Protein 7FF4 (pdb70)

Organism: Ruminiclostridium cellulolyticum (strain ATCC 35319 / DSM 5812 / JCM 6584 / H10) (NCBI:txid394503)

B-factor: mean 60.77, std 17.76, range [29.72, 199.83]

Nearest PDB structures (foldseek):
  7ff4-assembly1_B  TM=1.000E+00  e=1.190E-53  Ruminiclostridium cellulolyticum H10
  2nzu-assembly1_G-2  TM=8.400E-01  e=3.082E-21  Priestia megaterium
  2jcg-assembly1_A-2  TM=8.634E-01  e=1.577E-20  Priestia megaterium
  5ysz-assembly1_A-2  TM=8.344E-01  e=6.973E-21  Thermobifida fusca YX
  3dbi-assembly2_B  TM=8.177E-01  e=1.180E-18  Escherichia coli K-12

InterPro domains:
  IPR000843 LacI-type HTH domain [PF00356] (4-48)
  IPR000843 LacI-type HTH domain [PR00036] (3-13)
  IPR000843 LacI-type HTH domain [PR00036] (13-23)
  IPR000843 LacI-type HTH domain [PS50932] (6-56)
  IPR000843 LacI-type HTH domain [SM00354] (1-71)
  IPR000843 LacI-type HTH domain [cd01392] (6-56)
  IPR010982 Lambda repressor-like, DNA-binding domain superfamily [G3DSA:1.10.260.40] (3-59)
  IPR010982 Lambda repressor-like, DNA-binding domain superfamily [SSF47413] (2-59)
  IPR028082 Periplasmic binding protein-like I [SSF53822] (61-334)
  IPR046335 Transcriptional regulator LacI/GalR-like, sensor domain [PF13377] (169-333)

Solvent-accessible surface area: 47866 Å² total; per-residue (Å²): 142,58,24,1,0,0,0,2,18,48,71,8,63,15,28,15,62,8,46,0,4,19,66,0,4,82,19,0,115,40,16,62,26,27,0,0,0,0,0,0,58,83,51,60,118,3,6,13,54,0,5,130,46,0,50,68,53,23,4,20,0,0,0,9,33,27,36,52,104,103,10,41,105,6,3,67,119,6,60,181,78,76,39,18,5,0,2,0,14,7,40,23,139,94,39,114,11,7,10,0,31,1,45,3,68,22,0,0,18,64,0,0,59,42,0,21,71,12,18,6,136,79,3,0,0,0,0,0,43,48,133,107,116,23,2,65,32,13,21,54,0,1,59,120,0,6,109,100,50,71,31,93,110,43,165,111,26,17,20,93,27,101,30,31,76,78,9,0,23,140,1,2,29,104,4,23,134,42,212,101,58,4,21,0,2,0,0,29,23,1,30,2,0,7,12,1,24,41,63,0,60,105,61,67,54,40,18,25,161,60,4,0,0,0,0,0,23,5,10,22,60,3,9,84,2,26,2,19,91,19,23,2,1,0,1,54,14,22,10,73,122,0,0,61,4,0,0,27,8,0,7,9,22,38,60,54,90,120,44,134,39,61,100,29,58,43,99,13,132,42,30,39,12,16,0,12,41,66,127,199,60,17,0,0,0,2,19,45,60,4,31,1,21,20,58,13,61,0,4,22,45,0,3,80,14,0,102,99,79,128,29,22,0,1,0,0,0,0,58,81,63,62,135,6,10,22,58,0,7,123,46,1,48,69,64,30,5,64,0,0,0,9,40,27,46,55,102,105,13,49,111,5,3,60,122,8,61,182,72,70,40,22,5,0,2,2,18,6,61,23,137,87,27,125,11,6,10,0,30,4,45,3,66,23,0,0,19,65,0,0,60,54,0,21,68,31,23,5,137,74,3,0,0,0,0,0,41,49,134,105,111,25,1,50,42,11,22,52,0,0,59,122,0,4,107,108,50,70,25,94,108,36,176,108,26,18,18,95,25,106,28,32,72,36,13,0,5,123,2,1,28,104,1,22,118,42,216,107,54,4,18,0,2,0,0,29,12,2,33,2,0,0,1,0,7,13,24,0,64,62,66,62,52,42,8,35,166,44,2,0,0,0,0,0,26,8,8,33,29,22,13,89,11,16,8,19,83,16,52,2,1,0,1,75,18,18,10,66,110,0,0,68,7,0,0,79,6,0,21,32,22,44,111,63,95,130,63,140,50,74,99,55,60,40,97,11,125,36,53,119,24,81,0,22,53,138,120,239,115,21,37,0,0,0,2,14,51,84,134,71,70,30,17,68,77,70,0,22,113,44,0,79,97,19,0,158,92,82,109,28,78,16,62,56,14,29,0,121,82,74,64,123,18,8,13,129,56,5,123,126,1,50,68,63,36,6,67,0,0,0,10,32,29,44,47,113,117,10,62,105,8,3,80,117,7,59,178,75,80,39,22,7,0,2,2,18,6,58,26,111,146,30,120,12,6,8,0,29,4,47,3,49,23,0,0,18,65,0,0,57,42,0,21,69,12,19,7,133,79,3,0,0,0,0,0,40,51,134,110,111,24,1,50,39,11,20,50,0,1,50,114,0,6,53,118,55,20,20,40,46,38,146,95,29,14,18,95,25,99,30,29,154,77,10,0,9,134,1,1,27,104,4,25,141,48,205,106,58,4,23,0,1,0,0,29,20,2,105,3,0,52,22,1,27,77,64,0,73,108,56,29,57,22,17,26,37,44,4,0,0,0,0,0,23,7,25,14,46,35,78,163,117,113,69,50,135,23,30,2,2,0,1,67,18,28,9,71,119,1,0,64,9,0,0,79,11,0,24,34,25,43,110,65,107,116,60,132,63,103,95,51,60,44,94,12,109,38,19,34,12,18,0,12,41,76,131,204,146,54,27,22,0,0,0,1,16,44,85,136,70,42,34,18,61,77,54,0,22,104,55,0,82,93,19,0,157,83,83,136,34,96,16,61,62,18,24,1,122,71,70,21,96,19,6,19,127,57,5,126,129,0,47,71,51,33,3,21,0,0,0,8,26,27,48,31,95,21,8,66,101,6,3,81,124,9,59,193,79,81,41,22,7,0,2,0,17,6,44,25,89,147,31,122,11,8,8,0,27,2,40,3,44,28,1,0,17,65,0,0,58,57,0,20,61,27,28,6,120,61,3,0,0,0,0,0,39,50,135,113,91,25,1,60,49,10,20,20,0,1,10,77,0,5,88,112,51,69,14,53,8,21,64,74,30,20,19,93,21,106,31,31,156,96,9,0,30,136,1,1,29,103,1,31,143,50,199,98,58,4,22,0,2,0,0,28,13,2,119,2,0,24,35,1,5,94,60,0,56,99,65,74,53,55,7,35,179,46,2,1,0,0,0,0,33,5,18,63,52,32,92,199,117,33,123,39,122,21,59,1,2,0,1,75,18,15,2,68,106,0,0,64,6,0,0,81,10,0,23,32,23,46,110,62,110,115,54,132,65,98,97,51,58,43,91,10,110,42,55,113,26,81,0,21,45,129,88,222

Radius of gyration: 33.55 Å; Cα contacts (8 Å, |Δi|>4): 2388; chains: 4; bounding box: 81×108×82 Å

Foldseek 3Di:
DQLEEEEEEQADDLALCVVLVVLLQVLSVVVSGHYYYYHLVNPVVSSVVSVCVQVVPPHQAYEYEFADVVCVVVVVVCVVPLRLYEYEQYDDDPDFAAYEYEQLLVQLLVQLLVQVVLVFQQEAEEFAQCVGVSRVSSVNSVVVSCVVSVHDDDVQRYHYDNPDPLSLLVNLVSQCPDPPRRLEYEYAAVNSQVSNCVNCVVVVHHFPVSYAYEYEQQSCVSVPDDPDQFRHFYWHTPSSVSSNSRSVSSVVCSVDSPDGRDYHYDYTHTHDTRRHHHDD/DEEEEEEQADDLALCVVLVVLLCVQCVVVVYHYYYYHQVNPVVSSLVVVCVAVVPPHQAYEYEDADPVCVVVVVVVVVDLRQYAYEQYDDDPDFAAYEYEQLLVQLLVQLVVQVVLPFQQEAEEFAQCVGVSRVSNVNSVVVNCVVSVHDDDPQRYHYDNNDQLSLLVNLVSQVVDPDRGQEYEYAAVRSQQNNCVNCVVVVHHFPVSYAYEGEQQSCVSVVHDPHPKRHFYWHTVSSVSSNSRSVSRVVCSVDSPDGHDYHYDYTHTHDMRRHHRDD/DFEEEEEEQADDLALCVVLVVLLQVLCVVVVYHYYYHHQVNPVVSSLVSVCVQVVPPGQAYEYEFADVVCPVVVVVVVVPLRLYAYECHDDPDDQAAYEYEQLLVQLLVQLVVQVVLVFQQEAEEFAQCVGVSRVSNVNSVVVNCVVSVHDDDVQRYHYDNPDQLSLLVNLVSQCPDPPRGLEYEYAAVNSQVSNCVNCVVVVHHFPVSYAYEYEDQSVVSVPDDPDPWRHFYWHTVSSVSSNSRSVSSVVCSVDSPDGRDYHYDYTDTHDTRRHHHDD/DQLEEEEEEQADDLALVVVLVVLLQVQSVVVSGHYYYYHLVNPVVSSLVSVCVQVVPNHQAYEYEAADVSCVVVVVVCVVPLRHYAYEQHDDPPDQAHYEYEQLLVQLLVQVVVQVVLVFQQEAEEFAQCVGPSRVSNVNSVVVNCVVSVHDDDVQRYHYDNNDPLSLLVNLVSQCVDPDRRQEYEYAAVRSQQSNQVNQVVVVHHFDVRYAYEHEQQSCVSVVHDPDPWRHFYWHTVSSVSSNSRSVSRVVCSVDSPDGRDYHYDYTHTHDIRRHHRDD

Sequence (1117 aa):
KSGVIGVVLNEFNASVYLKLANYLEKFAYNYNYNVVFCSSNDNYESKSRYVQYFTGGAADGLILFGSDTRDKELVKRILKTGFPLVLIENYFNDINVNDVIINNFSGAVNAVNYLVGLGHRKIAHITGNVNHRAALERLNGYIRALNENGLAYSKEYVINTDSGEQSGCKAADQLLKLKEPPTAVFTFNDMQGYEVIQRASELGLSVPRDLSVVGFDNIYDIFRFIPSNVRLTSMKQPMEKVAEAAIQLMVANIDNADEQPKVISFETELFHGTSCCERKGVIGVVLNEFNASVYLKLANYLEKFAYNYNYNVVFCSSNDNYESKSRYVQYFTGGAADGLILFGSDTRDKELVKRILKTGFPLVLIENYFNDINVNDVIINNFSGAVNAVNYLVGLGHRKIAHITGNVNHRAALERLNGYIRALNENGLAYSKEYVINTDSGEQSGCKAADQLLKLKEPPTAVFTFNDMQGYEVIQRASELGLSVPRDLSVVGFDNIYDIFRFIPSNVRLTSMKQPMEKVAEAAIQLMVANIDNADEQPKVISFETELFHGTSCCERKSGVIGVVLNEFNASVYLKLANYLEKFAYNYNYNVVFCCSSNDNYESKSRYVQYFTGGAADGLILFGSDTRDKELVKRILKTGFPLVLIENYFNDINVNDVIINNFSGAVNAVNYLVGLGHRKIAHITGNVNHRAALERLNGYIRALNENGLAYSKEYVINTDSGEQSGCKAADQLLKLKEPPTAVFTFNDMQGYEVIQRASELGLSVPRDLSVVGFDNIYDIFRFIPSNVRLTSMKQPMEKVAEAAIQLMVANIDNADEQPKVISFETELFHGTSCCERKKSGVIGVVLNEFNASVYLKLANYLEKFAYNYNYNVVFCCSSNDNYESKSRYVQYFTGGAADGLILFGSDTRDKELVKRILKTGFPLVLIENYFNDINVNDVIINNFSGAVNAVNYLVGLGHRKIAHITGNVNHRAALERLNGYIRALNENGLAYSKEYVINTDSGEQSGCKAADQLLKLKEPPTAVFTFNDMQGYEVIQRASELGLSVPRDLSVVGFDNIYDIFRFIPSNVRLTSMKQPMEKVAEAAIQLMVANIDNADEQPKVISFETELFHGTSCCERK

Secondary structure (DSSP, 8-state):
---EEEEEES---SSTHHHHHHHHHHHHHHTT-EEEEEE-TT-HHHHHHHHHHIIIII-SEEEEES--GGGHHHHHHHHHTT--EEEES---TT---EEEEE-HHHHHHHHHHHHHHTT---EEEE---TTSHHHHHHHHHHHHHHHHTT----GGGEE-----TTHHHHHHHHHHTSSS--SEEEESSHHHHHHHHHHHHHTT--TTTT-EEEEES-GGGG-SS-S-S-PPEEEEP-HHHHHHHHHHHHHHHHH-TTPPP-EEEE--EEE--SS-----/-EEEEEES---SSTHHHHHHHHHHHHHHTT-EEEEEE-TT-HHHHHHHHHHIIIII-SEEEEES--GGGHHHHHHHHHS---EEEES---SS---EEEEE-HHHHHHHHHHHHHHTT---EEEE---TTSHHHHHHHHHHHHHHHHTTPPP-GGGEE-----TTHHHHHHHHHHTSSS--SEEEESSHHHHHHHHHHHHHTT--TTTT-EEEEES-THHHHS--SSSSPPEEEEP-HHHHHHHHHHHHHHHHH-TTPPP-EEEE--EEE--SS-----/--EEEEEES---SSTHHHHHHHHHHHHHHTT-EEEEEE-TT-HHHHHHHHHHIIIII-SEEEEES--GGGHHHHHHHHHS---EEEES---SS---EEEEE-HHHHHHHHHHHHHHTT---EEEE---TTSHHHHHHHHHHHHHHHHTT----GGGEE-----TTHHHHHHHHHHTSSS--SEEEESSHHHHHHHHHHHHHTT--TTTS-EEEEES-GGGGT-S---S-PPEEEEP-HHHHHHHHHHHHHHHHH-TTPPP-EEEE--EEE--SS-----/--SEEEEEES---SSTHHHHHHHHHHHHHHTT-EEEEEE-TT-HHHHHHHHHHIIIII-SEEEEES--GGGHHHHHHHHHS---EEEES---SS---EEEEE-HHHHHHHHHHHHHHTT--SEEEE---TTSHHHHHHHHHHHHHHHHTTPPP-GGGEE-----TTHHHHHHHHHHTSSS--SEEEESSHHHHHHHHHHHHHTT--TTTT-EEEEES-THHHHS--SSSSPPEEEEP-HHHHHHHHHHHHHHHHH-TTPPP-EEEE--EEEP-SS-----

Structure (mmCIF, N/CA/C/O backbone):
data_7FF4
#
_entry.id   7FF4
#
_cell.length_a   194.518
_cell.length_b   194.518
_cell.length_c   118.640
_cell.angle_alpha   90.000
_cell.angle_beta   90.000
_cell.angle_gamma   120.000
#
_symmetry.space_group_name_H-M   'H 3'
#
loop_
_entity.id
_entity.type
_entity.pdbx_description
1 polymer 'Transcriptional regulator, LacI family'
2 water water
#
loop_
_atom_site.group_PDB
_atom_site.id
_atom_site.type_symbol
_atom_site.label_atom_id
_atom_site.label_alt_id
_atom_site.label_comp_id
_atom_site.label_asym_id
_atom_site.label_entity_id
_atom_site.label_seq_id
_atom_site.pdbx_PDB_ins_code
_atom_site.Cartn_x
_atom_site.Cartn_y
_atom_site.Cartn_z
_atom_site.occupancy
_atom_site.B_iso_or_equiv
_atom_site.auth_seq_id
_atom_site.auth_comp_id
_atom_site.auth_asym_id
_atom_site.auth_atom_id
_atom_site.pdbx_PDB_model_num
ATOM 1 N N . LYS A 1 58 ? -19.699 -0.260 28.526 1.00 75.86 58 LYS A N 1
ATOM 2 C CA . LYS A 1 58 ? -20.452 -1.537 28.409 1.00 86.04 58 LYS A CA 1
ATOM 3 C C . LYS A 1 58 ? -21.956 -1.252 28.433 1.00 89.09 58 LYS A C 1
ATOM 4 O O . LYS A 1 58 ? -22.425 -0.641 29.400 1.00 87.09 58 LYS A O 1
ATOM 6 N N . SER A 1 59 ? -22.672 -1.667 27.396 1.00 86.39 59 SER A N 1
ATOM 7 C CA . SER A 1 59 ? -24.121 -1.366 27.310 1.00 82.40 59 SER A CA 1
ATOM 8 C C . SER A 1 59 ? -24.980 -2.357 28.101 1.00 78.40 59 SER A C 1
ATOM 9 O O . SER A 1 59 ? -26.138 -2.037 28.347 1.00 72.25 59 SER A O 1
ATOM 12 N N . GLY A 1 60 ? -24.450 -3.526 28.463 1.00 77.01 60 GLY A N 1
ATOM 13 C CA . GLY A 1 60 ? -25.262 -4.542 29.159 1.00 61.95 60 GLY A CA 1
ATOM 14 C C . GLY A 1 60 ? -26.292 -5.115 28.210 1.00 56.43 60 GLY A C 1
ATOM 15 O O . GLY A 1 60 ? -27.348 -5.510 28.661 1.00 55.92 60 GLY A O 1
ATOM 16 N N . VAL A 1 61 ? -25.958 -5.150 26.928 1.00 51.56 61 VAL A N 1
ATOM 17 C CA . VAL A 1 61 ? -26.896 -5.613 25.877 1.00 49.83 61 VAL A CA 1
ATOM 18 C C . VAL A 1 61 ? -26.249 -6.718 25.051 1.00 46.34 61 VAL A C 1
ATOM 19 O O . VAL A 1 61 ? -25.099 -6.588 24.695 1.00 47.24 61 VAL A O 1
ATOM 23 N N . ILE A 1 62 ? -26.995 -7.784 24.800 1.00 42.87 62 ILE A N 1
ATOM 24 C CA . ILE A 1 62 ? -26.535 -8.872 23.904 1.00 42.24 62 ILE A CA 1
ATOM 25 C C . ILE A 1 62 ? -27.387 -8.762 22.648 1.00 40.97 62 ILE A C 1
ATOM 26 O O . ILE A 1 62 ? -28.585 -8.766 22.767 1.00 43.55 62 ILE A O 1
ATOM 31 N N . GLY A 1 63 ? -26.749 -8.612 21.501 1.00 42.91 63 GLY A N 1
ATOM 32 C CA . GLY A 1 63 ? -27.456 -8.480 20.224 1.00 45.34 63 GLY A CA 1
ATOM 33 C C . GLY A 1 63 ? -27.581 -9.803 19.507 1.00 46.60 63 GLY A C 1
ATOM 34 O O . GLY A 1 63 ? -26.645 -10.569 19.538 1.00 41.77 63 GLY A O 1
ATOM 35 N N . VAL A 1 64 ? -28.732 -10.034 18.890 1.00 44.79 64 VAL A N 1
ATOM 36 C CA . VAL A 1 64 ? -29.001 -11.284 18.136 1.00 47.13 64 VAL A CA 1
ATOM 37 C C . VAL A 1 64 ? -29.442 -10.886 16.736 1.00 48.17 64 VAL A C 1
ATOM 38 O O . VAL A 1 64 ? -30.379 -10.133 16.629 1.00 49.43 64 VAL A O 1
ATOM 42 N N . VAL A 1 65 ? -28.803 -11.416 15.705 1.00 40.23 65 VAL A N 1
ATOM 43 C CA . VAL A 1 65 ? -29.227 -11.090 14.316 1.00 49.34 65 VAL A CA 1
ATOM 44 C C . VAL A 1 65 ? -29.797 -12.351 13.671 1.00 55.60 65 VAL A C 1
ATOM 45 O O . VAL A 1 65 ? -29.072 -13.319 13.561 1.00 57.05 65 VAL A O 1
ATOM 49 N N . LEU A 1 66 ? -31.055 -12.298 13.246 1.00 58.52 66 LEU A N 1
ATOM 50 C CA . LEU A 1 66 ? -31.742 -13.457 12.631 1.00 56.32 66 LEU A CA 1
ATOM 51 C C . LEU A 1 66 ? -31.894 -13.201 11.141 1.00 59.29 66 LEU A C 1
ATOM 52 O O . LEU A 1 66 ? -31.959 -12.047 10.765 1.00 61.88 66 LEU A O 1
ATOM 57 N N . ASN A 1 67 ? -31.973 -14.249 10.330 1.00 62.75 67 ASN A N 1
ATOM 58 C CA . ASN A 1 67 ? -32.195 -13.997 8.887 1.00 68.46 67 ASN A CA 1
ATOM 59 C C . ASN A 1 67 ? -33.614 -13.464 8.750 1.00 64.86 67 ASN A C 1
ATOM 60 O O . ASN A 1 67 ? -33.828 -12.543 7.965 1.00 68.61 67 ASN A O 1
ATOM 65 N N . GLU A 1 68 ? -34.530 -14.021 9.536 1.00 59.65 68 GLU A N 1
ATOM 66 C CA . GLU A 1 68 ? -35.936 -13.564 9.517 1.00 63.69 68 GLU A CA 1
ATOM 67 C C . GLU A 1 68 ? -36.686 -14.150 10.705 1.00 58.85 68 GLU A C 1
ATOM 68 O O . GLU A 1 68 ? -36.218 -15.100 11.289 1.00 53.63 68 GLU A O 1
ATOM 74 N N . PHE A 1 69 ? -37.830 -13.568 11.025 1.00 57.09 69 PHE A N 1
ATOM 75 C CA . PHE A 1 69 ? -38.697 -14.113 12.087 1.00 53.06 69 PHE A CA 1
ATOM 76 C C . PHE A 1 69 ? -39.528 -15.215 11.439 1.00 49.64 69 PHE A C 1
ATOM 77 O O . PHE A 1 69 ? -40.127 -14.954 10.437 1.00 54.09 69 PHE A O 1
ATOM 85 N N . ASN A 1 70 ? -39.502 -16.422 11.977 1.00 50.54 70 ASN A N 1
ATOM 86 C CA . ASN A 1 70 ? -40.293 -17.520 11.368 1.00 48.55 70 ASN A CA 1
ATOM 87 C C . ASN A 1 70 ? -40.762 -18.477 12.456 1.00 44.51 70 ASN A C 1
ATOM 88 O O . ASN A 1 70 ? -40.269 -18.389 13.558 1.00 47.25 70 ASN A O 1
ATOM 93 N N . ALA A 1 71 ? -41.692 -19.355 12.121 1.00 41.98 71 ALA A N 1
ATOM 94 C CA . ALA A 1 71 ? -42.245 -20.298 13.110 1.00 43.69 71 ALA A CA 1
ATOM 95 C C . ALA A 1 71 ? -41.405 -21.567 13.131 1.00 47.16 71 ALA A C 1
ATOM 96 O O . ALA A 1 71 ? -41.880 -22.589 12.715 1.00 62.69 71 ALA A O 1
ATOM 98 N N . SER A 1 72 ? -40.168 -21.461 13.559 1.00 52.55 72 SER A N 1
ATOM 99 C CA . SER A 1 72 ? -39.328 -22.671 13.649 1.00 53.80 72 SER A CA 1
ATOM 100 C C . SER A 1 72 ? -39.042 -22.956 15.116 1.00 56.54 72 SER A C 1
ATOM 101 O O . SER A 1 72 ? -39.566 -22.266 15.975 1.00 48.43 72 SER A O 1
ATOM 104 N N . VAL A 1 73 ? -38.185 -23.941 15.367 1.00 57.29 73 VAL A N 1
ATOM 105 C CA . VAL A 1 73 ? -37.783 -24.325 16.750 1.00 55.58 73 VAL A CA 1
ATOM 106 C C . VAL A 1 73 ? -37.033 -23.152 17.374 1.00 48.84 73 VAL A C 1
ATOM 107 O O . VAL A 1 73 ? -37.050 -23.025 18.584 1.00 53.37 73 VAL A O 1
ATOM 111 N N . TYR A 1 74 ? -36.432 -22.315 16.534 1.00 45.07 74 TYR A N 1
ATOM 112 C CA . TYR A 1 74 ? -35.637 -21.151 16.987 1.00 44.65 74 TYR A CA 1
ATOM 113 C C . TYR A 1 74 ? -36.496 -20.140 17.736 1.00 48.81 74 TYR A C 1
ATOM 114 O O . TYR A 1 74 ? -35.946 -19.308 18.431 1.00 49.10 74 TYR A O 1
ATOM 123 N N . LEU A 1 75 ? -37.811 -20.229 17.589 1.00 45.97 75 LEU A N 1
ATOM 124 C CA . LEU A 1 75 ? -38.721 -19.318 18.313 1.00 51.57 75 LEU A CA 1
ATOM 125 C C . LEU A 1 75 ? -38.546 -19.571 19.806 1.00 49.68 75 LEU A C 1
ATOM 126 O O . LEU A 1 75 ? -38.483 -18.626 20.555 1.00 49.64 75 LEU A O 1
ATOM 131 N N . LYS A 1 76 ? -38.463 -20.834 20.203 1.00 50.58 76 LYS A N 1
ATOM 132 C CA . LYS A 1 76 ? -38.322 -21.159 21.639 1.00 54.17 76 LYS A CA 1
ATOM 133 C C . LYS A 1 76 ? -36.930 -20.752 22.108 1.00 43.66 76 LYS A C 1
ATOM 134 O O . LYS A 1 76 ? -36.802 -20.372 23.241 1.00 49.8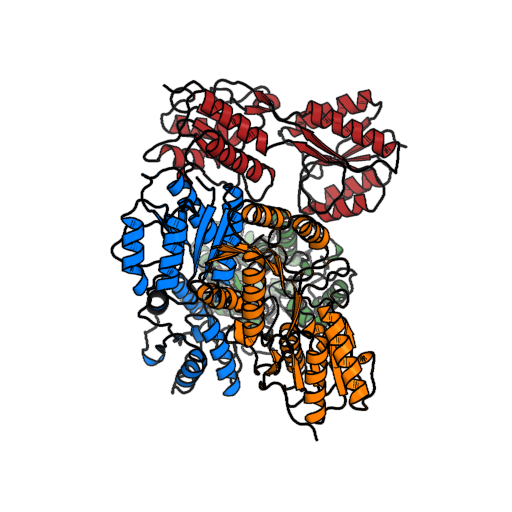8 76 LYS A O 1
ATOM 140 N N . LEU A 1 77 ? -35.945 -20.832 21.230 1.00 44.78 77 LEU A N 1
ATOM 141 C CA . LEU A 1 77 ? -34.566 -20.449 21.596 1.00 48.00 77 LEU A CA 1
ATOM 142 C C . LEU A 1 77 ? -34.544 -18.969 21.953 1.00 43.86 77 LEU A C 1
ATOM 143 O O . LEU A 1 77 ? -33.963 -18.640 22.938 1.00 45.55 77 LEU A O 1
ATOM 148 N N . ALA A 1 78 ? -35.203 -18.137 21.162 1.00 46.48 78 ALA A N 1
ATOM 149 C CA . ALA A 1 78 ? -35.214 -16.681 21.390 1.00 46.10 78 ALA A CA 1
ATOM 150 C C . ALA A 1 78 ? -35.742 -16.345 22.781 1.00 46.88 78 ALA A C 1
ATOM 151 O O . ALA A 1 78 ? -35.125 -15.549 23.447 1.00 44.38 78 ALA A O 1
ATOM 153 N N . ASN A 1 79 ? -36.862 -16.931 23.188 1.00 47.12 79 ASN A N 1
ATOM 154 C CA . ASN A 1 79 ? -37.421 -16.607 24.521 1.00 48.47 79 ASN A CA 1
ATOM 155 C C . ASN A 1 79 ? -36.462 -17.075 25.610 1.00 48.42 79 ASN A C 1
ATOM 156 O O . ASN A 1 79 ? -36.329 -16.377 26.592 1.00 47.12 79 ASN A O 1
ATOM 161 N N . TYR A 1 80 ? -35.823 -18.220 25.413 1.00 42.48 80 TYR A N 1
ATOM 162 C CA . TYR A 1 80 ? -34.889 -18.751 26.430 1.00 43.46 80 TYR A CA 1
ATOM 163 C C . TYR A 1 80 ? -33.657 -17.861 26.514 1.00 45.86 80 TYR A C 1
ATOM 164 O O . TYR A 1 80 ? -33.115 -17.741 27.584 1.00 46.49 80 TYR A O 1
ATOM 173 N N . LEU A 1 81 ? -33.254 -17.257 25.403 1.00 41.65 81 LEU A N 1
ATOM 174 C CA . LEU A 1 81 ? -32.086 -16.351 25.434 1.00 42.03 81 LEU A CA 1
ATOM 175 C C . LEU A 1 81 ? -32.426 -15.197 26.372 1.00 45.52 81 LEU A C 1
ATOM 176 O O . LEU A 1 81 ? -31.611 -14.868 27.194 1.00 47.52 81 LEU A O 1
ATOM 181 N N . GLU A 1 82 ? -33.631 -14.662 26.265 1.00 50.37 82 GLU A N 1
ATOM 182 C CA . GLU A 1 82 ? -34.066 -13.557 27.142 1.00 51.28 82 GLU A CA 1
ATOM 183 C C . GLU A 1 82 ? -34.106 -14.044 28.587 1.00 50.80 82 GLU A C 1
ATOM 184 O O . GLU A 1 82 ? -33.638 -13.344 29.444 1.00 52.49 82 GLU A O 1
ATOM 190 N N . LYS A 1 83 ? -34.629 -15.235 28.823 1.00 46.17 83 LYS A N 1
ATOM 191 C CA . LYS A 1 83 ? -34.720 -15.744 30.210 1.00 55.21 83 LYS A CA 1
ATOM 192 C C . LYS A 1 83 ? -33.337 -15.850 30.851 1.00 59.07 83 LYS A C 1
ATOM 193 O O . LYS A 1 83 ? -33.184 -15.379 31.953 1.00 57.81 83 LYS A O 1
ATOM 199 N N . PHE A 1 84 ? -32.379 -16.475 30.179 1.00 51.07 84 PHE A N 1
ATOM 200 C CA . PHE A 1 84 ? -31.043 -16.675 30.790 1.00 49.90 84 PHE A CA 1
ATOM 201 C C . PHE A 1 84 ? -30.258 -15.366 30.875 1.00 50.30 84 PHE A C 1
ATOM 202 O O . PHE A 1 84 ? -29.600 -15.159 31.860 1.00 54.86 84 PHE A O 1
ATOM 210 N N . ALA A 1 85 ? -30.375 -14.501 29.883 1.00 46.11 85 ALA A N 1
ATOM 211 C CA . ALA A 1 85 ? -29.652 -13.216 29.906 1.00 56.71 85 ALA A CA 1
ATOM 212 C C . ALA A 1 85 ? -30.047 -12.436 31.155 1.00 56.56 85 ALA A C 1
ATOM 213 O O . ALA A 1 85 ? -29.187 -11.858 31.779 1.00 50.05 85 ALA A O 1
ATOM 215 N N . TYR A 1 86 ? -31.332 -12.456 31.484 1.00 58.33 86 TYR A N 1
ATOM 216 C CA . TYR A 1 86 ? -31.880 -11.746 32.663 1.00 60.77 86 TYR A CA 1
ATOM 217 C C . TYR A 1 86 ? -31.109 -12.141 33.918 1.00 60.33 86 TYR A C 1
ATOM 218 O O . TYR A 1 86 ? -30.713 -11.267 34.657 1.00 63.16 86 TYR A O 1
ATOM 227 N N . ASN A 1 87 ? -30.854 -13.432 34.110 1.00 60.64 87 ASN A N 1
ATOM 228 C CA . ASN A 1 87 ? -30.121 -13.911 35.309 1.00 64.09 87 ASN A CA 1
ATOM 229 C C . ASN A 1 87 ? -28.700 -13.361 35.330 1.00 69.76 87 ASN A C 1
ATOM 230 O O . ASN A 1 87 ? -28.162 -13.227 36.418 1.00 73.73 87 ASN A O 1
ATOM 235 N N . TYR A 1 88 ? -28.125 -13.066 34.167 1.00 67.05 88 TYR A N 1
ATOM 236 C CA . TYR A 1 88 ? -26.745 -12.525 34.120 1.00 68.07 88 TYR A CA 1
ATOM 237 C C . TYR A 1 88 ? -26.798 -11.005 34.024 1.00 71.70 88 TYR A C 1
ATOM 238 O O . TYR A 1 88 ? -25.779 -10.394 33.787 1.00 73.15 88 TYR A O 1
ATOM 247 N N . ASN A 1 89 ? -27.978 -10.446 34.270 1.00 67.07 89 ASN A N 1
ATOM 248 C CA . ASN A 1 89 ? -28.204 -8.982 34.247 1.00 64.30 89 ASN A CA 1
ATOM 249 C C . ASN A 1 89 ? -27.829 -8.432 32.870 1.00 60.40 89 ASN A C 1
ATOM 250 O O . ASN A 1 89 ? -27.048 -7.503 32.805 1.00 63.85 89 ASN A O 1
ATOM 255 N N . TYR A 1 90 ? -28.381 -9.008 31.809 1.00 53.81 90 TYR A N 1
ATOM 256 C CA . TYR A 1 90 ? -28.114 -8.507 30.441 1.00 51.67 90 TYR A CA 1
ATOM 257 C C . TYR A 1 90 ? -29.433 -8.361 29.702 1.00 50.65 90 TYR A C 1
ATOM 258 O O . TYR A 1 90 ? -30.313 -9.160 29.905 1.00 51.40 90 TYR A O 1
ATOM 267 N N . ASN A 1 91 ? -29.546 -7.325 28.891 1.00 46.70 91 ASN A N 1
ATOM 268 C CA . ASN A 1 91 ? -30.756 -7.169 28.059 1.00 52.34 91 ASN A CA 1
ATOM 269 C C . ASN A 1 91 ? -30.494 -7.910 26.750 1.00 53.99 91 ASN A C 1
ATOM 270 O O . ASN A 1 91 ? -29.346 -8.011 26.364 1.00 51.83 91 ASN A O 1
ATOM 275 N N . VAL A 1 92 ? -31.529 -8.427 26.105 1.00 46.55 92 VAL A N 1
ATOM 276 C CA . VAL A 1 92 ? -31.327 -9.113 24.801 1.00 50.46 92 VAL A CA 1
ATOM 277 C C . VAL A 1 92 ? -32.129 -8.361 23.748 1.00 50.01 92 VAL A C 1
ATOM 278 O O . VAL A 1 92 ? -33.271 -8.077 23.998 1.00 48.85 92 VAL A O 1
ATOM 282 N N . VAL A 1 93 ? -31.524 -8.100 22.598 1.00 54.28 93 VAL A N 1
ATOM 283 C CA . VAL A 1 93 ? -32.174 -7.311 21.518 1.00 57.09 93 VAL A CA 1
ATOM 284 C C . VAL A 1 93 ? -32.099 -8.112 20.222 1.00 52.53 93 VAL A C 1
ATOM 285 O O . VAL A 1 93 ? -31.035 -8.593 19.912 1.00 54.23 93 VAL A O 1
ATOM 289 N N . PHE A 1 94 ? -33.202 -8.209 19.491 1.00 43.60 94 PHE A N 1
ATOM 290 C CA . PHE A 1 94 ? -33.215 -9.041 18.266 1.00 45.68 94 PHE A CA 1
ATOM 291 C C . PHE A 1 94 ? -33.445 -8.196 17.017 1.00 46.68 94 PHE A C 1
ATOM 292 O O . PHE A 1 94 ? -34.153 -7.221 17.072 1.00 49.89 94 PHE A O 1
ATOM 300 N N . CYS A 1 95 ? -32.844 -8.620 15.916 1.00 46.68 95 CYS A N 1
ATOM 301 C CA . CYS A 1 95 ? -32.979 -7.946 14.611 1.00 50.24 95 CYS A CA 1
ATOM 302 C C . CYS A 1 95 ? -33.237 -8.988 13.537 1.00 56.59 95 CYS A C 1
ATOM 303 O O . CYS A 1 95 ? -32.657 -10.045 13.621 1.00 61.02 95 CYS A O 1
ATOM 306 N N . SER A 1 96 ? -34.036 -8.642 12.533 1.00 59.01 96 SER A N 1
ATOM 307 C CA . SER A 1 96 ? -34.326 -9.548 11.400 1.00 58.13 96 SER A CA 1
ATOM 308 C C . SER A 1 96 ? -33.700 -8.989 10.125 1.00 57.44 96 SER A C 1
ATOM 309 O O . SER A 1 96 ? -33.802 -7.802 9.911 1.00 65.56 96 SER A O 1
ATOM 312 N N . SER A 1 97 ? -32.985 -9.796 9.369 1.00 66.76 97 SER A N 1
ATOM 313 C CA . SER A 1 97 ? -32.375 -9.183 8.171 1.00 75.41 97 SER A CA 1
ATOM 314 C C . SER A 1 97 ? -33.361 -9.234 7.017 1.00 84.17 97 SER A C 1
ATOM 315 O O . SER A 1 97 ? -32.995 -8.768 5.967 1.00 84.99 97 SER A O 1
ATOM 318 N N . ASN A 1 98 ? -34.531 -9.838 7.232 1.00 84.22 98 ASN A N 1
ATOM 319 C CA . ASN A 1 98 ? -35.585 -9.993 6.197 1.00 78.72 98 ASN A CA 1
ATOM 320 C C . ASN A 1 98 ? -35.004 -10.742 5.001 1.00 80.28 98 ASN A C 1
ATOM 321 O O . ASN A 1 98 ? -35.531 -10.574 3.906 1.00 81.03 98 ASN A O 1
ATOM 326 N N . ASP A 1 99 ? -33.943 -11.508 5.254 1.00 80.35 99 ASP A N 1
ATOM 327 C CA . ASP A 1 99 ? -33.184 -12.343 4.286 1.00 90.37 99 ASP A CA 1
ATOM 328 C C . ASP A 1 99 ? -32.296 -11.497 3.364 1.00 98.50 99 ASP A C 1
ATOM 329 O O . ASP A 1 99 ? -31.847 -12.026 2.348 1.00 101.87 99 ASP A O 1
ATOM 334 N N . ASN A 1 100 ? -32.088 -10.233 3.711 1.00 95.04 100 ASN A N 1
ATOM 335 C CA . ASN A 1 100 ? -31.198 -9.334 2.940 1.00 86.73 100 ASN A CA 1
ATOM 336 C C . ASN A 1 100 ? -29.824 -9.407 3.602 1.00 79.45 100 ASN A C 1
ATOM 337 O O . ASN A 1 100 ? -29.686 -8.876 4.695 1.00 77.36 100 ASN A O 1
ATOM 342 N N . TYR A 1 101 ? -28.854 -10.053 2.956 1.00 79.48 101 TYR A N 1
ATOM 343 C CA . TYR A 1 101 ? -27.491 -10.207 3.525 1.00 83.44 101 TYR A CA 1
ATOM 344 C C . TYR A 1 101 ? -26.879 -8.842 3.837 1.00 80.41 101 TYR A C 1
ATOM 345 O O . TYR A 1 101 ? -26.122 -8.724 4.795 1.00 78.93 101 TYR A O 1
ATOM 354 N N . GLU A 1 102 ? -27.170 -7.849 3.013 1.00 78.86 102 GLU A N 1
ATOM 355 C CA . GLU A 1 102 ? -26.599 -6.519 3.306 1.00 82.64 102 GLU A CA 1
ATOM 356 C C . GLU A 1 102 ? -27.292 -5.992 4.559 1.00 77.78 102 GLU A C 1
ATOM 357 O O . GLU A 1 102 ? -26.675 -5.248 5.313 1.00 78.12 102 GLU A O 1
ATOM 363 N N . SER A 1 103 ? -28.542 -6.386 4.755 1.00 73.68 103 SER A N 1
ATOM 364 C CA . SER A 1 103 ? -29.285 -5.960 5.961 1.00 72.87 103 SER A CA 1
ATOM 365 C C . SER A 1 103 ? -28.634 -6.609 7.178 1.00 65.07 103 SER A C 1
ATOM 366 O O . SER A 1 103 ? -28.471 -5.951 8.189 1.00 66.10 103 SER A O 1
ATOM 369 N N . LYS A 1 104 ? -28.260 -7.872 7.040 1.00 62.09 104 LYS A N 1
ATOM 370 C CA . LYS A 1 104 ? -27.591 -8.608 8.128 1.00 59.14 104 LYS A CA 1
ATOM 371 C C . LYS A 1 104 ? -26.286 -7.892 8.452 1.00 62.23 104 LYS A C 1
ATOM 372 O O . LYS A 1 104 ? -26.001 -7.735 9.626 1.00 61.41 104 LYS A O 1
ATOM 378 N N . SER A 1 105 ? -25.546 -7.481 7.423 1.00 64.56 105 SER A N 1
ATOM 379 C CA . SER A 1 105 ? -24.262 -6.760 7.612 1.00 70.78 105 SER A CA 1
ATOM 380 C C . SER A 1 105 ? -24.528 -5.465 8.365 1.00 64.46 105 SER A C 1
ATOM 381 O O . SER A 1 105 ? -23.792 -5.144 9.269 1.00 59.19 105 SER A O 1
ATOM 384 N N . ARG A 1 106 ? -25.581 -4.773 7.975 1.00 58.18 106 ARG A N 1
ATOM 385 C CA . ARG A 1 106 ? -25.941 -3.503 8.628 1.00 62.96 106 ARG A CA 1
ATOM 386 C C . ARG A 1 106 ? -26.188 -3.748 10.114 1.00 62.14 106 ARG A C 1
ATOM 387 O O . ARG A 1 106 ? -25.683 -2.988 10.919 1.00 61.25 106 ARG A O 1
ATOM 395 N N . TYR A 1 107 ? -26.973 -4.770 10.442 1.00 54.00 107 TYR A N 1
ATOM 396 C CA . TYR A 1 107 ? -27.291 -5.058 11.859 1.00 54.24 107 TYR A CA 1
ATOM 397 C C . TYR A 1 107 ? -26.023 -5.471 12.596 1.00 52.25 107 TYR A C 1
ATOM 398 O O . TYR A 1 107 ? -25.857 -5.085 13.724 1.00 64.94 107 TYR A O 1
ATOM 407 N N . VAL A 1 108 ? -25.154 -6.237 11.963 1.00 46.75 108 VAL A N 1
ATOM 408 C CA . VAL A 1 108 ? -23.896 -6.603 12.660 1.00 50.28 108 VAL A CA 1
ATOM 409 C C . VAL A 1 108 ? -23.111 -5.323 12.967 1.00 54.38 108 VAL A C 1
ATOM 410 O O . VAL A 1 108 ? -22.633 -5.199 14.078 1.00 52.46 108 VAL A O 1
ATOM 414 N N . GLN A 1 109 ? -23.032 -4.391 12.016 1.00 54.83 109 GLN A N 1
ATOM 415 C CA . GLN A 1 109 ? -22.290 -3.122 12.225 1.00 61.18 109 GLN A CA 1
ATOM 416 C C . GLN A 1 109 ? -22.973 -2.326 13.332 1.00 56.97 109 GLN A C 1
ATOM 417 O O . GLN A 1 109 ? -22.280 -1.722 14.129 1.00 57.56 109 GLN A O 1
ATOM 423 N N . TYR A 1 110 ? -24.296 -2.366 13.382 1.00 53.71 110 TYR A N 1
ATOM 424 C CA . TYR A 1 110 ? -25.024 -1.634 14.442 1.00 56.48 110 TYR A CA 1
ATOM 425 C C . TYR A 1 110 ? -24.571 -2.148 15.806 1.00 62.33 110 TYR A C 1
ATOM 426 O O . TYR A 1 110 ? -24.304 -1.355 16.685 1.00 63.55 110 TYR A O 1
ATOM 435 N N . PHE A 1 111 ? -24.508 -3.462 15.968 1.00 59.04 111 PHE A N 1
ATOM 436 C CA . PHE A 1 111 ? -24.163 -4.051 17.283 1.00 57.05 111 PHE A CA 1
ATOM 437 C C . PHE A 1 111 ? -22.681 -3.867 17.593 1.00 52.87 111 PHE A C 1
ATOM 438 O O . PHE A 1 111 ? -22.369 -3.464 18.684 1.00 49.62 111 PHE A O 1
ATOM 446 N N . THR A 1 112 ? -21.806 -4.204 16.655 1.00 50.68 112 THR A N 1
ATOM 447 C CA . THR A 1 112 ? -20.350 -4.072 16.903 1.00 61.76 112 THR A CA 1
ATOM 448 C C . THR A 1 112 ? -19.983 -2.595 17.017 1.00 69.00 112 THR A C 1
ATOM 449 O O . THR A 1 112 ? -18.962 -2.309 17.599 1.00 73.60 112 THR A O 1
ATOM 453 N N . GLY A 1 113 ? -20.826 -1.702 16.512 1.00 65.50 113 GLY A N 1
ATOM 454 C CA . GLY A 1 113 ? -20.568 -0.258 16.584 1.00 66.31 113 GLY A CA 1
ATOM 455 C C . GLY A 1 113 ? -20.902 0.315 17.945 1.00 71.22 113 GLY A C 1
ATOM 456 O O . GLY A 1 113 ? -20.809 1.526 18.103 1.00 69.89 113 GLY A O 1
ATOM 457 N N . GLY A 1 114 ? -21.351 -0.493 18.895 1.00 67.82 114 GLY A N 1
ATOM 458 C CA . GLY A 1 114 ? -21.616 0.109 20.212 1.00 62.66 114 GLY A CA 1
ATOM 459 C C . GLY A 1 114 ? -23.002 -0.150 20.750 1.00 59.35 114 GLY A C 1
ATOM 460 O O . GLY A 1 114 ? -23.218 0.108 21.920 1.00 63.55 114 GLY A O 1
ATOM 461 N N . ALA A 1 115 ? -23.920 -0.643 19.936 1.00 56.35 115 ALA A N 1
ATOM 462 C CA . ALA A 1 115 ? -25.268 -0.887 20.486 1.00 54.71 115 ALA A CA 1
ATOM 463 C C . ALA A 1 115 ? -25.262 -2.089 21.438 1.00 60.06 115 ALA A C 1
ATOM 464 O O . ALA A 1 115 ? -26.055 -2.092 22.352 1.00 64.63 115 ALA A O 1
ATOM 466 N N . ALA A 1 116 ? -24.374 -3.058 21.241 1.00 55.29 116 ALA A N 1
ATOM 467 C CA . ALA A 1 116 ? -24.359 -4.232 22.136 1.00 54.86 116 ALA A CA 1
ATOM 468 C C . ALA A 1 116 ? -22.937 -4.568 22.572 1.00 59.97 116 ALA A C 1
ATOM 469 O O . ALA A 1 116 ? -22.009 -4.087 21.955 1.00 53.52 116 ALA A O 1
ATOM 471 N N . ASP A 1 117 ? -22.809 -5.392 23.602 1.00 52.79 117 ASP A N 1
ATOM 472 C CA . ASP A 1 117 ? -21.487 -5.811 24.114 1.00 50.66 117 ASP A CA 1
ATOM 473 C C . ASP A 1 117 ? -21.090 -7.144 23.483 1.00 49.36 117 ASP A C 1
ATOM 474 O O . ASP A 1 117 ? -19.938 -7.498 23.562 1.00 49.38 117 ASP A O 1
ATOM 479 N N . GLY A 1 118 ? -22.036 -7.831 22.862 1.00 49.89 118 GLY A N 1
ATOM 480 C CA . GLY A 1 118 ? -21.770 -9.141 22.254 1.00 47.55 118 GLY A CA 1
ATOM 481 C C . GLY A 1 118 ? -22.804 -9.466 21.208 1.00 56.62 118 GLY A C 1
ATOM 482 O O . GLY A 1 118 ? -23.839 -8.828 21.203 1.00 47.66 118 GLY A O 1
ATOM 483 N N . LEU A 1 119 ? -22.545 -10.479 20.391 1.00 53.43 119 LEU A N 1
ATOM 484 C CA . LEU A 1 119 ? -23.460 -10.800 19.278 1.00 51.26 119 LEU A CA 1
ATOM 485 C C . LEU A 1 119 ? -23.661 -12.305 19.139 1.00 49.31 119 LEU A C 1
ATOM 486 O O . LEU A 1 119 ? -22.721 -13.043 19.330 1.00 47.40 119 LEU A O 1
ATOM 491 N N . ILE A 1 120 ? -24.876 -12.704 18.792 1.00 46.24 120 ILE A N 1
ATOM 492 C CA . ILE A 1 120 ? -25.224 -14.130 18.568 1.00 45.06 120 ILE A CA 1
ATOM 493 C C . ILE A 1 120 ? -25.796 -14.264 17.159 1.00 49.51 120 ILE A C 1
ATOM 494 O O . ILE A 1 120 ? -26.587 -13.435 16.780 1.00 50.60 120 ILE A O 1
ATOM 499 N N . LEU A 1 121 ? -25.329 -15.250 16.408 1.00 49.59 121 LEU A N 1
ATOM 500 C CA . LEU A 1 121 ? -25.854 -15.527 15.056 1.00 48.08 121 LEU A CA 1
ATOM 501 C C . LEU A 1 121 ? -26.283 -16.989 15.034 1.00 50.67 121 LEU A C 1
ATOM 502 O O . LEU A 1 121 ? -25.653 -17.780 15.698 1.00 49.36 121 LEU A O 1
ATOM 507 N N . PHE A 1 122 ? -27.320 -17.313 14.272 1.00 54.59 122 PHE A N 1
ATOM 508 C CA . PHE A 1 122 ? -27.823 -18.702 14.198 1.00 54.22 122 PHE A CA 1
ATOM 509 C C . PHE A 1 122 ? -27.506 -19.319 12.842 1.00 55.87 122 PHE A C 1
ATOM 510 O O . PHE A 1 122 ? -27.481 -18.622 11.860 1.00 57.35 122 PHE A O 1
ATOM 518 N N . GLY A 1 123 ? -27.264 -20.620 12.832 1.00 56.20 123 GLY A N 1
ATOM 519 C CA . GLY A 1 123 ? -27.119 -21.350 11.567 1.00 54.74 123 GLY A CA 1
ATOM 520 C C . GLY A 1 123 ? -25.716 -21.469 11.030 1.00 56.64 123 GLY A C 1
ATOM 521 O O . GLY A 1 123 ? -24.790 -21.017 11.667 1.00 60.13 123 GLY A O 1
ATOM 522 N N . SER A 1 124 ? -25.624 -22.069 9.846 1.00 65.46 124 SER A N 1
ATOM 523 C CA . SER A 1 124 ? -24.355 -22.356 9.143 1.00 66.06 124 SER A CA 1
ATOM 524 C C . SER A 1 124 ? -24.524 -22.089 7.648 1.00 78.53 124 SER A C 1
ATOM 525 O O . SER A 1 124 ? -24.373 -23.018 6.874 1.00 79.20 124 SER A O 1
ATOM 528 N N . ASP A 1 125 ? -24.835 -20.854 7.277 1.00 84.52 125 ASP A N 1
ATOM 529 C CA . ASP A 1 125 ? -24.970 -20.512 5.843 1.00 82.24 125 ASP A CA 1
ATOM 530 C C . ASP A 1 125 ? -23.597 -20.057 5.364 1.00 78.48 125 ASP A C 1
ATOM 531 O O . ASP A 1 125 ? -23.044 -19.166 5.973 1.00 78.13 125 ASP A O 1
ATOM 536 N N . THR A 1 126 ? -23.100 -20.639 4.280 1.00 82.23 126 THR A N 1
ATOM 537 C CA . THR A 1 126 ? -21.745 -20.313 3.772 1.00 83.25 126 THR A CA 1
ATOM 538 C C . THR A 1 126 ? -21.685 -18.872 3.260 1.00 83.23 126 THR A C 1
ATOM 539 O O . THR A 1 126 ? -20.591 -18.341 3.129 1.00 79.71 126 THR A O 1
ATOM 543 N N . ARG A 1 127 ? -22.836 -18.265 3.017 1.00 89.23 127 ARG A N 1
ATOM 544 C CA . ARG A 1 127 ? -22.874 -16.856 2.578 1.00 90.40 127 ARG A CA 1
ATOM 545 C C . ARG A 1 127 ? -22.223 -15.994 3.661 1.00 85.52 127 ARG A C 1
ATOM 546 O O . ARG A 1 127 ? -21.523 -15.053 3.319 1.00 86.80 127 ARG A O 1
ATOM 554 N N . ASP A 1 128 ? -22.458 -16.328 4.929 1.00 82.24 128 ASP A N 1
ATOM 555 C CA . ASP A 1 128 ? -22.001 -15.496 6.069 1.00 76.24 128 ASP A CA 1
ATOM 556 C C . ASP A 1 128 ? -20.575 -15.826 6.491 1.00 76.81 128 ASP A C 1
ATOM 557 O O . ASP A 1 128 ? -20.101 -15.190 7.419 1.00 74.58 128 ASP A O 1
ATOM 562 N N . LYS A 1 129 ? -19.906 -16.751 5.814 1.00 80.46 129 LYS A N 1
ATOM 563 C CA . LYS A 1 129 ? -18.532 -17.127 6.234 1.00 79.13 129 LYS A CA 1
ATOM 564 C C . LYS A 1 129 ? -17.616 -15.904 6.279 1.00 73.98 129 LYS A C 1
ATOM 565 O O . LYS A 1 129 ? -16.928 -15.740 7.267 1.00 70.07 129 LYS A O 1
ATOM 571 N N . GLU A 1 130 ? -17.643 -15.053 5.266 1.00 76.30 130 GLU A N 1
ATOM 572 C CA . GLU A 1 130 ? -16.698 -13.915 5.326 1.00 83.75 130 GLU A CA 1
ATOM 573 C C . GLU A 1 130 ? -17.122 -12.947 6.428 1.00 81.63 130 GLU A C 1
ATOM 574 O O . GLU A 1 130 ? -16.250 -12.434 7.117 1.00 80.31 130 GLU A O 1
ATOM 580 N N . LEU A 1 131 ? -18.421 -12.746 6.600 1.00 77.71 131 LEU A N 1
ATOM 581 C CA . LEU A 1 131 ? -18.893 -11.837 7.665 1.00 79.60 131 LEU A CA 1
ATOM 582 C C . LEU A 1 131 ? -18.383 -12.348 9.009 1.00 76.21 131 LEU A C 1
ATOM 583 O O . LEU A 1 131 ? -17.858 -11.564 9.774 1.00 69.12 131 LEU A O 1
ATOM 588 N N . VAL A 1 132 ? -18.545 -13.636 9.271 1.00 76.63 132 VAL A N 1
ATOM 589 C CA . VAL A 1 132 ? -18.123 -14.198 10.583 1.00 72.64 132 VAL A CA 1
ATOM 590 C C . VAL A 1 132 ? -16.621 -14.003 10.761 1.00 71.77 132 VAL A C 1
ATOM 591 O O . VAL A 1 132 ? -16.210 -13.617 11.846 1.00 64.01 132 VAL A O 1
ATOM 595 N N . LYS A 1 133 ? -15.843 -14.236 9.709 1.00 70.94 133 LYS A N 1
ATOM 596 C CA . LYS A 1 133 ? -14.372 -14.075 9.820 1.00 74.23 133 LYS A CA 1
ATOM 597 C C . LYS A 1 133 ? -14.048 -12.623 10.165 1.00 69.79 133 LYS A C 1
ATOM 598 O O . LYS A 1 133 ? -13.147 -12.401 10.946 1.00 64.91 133 LYS A O 1
ATOM 604 N N . ARG A 1 134 ? -14.789 -11.686 9.592 1.00 67.81 134 ARG A N 1
ATOM 605 C CA . ARG A 1 134 ? -14.539 -10.251 9.848 1.00 72.40 134 ARG A CA 1
ATOM 606 C C . ARG A 1 134 ? -14.803 -9.941 11.318 1.00 71.44 134 ARG A C 1
ATOM 607 O O . ARG A 1 134 ? -13.996 -9.250 11.923 1.00 69.25 134 ARG A O 1
ATOM 615 N N . ILE A 1 135 ? -15.938 -10.415 11.827 1.00 67.68 135 ILE A N 1
ATOM 616 C CA . ILE A 1 135 ? -16.298 -10.166 13.247 1.00 62.55 135 ILE A CA 1
ATOM 617 C C . ILE A 1 135 ? -15.193 -10.764 14.100 1.00 60.50 135 ILE A C 1
ATOM 618 O O . ILE A 1 135 ? -14.848 -10.156 15.072 1.00 66.00 135 ILE A O 1
ATOM 623 N N . LEU A 1 136 ? -14.688 -11.926 13.718 1.00 60.97 136 LEU A N 1
ATOM 624 C CA . LEU A 1 136 ? -13.633 -12.605 14.506 1.00 63.90 136 LEU A CA 1
ATOM 625 C C . LEU A 1 136 ? -12.298 -11.865 14.406 1.00 66.00 136 LEU A C 1
ATOM 626 O O . LEU A 1 136 ? -11.500 -12.051 15.302 1.00 64.12 136 LEU A O 1
ATOM 631 N N . LYS A 1 137 ? -12.029 -11.107 13.346 1.00 70.38 137 LYS A N 1
ATOM 632 C CA . LYS A 1 137 ? -10.715 -10.413 13.338 1.00 79.16 137 LYS A CA 1
ATOM 633 C C . LYS A 1 137 ? -10.787 -9.311 14.385 1.00 71.58 137 LYS A C 1
ATOM 634 O O . LYS A 1 137 ? -9.817 -9.124 15.103 1.00 67.46 137 LYS A O 1
ATOM 640 N N . THR A 1 138 ? -11.921 -8.629 14.444 1.00 68.73 138 THR A N 1
ATOM 641 C CA . THR A 1 138 ? -12.128 -7.656 15.532 1.00 68.46 138 THR A CA 1
ATOM 642 C C . THR A 1 138 ? -12.358 -8.505 16.776 1.00 82.72 138 THR A C 1
ATOM 643 O O . THR A 1 138 ? -12.983 -9.563 16.667 1.00 90.37 138 THR A O 1
ATOM 647 N N . GLY A 1 139 ? -11.969 -8.073 17.962 1.00 83.28 139 GLY A N 1
ATOM 648 C CA . GLY A 1 139 ? -12.187 -9.000 19.094 1.00 77.70 139 GLY A CA 1
ATOM 649 C C . GLY A 1 139 ? -13.604 -9.002 19.642 1.00 59.90 139 GLY A C 1
ATOM 650 O O . GLY A 1 139 ? -13.752 -9.408 20.779 1.00 57.45 139 GLY A O 1
ATOM 651 N N . PHE A 1 140 ? -14.606 -8.605 18.859 1.00 51.95 140 PHE A N 1
ATOM 652 C CA . PHE A 1 140 ? -15.986 -8.484 19.400 1.00 51.91 140 PHE A CA 1
ATOM 653 C C . PHE A 1 140 ? -16.538 -9.827 19.886 1.00 53.68 140 PHE A C 1
ATOM 654 O O . PHE A 1 140 ? -16.510 -10.789 19.143 1.00 56.62 140 PHE A O 1
ATOM 662 N N . PRO A 1 141 ? -17.133 -10.026 21.181 1.00 50.02 141 PRO A N 1
ATOM 663 C CA . PRO A 1 141 ? -17.858 -11.307 22.014 1.00 49.28 141 PRO A CA 1
ATOM 664 C C . PRO A 1 141 ? -18.804 -11.855 20.935 1.00 48.98 141 PRO A C 1
ATOM 665 O O . PRO A 1 141 ? -19.653 -11.150 20.499 1.00 47.67 141 PRO A O 1
ATOM 669 N N . LEU A 1 142 ? -18.523 -13.052 20.435 1.00 43.71 142 LEU A N 1
ATOM 670 C CA . LEU A 1 142 ? -19.375 -13.667 19.394 1.00 48.86 142 LEU A CA 1
ATOM 671 C C . LEU A 1 142 ? -19.686 -15.114 19.762 1.00 49.51 142 LEU A C 1
ATOM 672 O O . LEU A 1 142 ? -18.775 -15.838 20.097 1.00 48.43 142 LEU A O 1
ATOM 677 N N . VAL A 1 143 ? -20.959 -15.480 19.717 1.00 47.67 143 VAL A N 1
ATOM 678 C CA . VAL A 1 143 ? -21.382 -16.872 20.003 1.00 43.82 143 VAL A CA 1
ATOM 679 C C . VAL A 1 143 ? -22.288 -17.312 18.861 1.00 47.46 143 VAL A C 1
ATOM 680 O O . VAL A 1 143 ? -23.211 -16.596 18.530 1.00 45.22 143 VAL A O 1
ATOM 684 N N . LEU A 1 144 ? -21.978 -18.455 18.277 1.00 43.83 144 LEU A N 1
ATOM 685 C CA . LEU A 1 144 ? -22.773 -18.987 17.159 1.00 42.02 144 LEU A CA 1
ATOM 686 C C . LEU A 1 144 ? -23.602 -20.160 17.664 1.00 45.56 144 LEU A C 1
ATOM 687 O O . LEU A 1 144 ? -23.196 -20.801 18.608 1.00 47.96 144 LEU A O 1
ATOM 692 N N . ILE A 1 145 ? -24.737 -20.400 17.032 1.00 43.24 145 ILE A N 1
ATOM 693 C CA . ILE A 1 145 ? -25.594 -21.547 17.420 1.00 43.13 145 ILE A CA 1
ATOM 694 C C . ILE A 1 145 ? -25.812 -22.399 16.180 1.00 45.68 145 ILE A C 1
ATOM 695 O O . ILE A 1 145 ? -26.173 -21.843 15.161 1.00 49.79 145 ILE A O 1
ATOM 700 N N . GLU A 1 146 ? -25.560 -23.696 16.301 1.00 45.09 146 GLU A N 1
ATOM 701 C CA . GLU A 1 146 ? -25.737 -24.664 15.196 1.00 42.18 146 GLU A CA 1
ATOM 702 C C . GLU A 1 146 ? -24.901 -24.226 13.994 1.00 47.87 146 GLU A C 1
ATOM 703 O O . GLU A 1 146 ? -25.411 -24.255 12.903 1.00 50.67 146 GLU A O 1
ATOM 709 N N . ASN A 1 147 ? -23.653 -23.828 14.228 1.00 47.68 147 ASN A N 1
ATOM 710 C CA . ASN A 1 147 ? -22.737 -23.421 13.132 1.00 50.07 147 ASN A CA 1
ATOM 711 C C . ASN A 1 147 ? -21.736 -24.543 12.876 1.00 51.42 147 ASN A C 1
ATOM 712 O O . ASN A 1 147 ? -21.152 -25.035 13.823 1.00 46.86 147 ASN A O 1
ATOM 717 N N . TYR A 1 148 ? -21.486 -24.846 11.603 1.00 55.92 148 TYR A N 1
ATOM 718 C CA . TYR A 1 148 ? -20.536 -25.919 11.228 1.00 54.96 148 TYR A CA 1
ATOM 719 C C . TYR A 1 148 ? -19.434 -25.436 10.284 1.00 63.74 148 TYR A C 1
ATOM 720 O O . TYR A 1 148 ? -18.923 -26.252 9.544 1.00 59.57 148 TYR A O 1
ATOM 729 N N . PHE A 1 149 ? -19.081 -24.151 10.352 1.00 66.01 149 PHE A N 1
ATOM 730 C CA . PHE A 1 149 ? -17.983 -23.585 9.531 1.00 67.73 149 PHE A CA 1
ATOM 731 C C . PHE A 1 149 ? -16.680 -24.298 9.901 1.00 69.57 149 PHE A C 1
ATOM 732 O O . PHE A 1 149 ? -16.370 -24.439 11.074 1.00 61.84 149 PHE A O 1
ATOM 740 N N . ASN A 1 150 ? -15.929 -24.728 8.895 1.00 85.10 150 ASN A N 1
ATOM 741 C CA . ASN A 1 150 ? -14.703 -25.550 9.061 1.00 93.22 150 ASN A CA 1
ATOM 742 C C . ASN A 1 150 ? -13.452 -24.775 9.460 1.00 93.71 150 ASN A C 1
ATOM 743 O O . ASN A 1 150 ? -12.605 -25.352 10.138 1.00 103.53 150 ASN A O 1
ATOM 748 N N . ASP A 1 151 ? -13.246 -23.531 9.024 1.00 95.43 151 ASP A N 1
ATOM 749 C CA . ASP A 1 151 ? -11.912 -22.958 9.375 1.00 105.73 151 ASP A CA 1
ATOM 750 C C . ASP A 1 151 ? -11.952 -21.825 10.392 1.00 98.25 151 ASP A C 1
ATOM 751 O O . ASP A 1 151 ? -11.229 -20.864 10.172 1.00 101.67 151 ASP A O 1
ATOM 756 N N . ILE A 1 152 ? -12.722 -21.931 11.468 1.00 85.58 152 ILE A N 1
ATOM 757 C CA . ILE A 1 152 ? -12.704 -20.792 12.424 1.00 74.34 152 ILE A CA 1
ATOM 758 C C . ILE A 1 152 ? -12.633 -21.330 13.843 1.00 71.34 152 ILE A C 1
ATOM 759 O O . ILE A 1 152 ? -12.937 -22.491 14.046 1.00 75.28 152 ILE A O 1
ATOM 764 N N . ASN A 1 153 ? -12.244 -20.462 14.766 1.00 69.77 153 ASN A N 1
ATOM 765 C CA . ASN A 1 153 ? -12.181 -20.751 16.215 1.00 70.18 153 ASN A CA 1
ATOM 7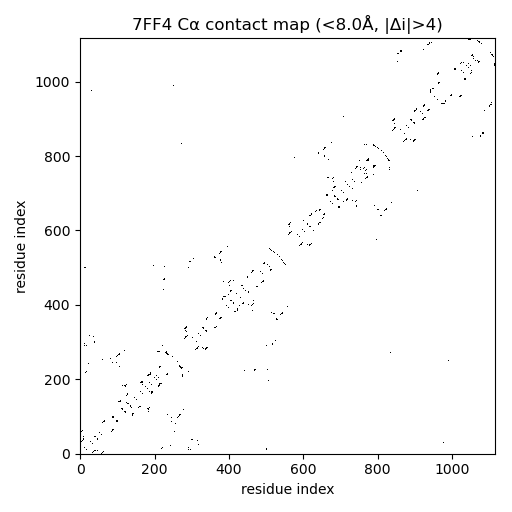66 C C . ASN A 1 153 ? -13.213 -19.836 16.871 1.00 66.56 153 ASN A C 1
ATOM 767 O O . ASN A 1 153 ? -12.853 -18.705 17.180 1.00 64.72 153 ASN A O 1
ATOM 772 N N . VAL A 1 154 ? -14.451 -20.310 17.034 1.00 62.95 154 VAL A N 1
ATOM 773 C CA . VAL A 1 154 ? -15.555 -19.471 17.580 1.00 52.89 154 VAL A CA 1
ATOM 774 C C . VAL A 1 154 ? -16.306 -20.218 18.664 1.00 51.41 154 VAL A C 1
ATOM 775 O O . VAL A 1 154 ? -16.351 -21.428 18.612 1.00 56.72 154 VAL A O 1
ATOM 779 N N . ASN A 1 155 ? -16.929 -19.468 19.562 1.00 51.98 155 ASN A N 1
ATOM 780 C CA . ASN A 1 155 ? -17.819 -20.056 20.581 1.00 49.75 155 ASN A CA 1
ATOM 781 C C . ASN A 1 155 ? -18.987 -20.639 19.793 1.00 50.01 155 ASN A C 1
ATOM 782 O O . ASN A 1 155 ? -19.533 -19.936 18.977 1.00 46.59 155 ASN A O 1
ATOM 787 N N . ASP A 1 156 ? -19.318 -21.896 20.007 1.00 45.95 156 ASP A N 1
ATOM 788 C CA . ASP A 1 156 ? -20.382 -22.481 19.169 1.00 45.89 156 ASP A CA 1
ATOM 789 C C . ASP A 1 156 ? -21.192 -23.446 20.018 1.00 45.70 156 ASP A C 1
ATOM 790 O O . ASP A 1 156 ? -20.600 -24.248 20.698 1.00 48.07 156 ASP A O 1
ATOM 795 N N . VAL A 1 157 ? -22.505 -23.303 19.993 1.00 41.69 157 VAL A N 1
ATOM 796 C CA . VAL A 1 157 ? -23.395 -24.232 20.731 1.00 43.32 157 VAL A CA 1
ATOM 797 C C . VAL A 1 157 ? -24.124 -25.047 19.671 1.00 48.50 157 VAL A C 1
ATOM 798 O O . VAL A 1 157 ? -24.829 -24.465 18.873 1.00 45.60 157 VAL A O 1
ATOM 802 N N . ILE A 1 158 ? -23.922 -26.357 19.682 1.00 44.32 158 ILE A N 1
ATOM 803 C CA . ILE A 1 158 ? -24.506 -27.213 18.616 1.00 42.19 158 ILE A CA 1
ATOM 804 C C . ILE A 1 158 ? -25.397 -28.306 19.194 1.00 38.28 158 ILE A C 1
ATOM 805 O O . ILE A 1 158 ? -25.353 -28.570 20.369 1.00 38.59 158 ILE A O 1
ATOM 810 N N . ILE A 1 159 ? -26.155 -28.924 18.312 1.00 38.45 159 ILE A N 1
ATOM 811 C CA . ILE A 1 159 ? -27.068 -30.032 18.665 1.00 42.01 159 ILE A CA 1
ATOM 812 C C . ILE A 1 159 ? -26.531 -31.276 17.963 1.00 43.93 159 ILE A C 1
ATOM 813 O O . ILE A 1 159 ? -26.118 -31.169 16.837 1.00 42.86 159 ILE A O 1
ATOM 818 N N . ASN A 1 160 ? -26.592 -32.415 18.622 1.00 36.82 160 ASN A N 1
ATOM 819 C CA . ASN A 1 160 ? -26.081 -33.656 18.008 1.00 43.68 160 ASN A CA 1
ATOM 820 C C . ASN A 1 160 ? -27.119 -34.222 17.042 1.00 41.82 160 ASN A C 1
ATOM 821 O O . ASN A 1 160 ? -27.836 -35.108 17.416 1.00 42.24 160 ASN A O 1
ATOM 826 N N . ASN A 1 161 ? -27.143 -33.701 15.829 1.00 39.31 161 ASN A N 1
ATOM 827 C CA . ASN A 1 161 ? -28.092 -34.143 14.788 1.00 40.31 161 ASN A CA 1
ATOM 828 C C . ASN A 1 161 ? -27.830 -35.608 14.429 1.00 47.09 161 ASN A C 1
ATOM 829 O O . ASN A 1 161 ? -28.791 -36.329 14.225 1.00 41.22 161 ASN A O 1
ATOM 834 N N . PHE A 1 162 ? -26.568 -36.019 14.384 1.00 39.17 162 PHE A N 1
ATOM 835 C CA . PHE A 1 162 ? -26.213 -37.408 14.012 1.00 40.68 162 PHE A CA 1
ATOM 836 C C . PHE A 1 162 ? -26.875 -38.406 14.964 1.00 35.64 162 PHE A C 1
ATOM 837 O O . PHE A 1 162 ? -27.574 -39.268 14.495 1.00 41.07 162 PHE A O 1
ATOM 845 N N . SER A 1 163 ? -26.647 -38.250 16.261 1.00 39.36 163 SER A N 1
ATOM 846 C CA . SER A 1 163 ? -27.182 -39.204 17.259 1.00 41.37 163 SER A CA 1
ATOM 847 C C . SER A 1 163 ? -28.700 -39.101 17.373 1.00 43.31 163 SER A C 1
ATOM 848 O O . SER A 1 163 ? -29.297 -40.064 17.756 1.00 42.03 163 SER A O 1
ATOM 851 N N . GLY A 1 164 ? -29.273 -37.949 17.061 1.00 40.59 164 GLY A N 1
ATOM 852 C CA . GLY A 1 164 ? -30.734 -37.827 17.088 1.00 39.40 164 GLY A CA 1
ATOM 853 C C . GLY A 1 164 ? -31.342 -38.752 16.057 1.00 41.67 164 GLY A C 1
ATOM 854 O O . GLY A 1 164 ? -32.305 -39.431 16.362 1.00 37.74 164 GLY A O 1
ATOM 855 N N . ALA A 1 165 ? -30.759 -38.759 14.867 1.00 38.35 165 ALA A N 1
ATOM 856 C CA . ALA A 1 165 ? -31.226 -39.626 13.773 1.00 32.75 165 ALA A CA 1
ATOM 857 C C . ALA A 1 165 ? -30.965 -41.080 14.159 1.00 40.52 165 ALA A C 1
ATOM 858 O O . ALA A 1 165 ? -31.806 -41.912 13.901 1.00 39.35 165 ALA A O 1
ATOM 860 N N . VAL A 1 166 ? -29.838 -41.356 14.795 1.00 37.29 166 VAL A N 1
ATOM 861 C CA . VAL A 1 166 ? -29.554 -42.743 15.232 1.00 41.58 166 VAL A CA 1
ATOM 862 C C . VAL A 1 166 ? -30.640 -43.160 16.223 1.00 45.12 166 VAL A C 1
ATOM 863 O O . VAL A 1 166 ? -31.158 -44.238 16.076 1.00 39.47 166 VAL A O 1
ATOM 867 N N . ASN A 1 167 ? -30.978 -42.293 17.167 1.00 41.16 167 ASN A N 1
ATOM 868 C CA . ASN A 1 167 ? -31.997 -42.647 18.181 1.00 40.77 167 ASN A CA 1
ATOM 869 C C . ASN A 1 167 ? -33.369 -42.810 17.525 1.00 42.57 167 ASN A C 1
ATOM 870 O O . ASN A 1 167 ? -34.104 -43.668 17.956 1.00 41.13 167 ASN A O 1
ATOM 875 N N . ALA A 1 168 ? -33.669 -42.015 16.510 1.00 39.12 168 ALA A N 1
ATOM 876 C CA . ALA A 1 168 ? -34.965 -42.131 15.821 1.00 42.74 168 ALA A CA 1
ATOM 877 C C . ALA A 1 168 ? -35.082 -43.513 15.180 1.00 42.70 168 ALA A C 1
ATOM 878 O O . ALA A 1 168 ? -36.073 -44.174 15.408 1.00 39.64 168 ALA A O 1
ATOM 880 N N . VAL A 1 169 ? -34.066 -43.904 14.422 1.00 42.65 169 VAL A N 1
ATOM 881 C CA . VAL A 1 169 ? -34.074 -45.200 13.695 1.00 43.64 169 VAL A CA 1
ATOM 882 C C . VAL A 1 169 ? -34.019 -46.361 14.681 1.00 44.27 169 VAL A C 1
ATOM 883 O O . VAL A 1 169 ? -34.696 -47.331 14.441 1.00 44.56 169 VAL A O 1
ATOM 887 N N . ASN A 1 170 ? -33.265 -46.235 15.764 1.00 38.78 170 ASN A N 1
ATOM 888 C CA . ASN A 1 170 ? -33.198 -47.322 16.768 1.00 39.72 170 ASN A CA 1
ATOM 889 C C . ASN A 1 170 ? -34.608 -47.577 17.297 1.00 41.00 170 ASN A C 1
ATOM 890 O O . ASN A 1 170 ? -34.955 -48.719 17.472 1.00 43.61 170 ASN A O 1
ATOM 895 N N . TYR A 1 171 ? -35.374 -46.514 17.525 1.00 37.93 171 TYR A N 1
ATOM 896 C CA . TYR A 1 171 ? -36.751 -46.632 18.054 1.00 37.90 171 TYR A CA 1
ATOM 897 C C . TYR A 1 171 ? -37.640 -47.386 17.064 1.00 35.91 171 TYR A C 1
ATOM 898 O O . TYR A 1 171 ? -38.372 -48.246 17.479 1.00 37.40 171 TYR A O 1
ATOM 907 N N . LEU A 1 172 ? -37.554 -47.064 15.783 1.00 34.09 172 LEU A N 1
ATOM 908 C CA . LEU A 1 172 ? -38.377 -47.763 14.769 1.00 39.06 172 LEU A CA 1
ATOM 909 C C . LEU A 1 172 ? -37.975 -49.240 14.688 1.00 45.37 172 LEU A C 1
ATOM 910 O O . LEU A 1 172 ? -38.842 -50.061 14.517 1.00 42.35 172 LEU A O 1
ATOM 915 N N . VAL A 1 173 ? -36.686 -49.528 14.804 1.00 45.24 173 VAL A N 1
ATOM 916 C CA . VAL A 1 173 ? -36.186 -50.926 14.750 1.00 41.71 173 VAL A CA 1
ATOM 917 C C . VAL A 1 173 ? -36.730 -51.649 15.976 1.00 44.71 173 VAL A C 1
ATOM 918 O O . VAL A 1 173 ? -37.151 -52.766 15.853 1.00 39.62 173 VAL A O 1
ATOM 922 N N . GLY A 1 174 ? -36.749 -50.970 17.117 1.00 40.04 174 GLY A N 1
ATOM 923 C CA . GLY A 1 174 ? -37.261 -51.568 18.359 1.00 43.36 174 GLY A CA 1
ATOM 924 C C . GLY A 1 174 ? -38.731 -51.897 18.243 1.00 51.43 174 GLY A C 1
ATOM 925 O O . GLY A 1 174 ? -39.178 -52.808 18.897 1.00 46.47 174 GLY A O 1
ATOM 926 N N . LEU A 1 175 ? -39.438 -51.171 17.383 1.00 46.38 175 LEU A N 1
ATOM 927 C CA . LEU A 1 175 ? -40.882 -51.382 17.142 1.00 44.57 175 LEU A CA 1
ATOM 928 C C . LEU A 1 175 ? -41.066 -52.521 16.134 1.00 50.21 175 LEU A C 1
ATOM 929 O O . LEU A 1 175 ? -42.195 -52.856 15.844 1.00 48.11 175 LEU A O 1
ATOM 934 N N . GLY A 1 176 ? -39.976 -53.065 15.603 1.00 41.78 176 GLY A N 1
ATOM 935 C CA . GLY A 1 176 ? -40.048 -54.196 14.668 1.00 37.56 176 GLY A CA 1
ATOM 936 C C . GLY A 1 176 ? -39.916 -53.798 13.215 1.00 42.02 176 GLY A C 1
ATOM 937 O O . GLY A 1 176 ? -40.025 -54.665 12.385 1.00 39.58 176 GLY A O 1
ATOM 938 N N . HIS A 1 177 ? -39.684 -52.529 12.916 1.00 39.49 177 HIS A N 1
ATOM 939 C CA . HIS A 1 177 ? -39.581 -52.101 11.501 1.00 39.12 177 HIS A CA 1
ATOM 940 C C . HIS A 1 177 ? -38.246 -52.540 10.907 1.00 44.54 177 HIS A C 1
ATOM 941 O O . HIS A 1 177 ? -37.263 -52.431 11.588 1.00 44.09 177 HIS A O 1
ATOM 948 N N . ARG A 1 178 ? -38.272 -53.081 9.695 1.00 41.51 178 ARG A N 1
ATOM 949 C CA . ARG A 1 178 ? -37.049 -53.546 9.000 1.00 45.36 178 ARG A CA 1
ATOM 950 C C . ARG A 1 178 ? -36.885 -52.727 7.723 1.00 47.27 178 ARG A C 1
ATOM 951 O O . ARG A 1 178 ? -35.776 -52.582 7.260 1.00 41.15 178 ARG A O 1
ATOM 959 N N . LYS A 1 179 ? -37.977 -52.204 7.195 1.00 39.19 179 LYS A N 1
ATOM 960 C CA . LYS A 1 179 ? -37.922 -51.388 5.965 1.00 42.47 179 LYS A CA 1
ATOM 961 C C . LYS A 1 179 ? -38.153 -49.929 6.358 1.00 46.42 179 LYS A C 1
ATOM 962 O O . LYS A 1 179 ? -39.286 -49.485 6.349 1.00 41.70 179 LYS A O 1
ATOM 968 N N . ILE A 1 180 ? -37.072 -49.220 6.662 1.00 47.50 180 ILE A N 1
ATOM 969 C CA . ILE A 1 180 ? -37.153 -47.817 7.149 1.00 43.24 180 ILE A CA 1
ATOM 970 C C . ILE A 1 180 ? -36.558 -46.854 6.126 1.00 45.12 180 ILE A C 1
ATOM 971 O O . ILE A 1 180 ? -35.384 -46.930 5.855 1.00 43.27 180 ILE A O 1
ATOM 976 N N . ALA A 1 181 ? -37.383 -45.947 5.634 1.00 41.02 181 ALA A N 1
ATOM 977 C CA . ALA A 1 181 ? -36.956 -44.958 4.633 1.00 39.87 181 ALA A CA 1
ATOM 978 C C . ALA A 1 181 ? -36.523 -43.669 5.320 1.00 41.75 181 ALA A C 1
ATOM 979 O O . ALA A 1 181 ? -36.751 -43.523 6.501 1.00 39.98 181 ALA A O 1
ATOM 981 N N . HIS A 1 182 ? -35.870 -42.804 4.566 1.00 41.55 182 HIS A N 1
ATOM 982 C CA . HIS A 1 182 ? -35.453 -41.481 5.063 1.00 41.54 182 HIS A CA 1
ATOM 983 C C . HIS A 1 182 ? -35.702 -40.439 3.982 1.00 47.53 182 HIS A C 1
ATOM 984 O O . HIS A 1 182 ? -35.301 -40.659 2.856 1.00 47.04 182 HIS A O 1
ATOM 991 N N . ILE A 1 183 ? -36.416 -39.382 4.333 1.00 43.34 183 ILE A N 1
ATOM 992 C CA . ILE A 1 183 ? -36.631 -38.236 3.418 1.00 42.30 183 ILE A CA 1
ATOM 993 C C . ILE A 1 183 ? -35.670 -37.173 3.934 1.00 39.81 183 ILE A C 1
ATOM 994 O O . ILE A 1 183 ? -35.834 -36.743 5.052 1.00 44.23 183 ILE A O 1
ATOM 999 N N . THR A 1 184 ? -34.679 -36.803 3.140 1.00 38.31 184 THR A N 1
ATOM 1000 C CA . THR A 1 184 ? -33.625 -35.896 3.633 1.00 38.41 184 THR A CA 1
ATOM 1001 C C . THR A 1 184 ? -33.962 -34.420 3.485 1.00 41.98 184 THR A C 1
ATOM 1002 O O . THR A 1 184 ? -34.947 -34.075 2.885 1.00 43.97 184 THR A O 1
ATOM 1006 N N . GLY A 1 185 ? -33.125 -33.615 4.111 1.00 40.76 185 GLY A N 1
ATOM 1007 C CA . GLY A 1 185 ? -33.104 -32.166 3.887 1.00 49.25 185 GLY A CA 1
ATOM 1008 C C . GLY A 1 185 ? -32.039 -31.862 2.835 1.00 53.05 185 GLY A C 1
ATOM 1009 O O . GLY A 1 185 ? -31.482 -32.796 2.255 1.00 51.15 185 GLY A O 1
ATOM 1010 N N . ASN A 1 186 ? -31.786 -30.592 2.568 1.00 50.17 186 ASN A N 1
ATOM 1011 C CA . ASN A 1 186 ? -30.725 -30.249 1.600 1.00 51.52 186 ASN A CA 1
ATOM 1012 C C . ASN A 1 186 ? -29.406 -30.725 2.197 1.00 50.15 186 ASN A C 1
ATOM 1013 O O . ASN A 1 186 ? -28.916 -30.090 3.101 1.00 49.23 186 ASN A O 1
ATOM 1018 N N . VAL A 1 187 ? -28.820 -31.771 1.624 1.00 49.47 187 VAL A N 1
ATOM 1019 C CA . VAL A 1 187 ? -27.561 -32.378 2.140 1.00 56.33 187 VAL A CA 1
ATOM 1020 C C . VAL A 1 187 ? -26.361 -31.446 1.978 1.00 62.72 187 VAL A C 1
ATOM 1021 O O . VAL A 1 187 ? -25.298 -31.829 2.412 1.00 68.91 187 VAL A O 1
ATOM 1025 N N . ASN A 1 188 ? -26.528 -30.282 1.366 1.00 58.99 188 ASN A N 1
ATOM 1026 C CA . ASN A 1 188 ? -25.388 -29.341 1.271 1.00 63.63 188 ASN A CA 1
ATOM 1027 C C . ASN A 1 188 ? -25.181 -28.703 2.643 1.00 68.36 188 ASN A C 1
ATOM 1028 O O . ASN A 1 188 ? -24.068 -28.267 2.927 1.00 68.31 188 ASN A O 1
ATOM 1033 N N . HIS A 1 189 ? -26.237 -28.688 3.455 1.00 68.75 189 HIS A N 1
ATOM 1034 C CA . HIS A 1 189 ? -26.209 -28.160 4.841 1.00 65.73 189 HIS A CA 1
ATOM 1035 C C . HIS A 1 189 ? -25.778 -29.279 5.784 1.00 64.43 189 HIS A C 1
ATOM 1036 O O . HIS A 1 189 ? -26.348 -30.345 5.686 1.00 59.51 189 HIS A O 1
ATOM 1043 N N . ARG A 1 190 ? -24.851 -29.015 6.701 1.00 59.50 190 ARG A N 1
ATOM 1044 C CA . ARG A 1 190 ? -24.335 -30.077 7.600 1.00 58.86 190 ARG A CA 1
ATOM 1045 C C . ARG A 1 190 ? -25.438 -30.767 8.401 1.00 59.62 190 ARG A C 1
ATOM 1046 O O . ARG A 1 190 ? -25.342 -31.963 8.569 1.00 53.08 190 ARG A O 1
ATOM 1054 N N . ALA A 1 191 ? -26.419 -30.028 8.895 1.00 52.07 191 ALA A N 1
ATOM 1055 C CA . ALA A 1 191 ? -27.451 -30.665 9.741 1.00 51.42 191 ALA A CA 1
ATOM 1056 C C . ALA A 1 191 ? -28.197 -31.757 8.978 1.00 49.28 191 ALA A C 1
ATOM 1057 O O . ALA A 1 191 ? -28.407 -32.803 9.550 1.00 50.90 191 ALA A O 1
ATOM 1059 N N . ALA A 1 192 ? -28.593 -31.483 7.741 1.00 47.00 192 ALA A N 1
ATOM 1060 C CA . ALA A 1 192 ? -29.319 -32.468 6.916 1.00 44.62 192 ALA A CA 1
ATOM 1061 C C . ALA A 1 192 ? -28.400 -33.651 6.637 1.00 45.04 192 ALA A C 1
ATOM 1062 O O . ALA A 1 192 ? -28.843 -34.772 6.725 1.00 43.56 192 ALA A O 1
ATOM 1064 N N . LEU A 1 193 ? -27.140 -33.367 6.344 1.00 46.26 193 LEU A N 1
ATOM 1065 C CA . LEU A 1 193 ? -26.172 -34.443 6.052 1.00 50.47 193 LEU A CA 1
ATOM 1066 C C . LEU A 1 193 ? -25.948 -35.256 7.321 1.00 47.06 193 LEU A C 1
ATOM 1067 O O . LEU A 1 193 ? -25.849 -36.450 7.216 1.00 47.25 193 LEU A O 1
ATOM 1072 N N . GLU A 1 194 ? -25.887 -34.600 8.474 1.00 44.63 194 GLU A N 1
ATOM 1073 C CA . GLU A 1 194 ? -25.687 -35.324 9.751 1.00 49.86 194 GLU A CA 1
ATOM 1074 C C . GLU A 1 194 ? -26.903 -36.212 10.027 1.00 47.65 194 GLU A C 1
ATOM 1075 O O . GLU A 1 194 ? -26.714 -37.322 10.485 1.00 42.65 194 GLU A O 1
ATOM 1081 N N . ARG A 1 195 ? -28.099 -35.724 9.734 1.00 37.47 195 ARG A N 1
ATOM 1082 C CA . ARG A 1 195 ? -29.303 -36.547 9.967 1.00 44.00 195 ARG A CA 1
ATOM 1083 C C . ARG A 1 195 ? -29.291 -37.730 8.994 1.00 41.48 195 ARG A C 1
ATOM 1084 O O . ARG A 1 195 ? -29.639 -38.811 9.411 1.00 43.58 195 ARG A O 1
ATOM 1092 N N . LEU A 1 196 ? -28.884 -37.508 7.750 1.00 41.40 196 LEU A N 1
ATOM 1093 C CA . LEU A 1 196 ? -28.811 -38.613 6.769 1.00 43.01 196 LEU A CA 1
ATOM 1094 C C . LEU A 1 196 ? -27.758 -39.623 7.221 1.00 42.95 196 LEU A C 1
ATOM 1095 O O . LEU A 1 196 ? -28.039 -40.804 7.202 1.00 43.99 196 LEU A O 1
ATOM 1100 N N . ASN A 1 197 ? -26.603 -39.146 7.662 1.00 42.97 197 ASN A N 1
ATOM 1101 C CA . ASN A 1 197 ? -25.502 -40.052 8.066 1.00 44.72 197 ASN A CA 1
ATOM 1102 C C . ASN A 1 197 ? -25.898 -40.857 9.297 1.00 47.73 197 ASN A C 1
ATOM 1103 O O . ASN A 1 197 ? -25.515 -42.010 9.379 1.00 49.97 197 ASN A O 1
ATOM 1108 N N . GLY A 1 198 ? -26.641 -40.253 10.215 1.00 44.48 198 GLY A N 1
ATOM 1109 C CA . GLY A 1 198 ? -27.062 -40.978 11.420 1.00 39.75 198 GLY A CA 1
ATOM 1110 C C . GLY A 1 198 ? -28.007 -42.096 11.055 1.00 44.86 198 GLY A C 1
ATOM 1111 O O . GLY A 1 198 ? -27.925 -43.141 11.654 1.00 44.54 198 GLY A O 1
ATOM 1112 N N . TYR A 1 199 ? -28.865 -41.853 10.080 1.00 39.19 199 TYR A N 1
ATOM 1113 C CA . TYR A 1 199 ? -29.845 -42.867 9.640 1.00 38.86 199 TYR A CA 1
ATOM 1114 C C . TYR A 1 199 ? -29.088 -44.060 9.058 1.00 43.47 199 TYR A C 1
ATOM 1115 O O . TYR A 1 199 ? -29.368 -45.183 9.438 1.00 40.83 199 TYR A O 1
ATOM 1124 N N . ILE A 1 200 ? -28.117 -43.773 8.199 1.00 42.20 200 ILE A N 1
ATOM 1125 C CA . ILE A 1 200 ? -27.283 -44.822 7.545 1.00 47.16 200 ILE A CA 1
ATOM 1126 C C . ILE A 1 200 ? -26.557 -45.625 8.614 1.00 43.96 200 ILE A C 1
ATOM 1127 O O . ILE A 1 200 ? -26.660 -46.825 8.594 1.00 44.00 200 ILE A O 1
ATOM 1132 N N . ARG A 1 201 ? -25.893 -44.947 9.536 1.00 44.06 201 ARG A N 1
ATOM 1133 C CA . ARG A 1 201 ? -25.148 -45.663 10.590 1.00 50.25 201 ARG A CA 1
ATOM 1134 C C . ARG A 1 201 ? -26.118 -46.465 11.446 1.00 49.57 201 ARG A C 1
ATOM 1135 O O . ARG A 1 201 ? -25.759 -47.545 11.862 1.00 49.90 201 ARG A O 1
ATOM 1143 N N . ALA A 1 202 ? -27.303 -45.927 11.693 1.00 48.16 202 ALA A N 1
ATOM 1144 C CA . ALA A 1 202 ? -28.283 -46.646 12.527 1.00 49.13 202 ALA A CA 1
ATOM 1145 C C . ALA A 1 202 ? -28.727 -47.919 11.812 1.00 44.48 202 ALA A C 1
ATOM 1146 O O . ALA A 1 202 ? -28.850 -48.918 12.467 1.00 44.31 202 ALA A O 1
ATOM 1148 N N . LEU A 1 203 ? -28.934 -47.859 10.503 1.00 39.47 203 LEU A N 1
ATOM 1149 C CA . LEU A 1 203 ? -29.321 -49.070 9.746 1.00 45.11 203 LEU A CA 1
ATOM 1150 C C . LEU A 1 203 ? -28.237 -50.131 9.955 1.00 48.46 203 LEU A C 1
ATOM 1151 O O . LEU A 1 203 ? -28.567 -51.248 10.286 1.00 51.07 203 LEU A O 1
ATOM 1156 N N . ASN A 1 204 ? -26.981 -49.742 9.767 1.00 43.49 204 ASN A N 1
ATOM 1157 C CA . ASN A 1 204 ? -25.815 -50.647 9.888 1.00 42.88 204 ASN A CA 1
ATOM 1158 C C . ASN A 1 204 ? -25.709 -51.240 11.291 1.00 47.11 204 ASN A C 1
ATOM 1159 O O . ASN A 1 204 ? -25.498 -52.427 11.397 1.00 43.09 204 ASN A O 1
ATOM 1164 N N . GLU A 1 205 ? -25.888 -50.434 12.335 1.00 45.27 205 GLU A N 1
ATOM 1165 C CA . GLU A 1 205 ? -25.764 -50.943 13.723 1.00 47.03 205 GLU A CA 1
ATOM 1166 C C . GLU A 1 205 ? -26.918 -51.879 14.064 1.00 54.14 205 GLU A C 1
ATOM 1167 O O . GLU A 1 205 ? -26.769 -52.644 14.986 1.00 54.73 205 GLU A O 1
ATOM 1173 N N . ASN A 1 206 ? -28.033 -51.788 13.354 1.00 47.75 206 ASN A N 1
ATOM 1174 C CA . ASN A 1 206 ? -29.190 -52.652 13.679 1.00 51.67 206 ASN A CA 1
ATOM 1175 C C . ASN A 1 206 ? -29.199 -53.867 12.751 1.00 54.09 206 ASN A C 1
ATOM 1176 O O . ASN A 1 206 ? -30.183 -54.582 12.740 1.00 51.42 206 ASN A O 1
ATOM 1181 N N . GLY A 1 207 ? -28.113 -54.073 12.016 1.00 53.70 207 GLY A N 1
ATOM 1182 C CA . GLY A 1 207 ? -27.990 -55.233 11.120 1.00 56.52 207 GLY A CA 1
ATOM 1183 C C . GLY A 1 207 ? -28.966 -55.181 9.974 1.00 55.44 207 GLY A C 1
ATOM 1184 O O . GLY A 1 207 ? -29.425 -56.222 9.563 1.00 51.65 207 GLY A O 1
ATOM 1185 N N . LEU A 1 208 ? -29.278 -53.989 9.489 1.00 48.29 208 LEU A N 1
ATOM 1186 C CA . LEU A 1 208 ? -30.187 -53.859 8.334 1.00 42.63 208 LEU A CA 1
ATOM 1187 C C . LEU A 1 208 ? -29.356 -53.386 7.152 1.00 48.98 208 LEU A C 1
ATOM 1188 O O . LEU A 1 208 ? -28.394 -52.687 7.372 1.00 46.63 208 LEU A O 1
ATOM 1193 N N . ALA A 1 209 ? -29.779 -53.729 5.948 1.00 51.37 209 ALA A N 1
ATOM 1194 C CA . ALA A 1 209 ? -29.063 -53.337 4.726 1.00 45.40 209 ALA A CA 1
ATOM 1195 C C . ALA A 1 209 ? -29.486 -51.937 4.315 1.00 48.06 209 ALA A C 1
ATOM 1196 O O . ALA A 1 209 ? -30.605 -51.582 4.584 1.00 48.44 209 ALA A O 1
ATOM 1198 N N . TYR A 1 210 ? -28.588 -51.186 3.698 1.00 50.29 210 TYR A N 1
ATOM 1199 C CA . TYR A 1 210 ? -28.912 -49.837 3.194 1.00 46.20 210 TYR A CA 1
ATOM 1200 C C . TYR A 1 210 ? -29.544 -50.017 1.824 1.00 46.24 210 TYR A C 1
ATOM 1201 O O . TYR A 1 210 ? -29.072 -50.836 1.083 1.00 49.36 210 TYR A O 1
ATOM 1210 N N . SER A 1 211 ? -30.594 -49.272 1.533 1.00 49.82 211 SER A N 1
ATOM 1211 C CA . SER A 1 211 ? -31.259 -49.380 0.223 1.00 44.85 211 SER A CA 1
ATOM 1212 C C . SER A 1 211 ? -31.436 -47.979 -0.339 1.00 46.78 211 SER A C 1
ATOM 1213 O O . SER A 1 211 ? -32.117 -47.189 0.275 1.00 51.02 211 SER A O 1
ATOM 1216 N N . LYS A 1 212 ? -30.845 -47.712 -1.494 1.00 50.12 212 LYS A N 1
ATOM 1217 C CA . LYS A 1 212 ? -30.885 -46.356 -2.089 1.00 57.82 212 LYS A CA 1
ATOM 1218 C C . LYS A 1 212 ? -32.318 -45.935 -2.385 1.00 54.31 212 LYS A C 1
ATOM 1219 O O . LYS A 1 212 ? -32.588 -44.756 -2.352 1.00 53.87 212 LYS A O 1
ATOM 1225 N N . GLU A 1 213 ? -33.190 -46.895 -2.655 1.00 49.89 213 GLU A N 1
ATOM 1226 C CA . GLU A 1 213 ? -34.593 -46.596 -3.022 1.00 52.33 213 GLU A CA 1
ATOM 1227 C C . GLU A 1 213 ? -35.356 -46.046 -1.817 1.00 53.16 213 GLU A C 1
ATOM 1228 O O . GLU A 1 213 ? -36.345 -45.377 -2.021 1.00 49.38 213 GLU A O 1
ATOM 1234 N N . TYR A 1 214 ? -34.897 -46.350 -0.611 1.00 45.39 214 TYR A N 1
ATOM 1235 C CA . TYR A 1 214 ? -35.574 -45.862 0.609 1.00 45.83 214 TYR A CA 1
ATOM 1236 C C . TYR A 1 214 ? -35.019 -44.492 1.015 1.00 43.68 214 TYR A C 1
ATOM 1237 O O . TYR A 1 214 ? -35.416 -43.992 2.029 1.00 46.26 214 TYR A O 1
ATOM 1246 N N . VAL A 1 215 ? -34.127 -43.905 0.228 1.00 52.01 215 VAL A N 1
ATOM 1247 C CA . VAL A 1 215 ? -33.601 -42.558 0.582 1.00 52.27 215 VAL A CA 1
ATOM 1248 C C . VAL A 1 215 ? -34.032 -41.556 -0.486 1.00 51.58 215 VAL A C 1
ATOM 1249 O O . VAL A 1 215 ? -33.551 -41.657 -1.593 1.00 51.99 215 VAL A O 1
ATOM 1253 N N . ILE A 1 216 ? -34.915 -40.633 -0.140 1.00 49.77 216 ILE A N 1
ATOM 1254 C CA . ILE A 1 216 ? -35.380 -39.612 -1.111 1.00 47.19 216 ILE A CA 1
ATOM 1255 C C . ILE A 1 216 ? -34.685 -38.298 -0.785 1.00 50.61 216 ILE A C 1
ATOM 1256 O O . ILE A 1 216 ? -34.952 -37.746 0.256 1.00 52.36 216 ILE A O 1
ATOM 1261 N N . ASN A 1 217 ? -33.837 -37.818 -1.683 1.00 54.66 217 ASN A N 1
ATOM 1262 C CA . ASN A 1 217 ? -33.125 -36.538 -1.466 1.00 60.17 217 ASN A CA 1
ATOM 1263 C C . ASN A 1 217 ? -34.040 -35.392 -1.864 1.00 57.89 217 ASN A C 1
ATOM 1264 O O . ASN A 1 217 ? -34.592 -35.439 -2.938 1.00 64.45 217 ASN A O 1
ATOM 1269 N N . THR A 1 218 ? -34.202 -34.427 -0.970 1.00 54.31 218 THR A N 1
ATOM 1270 C CA . THR A 1 218 ? -35.018 -33.219 -1.219 1.00 56.35 218 THR A CA 1
ATOM 1271 C C . THR A 1 218 ? -34.260 -32.001 -0.701 1.00 60.02 218 THR A C 1
ATOM 1272 O O . THR A 1 218 ? -33.292 -32.167 0.017 1.00 53.93 218 THR A O 1
ATOM 1276 N N . ASP A 1 219 ? -34.752 -30.816 -1.037 1.00 65.69 219 ASP A N 1
ATOM 1277 C CA . ASP A 1 219 ? -34.153 -29.549 -0.561 1.00 70.73 219 ASP A CA 1
ATOM 1278 C C . ASP A 1 219 ? -34.895 -29.096 0.690 1.00 69.54 219 ASP A C 1
ATOM 1279 O O . ASP A 1 219 ? -34.695 -27.966 1.092 1.00 71.38 219 ASP A O 1
ATOM 1284 N N . SER A 1 220 ? -35.786 -29.943 1.197 1.00 66.91 220 SER A N 1
ATOM 1285 C CA . SER A 1 220 ? -36.572 -29.712 2.436 1.00 70.48 220 SER A CA 1
ATOM 1286 C C . SER A 1 220 ? -37.549 -28.547 2.299 1.00 67.02 220 SER A C 1
ATOM 1287 O O . SER A 1 220 ? -38.021 -28.057 3.306 1.00 61.87 220 SER A O 1
ATOM 1290 N N . GLY A 1 221 ? -37.938 -28.198 1.077 1.00 67.39 221 GLY A N 1
ATOM 1291 C CA . GLY A 1 221 ? -38.892 -27.094 0.869 1.00 69.61 221 GLY A CA 1
ATOM 1292 C C . GLY A 1 221 ? -40.342 -27.507 1.043 1.00 70.00 221 GLY A C 1
ATOM 1293 O O . GLY A 1 221 ? -40.600 -28.645 1.328 1.00 67.00 221 GLY A O 1
ATOM 1294 N N . GLU A 1 222 ? -41.267 -26.572 0.868 1.00 73.85 222 GLU A N 1
ATOM 1295 C CA . GLU A 1 222 ? -42.715 -26.850 1.002 1.00 68.36 222 GLU A CA 1
ATOM 1296 C C . GLU A 1 222 ? -43.124 -27.927 0.008 1.00 62.92 222 GLU A C 1
ATOM 1297 O O . GLU A 1 222 ? -42.684 -27.843 -1.135 1.00 60.41 222 GLU A O 1
ATOM 1303 N N . GLN A 1 223 ? -43.946 -28.868 0.475 1.00 57.63 223 GLN A N 1
ATOM 1304 C CA . GLN A 1 223 ? -44.496 -30.042 -0.256 1.00 64.57 223 GLN A CA 1
ATOM 1305 C C . GLN A 1 223 ? -43.416 -31.092 -0.520 1.00 61.46 223 GLN A C 1
ATOM 1306 O O . GLN A 1 223 ? -43.738 -32.094 -1.142 1.00 62.69 223 GLN A O 1
ATOM 1312 N N . SER A 1 224 ? -42.199 -30.899 -0.021 1.00 53.97 224 SER A N 1
ATOM 1313 C CA . SER A 1 224 ? -41.148 -31.917 -0.270 1.00 53.37 224 SER A CA 1
ATOM 1314 C C . SER A 1 224 ? -41.562 -33.261 0.331 1.00 50.16 224 SER A C 1
ATOM 1315 O O . SER A 1 224 ? -41.293 -34.277 -0.276 1.00 55.86 224 SER A O 1
ATOM 1318 N N . GLY A 1 225 ? -42.234 -33.240 1.471 1.00 49.53 225 GLY A N 1
ATOM 1319 C CA . GLY A 1 225 ? -42.680 -34.489 2.098 1.00 43.55 225 GLY A CA 1
ATOM 1320 C C . GLY A 1 225 ? -43.759 -35.188 1.299 1.00 49.70 225 GLY A C 1
ATOM 1321 O O . GLY A 1 225 ? -43.710 -36.395 1.209 1.00 50.94 225 GLY A O 1
ATOM 1322 N N . CYS A 1 226 ? -44.702 -34.443 0.742 1.00 51.02 226 CYS A N 1
ATOM 1323 C CA . CYS A 1 226 ? -45.801 -35.068 -0.028 1.00 53.15 226 CYS A CA 1
ATOM 1324 C C . CYS A 1 226 ? -45.236 -35.814 -1.231 1.00 53.34 226 CYS A C 1
ATOM 1325 O O . CYS A 1 226 ? -45.632 -36.943 -1.452 1.00 56.13 226 CYS A O 1
ATOM 1328 N N . LYS A 1 227 ? -44.340 -35.172 -1.968 1.00 56.24 227 LYS A N 1
ATOM 1329 C CA . LYS A 1 227 ? -43.769 -35.783 -3.189 1.00 55.89 227 LYS A CA 1
ATOM 1330 C C . LYS A 1 227 ? -42.922 -36.987 -2.794 1.00 58.59 227 LYS A C 1
ATOM 1331 O O . LYS A 1 227 ? -42.999 -37.996 -3.467 1.00 53.29 227 LYS A O 1
ATOM 1337 N N . ALA A 1 228 ? -42.154 -36.859 -1.719 1.00 56.49 228 ALA A N 1
ATOM 1338 C CA . ALA A 1 228 ? -41.292 -37.970 -1.276 1.00 56.59 228 ALA A CA 1
ATOM 1339 C C . ALA A 1 228 ? -42.164 -39.164 -0.906 1.00 51.73 228 ALA A C 1
ATOM 1340 O O . ALA A 1 228 ? -41.841 -40.267 -1.282 1.00 50.35 228 ALA A O 1
ATOM 1342 N N . ALA A 1 229 ? -43.254 -38.912 -0.202 1.00 51.42 229 ALA A N 1
ATOM 1343 C CA . ALA A 1 229 ? -44.137 -40.008 0.234 1.00 56.25 229 ALA A CA 1
ATOM 1344 C C . ALA A 1 229 ? -44.739 -40.700 -0.984 1.00 61.34 229 ALA A C 1
ATOM 1345 O O . ALA A 1 229 ? -44.879 -41.905 -0.960 1.00 60.13 229 ALA A O 1
ATOM 1347 N N . ASP A 1 230 ? -45.071 -39.934 -2.011 1.00 63.14 230 ASP A N 1
ATOM 1348 C CA . ASP A 1 230 ? -45.651 -40.533 -3.233 1.00 64.30 230 ASP A CA 1
ATOM 1349 C C . ASP A 1 230 ? -44.642 -41.515 -3.822 1.00 62.95 230 ASP A C 1
ATOM 1350 O O . ASP A 1 230 ? -45.035 -42.619 -4.149 1.00 59.61 230 ASP A O 1
ATOM 1355 N N . GLN A 1 231 ? -43.378 -41.125 -3.916 1.00 59.73 231 GLN A N 1
ATOM 1356 C CA . GLN A 1 231 ? -42.378 -42.043 -4.506 1.00 59.21 231 GLN A CA 1
ATOM 1357 C C . GLN A 1 231 ? -42.230 -43.292 -3.648 1.00 58.60 231 GLN A C 1
ATOM 1358 O O . GLN A 1 231 ? -42.196 -44.374 -4.207 1.00 63.50 231 GLN A O 1
ATOM 1364 N N . LEU A 1 232 ? -42.107 -43.125 -2.337 1.00 55.76 232 LEU A N 1
ATOM 1365 C CA . LEU A 1 232 ? -41.854 -44.268 -1.430 1.00 52.04 232 LEU A CA 1
ATOM 1366 C C . LEU A 1 232 ? -43.028 -45.244 -1.419 1.00 51.33 232 LEU A C 1
ATOM 1367 O O . LEU A 1 232 ? -42.792 -46.425 -1.471 1.00 46.68 232 LEU A O 1
ATOM 1372 N N . LEU A 1 233 ? -44.253 -44.740 -1.380 1.00 52.20 233 LEU A N 1
ATOM 1373 C CA . LEU A 1 233 ? -45.434 -45.627 -1.264 1.00 57.85 233 LEU A CA 1
ATOM 1374 C C . LEU A 1 233 ? -45.771 -46.288 -2.599 1.00 61.76 233 LEU A C 1
ATOM 1375 O O . LEU A 1 233 ? -46.518 -47.257 -2.590 1.00 63.92 233 LEU A O 1
ATOM 1380 N N . LYS A 1 234 ? -45.199 -45.794 -3.690 1.00 64.02 234 LYS A N 1
ATOM 1381 C CA . LYS A 1 234 ? -45.487 -46.383 -5.017 1.00 67.82 234 LYS A CA 1
ATOM 1382 C C . LYS A 1 234 ? -44.402 -47.390 -5.383 1.00 67.30 234 LYS A C 1
ATOM 1383 O O . LYS A 1 234 ? -44.415 -47.860 -6.501 1.00 69.66 234 LYS A O 1
ATOM 1389 N N . LEU A 1 235 ? -43.530 -47.724 -4.436 1.00 65.91 235 LEU A N 1
ATOM 1390 C CA . LEU A 1 235 ? -42.465 -48.720 -4.686 1.00 61.90 235 LEU A CA 1
ATOM 1391 C C . LEU A 1 235 ? -43.086 -50.114 -4.716 1.00 62.67 235 LEU A C 1
ATOM 1392 O O . LEU A 1 235 ? -44.125 -50.319 -4.109 1.00 56.38 235 LEU A O 1
ATOM 1397 N N . LYS A 1 236 ? -42.388 -51.047 -5.356 1.00 65.39 236 LYS A N 1
ATOM 1398 C CA . LYS A 1 236 ? -42.814 -52.463 -5.410 1.00 69.31 236 LYS A CA 1
ATOM 1399 C C . LYS A 1 236 ? -42.989 -52.911 -3.964 1.00 70.33 236 LYS A C 1
ATOM 1400 O O . LYS A 1 236 ? -44.071 -53.360 -3.610 1.00 67.65 236 LYS A O 1
ATOM 1406 N N . GLU A 1 237 ? -41.940 -52.736 -3.167 1.00 66.76 237 GLU A N 1
ATOM 1407 C CA . GLU A 1 237 ? -41.929 -53.075 -1.725 1.00 63.09 237 GLU A CA 1
ATOM 1408 C C . GLU A 1 237 ? -41.826 -51.770 -0.935 1.00 55.62 237 GLU A C 1
ATOM 1409 O O . GLU A 1 237 ? -40.736 -51.397 -0.576 1.00 54.10 237 GLU A O 1
ATOM 1415 N N . PRO A 1 238 ? -42.949 -50.955 -0.562 1.00 55.14 238 PRO A N 1
ATOM 1416 C CA . PRO A 1 238 ? -43.189 -49.514 0.268 1.00 51.00 238 PRO A CA 1
ATOM 1417 C C . PRO A 1 238 ? -42.469 -49.815 1.582 1.00 53.62 238 PRO A C 1
ATOM 1418 O O . PRO A 1 238 ? -42.528 -50.904 2.062 1.00 50.74 238 PRO A O 1
ATOM 1422 N N . PRO A 1 239 ? -41.668 -48.847 2.274 1.00 48.16 239 PRO A N 1
ATOM 1423 C CA . PRO A 1 239 ? -40.899 -48.752 3.766 1.00 43.34 239 PRO A CA 1
ATOM 1424 C C . PRO A 1 239 ? -42.121 -48.925 4.683 1.00 44.06 239 PRO A C 1
ATOM 1425 O O . PRO A 1 239 ? -43.178 -48.464 4.379 1.00 43.61 239 PRO A O 1
ATOM 1429 N N . THR A 1 240 ? -41.978 -49.651 5.777 1.00 41.19 240 THR A N 1
ATOM 1430 C CA . THR A 1 240 ? -43.110 -49.736 6.729 1.00 46.76 240 THR A CA 1
ATOM 1431 C C . THR A 1 240 ? -43.031 -48.542 7.688 1.00 46.70 240 THR A C 1
ATOM 1432 O O . THR A 1 240 ? -43.976 -48.311 8.414 1.00 42.83 240 THR A O 1
ATOM 1436 N N . ALA A 1 241 ? -41.918 -47.825 7.650 1.00 42.27 241 ALA A N 1
ATOM 1437 C CA . ALA A 1 241 ? -41.692 -46.662 8.526 1.00 40.75 241 ALA A CA 1
ATOM 1438 C C . ALA A 1 241 ? -40.774 -45.665 7.830 1.00 40.52 241 ALA A C 1
ATOM 1439 O O . ALA A 1 241 ? -39.994 -46.072 7.004 1.00 41.18 241 ALA A O 1
ATOM 1441 N N . VAL A 1 242 ? -40.891 -44.394 8.171 1.00 38.84 242 VAL A N 1
ATOM 1442 C CA . VAL A 1 242 ? -40.005 -43.376 7.556 1.00 38.86 242 VAL A CA 1
ATOM 1443 C C . VAL A 1 242 ? -39.578 -42.357 8.606 1.00 39.65 242 VAL A C 1
ATOM 1444 O O . VAL A 1 242 ? -40.383 -41.987 9.428 1.00 41.00 242 VAL A O 1
ATOM 1448 N N . PHE A 1 243 ? -38.305 -42.000 8.573 1.00 40.68 243 PHE A N 1
ATOM 1449 C CA . PHE A 1 243 ? -37.717 -40.941 9.413 1.00 39.66 243 PHE A CA 1
ATOM 1450 C C . PHE A 1 243 ? -37.544 -39.730 8.498 1.00 43.72 243 PHE A C 1
ATOM 1451 O O . PHE A 1 243 ? -36.851 -39.842 7.502 1.00 37.40 243 PHE A O 1
ATOM 1459 N N . THR A 1 244 ? -38.220 -38.636 8.814 1.00 36.21 244 THR A N 1
ATOM 1460 C CA . THR A 1 244 ? -38.133 -37.421 7.980 1.00 35.70 244 THR A CA 1
ATOM 1461 C C . THR A 1 244 ? -37.126 -36.459 8.599 1.00 39.29 244 THR A C 1
ATOM 1462 O O . THR A 1 244 ? -36.981 -36.463 9.799 1.00 39.02 244 THR A O 1
ATOM 1466 N N . PHE A 1 245 ? -36.508 -35.633 7.777 1.00 39.87 245 PHE A N 1
ATOM 1467 C CA . PHE A 1 245 ? -35.508 -34.647 8.235 1.00 36.32 245 PHE A CA 1
ATOM 1468 C C . PHE A 1 245 ? -36.150 -33.658 9.210 1.00 40.95 245 PHE A C 1
ATOM 1469 O O . PHE A 1 245 ? -35.481 -33.224 10.123 1.00 36.60 245 PHE A O 1
ATOM 1477 N N . ASN A 1 246 ? -37.425 -33.344 9.010 1.00 40.67 246 ASN A N 1
ATOM 1478 C CA . ASN A 1 246 ? -38.123 -32.428 9.942 1.00 41.31 246 ASN A CA 1
ATOM 1479 C C . ASN A 1 246 ? -39.605 -32.784 10.055 1.00 45.43 246 ASN A C 1
ATOM 1480 O O . ASN A 1 246 ? -40.083 -33.556 9.252 1.00 42.34 246 ASN A O 1
ATOM 1485 N N . ASP A 1 247 ? -40.272 -32.185 11.037 1.00 41.67 247 ASP A N 1
ATOM 1486 C CA . ASP A 1 247 ? -41.699 -32.425 11.346 1.00 38.19 247 ASP A CA 1
ATOM 1487 C C . ASP A 1 247 ? -42.580 -31.969 10.194 1.00 42.42 247 ASP A C 1
ATOM 1488 O O . ASP A 1 247 ? -43.576 -32.613 9.943 1.00 43.17 247 ASP A O 1
ATOM 1493 N N . MET A 1 248 ? -42.192 -30.899 9.516 1.00 42.58 248 MET A N 1
ATOM 1494 C CA . MET A 1 248 ? -43.005 -30.397 8.387 1.00 62.21 248 MET A CA 1
ATOM 1495 C C . MET A 1 248 ? -43.109 -31.498 7.333 1.00 55.55 248 MET A C 1
ATOM 1496 O O . MET A 1 248 ? -44.200 -31.733 6.843 1.00 48.13 248 MET A O 1
ATOM 1501 N N . GLN A 1 249 ? -41.998 -32.143 7.021 1.00 43.96 249 GLN A N 1
ATOM 1502 C CA . GLN A 1 249 ? -42.038 -33.231 6.024 1.00 48.30 249 GLN A CA 1
ATOM 1503 C C . GLN A 1 249 ? -42.873 -34.369 6.593 1.00 42.11 249 GLN A C 1
ATOM 1504 O O . GLN A 1 249 ? -43.646 -34.921 5.863 1.00 45.81 249 GLN A O 1
ATOM 1510 N N . GLY A 1 250 ? -42.699 -34.673 7.869 1.00 36.86 250 GLY A N 1
ATOM 1511 C CA . GLY A 1 250 ? -43.466 -35.744 8.512 1.00 38.24 250 GLY A CA 1
ATOM 1512 C C . GLY A 1 250 ? -44.958 -35.515 8.394 1.00 43.02 250 GLY A C 1
ATOM 1513 O O . GLY A 1 250 ? -45.643 -36.442 8.035 1.00 44.98 250 GLY A O 1
ATOM 1514 N N . TYR A 1 251 ? -45.441 -34.314 8.688 1.00 38.07 251 TYR A N 1
ATOM 1515 C CA . TYR A 1 251 ? -46.896 -34.036 8.606 1.00 40.72 251 TYR A CA 1
ATOM 1516 C C . TYR A 1 251 ? -47.370 -34.137 7.159 1.00 45.28 251 TYR A C 1
ATOM 1517 O O . TYR A 1 251 ? -48.444 -34.652 6.912 1.00 46.39 251 TYR A O 1
ATOM 1526 N N . GLU A 1 252 ? -46.536 -33.681 6.237 1.00 46.63 252 GLU A N 1
ATOM 1527 C CA . GLU A 1 252 ? -46.863 -33.753 4.801 1.00 51.21 252 GLU A CA 1
ATOM 1528 C C . GLU A 1 252 ? -46.948 -35.222 4.400 1.00 50.43 252 GLU A C 1
ATOM 1529 O O . GLU A 1 252 ? -47.800 -35.549 3.604 1.00 59.40 252 GLU A O 1
ATOM 1535 N N . VAL A 1 253 ? -46.084 -36.061 4.957 1.00 44.22 253 VAL A N 1
ATOM 1536 C CA . VAL A 1 253 ? -46.091 -37.514 4.647 1.00 46.08 253 VAL A CA 1
ATOM 1537 C C . VAL A 1 253 ? -47.409 -38.124 5.119 1.00 50.16 253 VAL A C 1
ATOM 1538 O O . VAL A 1 253 ? -48.023 -38.843 4.362 1.00 49.83 253 VAL A O 1
ATOM 1542 N N . ILE A 1 254 ? -47.806 -37.827 6.348 1.00 53.48 254 ILE A N 1
ATOM 1543 C CA . ILE A 1 254 ? -49.069 -38.355 6.926 1.00 56.58 254 ILE A CA 1
ATOM 1544 C C . ILE A 1 254 ? -50.238 -37.946 6.028 1.00 58.19 254 ILE A C 1
ATOM 1545 O O . ILE A 1 254 ? -51.065 -38.788 5.748 1.00 56.05 254 ILE A O 1
ATOM 1550 N N . GLN A 1 255 ? -50.271 -36.694 5.587 1.00 58.73 255 GLN A N 1
ATOM 1551 C CA . GLN A 1 255 ? -51.390 -36.198 4.749 1.00 60.77 255 GLN A CA 1
ATOM 1552 C C . GLN A 1 255 ? -51.407 -36.896 3.387 1.00 51.98 255 GLN A C 1
ATOM 1553 O O . GLN A 1 255 ? -52.458 -37.366 2.996 1.00 47.82 255 GLN A O 1
ATOM 1559 N N . ARG A 1 256 ? -50.267 -36.970 2.714 1.00 40.97 256 ARG A N 1
ATOM 1560 C CA . ARG A 1 256 ? -50.236 -37.619 1.385 1.00 56.66 256 ARG A CA 1
ATOM 1561 C C . ARG A 1 256 ? -50.616 -39.087 1.527 1.00 58.09 256 ARG A C 1
ATOM 1562 O O . ARG A 1 256 ? -51.342 -39.579 0.687 1.00 60.94 256 ARG A O 1
ATOM 1570 N N . ALA A 1 257 ? -50.146 -39.741 2.582 1.00 61.41 257 ALA A N 1
ATOM 1571 C CA . ALA A 1 257 ? -50.462 -41.163 2.809 1.00 58.34 257 ALA A CA 1
ATOM 1572 C C . ALA A 1 257 ? -51.973 -41.317 2.928 1.00 58.85 257 ALA A C 1
ATOM 1573 O O . ALA A 1 257 ? -52.507 -42.260 2.392 1.00 54.90 257 ALA A O 1
ATOM 1575 N N . SER A 1 258 ? -52.607 -40.388 3.627 1.00 59.65 258 SER A N 1
ATOM 1576 C CA . SER A 1 258 ? -54.070 -40.425 3.836 1.00 61.26 258 SER A CA 1
ATOM 1577 C C . SER A 1 258 ? -54.779 -40.308 2.495 1.00 66.28 258 SER A C 1
ATOM 1578 O O . SER A 1 258 ? -55.751 -41.005 2.286 1.00 71.96 258 SER A O 1
ATOM 1581 N N . GLU A 1 259 ? -54.264 -39.459 1.618 1.00 67.42 259 GLU A N 1
ATOM 1582 C CA . GLU A 1 259 ? -54.889 -39.222 0.299 1.00 66.15 259 GLU A CA 1
ATOM 1583 C C . GLU A 1 259 ? -54.802 -40.477 -0.555 1.00 63.86 259 GLU A C 1
ATOM 1584 O O . GLU A 1 259 ? -55.659 -40.643 -1.403 1.00 65.67 259 GLU A O 1
ATOM 1590 N N . LEU A 1 260 ? -53.796 -41.310 -0.319 1.00 55.38 260 LEU A N 1
ATOM 1591 C CA . LEU A 1 260 ? -53.618 -42.557 -1.092 1.00 55.12 260 LEU A CA 1
ATOM 1592 C C . LEU A 1 260 ? -54.358 -43.689 -0.397 1.00 55.36 260 LEU A C 1
ATOM 1593 O O . LEU A 1 260 ? -54.060 -44.827 -0.689 1.00 59.10 260 LEU A O 1
ATOM 1598 N N . GLY A 1 261 ? -55.253 -43.357 0.521 1.00 56.49 261 GLY A N 1
ATOM 1599 C CA . GLY A 1 261 ? -56.048 -44.367 1.233 1.00 63.28 261 GLY A CA 1
ATOM 1600 C C . GLY A 1 261 ? -55.242 -45.152 2.245 1.00 68.59 261 GLY A C 1
ATOM 1601 O O . GLY A 1 261 ? -55.585 -46.293 2.495 1.00 68.75 261 GLY A O 1
ATOM 1602 N N . LEU A 1 262 ? -54.186 -44.567 2.791 1.00 61.33 262 LEU A N 1
ATOM 1603 C CA . LEU A 1 262 ? -53.422 -45.301 3.818 1.00 59.53 262 LEU A CA 1
ATOM 1604 C C . LEU A 1 262 ? -53.778 -44.706 5.179 1.00 66.21 262 LEU A C 1
ATOM 1605 O O . LEU A 1 262 ? -54.135 -43.541 5.240 1.00 69.14 262 LEU A O 1
ATOM 1610 N N . SER A 1 263 ? -53.654 -45.480 6.243 1.00 63.76 263 SER A N 1
ATOM 1611 C CA . SER A 1 263 ? -53.952 -44.929 7.582 1.00 60.46 263 SER A CA 1
ATOM 1612 C C . SER A 1 263 ? -52.656 -44.885 8.386 1.00 62.34 263 SER A C 1
ATOM 1613 O O . SER A 1 263 ? -51.996 -45.897 8.447 1.00 74.97 263 SER A O 1
ATOM 1616 N N . VAL A 1 264 ? -52.284 -43.726 8.917 1.00 59.34 264 VAL A N 1
ATOM 1617 C CA . VAL A 1 264 ? -51.059 -43.630 9.755 1.00 51.72 264 VAL A CA 1
ATOM 1618 C C . VAL A 1 264 ? -51.516 -43.725 11.202 1.00 42.13 264 VAL A C 1
ATOM 1619 O O . VAL A 1 264 ? -52.469 -43.071 11.508 1.00 48.65 264 VAL A O 1
ATOM 1623 N N . PRO A 1 265 ? -50.714 -44.498 12.109 1.00 42.26 265 PRO A N 1
ATOM 1624 C CA . PRO A 1 265 ? -49.310 -45.422 12.060 1.00 43.92 265 PRO A CA 1
ATOM 1625 C C . PRO A 1 265 ? -49.566 -46.805 11.468 1.00 45.07 265 PRO A C 1
ATOM 1626 O O . PRO A 1 265 ? -48.630 -47.402 11.075 1.00 45.49 265 PRO A O 1
ATOM 1630 N N . ARG A 1 266 ? -50.827 -47.209 11.341 1.00 46.65 266 ARG A N 1
ATOM 1631 C CA . ARG A 1 266 ? -51.164 -48.580 10.871 1.00 51.19 266 ARG A CA 1
ATOM 1632 C C . ARG A 1 266 ? -50.446 -48.955 9.574 1.00 49.05 266 ARG A C 1
ATOM 1633 O O . ARG A 1 266 ? -49.737 -49.937 9.588 1.00 46.55 266 ARG A O 1
ATOM 1641 N N . ASP A 1 267 ? -50.604 -48.167 8.522 1.00 47.18 267 ASP A N 1
ATOM 1642 C CA . ASP A 1 267 ? -49.973 -48.501 7.226 1.00 47.34 267 ASP A CA 1
ATOM 1643 C C . ASP A 1 267 ? -48.566 -47.926 7.131 1.00 48.98 267 ASP A C 1
ATOM 1644 O O . ASP A 1 267 ? -47.840 -48.381 6.278 1.00 47.81 267 ASP A O 1
ATOM 1649 N N . LEU A 1 268 ? -48.215 -46.957 7.966 1.00 46.57 268 LEU A N 1
ATOM 1650 C CA . LEU A 1 268 ? -46.871 -46.345 7.881 1.00 44.24 268 LEU A CA 1
ATOM 1651 C C . LEU A 1 268 ? -46.522 -45.610 9.171 1.00 43.19 268 LEU A C 1
ATOM 1652 O O . LEU A 1 268 ? -47.231 -44.702 9.530 1.00 39.26 268 LEU A O 1
ATOM 1657 N N . SER A 1 269 ? -45.430 -45.997 9.806 1.00 43.31 269 SER A N 1
ATOM 1658 C CA . SER A 1 269 ? -44.972 -45.309 11.030 1.00 43.12 269 SER A CA 1
ATOM 1659 C C . SER A 1 269 ? -44.105 -44.127 10.613 1.00 42.50 269 SER A C 1
ATOM 1660 O O . SER A 1 269 ? -43.365 -44.264 9.661 1.00 46.35 269 SER A O 1
ATOM 1663 N N . VAL A 1 270 ? -44.246 -42.991 11.280 1.00 40.04 270 VAL A N 1
ATOM 1664 C CA . VAL A 1 270 ? -43.473 -41.788 10.876 1.00 34.66 270 VAL A CA 1
ATOM 1665 C C . VAL A 1 270 ? -42.782 -41.163 12.080 1.00 39.32 270 VAL A C 1
ATOM 1666 O O . VAL A 1 270 ? -43.411 -41.010 13.086 1.00 41.37 270 VAL A O 1
ATOM 1670 N N . VAL A 1 271 ? -41.509 -40.845 11.928 1.00 38.29 271 VAL A N 1
ATOM 1671 C CA . VAL A 1 271 ? -40.737 -40.175 12.996 1.00 33.19 271 VAL A CA 1
ATOM 1672 C C . VAL A 1 271 ? -40.080 -38.949 12.387 1.00 36.82 271 VAL A C 1
ATOM 1673 O O . VAL A 1 271 ? -39.450 -39.059 11.360 1.00 41.67 271 VAL A O 1
ATOM 1677 N N . GLY A 1 272 ? -40.298 -37.798 12.997 1.00 35.77 272 GLY A N 1
ATOM 1678 C CA . GLY A 1 272 ? -39.726 -36.554 12.482 1.00 34.46 272 GLY A CA 1
ATOM 1679 C C . GLY A 1 272 ? -38.669 -35.996 13.396 1.00 38.33 272 GLY A C 1
ATOM 1680 O O . GLY A 1 272 ? -38.172 -36.711 14.234 1.00 40.75 272 GLY A O 1
ATOM 1681 N N . PHE A 1 273 ? -38.353 -34.737 13.178 1.00 35.74 273 PHE A N 1
ATOM 1682 C CA . PHE A 1 273 ? -37.348 -33.976 13.944 1.00 36.51 273 PHE A CA 1
ATOM 1683 C C . PHE A 1 273 ? -37.890 -32.559 14.122 1.00 36.14 273 PHE A C 1
ATOM 1684 O O . PHE A 1 273 ? -38.499 -32.118 13.170 1.00 41.58 273 PHE A O 1
ATOM 1692 N N . ASP A 1 274 ? -37.668 -31.962 15.300 1.00 41.22 274 ASP A N 1
ATOM 1693 C CA . ASP A 1 274 ? -38.003 -30.608 15.845 1.00 43.83 274 ASP A CA 1
ATOM 1694 C C . ASP A 1 274 ? -39.110 -30.639 16.903 1.00 45.38 274 ASP A C 1
ATOM 1695 O O . ASP A 1 274 ? -39.150 -29.695 17.664 1.00 39.08 274 ASP A O 1
ATOM 1700 N N . ASN A 1 275 ? -40.019 -31.618 16.900 1.00 37.48 275 ASN A N 1
ATOM 1701 C CA . ASN A 1 275 ? -41.164 -31.638 17.857 1.00 37.33 275 ASN A CA 1
ATOM 1702 C C . ASN A 1 275 ? -41.885 -30.290 17.740 1.00 37.31 275 ASN A C 1
ATOM 1703 O O . ASN A 1 275 ? -42.185 -29.702 18.746 1.00 38.48 275 ASN A O 1
ATOM 1708 N N . ILE A 1 276 ? -42.124 -29.865 16.501 1.00 36.02 276 ILE A N 1
ATOM 1709 C CA . ILE A 1 276 ? -42.695 -28.548 16.102 1.00 39.20 276 ILE A CA 1
ATOM 1710 C C . ILE A 1 276 ? -44.042 -28.294 16.771 1.00 42.71 276 ILE A C 1
ATOM 1711 O O . ILE A 1 276 ? -44.405 -27.170 16.930 1.00 39.94 276 ILE A O 1
ATOM 1716 N N . TYR A 1 277 ? -44.702 -29.340 17.237 1.00 43.48 277 TYR A N 1
ATOM 1717 C CA . TYR A 1 277 ? -46.025 -29.243 17.879 1.00 44.34 277 TYR A CA 1
ATOM 1718 C C . TYR A 1 277 ? -45.908 -28.382 19.129 1.00 50.15 277 TYR A C 1
ATOM 1719 O O . TYR A 1 277 ? -46.860 -27.735 19.494 1.00 50.25 277 TYR A O 1
ATOM 1728 N N . ASP A 1 278 ? -44.719 -28.347 19.711 1.00 44.29 278 ASP A N 1
ATOM 1729 C CA . ASP A 1 278 ? -44.428 -27.553 20.926 1.00 52.94 278 ASP A CA 1
ATOM 1730 C C . ASP A 1 278 ? -44.757 -26.085 20.686 1.00 53.41 278 ASP A C 1
ATOM 1731 O O . ASP A 1 278 ? -45.087 -25.429 21.634 1.00 59.02 278 ASP A O 1
ATOM 1736 N N . ILE A 1 279 ? -44.643 -25.597 19.461 1.00 51.24 279 ILE A N 1
ATOM 1737 C CA . ILE A 1 279 ? -44.933 -24.159 19.234 1.00 62.64 279 ILE A CA 1
ATOM 1738 C C . ILE A 1 279 ? -46.382 -23.979 18.781 1.00 65.26 279 ILE A C 1
ATOM 1739 O O . ILE A 1 279 ? -46.763 -22.858 18.507 1.00 63.18 279 ILE A O 1
ATOM 1744 N N . PHE A 1 280 ? -47.124 -25.070 18.687 1.00 63.79 280 PHE A N 1
ATOM 1745 C CA . PHE A 1 280 ? -48.558 -24.955 18.370 1.00 70.83 280 PHE A CA 1
ATOM 1746 C C . PHE A 1 280 ? -49.264 -24.798 19.704 1.00 79.23 280 PHE A C 1
ATOM 1747 O O . PHE A 1 280 ? -49.065 -25.600 20.600 1.00 86.23 280 PHE A O 1
ATOM 1755 N N . ARG A 1 281 ? -49.983 -23.698 19.871 1.00 83.71 281 ARG A N 1
ATOM 1756 C CA . ARG A 1 281 ? -50.735 -23.511 21.136 1.00 93.03 281 ARG A CA 1
ATOM 1757 C C . ARG A 1 281 ? -52.134 -24.100 20.931 1.00 85.33 281 ARG A C 1
ATOM 1758 O O . ARG A 1 281 ? -53.067 -23.689 21.610 1.00 83.09 281 ARG A O 1
ATOM 1766 N N . PHE A 1 282 ? -52.247 -25.071 20.022 1.00 82.41 282 PHE A N 1
ATOM 1767 C CA . PHE A 1 282 ? -53.542 -25.723 19.703 1.00 81.12 282 PHE A CA 1
ATOM 1768 C C . PHE A 1 282 ? -53.304 -27.139 19.178 1.00 79.21 282 PHE A C 1
ATOM 1769 O O . PHE A 1 282 ? -52.167 -27.454 18.857 1.00 71.43 282 PHE A O 1
ATOM 1777 N N . ILE A 1 283 ? -54.377 -27.929 19.076 1.00 82.32 283 ILE A N 1
ATOM 1778 C CA . ILE A 1 283 ? -54.336 -29.358 18.645 1.00 87.80 283 ILE A CA 1
ATOM 1779 C C . ILE A 1 283 ? -54.946 -29.512 17.252 1.00 80.55 283 ILE A C 1
ATOM 1780 O O . ILE A 1 283 ? -56.118 -29.839 17.162 1.00 81.53 283 ILE A O 1
ATOM 1785 N N . PRO A 1 284 ? -54.199 -29.368 16.029 1.00 74.15 284 PRO A N 1
ATOM 1786 C CA . PRO A 1 284 ? -54.513 -29.460 14.375 1.00 72.03 284 PRO A CA 1
ATOM 1787 C C . PRO A 1 284 ? -55.034 -30.872 14.098 1.00 74.08 284 PRO A C 1
ATOM 1788 O O . PRO A 1 284 ? -56.005 -30.999 13.433 1.00 75.51 284 PRO A O 1
ATOM 1792 N N . SER A 1 285 ? -54.428 -31.885 14.721 1.00 76.39 285 SER A N 1
ATOM 1793 C CA . SER A 1 285 ? -54.778 -33.286 14.383 1.00 73.65 285 SER A CA 1
ATOM 1794 C C . SER A 1 285 ? -54.610 -34.243 15.563 1.00 75.50 285 SER A C 1
ATOM 1795 O O . SER A 1 285 ? -53.965 -33.880 16.530 1.00 80.96 285 SER A O 1
ATOM 1798 N N . ASN A 1 286 ? -55.164 -35.444 15.433 1.00 80.79 286 ASN A N 1
ATOM 1799 C CA . ASN A 1 286 ? -55.082 -36.492 16.480 1.00 83.22 286 ASN A CA 1
ATOM 1800 C C . ASN A 1 286 ? -53.777 -37.264 16.297 1.00 74.94 286 ASN A C 1
ATOM 1801 O O . ASN A 1 286 ? -53.413 -38.006 17.203 1.00 63.63 286 ASN A O 1
ATOM 1806 N N . VAL A 1 287 ? -53.154 -37.122 15.130 1.00 60.46 287 VAL A N 1
ATOM 1807 C CA . VAL A 1 287 ? -51.860 -37.807 14.887 1.00 52.86 287 VAL A CA 1
ATOM 1808 C C . VAL A 1 287 ? -50.741 -36.813 15.138 1.00 50.50 287 VAL A C 1
ATOM 1809 O O . VAL A 1 287 ? -50.502 -35.981 14.294 1.00 46.83 287 VAL A O 1
ATOM 1813 N N . ARG A 1 288 ? -50.116 -36.906 16.301 1.00 44.68 288 ARG A N 1
ATOM 1814 C CA . ARG A 1 288 ? -48.963 -36.043 16.613 1.00 49.75 288 ARG A CA 1
ATOM 1815 C C . ARG A 1 288 ? -47.711 -36.866 16.335 1.00 41.22 288 ARG A C 1
ATOM 1816 O O . ARG A 1 288 ? -47.677 -38.014 16.696 1.00 40.68 288 ARG A O 1
ATOM 1824 N N . LEU A 1 289 ? -46.730 -36.241 15.719 1.00 40.01 289 LEU A N 1
ATOM 1825 C CA . LEU A 1 289 ? -45.479 -36.916 15.334 1.00 43.70 289 LEU A CA 1
ATOM 1826 C C . LEU A 1 289 ? -44.628 -37.322 16.528 1.00 39.70 289 LEU A C 1
ATOM 1827 O O . LEU A 1 289 ? -44.372 -36.510 17.376 1.00 37.33 289 LEU A O 1
ATOM 1832 N N . THR A 1 290 ? -44.214 -38.577 16.525 1.00 34.57 290 THR A N 1
ATOM 1833 C CA . THR A 1 290 ? -43.110 -39.011 17.396 1.00 35.58 290 THR A CA 1
ATOM 1834 C C . THR A 1 290 ? -41.923 -38.289 16.760 1.00 29.86 290 THR A C 1
ATOM 1835 O O . THR A 1 290 ? -41.769 -38.401 15.561 1.00 36.85 290 THR A O 1
ATOM 1839 N N . SER A 1 291 ? -41.146 -37.537 17.522 1.00 35.34 291 SER A N 1
ATOM 1840 C CA . SER A 1 291 ? -40.108 -36.695 16.888 1.00 38.00 291 SER A CA 1
ATOM 1841 C C . SER A 1 291 ? -38.968 -36.364 17.850 1.00 39.33 291 SER A C 1
ATOM 1842 O O . SER A 1 291 ? -39.159 -36.434 19.039 1.00 40.56 291 SER A O 1
ATOM 1845 N N . MET A 1 292 ? -37.812 -36.005 17.315 1.00 39.58 292 MET A N 1
ATOM 1846 C CA . MET A 1 292 ? -36.658 -35.633 18.161 1.00 40.15 292 MET A CA 1
ATOM 1847 C C . MET A 1 292 ? -36.842 -34.193 18.648 1.00 40.28 292 MET A C 1
ATOM 1848 O O . MET A 1 292 ? -37.090 -33.331 17.844 1.00 39.29 292 MET A O 1
ATOM 1853 N N . LYS A 1 293 ? -36.749 -33.983 19.953 1.00 40.55 293 LYS A N 1
ATOM 1854 C CA . LYS A 1 293 ? -36.902 -32.654 20.577 1.00 41.05 293 LYS A CA 1
ATOM 1855 C C . LYS A 1 293 ? -35.534 -31.988 20.664 1.00 47.44 293 LYS A C 1
ATOM 1856 O O . LYS A 1 293 ? -34.634 -32.596 21.169 1.00 44.31 293 LYS A O 1
ATOM 1862 N N . GLN A 1 294 ? -35.397 -30.769 20.175 1.00 46.08 294 GLN A N 1
ATOM 1863 C CA . GLN A 1 294 ? -34.102 -30.069 20.314 1.00 48.89 294 GLN A CA 1
ATOM 1864 C C . GLN A 1 294 ? -34.058 -29.452 21.713 1.00 44.04 294 GLN A C 1
ATOM 1865 O O . GLN A 1 294 ? -35.062 -28.968 22.159 1.00 43.80 294 GLN A O 1
ATOM 1871 N N . PRO A 1 295 ? -32.893 -29.499 22.551 1.00 47.38 295 PRO A N 1
ATOM 1872 C CA . PRO A 1 295 ? -32.441 -28.977 24.087 1.00 47.99 295 PRO A CA 1
ATOM 1873 C C . PRO A 1 295 ? -32.277 -27.464 23.927 1.00 53.09 295 PRO A C 1
ATOM 1874 O O . PRO A 1 295 ? -31.271 -26.976 24.255 1.00 46.55 295 PRO A O 1
ATOM 1878 N N . MET A 1 296 ? -33.300 -26.792 23.405 1.00 46.42 296 MET A N 1
ATOM 1879 C CA . MET A 1 296 ? -33.236 -25.329 23.171 1.00 40.02 296 MET A CA 1
ATOM 1880 C C . MET A 1 296 ? -33.054 -24.570 24.483 1.00 41.19 296 MET A C 1
ATOM 1881 O O . MET A 1 296 ? -32.393 -23.557 24.468 1.00 39.16 296 MET A O 1
ATOM 1886 N N . GLU A 1 297 ? -33.640 -25.050 25.569 1.00 42.52 297 GLU A N 1
ATOM 1887 C CA . GLU A 1 297 ? -33.450 -24.362 26.861 1.00 47.30 297 GLU A CA 1
ATOM 1888 C C . GLU A 1 297 ? -31.973 -24.464 27.242 1.00 49.91 297 GLU A C 1
ATOM 1889 O O . GLU A 1 297 ? -31.401 -23.457 27.590 1.00 43.11 297 GLU A O 1
ATOM 1895 N N . LYS A 1 298 ? -31.394 -25.650 27.113 1.00 40.23 298 LYS A N 1
ATOM 1896 C CA . LYS A 1 298 ? -29.976 -25.869 27.465 1.00 44.25 298 LYS A CA 1
ATOM 1897 C C . LYS A 1 298 ? -29.079 -25.109 26.491 1.00 45.02 298 LYS A C 1
ATOM 1898 O O . LYS A 1 298 ? -28.094 -24.559 26.930 1.00 45.23 298 LYS A O 1
ATOM 1904 N N . VAL A 1 299 ? -29.438 -25.089 25.218 1.00 40.23 299 VAL A N 1
ATOM 1905 C CA . VAL A 1 299 ? -28.612 -24.390 24.207 1.00 42.44 299 VAL A CA 1
ATOM 1906 C C . VAL A 1 299 ? -28.581 -22.901 24.543 1.00 49.11 299 VAL A C 1
ATOM 1907 O O . VAL A 1 299 ? -27.509 -22.343 24.566 1.00 41.85 299 VAL A O 1
ATOM 1911 N N . ALA A 1 300 ? -29.737 -22.313 24.812 1.00 43.30 300 ALA A N 1
ATOM 1912 C CA . ALA A 1 300 ? -29.795 -20.879 25.138 1.00 41.63 300 ALA A CA 1
ATOM 1913 C C . ALA A 1 300 ? -28.960 -20.598 26.380 1.00 42.57 300 ALA A C 1
ATOM 1914 O O . ALA A 1 300 ? -28.200 -19.680 26.348 1.00 44.65 300 ALA A O 1
ATOM 1916 N N . GLU A 1 301 ? -29.107 -21.392 27.425 1.00 42.78 301 GLU A N 1
ATOM 1917 C CA . GLU A 1 301 ? -28.335 -21.144 28.657 1.00 50.87 301 GLU A CA 1
ATOM 1918 C C . GLU A 1 301 ? -26.839 -21.204 28.347 1.00 47.39 301 GLU A C 1
ATOM 1919 O O . GLU A 1 301 ? -26.124 -20.318 28.769 1.00 42.97 301 GLU A O 1
ATOM 1925 N N . ALA A 1 302 ? -26.408 -22.226 27.624 1.00 41.94 302 ALA A N 1
ATOM 1926 C CA . ALA A 1 302 ? -24.976 -22.382 27.312 1.00 42.89 302 ALA A CA 1
ATOM 1927 C C . ALA A 1 302 ? -24.490 -21.204 26.472 1.00 43.35 302 ALA A C 1
ATOM 1928 O O . ALA A 1 302 ? -23.411 -20.739 26.725 1.00 39.11 302 ALA A O 1
ATOM 1930 N N . ALA A 1 303 ? -25.291 -20.753 25.517 1.00 43.41 303 ALA A N 1
ATOM 1931 C CA . ALA A 1 303 ? -24.894 -19.619 24.661 1.00 44.97 303 ALA A CA 1
ATOM 1932 C C . ALA A 1 303 ? -24.677 -18.382 25.526 1.00 48.59 303 ALA A C 1
ATOM 1933 O O . ALA A 1 303 ? -23.698 -17.701 25.327 1.00 44.25 303 ALA A O 1
ATOM 1935 N N . ILE A 1 304 ? -25.593 -18.126 26.444 1.00 39.64 304 ILE A N 1
ATOM 1936 C CA . ILE A 1 304 ? -25.460 -16.917 27.286 1.00 42.07 304 ILE A CA 1
ATOM 1937 C C . ILE A 1 304 ? -24.279 -17.073 28.235 1.00 40.96 304 ILE A C 1
ATOM 1938 O O . ILE A 1 304 ? -23.594 -16.112 28.418 1.00 44.19 304 ILE A O 1
ATOM 1943 N N . GLN A 1 305 ? -24.032 -18.260 28.761 1.00 37.76 305 GLN A N 1
ATOM 1944 C CA . GLN A 1 305 ? -22.870 -18.428 29.664 1.00 43.95 305 GLN A CA 1
ATOM 1945 C C . GLN A 1 305 ? -21.578 -18.170 28.884 1.00 44.47 305 GLN A C 1
ATOM 1946 O O . GLN A 1 305 ? -20.686 -17.580 29.437 1.00 47.86 305 GLN A O 1
ATOM 1952 N N . LEU A 1 306 ? -21.502 -18.621 27.640 1.00 43.92 306 LEU A N 1
ATOM 1953 C CA . LEU A 1 306 ? -20.275 -18.394 26.850 1.00 45.57 306 LEU A CA 1
ATOM 1954 C C . LEU A 1 306 ? -20.170 -16.909 26.534 1.00 44.57 306 LEU A C 1
ATOM 1955 O O . LEU A 1 306 ? -19.084 -16.408 26.552 1.00 42.42 306 LEU A O 1
ATOM 1960 N N . MET A 1 307 ? -21.289 -16.265 26.251 1.00 45.14 307 MET A N 1
ATOM 1961 C CA . MET A 1 307 ? -21.272 -14.836 25.877 1.00 43.08 307 MET A CA 1
ATOM 1962 C C . MET A 1 307 ? -20.829 -13.984 27.064 1.00 46.05 307 MET A C 1
ATOM 1963 O O . MET A 1 307 ? -19.967 -13.153 26.897 1.00 45.15 307 MET A O 1
ATOM 1968 N N . VAL A 1 308 ? -21.415 -14.202 28.227 1.00 44.74 308 VAL A N 1
ATOM 1969 C CA . VAL A 1 308 ? -21.056 -13.374 29.404 1.00 47.07 308 VAL A CA 1
ATOM 1970 C C . VAL A 1 308 ? -19.572 -13.558 29.707 1.00 51.11 308 VAL A C 1
ATOM 1971 O O . VAL A 1 308 ? -18.912 -12.572 29.935 1.00 52.18 308 VAL A O 1
ATOM 1975 N N . ALA A 1 309 ? -19.075 -14.786 29.667 1.00 43.58 309 ALA A N 1
ATOM 1976 C CA . ALA A 1 309 ? -17.648 -15.026 29.947 1.00 46.01 309 ALA A CA 1
ATOM 1977 C C . ALA A 1 309 ? -16.792 -14.306 28.908 1.00 51.50 309 ALA A C 1
ATOM 1978 O O . ALA A 1 309 ? -15.772 -13.769 29.272 1.00 52.31 309 ALA A O 1
ATOM 1980 N N . ASN A 1 310 ? -17.229 -14.313 27.657 1.00 47.91 310 ASN A N 1
ATOM 1981 C CA . ASN A 1 310 ? -16.471 -13.683 26.557 1.00 48.24 310 ASN A CA 1
ATOM 1982 C C . ASN A 1 310 ? -16.434 -12.169 26.744 1.00 52.22 310 ASN A C 1
ATOM 1983 O O . ASN A 1 310 ? -15.415 -11.578 26.483 1.00 46.07 310 ASN A O 1
ATOM 1988 N N . ILE A 1 311 ? -17.549 -11.576 27.130 1.00 46.63 311 ILE A N 1
ATOM 1989 C CA . ILE A 1 311 ? -17.596 -10.107 27.332 1.00 50.92 311 ILE A CA 1
ATOM 1990 C C . ILE A 1 311 ? -16.682 -9.756 28.508 1.00 51.83 311 ILE A C 1
ATOM 1991 O O . ILE A 1 311 ? -15.956 -8.787 28.418 1.00 50.26 311 ILE A O 1
ATOM 1996 N N . ASP A 1 312 ? -16.710 -10.576 29.546 1.00 51.84 312 ASP A N 1
ATOM 1997 C CA . ASP A 1 312 ? -15.931 -10.320 30.777 1.00 51.40 312 ASP A CA 1
ATOM 1998 C C . ASP A 1 312 ? -14.434 -10.512 30.535 1.00 51.26 312 ASP A C 1
ATOM 1999 O O . ASP A 1 312 ? -13.664 -9.814 31.161 1.00 54.72 312 ASP A O 1
ATOM 2004 N N . ASN A 1 313 ? -14.066 -11.439 29.668 1.00 51.92 313 ASN A N 1
ATOM 2005 C CA . ASN A 1 313 ? -12.636 -11.729 29.457 1.00 51.59 313 ASN A CA 1
ATOM 2006 C C . ASN A 1 313 ? -12.364 -11.924 27.975 1.00 55.72 313 ASN A C 1
ATOM 2007 O O . ASN A 1 313 ? -12.686 -12.973 27.455 1.00 49.48 313 ASN A O 1
ATOM 2012 N N . ALA A 1 314 ? -11.700 -10.948 27.370 1.00 63.78 314 ALA A N 1
ATOM 2013 C CA . ALA A 1 314 ? -11.375 -10.973 25.931 1.00 70.27 314 ALA A CA 1
ATOM 2014 C C . ALA A 1 314 ? -10.422 -12.121 25.609 1.00 70.17 314 ALA A C 1
ATOM 2015 O O . ALA A 1 314 ? -10.347 -12.496 24.452 1.00 70.26 314 ALA A O 1
ATOM 2017 N N . ASP A 1 315 ? -9.728 -12.646 26.605 1.00 66.77 315 ASP A N 1
ATOM 2018 C CA . ASP A 1 315 ? -8.748 -13.707 26.292 1.00 70.23 315 ASP A CA 1
ATOM 2019 C C . ASP A 1 315 ? -9.343 -15.088 26.539 1.00 64.35 315 ASP A C 1
ATOM 2020 O O . ASP A 1 315 ? -8.601 -16.049 26.476 1.00 58.00 315 ASP A O 1
ATOM 2025 N N . GLU A 1 316 ? -10.639 -15.156 26.816 1.00 67.41 316 GLU A N 1
ATOM 2026 C CA . GLU A 1 316 ? -11.296 -16.467 27.003 1.00 68.02 316 GLU A CA 1
ATOM 2027 C C . GLU A 1 316 ? -11.165 -17.216 25.685 1.00 66.78 316 GLU A C 1
ATOM 2028 O O . GLU A 1 316 ? -11.456 -16.628 24.664 1.00 66.29 316 GLU A O 1
ATOM 2034 N N . GLN A 1 317 ? -10.723 -18.463 25.730 1.00 74.73 317 GLN A N 1
ATOM 2035 C CA . GLN A 1 317 ? -10.601 -19.242 24.480 1.00 71.15 317 GLN A CA 1
ATOM 2036 C C . GLN A 1 317 ? -11.993 -19.712 24.059 1.00 58.07 317 GLN A C 1
ATOM 2037 O O . GLN A 1 317 ? -12.756 -20.132 24.912 1.00 53.59 317 GLN A O 1
ATOM 2043 N N . PRO A 1 318 ? -12.435 -19.685 22.689 1.00 58.58 318 PRO A N 1
ATOM 2044 C CA . PRO A 1 318 ? -13.772 -20.161 21.791 1.00 57.86 318 PRO A CA 1
ATOM 2045 C C . PRO A 1 318 ? -13.989 -21.574 22.331 1.00 55.14 318 PRO A C 1
ATOM 2046 O O . PRO A 1 318 ? -13.049 -22.291 22.469 1.00 52.76 318 PRO A O 1
ATOM 2050 N N . LYS A 1 319 ? -15.215 -21.893 22.711 1.00 54.08 319 LYS A N 1
ATOM 2051 C CA . LYS A 1 319 ? -15.517 -23.262 23.171 1.00 54.06 319 LYS A CA 1
ATOM 2052 C C . LYS A 1 319 ? -16.654 -23.808 22.316 1.00 52.93 319 LYS A C 1
ATOM 2053 O O . LYS A 1 319 ? -17.473 -23.033 21.861 1.00 48.46 319 LYS A O 1
ATOM 2059 N N . VAL A 1 320 ? -16.649 -25.111 22.098 1.00 55.44 320 VAL A N 1
ATOM 2060 C CA . VAL A 1 320 ? -17.746 -25.775 21.355 1.00 52.10 320 VAL A CA 1
ATOM 2061 C C . VAL A 1 320 ? -18.476 -26.649 22.361 1.00 51.25 320 VAL A C 1
ATOM 2062 O O . VAL A 1 320 ? -17.830 -27.475 22.972 1.00 50.08 320 VAL A O 1
ATOM 2066 N N . ILE A 1 321 ? -19.768 -26.410 22.538 1.00 49.52 321 ILE A N 1
ATOM 2067 C CA . ILE A 1 321 ? -20.604 -27.193 23.484 1.00 44.79 321 ILE A CA 1
ATOM 2068 C C . ILE A 1 321 ? -21.720 -27.867 22.690 1.00 48.55 321 ILE A C 1
ATOM 2069 O O . ILE A 1 321 ? -22.376 -27.192 21.921 1.00 45.91 321 ILE A O 1
ATOM 2074 N N . SER A 1 322 ? -21.900 -29.164 22.898 1.00 44.99 322 SER A N 1
ATOM 2075 C CA . SER A 1 322 ? -22.920 -29.947 22.170 1.00 44.24 322 SER A CA 1
ATOM 2076 C C . SER A 1 322 ? -23.975 -30.468 23.138 1.00 45.69 322 SER A C 1
ATOM 2077 O O . SER A 1 322 ? -23.637 -30.746 24.262 1.00 46.27 322 SER A O 1
ATOM 2080 N N . PHE A 1 323 ? -25.208 -30.583 22.664 1.00 41.08 323 PHE A N 1
ATOM 2081 C CA . PHE A 1 323 ? -26.330 -31.101 23.473 1.00 41.34 323 PHE A CA 1
ATOM 2082 C C . PHE A 1 323 ? -27.069 -32.165 22.679 1.00 43.72 323 PHE A C 1
ATOM 2083 O O . PHE A 1 323 ? -27.218 -32.030 21.490 1.00 41.52 323 PHE A O 1
ATOM 2091 N N . GLU A 1 324 ? -27.526 -33.189 23.377 1.00 43.42 324 GLU A N 1
ATOM 2092 C CA . GLU A 1 324 ? -28.252 -34.298 22.738 1.00 43.63 324 GLU A CA 1
ATOM 2093 C C . GLU A 1 324 ? -29.719 -33.916 22.596 1.00 46.07 324 GLU A C 1
ATOM 2094 O O . GLU A 1 324 ? -30.212 -33.147 23.399 1.00 44.18 324 GLU A O 1
ATOM 2100 N N . THR A 1 325 ? -30.359 -34.460 21.574 1.00 40.49 325 THR A N 1
ATOM 2101 C CA . THR A 1 325 ? -31.816 -34.312 21.398 1.00 42.63 325 THR A CA 1
ATOM 2102 C C . THR A 1 325 ? -32.510 -35.396 22.225 1.00 44.88 325 THR A C 1
ATOM 2103 O O . THR A 1 325 ? -31.856 -36.302 22.713 1.00 42.99 325 THR A O 1
ATOM 2107 N N . GLU A 1 326 ? -33.820 -35.308 22.348 1.00 42.33 326 GLU A N 1
ATOM 2108 C CA . GLU A 1 326 ? -34.570 -36.286 23.160 1.00 47.38 326 GLU A CA 1
ATOM 2109 C C . GLU A 1 326 ? -35.763 -36.745 22.338 1.00 45.78 326 GLU A C 1
ATOM 2110 O O . GLU A 1 326 ? -36.357 -35.923 21.684 1.00 43.70 326 GLU A O 1
ATOM 2116 N N . LEU A 1 327 ? -36.081 -38.024 22.397 1.00 41.79 327 LEU A N 1
ATOM 2117 C CA . LEU A 1 327 ? -37.207 -38.554 21.609 1.00 39.44 327 LEU A CA 1
ATOM 2118 C C . LEU A 1 327 ? -38.522 -38.204 22.298 1.00 41.04 327 LEU A C 1
ATOM 2119 O O . LEU A 1 327 ? -38.632 -38.439 23.480 1.00 42.95 327 LEU A O 1
ATOM 2124 N N . PHE A 1 328 ? -39.448 -37.617 21.556 1.00 39.47 328 PHE A N 1
ATOM 2125 C CA . PHE A 1 328 ? -40.803 -37.345 22.076 1.00 41.59 328 PHE A CA 1
ATOM 2126 C C . PHE A 1 328 ? -41.738 -38.382 21.462 1.00 41.65 328 PHE A C 1
ATOM 2127 O O . PHE A 1 328 ? -41.832 -38.435 20.253 1.00 37.92 328 PHE A O 1
ATOM 2135 N N . HIS A 1 329 ? -42.416 -39.159 22.298 1.00 40.61 329 HIS A N 1
ATOM 2136 C CA . HIS A 1 329 ? -43.353 -40.208 21.816 1.00 42.98 329 HIS A CA 1
ATOM 2137 C C . HIS A 1 329 ? -44.735 -39.620 21.537 1.00 40.95 329 HIS A C 1
ATOM 2138 O O . HIS A 1 329 ? -45.370 -39.182 22.452 1.00 35.41 329 HIS A O 1
ATOM 2145 N N . GLY A 1 330 ? -45.133 -39.628 20.276 1.00 39.14 330 GLY A N 1
ATOM 2146 C CA . GLY A 1 330 ? -46.442 -39.132 19.836 1.00 35.31 330 GLY A CA 1
ATOM 2147 C C . GLY A 1 330 ? -47.376 -40.264 19.471 1.00 39.15 330 GLY A C 1
ATOM 2148 O O . GLY A 1 330 ? -47.330 -41.279 20.106 1.00 36.90 330 GLY A O 1
ATOM 2149 N N . THR A 1 331 ? -48.196 -40.074 18.456 1.00 40.04 331 THR A N 1
ATOM 2150 C CA . THR A 1 331 ? -49.166 -41.121 18.081 1.00 38.36 331 THR A CA 1
ATOM 2151 C C . THR A 1 331 ? -48.975 -41.513 16.617 1.00 45.38 331 THR A C 1
ATOM 2152 O O . THR A 1 331 ? -49.881 -42.082 16.061 1.00 40.77 331 THR A O 1
ATOM 2156 N N . SER A 1 332 ? -47.797 -41.254 16.059 1.00 43.27 332 SER A N 1
ATOM 2157 C CA . SER A 1 332 ? -47.526 -41.546 14.631 1.00 37.94 332 SER A CA 1
ATOM 2158 C C . SER A 1 332 ? -46.788 -42.868 14.424 1.00 38.83 332 SER A C 1
ATOM 2159 O O . SER A 1 332 ? -46.408 -43.127 13.311 1.00 39.79 332 SER A O 1
ATOM 2162 N N . CYS A 1 333 ? -46.638 -43.686 15.453 1.00 37.48 333 CYS A N 1
ATOM 2163 C CA . CYS A 1 333 ? -45.889 -44.950 15.262 1.00 43.16 333 CYS A CA 1
ATOM 2164 C C . CYS A 1 333 ? -46.661 -46.131 15.834 1.00 46.38 333 CYS A C 1
ATOM 2165 O O . CYS A 1 333 ? -47.441 -45.932 16.742 1.00 56.04 333 CYS A O 1
ATOM 2168 N N . CYS A 1 334 ? -46.446 -47.316 15.284 1.00 46.38 334 CYS A N 1
ATOM 2169 C CA . CYS A 1 334 ? -47.068 -48.528 15.851 1.00 45.30 334 CYS A CA 1
ATOM 2170 C C . CYS A 1 334 ? -46.182 -49.734 15.554 1.00 52.67 334 CYS A C 1
ATOM 2171 O O . CYS A 1 334 ? -45.347 -49.659 14.672 1.00 46.68 334 CYS A O 1
ATOM 2174 N N . GLU A 1 335 ? -46.364 -50.787 16.326 1.00 40.36 335 GLU A N 1
ATOM 2175 C CA . GLU A 1 335 ? -45.531 -51.999 16.244 1.00 45.64 335 GLU A CA 1
ATOM 2176 C C . GLU A 1 335 ? -45.719 -52.718 14.913 1.00 46.49 335 GLU A C 1
ATOM 2177 O O . GLU A 1 335 ? -46.788 -52.651 14.349 1.00 43.58 335 GLU A O 1
ATOM 2183 N N . ARG A 1 336 ? -44.656 -53.355 14.451 1.00 45.09 336 ARG A N 1
ATOM 2184 C CA . ARG A 1 336 ? -44.681 -54.181 13.226 1.00 54.78 336 ARG A CA 1
ATOM 2185 C C . ARG A 1 336 ? -44.535 -55.647 13.639 1.00 59.48 336 ARG A C 1
ATOM 2186 O O . ARG A 1 336 ? -43.628 -55.962 14.391 1.00 58.38 336 ARG A O 1
ATOM 2194 N N . LYS A 1 337 ? -45.465 -56.478 13.179 1.00 69.90 337 LYS A N 1
ATOM 2195 C CA . LYS A 1 337 ? -45.478 -57.945 13.419 1.00 77.50 337 LYS A CA 1
ATOM 2196 C C . LYS A 1 337 ? -45.298 -58.220 14.909 1.00 84.76 337 LYS A C 1
ATOM 2197 O O . LYS A 1 337 ? -46.318 -58.117 15.595 1.00 83.57 337 LYS A O 1
ATOM 2203 N N . GLY B 1 60 ? -31.194 5.857 12.348 1.00 86.84 60 GLY B N 1
ATOM 2204 C CA . GLY B 1 60 ? -32.289 5.940 13.332 1.00 79.50 60 GLY B CA 1
ATOM 2205 C C . GLY B 1 60 ? -32.722 4.565 13.801 1.00 72.08 60 GLY B C 1
ATOM 2206 O O . GLY B 1 60 ? -32.539 3.617 13.054 1.00 66.15 60 GLY B O 1
ATOM 2207 N N . VAL B 1 61 ? -33.299 4.484 14.995 1.00 70.65 61 VAL B N 1
ATOM 2208 C CA . VAL B 1 61 ? -33.708 3.164 15.543 1.00 71.58 61 VAL B CA 1
ATOM 2209 C C . VAL B 1 61 ? -35.147 3.206 16.054 1.00 67.30 61 VAL B C 1
ATOM 2210 O O . VAL B 1 61 ? -35.470 4.085 16.842 1.00 64.26 61 VAL B O 1
ATOM 2214 N N . ILE B 1 62 ? -35.956 2.259 15.593 1.00 65.02 62 ILE B N 1
ATOM 2215 C CA . ILE B 1 62 ? -37.349 2.093 16.080 1.00 57.30 62 ILE B CA 1
ATOM 2216 C C . ILE B 1 62 ? -37.350 0.823 16.919 1.00 59.64 62 ILE B C 1
ATOM 2217 O O . ILE B 1 62 ? -36.911 -0.191 16.422 1.00 57.09 62 ILE B O 1
ATOM 2222 N N . GLY B 1 63 ? -37.829 0.906 18.148 1.00 59.62 63 GLY B N 1
ATOM 2223 C CA . GLY B 1 63 ? -37.848 -0.260 19.039 1.00 53.95 63 GLY B CA 1
ATOM 2224 C C . GLY B 1 63 ? -39.217 -0.894 19.111 1.00 57.73 63 GLY B C 1
ATOM 2225 O O . GLY B 1 63 ? -40.199 -0.173 19.065 1.00 57.98 63 GLY B O 1
ATOM 2226 N N . VAL B 1 64 ? -39.259 -2.214 19.209 1.00 49.79 64 VAL B N 1
ATOM 2227 C CA . VAL B 1 64 ? -40.544 -2.947 19.315 1.00 49.57 64 VAL B CA 1
ATOM 2228 C C . VAL B 1 64 ? -40.450 -3.841 20.543 1.00 57.26 64 VAL B C 1
ATOM 2229 O O . VAL B 1 64 ? -39.492 -4.591 20.637 1.00 56.37 64 VAL B O 1
ATOM 2233 N N . VAL B 1 65 ? -41.416 -3.767 21.447 1.00 48.57 65 VAL B N 1
ATOM 2234 C CA . VAL B 1 65 ? -41.400 -4.666 22.628 1.00 46.73 65 VAL B CA 1
ATOM 2235 C C . VAL B 1 65 ? -42.547 -5.658 22.470 1.00 59.65 65 VAL B C 1
ATOM 2236 O O . VAL B 1 65 ? -43.638 -5.209 22.193 1.00 57.78 65 VAL B O 1
ATOM 2240 N N . LEU B 1 66 ? -42.285 -6.950 22.672 1.00 66.25 66 LEU B N 1
ATOM 2241 C CA . LEU B 1 66 ? -43.318 -8.011 22.547 1.00 64.28 66 LEU B CA 1
ATOM 2242 C C . LEU B 1 66 ? -43.462 -8.726 23.879 1.00 64.74 66 LEU B C 1
ATOM 2243 O O . LEU B 1 66 ? -42.523 -8.694 24.658 1.00 65.89 66 LEU B O 1
ATOM 2248 N N . ASN B 1 67 ? -44.605 -9.351 24.127 1.00 60.86 67 ASN B N 1
ATOM 2249 C CA . ASN B 1 67 ? -44.731 -10.081 25.410 1.00 63.18 67 ASN B CA 1
ATOM 2250 C C . ASN B 1 67 ? -43.864 -11.326 25.300 1.00 61.23 67 ASN B C 1
ATOM 2251 O O . ASN B 1 67 ? -43.280 -11.718 26.306 1.00 60.77 67 ASN B O 1
ATOM 2256 N N . GLU B 1 68 ? -43.799 -11.902 24.100 1.00 53.02 68 GLU B N 1
ATOM 2257 C CA . GLU B 1 68 ? -42.976 -13.110 23.867 1.00 59.94 68 GLU B CA 1
ATOM 2258 C C . GLU B 1 68 ? -42.903 -13.422 22.381 1.00 56.58 68 GLU B C 1
ATOM 2259 O O . GLU B 1 68 ? -43.699 -12.907 21.628 1.00 48.87 68 GLU B O 1
ATOM 2265 N N . PHE B 1 69 ? -41.945 -14.253 22.005 1.00 44.95 69 PHE B N 1
ATOM 2266 C CA . PHE B 1 69 ? -41.876 -14.733 20.614 1.00 46.60 69 PHE B CA 1
ATOM 2267 C C . PHE B 1 69 ? -42.802 -15.941 20.572 1.00 49.70 69 PHE B C 1
ATOM 2268 O O . PHE B 1 69 ? -42.701 -16.762 21.441 1.00 56.73 69 PHE B O 1
ATOM 2276 N N . ASN B 1 70 ? -43.725 -15.961 19.635 1.00 54.82 70 ASN B N 1
ATOM 2277 C CA . ASN B 1 70 ? -44.685 -17.076 19.463 1.00 53.33 70 ASN B CA 1
ATOM 2278 C C . ASN B 1 70 ? -45.096 -17.123 17.996 1.00 50.49 70 ASN B C 1
ATOM 2279 O O . ASN B 1 70 ? -44.851 -16.159 17.286 1.00 53.59 70 ASN B O 1
ATOM 2284 N N . ALA B 1 71 ? -45.745 -18.197 17.571 1.00 44.89 71 ALA B N 1
ATOM 2285 C CA . ALA B 1 71 ? -46.097 -18.342 16.146 1.00 54.39 71 ALA B CA 1
ATOM 2286 C C . ALA B 1 71 ? -47.426 -17.666 15.819 1.00 53.87 71 ALA B C 1
ATOM 2287 O O . ALA B 1 71 ? -48.264 -18.303 15.231 1.00 65.73 71 ALA B O 1
ATOM 2289 N N . SER B 1 72 ? -47.593 -16.411 16.178 1.00 54.43 72 SER B N 1
ATOM 2290 C CA . SER B 1 72 ? -48.868 -15.748 15.836 1.00 56.85 72 SER B CA 1
ATOM 2291 C C . SER B 1 72 ? -48.713 -15.003 14.519 1.00 57.62 72 SER B C 1
ATOM 2292 O O . SER B 1 72 ? -47.663 -15.062 13.919 1.00 53.06 72 SER B O 1
ATOM 2295 N N . VAL B 1 73 ? -49.757 -14.281 14.131 1.00 61.13 73 VAL B N 1
ATOM 2296 C CA . VAL B 1 73 ? -49.753 -13.480 12.877 1.00 57.32 73 VAL B CA 1
ATOM 2297 C C . VAL B 1 73 ? -48.739 -12.350 13.016 1.00 50.68 73 VAL B C 1
ATOM 2298 O O . VAL B 1 73 ? -48.271 -11.893 12.007 1.00 52.56 73 VAL B O 1
ATOM 2302 N N . TYR B 1 74 ? -48.387 -11.975 14.245 1.00 46.04 74 TYR B N 1
ATOM 2303 C CA . TYR B 1 74 ? -47.444 -10.856 14.496 1.00 45.87 74 TYR B CA 1
ATOM 2304 C C . TYR B 1 74 ? -46.045 -11.187 13.996 1.00 55.01 74 TYR B C 1
ATOM 2305 O O . TYR B 1 74 ? -45.263 -10.275 13.815 1.00 52.78 74 TYR B O 1
ATOM 2314 N N . LEU B 1 75 ? -45.758 -12.465 13.778 1.00 53.94 75 LEU B N 1
ATOM 2315 C CA . LEU B 1 75 ? -44.445 -12.876 13.237 1.00 51.80 75 LEU B CA 1
ATOM 2316 C C . LEU B 1 75 ? -44.312 -12.267 11.848 1.00 50.11 75 LEU B C 1
ATOM 2317 O O . LEU B 1 75 ? -43.257 -11.784 11.532 1.00 49.28 75 LEU B O 1
ATOM 2322 N N . LYS B 1 76 ? -45.375 -12.317 11.055 1.00 55.34 76 LYS B N 1
ATOM 2323 C CA . LYS B 1 76 ? -45.328 -11.711 9.704 1.00 57.15 76 LYS B CA 1
ATOM 2324 C C . LYS B 1 76 ? -45.215 -10.195 9.855 1.00 54.42 76 LYS B C 1
ATOM 2325 O O . LYS B 1 76 ? -44.482 -9.583 9.106 1.00 54.63 76 LYS B O 1
ATOM 2331 N N . LEU B 1 77 ? -45.928 -9.636 10.822 1.00 52.06 77 LEU B N 1
ATOM 2332 C CA . LEU B 1 77 ? -45.891 -8.176 11.053 1.00 53.41 77 LEU B CA 1
ATOM 2333 C C . LEU B 1 77 ? -44.454 -7.752 11.352 1.00 52.64 77 LEU B C 1
ATOM 2334 O O . LEU B 1 77 ? -44.020 -6.769 10.796 1.00 56.76 77 LEU B O 1
ATOM 2339 N N . ALA B 1 78 ? -43.755 -8.508 12.189 1.00 52.52 78 ALA B N 1
ATOM 2340 C CA . ALA B 1 78 ? -42.364 -8.185 12.563 1.00 51.67 78 ALA B CA 1
ATOM 2341 C C . ALA B 1 78 ? -41.481 -8.095 11.320 1.00 49.89 78 ALA B C 1
ATOM 2342 O O . ALA B 1 78 ? -40.794 -7.111 11.191 1.00 56.38 78 ALA B O 1
ATOM 2344 N N . ASN B 1 79 ? -41.528 -9.072 10.425 1.00 50.60 79 ASN B N 1
ATOM 2345 C CA . ASN B 1 79 ? -40.657 -9.006 9.230 1.00 51.91 79 ASN B CA 1
ATOM 2346 C C . ASN B 1 79 ? -41.022 -7.799 8.375 1.00 55.35 79 ASN B C 1
ATOM 2347 O O . ASN B 1 79 ? -40.137 -7.192 7.811 1.00 53.08 79 ASN B O 1
ATOM 2352 N N . TYR B 1 80 ? -42.305 -7.494 8.283 1.00 55.92 80 TYR B N 1
ATOM 2353 C CA . TYR B 1 80 ? -42.761 -6.372 7.434 1.00 54.65 80 TYR B CA 1
ATOM 2354 C C . TYR B 1 80 ? -42.307 -5.038 8.024 1.00 54.87 80 TYR B C 1
ATOM 2355 O O . TYR B 1 80 ? -42.044 -4.132 7.265 1.00 54.94 80 TYR B O 1
ATOM 2364 N N . LEU B 1 81 ? -42.195 -4.941 9.343 1.00 56.24 81 LEU B N 1
ATOM 2365 C CA . LEU B 1 81 ? -41.720 -3.683 9.962 1.00 55.34 81 LEU B CA 1
ATOM 2366 C C . LEU B 1 81 ? -40.278 -3.436 9.527 1.00 55.82 81 LEU B C 1
ATOM 2367 O O . LEU B 1 81 ? -39.931 -2.305 9.289 1.00 58.45 81 LEU B O 1
ATOM 2372 N N . GLU B 1 82 ? -39.494 -4.491 9.404 1.00 56.26 82 GLU B N 1
ATOM 2373 C CA . GLU B 1 82 ? -38.091 -4.339 8.973 1.00 60.25 82 GLU B CA 1
ATOM 2374 C C . GLU B 1 82 ? -38.057 -3.919 7.504 1.00 67.66 82 GLU B C 1
ATOM 2375 O O . GLU B 1 82 ? -37.253 -3.061 7.170 1.00 63.69 82 GLU B O 1
ATOM 2381 N N . LYS B 1 83 ? -38.925 -4.491 6.674 1.00 66.07 83 LYS B N 1
ATOM 2382 C CA . LYS B 1 83 ? -38.961 -4.157 5.231 1.00 66.94 83 LYS B CA 1
ATOM 2383 C C . LYS B 1 83 ? -39.230 -2.666 5.066 1.00 70.01 83 LYS B C 1
ATOM 2384 O O . LYS B 1 83 ? -38.444 -1.998 4.427 1.00 72.79 83 LYS B O 1
ATOM 2390 N N . PHE B 1 84 ? -40.305 -2.175 5.660 1.00 71.40 84 PHE B N 1
ATOM 2391 C CA . PHE B 1 84 ? -40.683 -0.755 5.498 1.00 68.85 84 PHE B CA 1
ATOM 2392 C C . PHE B 1 84 ? -39.739 0.180 6.246 1.00 64.94 84 PHE B C 1
ATOM 2393 O O . PHE B 1 84 ? -39.506 1.260 5.737 1.00 69.21 84 PHE B O 1
ATOM 2401 N N . ALA B 1 85 ? -39.213 -0.215 7.398 1.00 65.06 85 ALA B N 1
ATOM 2402 C CA . ALA B 1 85 ? -38.290 0.685 8.125 1.00 68.63 85 ALA B CA 1
ATOM 2403 C C . ALA B 1 85 ? -37.023 0.902 7.294 1.00 71.25 85 ALA B C 1
ATOM 2404 O O . ALA B 1 85 ? -36.473 1.993 7.314 1.00 71.52 85 ALA B O 1
ATOM 2406 N N . TYR B 1 86 ? -36.575 -0.146 6.614 1.00 72.30 86 TYR B N 1
ATOM 2407 C CA . TYR B 1 86 ? -35.358 -0.072 5.777 1.00 83.38 86 TYR B CA 1
ATOM 2408 C C . TYR B 1 86 ? -35.601 0.947 4.671 1.00 85.27 86 TYR B C 1
ATOM 2409 O O . TYR B 1 86 ? -34.700 1.718 4.347 1.00 83.50 86 TYR B O 1
ATOM 2418 N N . ASN B 1 87 ? -36.828 0.978 4.161 1.00 80.58 87 ASN B N 1
ATOM 2419 C CA . ASN B 1 87 ? -37.197 1.932 3.089 1.00 84.24 87 ASN B CA 1
ATOM 2420 C C . ASN B 1 87 ? -37.114 3.357 3.627 1.00 85.30 87 ASN B C 1
ATOM 2421 O O . ASN B 1 87 ? -36.879 4.247 2.838 1.00 92.00 87 ASN B O 1
ATOM 2426 N N . TYR B 1 88 ? -37.280 3.549 4.926 1.00 82.96 88 TYR B N 1
ATOM 2427 C CA . TYR B 1 88 ? -37.204 4.926 5.457 1.00 84.80 88 TYR B CA 1
ATOM 2428 C C . TYR B 1 88 ? -35.864 5.124 6.151 1.00 85.25 88 TYR B C 1
ATOM 2429 O O . TYR B 1 88 ? -35.745 6.081 6.890 1.00 79.59 88 TYR B O 1
ATOM 2438 N N . ASN B 1 89 ? -34.904 4.248 5.861 1.00 91.32 89 ASN B N 1
ATOM 2439 C CA . ASN B 1 89 ? -33.532 4.293 6.427 1.00 93.13 89 ASN B CA 1
ATOM 2440 C C . ASN B 1 89 ? -33.574 4.237 7.952 1.00 87.12 89 ASN B C 1
ATOM 2441 O O . ASN B 1 89 ? -32.860 5.015 8.580 1.00 88.38 89 ASN B O 1
ATOM 2446 N N . TYR B 1 90 ? -34.357 3.315 8.502 1.00 81.00 90 TYR B N 1
ATOM 2447 C CA . TYR B 1 90 ? -34.447 3.150 9.971 1.00 75.20 90 TYR B CA 1
ATOM 2448 C C . TYR B 1 90 ? -34.099 1.709 10.334 1.00 66.28 90 TYR B C 1
ATOM 2449 O O . TYR B 1 90 ? -34.328 0.823 9.534 1.00 66.97 90 TYR B O 1
ATOM 2458 N N . ASN B 1 91 ? -33.521 1.515 11.510 1.00 63.53 91 ASN B N 1
ATOM 2459 C CA . ASN B 1 91 ? -33.229 0.145 11.987 1.00 61.13 91 ASN B CA 1
ATOM 2460 C C . ASN B 1 91 ? -34.372 -0.253 12.912 1.00 60.68 91 ASN B C 1
ATOM 2461 O O . ASN B 1 91 ? -34.898 0.627 13.569 1.00 61.56 91 ASN B O 1
ATOM 2466 N N . VAL B 1 92 ? -34.753 -1.527 12.927 1.00 58.22 92 VAL B N 1
ATOM 2467 C CA . VAL B 1 92 ? -35.833 -1.988 13.845 1.00 55.89 92 VAL B CA 1
ATOM 2468 C C . VAL B 1 92 ? -35.242 -3.005 14.814 1.00 57.83 92 VAL B C 1
ATOM 2469 O O . VAL B 1 92 ? -34.612 -3.940 14.360 1.00 55.93 92 VAL B O 1
ATOM 2473 N N . VAL B 1 93 ? -35.498 -2.825 16.098 1.00 52.24 93 VAL B N 1
ATOM 2474 C CA . VAL B 1 93 ? -34.926 -3.725 17.129 1.00 57.30 93 VAL B CA 1
ATOM 2475 C C . VAL B 1 93 ? -36.067 -4.284 17.973 1.00 55.35 93 VAL B C 1
ATOM 2476 O O . VAL B 1 93 ? -36.915 -3.517 18.393 1.00 55.41 93 VAL B O 1
ATOM 2480 N N . PHE B 1 94 ? -36.064 -5.589 18.203 1.00 50.59 94 PHE B N 1
ATOM 2481 C CA . PHE B 1 94 ? -37.165 -6.223 18.954 1.00 46.77 94 PHE B CA 1
ATOM 2482 C C . PHE B 1 94 ? -36.650 -6.778 20.273 1.00 51.59 94 PHE B C 1
ATOM 2483 O O . PHE B 1 94 ? -35.515 -7.207 20.342 1.00 52.84 94 PHE B O 1
ATOM 2491 N N . CYS B 1 95 ? -37.511 -6.763 21.278 1.00 50.55 95 CYS B N 1
ATOM 2492 C CA . CYS B 1 95 ? -37.192 -7.306 22.614 1.00 51.10 95 CYS B CA 1
ATOM 2493 C C . CYS B 1 95 ? -38.374 -8.161 23.047 1.00 55.08 95 CYS B C 1
ATOM 2494 O O . CYS B 1 95 ? -39.479 -7.827 22.680 1.00 57.28 95 CYS B O 1
ATOM 2497 N N . SER B 1 96 ? -38.125 -9.223 23.799 1.00 51.80 96 SER B N 1
ATOM 2498 C CA . SER B 1 96 ? -39.214 -10.088 24.294 1.00 52.17 96 SER B CA 1
ATOM 2499 C C . SER B 1 96 ? -39.280 -9.929 25.803 1.00 55.37 96 SER B C 1
ATOM 2500 O O . SER B 1 96 ? -38.236 -9.918 26.417 1.00 53.52 96 SER B O 1
ATOM 2503 N N . SER B 1 97 ? -40.472 -9.811 26.368 1.00 57.60 97 SER B N 1
ATOM 2504 C CA . SER B 1 97 ? -40.526 -9.627 27.834 1.00 67.67 97 SER B CA 1
ATOM 2505 C C . SER B 1 97 ? -40.744 -10.946 28.562 1.00 71.44 97 SER B C 1
ATOM 2506 O O . SER B 1 97 ? -40.829 -10.887 29.766 1.00 74.54 97 SER B O 1
ATOM 2509 N N . ASN B 1 98 ? -40.829 -12.057 27.827 1.00 71.81 98 ASN B N 1
ATOM 2510 C CA . ASN B 1 98 ? -41.070 -13.417 28.376 1.00 67.28 98 ASN B CA 1
ATOM 2511 C C . ASN B 1 98 ? -42.352 -13.411 29.203 1.00 68.12 98 ASN B C 1
ATOM 2512 O O . ASN B 1 98 ? -42.381 -14.097 30.208 1.00 75.39 98 ASN B O 1
ATOM 2517 N N . ASP B 1 99 ? -43.332 -12.621 28.772 1.00 70.60 99 ASP B N 1
ATOM 2518 C CA . ASP B 1 99 ? -44.662 -12.468 29.418 1.00 83.69 99 ASP B CA 1
ATOM 2519 C C . ASP B 1 99 ? -44.536 -11.981 30.858 1.00 83.49 99 ASP B C 1
ATOM 2520 O O . ASP B 1 99 ? -45.449 -12.248 31.640 1.00 84.31 99 ASP B O 1
ATOM 2525 N N . ASN B 1 100 ? -43.418 -11.344 31.170 1.00 76.28 100 ASN B N 1
ATOM 2526 C CA . ASN B 1 100 ? -43.153 -10.798 32.517 1.00 70.56 100 ASN B CA 1
ATOM 2527 C C . ASN B 1 100 ? -43.270 -9.284 32.380 1.00 70.73 100 ASN B C 1
ATOM 2528 O O . ASN B 1 100 ? -42.378 -8.705 31.799 1.00 73.74 100 ASN B O 1
ATOM 2533 N N . TYR B 1 101 ? -44.341 -8.689 32.909 1.00 76.92 101 TYR B N 1
ATOM 2534 C CA . TYR B 1 101 ? -44.625 -7.234 32.778 1.00 73.53 101 TYR B CA 1
ATOM 2535 C C . TYR B 1 101 ? -43.490 -6.367 33.321 1.00 63.39 101 TYR B C 1
ATOM 2536 O O . TYR B 1 101 ? -43.298 -5.271 32.828 1.00 60.76 101 TYR B O 1
ATOM 2545 N N . GLU B 1 102 ? -42.766 -6.870 34.305 1.00 63.03 102 GLU B N 1
ATOM 2546 C CA . GLU B 1 102 ? -41.612 -6.138 34.865 1.00 68.81 102 GLU B CA 1
ATOM 2547 C C . GLU B 1 102 ? -40.586 -5.937 33.749 1.00 68.34 102 GLU B C 1
ATOM 2548 O O . GLU B 1 102 ? -40.030 -4.848 33.641 1.00 68.17 102 GLU B O 1
ATOM 2554 N N . SER B 1 103 ? -40.343 -6.989 32.974 1.00 59.81 103 SER B N 1
ATOM 2555 C CA . SER B 1 103 ? -39.360 -6.957 31.867 1.00 60.78 103 SER B CA 1
ATOM 2556 C C . SER B 1 103 ? -39.871 -6.045 30.764 1.00 57.81 103 SER B C 1
ATOM 2557 O O . SER B 1 103 ? -39.082 -5.318 30.191 1.00 56.54 103 SER B O 1
ATOM 2560 N N . LYS B 1 104 ? -41.168 -6.093 30.496 1.00 55.55 104 LYS B N 1
ATOM 2561 C CA . LYS B 1 104 ? -41.730 -5.235 29.428 1.00 58.21 104 LYS B CA 1
ATOM 2562 C C . LYS B 1 104 ? -41.436 -3.788 29.792 1.00 55.13 104 LYS B C 1
ATOM 2563 O O . LYS B 1 104 ? -40.958 -3.053 28.963 1.00 56.89 104 LYS B O 1
ATOM 2569 N N . SER B 1 105 ? -41.682 -3.445 31.042 1.00 56.15 105 SER B N 1
ATOM 2570 C CA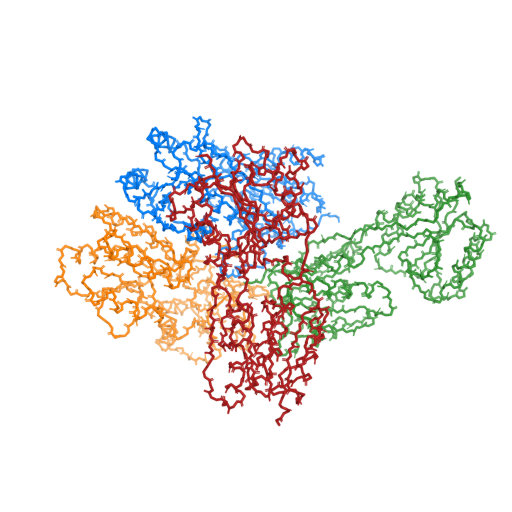 . SER B 1 105 ? -41.415 -2.071 31.513 1.00 65.85 105 SER B CA 1
ATOM 2571 C C . SER B 1 105 ? -39.917 -1.791 31.396 1.00 58.22 105 SER B C 1
ATOM 2572 O O . SER B 1 105 ? -39.556 -0.693 31.008 1.00 56.38 105 SER B O 1
ATOM 2575 N N . ARG B 1 106 ? -39.092 -2.784 31.702 1.00 54.47 106 ARG B N 1
ATOM 2576 C CA . ARG B 1 106 ? -37.626 -2.608 31.606 1.00 58.40 106 ARG B CA 1
ATOM 2577 C C . ARG B 1 106 ? -37.248 -2.298 30.161 1.00 61.70 106 ARG B C 1
ATOM 2578 O O . ARG B 1 106 ? -36.441 -1.407 29.952 1.00 55.75 106 ARG B O 1
ATOM 2586 N N . TYR B 1 107 ? -37.828 -3.016 29.203 1.00 55.14 107 TYR B N 1
ATOM 2587 C CA . TYR B 1 107 ? -37.460 -2.791 27.784 1.00 54.25 107 TYR B CA 1
ATOM 2588 C C . TYR B 1 107 ? -37.975 -1.444 27.299 1.00 51.95 107 TYR B C 1
ATOM 2589 O O . TYR B 1 107 ? -37.304 -0.823 26.509 1.00 56.49 107 TYR B O 1
ATOM 2598 N N . VAL B 1 108 ? -39.133 -1.014 27.774 1.00 54.77 108 VAL B N 1
ATOM 2599 C CA . VAL B 1 108 ? -39.660 0.307 27.334 1.00 55.18 108 VAL B CA 1
ATOM 2600 C C . VAL B 1 108 ? -38.695 1.389 27.805 1.00 57.33 108 VAL B C 1
ATOM 2601 O O . VAL B 1 108 ? -38.407 2.274 27.035 1.00 62.47 108 VAL B O 1
ATOM 2605 N N . GLN B 1 109 ? -38.215 1.267 29.037 1.00 65.64 109 GLN B N 1
ATOM 2606 C CA . GLN B 1 109 ? -37.261 2.246 29.603 1.00 70.13 109 GLN B CA 1
ATOM 2607 C C . GLN B 1 109 ? -35.971 2.207 28.802 1.00 67.85 109 GLN B C 1
ATOM 2608 O O . GLN B 1 109 ? -35.393 3.243 28.587 1.00 64.26 109 GLN B O 1
ATOM 2614 N N . TYR B 1 110 ? -35.543 1.023 28.390 1.00 65.34 110 TYR B N 1
ATOM 2615 C CA . TYR B 1 110 ? -34.291 0.938 27.611 1.00 63.35 110 TYR B CA 1
ATOM 2616 C C . TYR B 1 110 ? -34.480 1.757 26.342 1.00 65.44 110 TYR B C 1
ATOM 2617 O O . TYR B 1 110 ? -33.580 2.498 25.969 1.00 67.06 110 TYR B O 1
ATOM 2626 N N . PHE B 1 111 ? -35.634 1.613 25.705 1.00 57.91 111 PHE B N 1
ATOM 2627 C CA . PHE B 1 111 ? -35.866 2.303 24.414 1.00 56.44 111 PHE B CA 1
ATOM 2628 C C . PHE B 1 111 ? -36.102 3.804 24.608 1.00 58.59 111 PHE B C 1
ATOM 2629 O O . PHE B 1 111 ? -35.524 4.580 23.884 1.00 59.41 111 PHE B O 1
ATOM 2637 N N . THR B 1 112 ? -36.962 4.188 25.540 1.00 57.70 112 THR B N 1
ATOM 2638 C CA . THR B 1 112 ? -37.283 5.625 25.705 1.00 67.55 112 THR B CA 1
ATOM 2639 C C . THR B 1 112 ? -36.081 6.361 26.280 1.00 68.75 112 THR B C 1
ATOM 2640 O O . THR B 1 112 ? -36.003 7.561 26.109 1.00 71.57 112 THR B O 1
ATOM 2644 N N . GLY B 1 113 ? -35.168 5.622 26.899 1.00 69.30 113 GLY B N 1
ATOM 2645 C CA . GLY B 1 113 ? -33.954 6.184 27.506 1.00 69.50 113 GLY B CA 1
ATOM 2646 C C . GLY B 1 113 ? -32.870 6.450 26.488 1.00 72.31 113 GLY B C 1
ATOM 2647 O O . GLY B 1 113 ? -31.763 6.721 26.906 1.00 78.09 113 GLY B O 1
ATOM 2648 N N . GLY B 1 114 ? -33.123 6.317 25.193 1.00 70.78 114 GLY B N 1
ATOM 2649 C CA . GLY B 1 114 ? -32.023 6.674 24.281 1.00 72.82 114 GLY B CA 1
ATOM 2650 C C . GLY B 1 114 ? -31.616 5.590 23.315 1.00 70.17 114 GLY B C 1
ATOM 2651 O O . GLY B 1 114 ? -30.933 5.908 22.357 1.00 68.70 114 GLY B O 1
ATOM 2652 N N . ALA B 1 115 ? -32.020 4.346 23.538 1.00 65.22 115 ALA B N 1
ATOM 2653 C CA . ALA B 1 115 ? -31.616 3.300 22.577 1.00 60.53 115 ALA B CA 1
ATOM 2654 C C . ALA B 1 115 ? -32.439 3.427 21.297 1.00 63.23 115 ALA B C 1
ATOM 2655 O O . ALA B 1 115 ? -31.968 2.989 20.265 1.00 69.89 115 ALA B O 1
ATOM 2657 N N . ALA B 1 116 ? -33.610 4.046 21.366 1.00 54.73 116 ALA B N 1
ATOM 2658 C CA . ALA B 1 116 ? -34.418 4.178 20.138 1.00 55.64 116 ALA B CA 1
ATOM 2659 C C . ALA B 1 116 ? -35.078 5.550 20.046 1.00 59.19 116 ALA B C 1
ATOM 2660 O O . ALA B 1 116 ? -35.191 6.226 21.049 1.00 64.05 116 ALA B O 1
ATOM 2662 N N . ASP B 1 117 ? -35.519 5.900 18.849 1.00 59.98 117 ASP B N 1
ATOM 2663 C CA . ASP B 1 117 ? -36.210 7.182 18.605 1.00 59.07 117 ASP B CA 1
ATOM 2664 C C . ASP B 1 117 ? -37.716 6.966 18.756 1.00 68.46 117 ASP B C 1
ATOM 2665 O O . ASP B 1 117 ? -38.406 7.925 19.053 1.00 63.22 117 ASP B O 1
ATOM 2670 N N . GLY B 1 118 ? -38.189 5.728 18.608 1.00 60.95 118 GLY B N 1
ATOM 2671 C CA . GLY B 1 118 ? -39.631 5.451 18.724 1.00 62.96 118 GLY B CA 1
ATOM 2672 C C . GLY B 1 118 ? -39.923 4.062 19.248 1.00 62.81 118 GLY B C 1
ATOM 2673 O O . GLY B 1 118 ? -39.064 3.213 19.149 1.00 54.95 118 GLY B O 1
ATOM 2674 N N . LEU B 1 119 ? -41.127 3.851 19.763 1.00 62.92 119 LEU B N 1
ATOM 2675 C CA . LEU B 1 119 ? -41.506 2.541 20.326 1.00 60.28 119 LEU B CA 1
ATOM 2676 C C . LEU B 1 119 ? -42.811 2.065 19.696 1.00 63.80 119 LEU B C 1
ATOM 2677 O O . LEU B 1 119 ? -43.675 2.894 19.464 1.00 64.28 119 LEU B O 1
ATOM 2682 N N . ILE B 1 120 ? -42.908 0.766 19.422 1.00 60.12 120 ILE B N 1
ATOM 2683 C CA . ILE B 1 120 ? -44.137 0.139 18.868 1.00 54.82 120 ILE B CA 1
ATOM 2684 C C . ILE B 1 120 ? -44.550 -0.976 19.821 1.00 58.95 120 ILE B C 1
ATOM 2685 O O . ILE B 1 120 ? -43.682 -1.738 20.217 1.00 55.12 120 ILE B O 1
ATOM 2690 N N . LEU B 1 121 ? -45.822 -1.022 20.195 1.00 57.44 121 LEU B N 1
ATOM 2691 C CA . LEU B 1 121 ? -46.350 -2.083 21.084 1.00 52.11 121 LEU B CA 1
ATOM 2692 C C . LEU B 1 121 ? -47.530 -2.746 20.385 1.00 53.23 121 LEU B C 1
ATOM 2693 O O . LEU B 1 121 ? -48.203 -2.070 19.649 1.00 54.13 121 LEU B O 1
ATOM 2698 N N . PHE B 1 122 ? -47.782 -4.017 20.669 1.00 52.95 122 PHE B N 1
ATOM 2699 C CA . PHE B 1 122 ? -48.895 -4.753 20.031 1.00 56.44 122 PHE B CA 1
ATOM 2700 C C . PHE B 1 122 ? -49.967 -5.124 21.052 1.00 59.45 122 PHE B C 1
ATOM 2701 O O . PHE B 1 122 ? -49.674 -5.265 22.217 1.00 63.40 122 PHE B O 1
ATOM 2709 N N . GLY B 1 123 ? -51.199 -5.252 20.582 1.00 59.46 123 GLY B N 1
ATOM 2710 C CA . GLY B 1 123 ? -52.297 -5.772 21.408 1.00 61.30 123 GLY B CA 1
ATOM 2711 C C . GLY B 1 123 ? -53.037 -4.765 22.252 1.00 59.63 123 GLY B C 1
ATOM 2712 O O . GLY B 1 123 ? -52.712 -3.593 22.212 1.00 57.69 123 GLY B O 1
ATOM 2713 N N . SER B 1 124 ? -54.009 -5.278 22.998 1.00 50.64 124 SER B N 1
ATOM 2714 C CA . SER B 1 124 ? -54.888 -4.485 23.879 1.00 56.63 124 SER B CA 1
ATOM 2715 C C . SER B 1 124 ? -55.046 -5.224 25.204 1.00 66.26 124 SER B C 1
ATOM 2716 O O . SER B 1 124 ? -56.134 -5.704 25.472 1.00 66.81 124 SER B O 1
ATOM 2719 N N . ASP B 1 125 ? -53.967 -5.339 25.967 1.00 73.08 125 ASP B N 1
ATOM 2720 C CA . ASP B 1 125 ? -54.038 -6.013 27.284 1.00 79.30 125 ASP B CA 1
ATOM 2721 C C . ASP B 1 125 ? -54.242 -4.926 28.332 1.00 72.10 125 ASP B C 1
ATOM 2722 O O . ASP B 1 125 ? -53.475 -3.982 28.340 1.00 66.79 125 ASP B O 1
ATOM 2727 N N . THR B 1 126 ? -55.251 -5.081 29.181 1.00 76.86 126 THR B N 1
ATOM 2728 C CA . THR B 1 126 ? -55.594 -4.036 30.177 1.00 85.70 126 THR B CA 1
ATOM 2729 C C . THR B 1 126 ? -54.433 -3.753 31.135 1.00 86.42 126 THR B C 1
ATOM 2730 O O . THR B 1 126 ? -54.307 -2.612 31.568 1.00 86.63 126 THR B O 1
ATOM 2734 N N . ARG B 1 127 ? -53.612 -4.755 31.439 1.00 83.89 127 ARG B N 1
ATOM 2735 C CA . ARG B 1 127 ? -52.497 -4.538 32.387 1.00 84.53 127 ARG B CA 1
ATOM 2736 C C . ARG B 1 127 ? -51.545 -3.491 31.831 1.00 84.69 127 ARG B C 1
ATOM 2737 O O . ARG B 1 127 ? -50.806 -2.908 32.618 1.00 92.97 127 ARG B O 1
ATOM 2745 N N . ASP B 1 128 ? -51.561 -3.277 30.522 1.00 79.24 128 ASP B N 1
ATOM 2746 C CA . ASP B 1 128 ? -50.592 -2.330 29.919 1.00 73.43 128 ASP B CA 1
ATOM 2747 C C . ASP B 1 128 ? -51.180 -0.931 29.881 1.00 66.21 128 ASP B C 1
ATOM 2748 O O . ASP B 1 128 ? -50.488 -0.038 29.418 1.00 62.48 128 ASP B O 1
ATOM 2753 N N . LYS B 1 129 ? -52.400 -0.774 30.377 1.00 73.44 129 LYS B N 1
ATOM 2754 C CA . LYS B 1 129 ? -53.078 0.546 30.350 1.00 79.58 129 LYS B CA 1
ATOM 2755 C C . LYS B 1 129 ? -52.213 1.595 31.054 1.00 74.19 129 LYS B C 1
ATOM 2756 O O . LYS B 1 129 ? -51.925 2.628 30.460 1.00 69.59 129 LYS B O 1
ATOM 2762 N N . GLU B 1 130 ? -51.823 1.311 32.288 1.00 77.78 130 GLU B N 1
ATOM 2763 C CA . GLU B 1 130 ? -51.012 2.262 33.080 1.00 86.14 130 GLU B CA 1
ATOM 2764 C C . GLU B 1 130 ? -49.710 2.580 32.344 1.00 82.85 130 GLU B C 1
ATOM 2765 O O . GLU B 1 130 ? -49.410 3.762 32.192 1.00 74.13 130 GLU B O 1
ATOM 2771 N N . LEU B 1 131 ? -49.017 1.549 31.860 1.00 79.06 131 LEU B N 1
ATOM 2772 C CA . LEU B 1 131 ? -47.717 1.700 31.154 1.00 72.28 131 LEU B CA 1
ATOM 2773 C C . LEU B 1 131 ? -47.857 2.582 29.915 1.00 68.71 131 LEU B C 1
ATOM 2774 O O . LEU B 1 131 ? -47.026 3.446 29.722 1.00 60.77 131 LEU B O 1
ATOM 2779 N N . VAL B 1 132 ? -48.893 2.363 29.114 1.00 73.02 132 VAL B N 1
ATOM 2780 C CA . VAL B 1 132 ? -49.066 3.164 27.869 1.00 68.27 132 VAL B CA 1
ATOM 2781 C C . VAL B 1 132 ? -49.342 4.615 28.249 1.00 67.36 132 VAL B C 1
ATOM 2782 O O . VAL B 1 132 ? -48.821 5.509 27.594 1.00 64.11 132 VAL B O 1
ATOM 2786 N N . LYS B 1 133 ? -50.189 4.805 29.254 1.00 76.53 133 LYS B N 1
ATOM 2787 C CA . LYS B 1 133 ? -50.526 6.170 29.719 1.00 82.53 133 LYS B CA 1
ATOM 2788 C C . LYS B 1 133 ? -49.222 6.821 30.171 1.00 84.21 133 LYS B C 1
ATOM 2789 O O . LYS B 1 133 ? -48.938 7.942 29.750 1.00 81.28 133 LYS B O 1
ATOM 2795 N N . ARG B 1 134 ? -48.437 6.073 30.944 1.00 84.71 134 ARG B N 1
ATOM 2796 C CA . ARG B 1 134 ? -47.124 6.538 31.448 1.00 84.89 134 ARG B CA 1
ATOM 2797 C C . ARG B 1 134 ? -46.263 6.999 30.271 1.00 84.98 134 ARG B C 1
ATOM 2798 O O . ARG B 1 134 ? -45.675 8.067 30.373 1.00 80.96 134 ARG B O 1
ATOM 2806 N N . ILE B 1 135 ? -46.216 6.217 29.191 1.00 78.87 135 ILE B N 1
ATOM 2807 C CA . ILE B 1 135 ? -45.381 6.558 28.000 1.00 75.34 135 ILE B CA 1
ATOM 2808 C C . ILE B 1 135 ? -45.943 7.807 27.326 1.00 76.30 135 ILE B C 1
ATOM 2809 O O . ILE B 1 135 ? -45.174 8.579 26.760 1.00 74.93 135 ILE B O 1
ATOM 2814 N N . LEU B 1 136 ? -47.267 7.926 27.319 1.00 80.72 136 LEU B N 1
ATOM 2815 C CA . LEU B 1 136 ? -47.942 9.051 26.623 1.00 79.18 136 LEU B CA 1
ATOM 2816 C C . LEU B 1 136 ? -47.736 10.361 27.382 1.00 81.08 136 LEU B C 1
ATOM 2817 O O . LEU B 1 136 ? -47.862 11.400 26.757 1.00 82.02 136 LEU B O 1
ATOM 2822 N N . LYS B 1 137 ? -47.435 10.312 28.677 1.00 85.12 137 LYS B N 1
ATOM 2823 C CA . LYS B 1 137 ? -47.191 11.584 29.405 1.00 95.42 137 LYS B CA 1
ATOM 2824 C C . LYS B 1 137 ? -45.972 12.243 28.763 1.00 97.24 137 LYS B C 1
ATOM 2825 O O . LYS B 1 137 ? -45.973 13.462 28.613 1.00 96.49 137 LYS B O 1
ATOM 2831 N N . THR B 1 138 ? -45.044 11.418 28.291 1.00 95.14 138 THR B N 1
ATOM 2832 C CA . THR B 1 138 ? -43.839 11.912 27.592 1.00 90.17 138 THR B CA 1
ATOM 2833 C C . THR B 1 138 ? -44.202 12.160 26.129 1.00 91.36 138 THR B C 1
ATOM 2834 O O . THR B 1 138 ? -45.282 11.772 25.688 1.00 78.15 138 THR B O 1
ATOM 2838 N N . GLY B 1 139 ? -43.301 12.776 25.385 1.00 92.07 139 GLY B N 1
ATOM 2839 C CA . GLY B 1 139 ? -43.616 13.009 23.971 1.00 88.07 139 GLY B CA 1
ATOM 2840 C C . GLY B 1 139 ? -42.954 11.963 23.114 1.00 79.61 139 GLY B C 1
ATOM 2841 O O . GLY B 1 139 ? -42.938 12.143 21.908 1.00 83.29 139 GLY B O 1
ATOM 2842 N N . PHE B 1 140 ? -42.415 10.913 23.730 1.00 76.11 140 PHE B N 1
ATOM 2843 C CA . PHE B 1 140 ? -41.670 9.894 22.955 1.00 71.30 140 PHE B CA 1
ATOM 2844 C C . PHE B 1 140 ? -42.594 9.316 21.889 1.00 73.79 140 PHE B C 1
ATOM 2845 O O . PHE B 1 140 ? -43.690 8.873 22.214 1.00 65.35 140 PHE B O 1
ATOM 2853 N N . PRO B 1 141 ? -42.153 9.267 20.624 1.00 71.86 141 PRO B N 1
ATOM 2854 C CA . PRO B 1 141 ? -42.991 8.757 19.560 1.00 63.50 141 PRO B CA 1
ATOM 2855 C C . PRO B 1 141 ? -43.429 7.323 19.861 1.00 63.61 141 PRO B C 1
ATOM 2856 O O . PRO B 1 141 ? -42.612 6.491 20.080 1.00 64.51 141 PRO B O 1
ATOM 2860 N N . LEU B 1 142 ? -44.733 7.091 19.794 1.00 62.26 142 LEU B N 1
ATOM 2861 C CA . LEU B 1 142 ? -45.309 5.776 20.129 1.00 61.04 142 LEU B CA 1
ATOM 2862 C C . LEU B 1 142 ? -46.352 5.402 19.091 1.00 61.02 142 LEU B C 1
ATOM 2863 O O . LEU B 1 142 ? -47.154 6.246 18.737 1.00 61.85 142 LEU B O 1
ATOM 2868 N N . VAL B 1 143 ? -46.295 4.170 18.617 1.00 57.39 143 VAL B N 1
ATOM 2869 C CA . VAL B 1 143 ? -47.341 3.662 17.691 1.00 57.61 143 VAL B CA 1
ATOM 2870 C C . VAL B 1 143 ? -47.843 2.324 18.221 1.00 61.19 143 VAL B C 1
ATOM 2871 O O . VAL B 1 143 ? -47.027 1.472 18.515 1.00 64.52 143 VAL B O 1
ATOM 2875 N N . LEU B 1 144 ? -49.154 2.170 18.339 1.00 59.07 144 LEU B N 1
ATOM 2876 C CA . LEU B 1 144 ? -49.737 0.915 18.855 1.00 57.09 144 LEU B CA 1
ATOM 2877 C C . LEU B 1 144 ? -50.355 0.139 17.696 1.00 57.42 144 LEU B C 1
ATOM 2878 O O . LEU B 1 144 ? -50.628 0.740 16.681 1.00 54.54 144 LEU B O 1
ATOM 2883 N N . ILE B 1 145 ? -50.515 -1.170 17.848 1.00 55.11 145 ILE B N 1
ATOM 2884 C CA . ILE B 1 145 ? -51.117 -2.012 16.778 1.00 53.13 145 ILE B CA 1
ATOM 2885 C C . ILE B 1 145 ? -52.229 -2.844 17.397 1.00 50.86 145 ILE B C 1
ATOM 2886 O O . ILE B 1 145 ? -51.971 -3.504 18.381 1.00 53.49 145 ILE B O 1
ATOM 2891 N N . GLU B 1 146 ? -53.420 -2.772 16.815 1.00 50.28 146 GLU B N 1
ATOM 2892 C CA . GLU B 1 146 ? -54.612 -3.499 17.309 1.00 45.95 146 GLU B CA 1
ATOM 2893 C C . GLU B 1 146 ? -54.874 -3.144 18.774 1.00 52.05 146 GLU B C 1
ATOM 2894 O O . GLU B 1 146 ? -55.182 -4.046 19.543 1.00 52.62 146 GLU B O 1
ATOM 2900 N N . ASN B 1 147 ? -54.776 -1.864 19.125 1.00 49.98 147 ASN B N 1
ATOM 2901 C CA . ASN B 1 147 ? -55.064 -1.438 20.516 1.00 51.40 147 ASN B CA 1
ATOM 2902 C C . ASN B 1 147 ? -56.473 -0.855 20.570 1.00 59.37 147 ASN B C 1
ATOM 2903 O O . ASN B 1 147 ? -56.815 -0.116 19.660 1.00 58.51 147 ASN B O 1
ATOM 2908 N N . TYR B 1 148 ? -57.244 -1.191 21.600 1.00 54.48 148 TYR B N 1
ATOM 2909 C CA . TYR B 1 148 ? -58.618 -0.656 21.720 1.00 58.25 148 TYR B CA 1
ATOM 2910 C C . TYR B 1 148 ? -58.833 0.036 23.065 1.00 60.51 148 TYR B C 1
ATOM 2911 O O . TYR B 1 148 ? -59.946 0.013 23.549 1.00 63.75 148 TYR B O 1
ATOM 2920 N N . PHE B 1 149 ? -57.793 0.645 23.625 1.00 59.09 149 PHE B N 1
ATOM 2921 C CA . PHE B 1 149 ? -57.957 1.362 24.915 1.00 64.25 149 PHE B CA 1
ATOM 2922 C C . PHE B 1 149 ? -58.873 2.566 24.689 1.00 66.85 149 PHE B C 1
ATOM 2923 O O . PHE B 1 149 ? -58.629 3.312 23.754 1.00 67.56 149 PHE B O 1
ATOM 2931 N N . ASN B 1 150 ? -59.863 2.739 25.561 1.00 77.24 150 ASN B N 1
ATOM 2932 C CA . ASN B 1 150 ? -60.908 3.794 25.473 1.00 88.92 150 ASN B CA 1
ATOM 2933 C C . ASN B 1 150 ? -60.410 5.215 25.728 1.00 97.12 150 ASN B C 1
ATOM 2934 O O . ASN B 1 150 ? -60.617 6.066 24.880 1.00 97.54 150 ASN B O 1
ATOM 2939 N N . ASP B 1 151 ? -59.718 5.412 26.841 1.00 102.75 151 ASP B N 1
ATOM 2940 C CA . ASP B 1 151 ? -59.421 6.752 27.406 1.00 108.16 151 ASP B CA 1
ATOM 2941 C C . ASP B 1 151 ? -58.179 7.435 26.849 1.00 104.17 151 ASP B C 1
ATOM 2942 O O . ASP B 1 151 ? -57.810 8.447 27.429 1.00 114.08 151 ASP B O 1
ATOM 2947 N N . ILE B 1 152 ? -57.566 6.947 25.782 1.00 91.57 152 ILE B N 1
ATOM 2948 C CA . ILE B 1 152 ? -56.283 7.577 25.367 1.00 86.03 152 ILE B CA 1
ATOM 2949 C C . ILE B 1 152 ? -56.343 8.063 23.926 1.00 78.52 152 ILE B C 1
ATOM 2950 O O . ILE B 1 152 ? -57.219 7.634 23.214 1.00 76.56 152 ILE B O 1
ATOM 2955 N N . ASN B 1 153 ? -55.436 8.961 23.562 1.00 77.52 153 ASN B N 1
ATOM 2956 C CA . ASN B 1 153 ? -55.314 9.471 22.175 1.00 85.10 153 ASN B CA 1
ATOM 2957 C C . ASN B 1 153 ? -53.903 9.132 21.706 1.00 84.84 153 ASN B C 1
ATOM 2958 O O . ASN B 1 153 ? -52.998 9.872 22.042 1.00 80.66 153 ASN B O 1
ATOM 2963 N N . VAL B 1 154 ? -53.758 8.078 20.908 1.00 82.53 154 VAL B N 1
ATOM 2964 C CA . VAL B 1 154 ? -52.419 7.577 20.512 1.00 74.07 154 VAL B CA 1
ATOM 2965 C C . VAL B 1 154 ? -52.494 7.065 19.086 1.00 62.76 154 VAL B C 1
ATOM 2966 O O . VAL B 1 154 ? -53.578 6.724 18.659 1.00 62.61 154 VAL B O 1
ATOM 2970 N N . ASN B 1 155 ? -51.364 7.099 18.382 1.00 61.39 155 ASN B N 1
ATOM 2971 C CA . ASN B 1 155 ? -51.263 6.534 17.020 1.00 63.30 155 ASN B CA 1
ATOM 2972 C C . ASN B 1 155 ? -51.608 5.051 17.123 1.00 62.22 155 ASN B C 1
ATOM 2973 O O . ASN B 1 155 ? -50.968 4.362 17.894 1.00 64.36 155 ASN B O 1
ATOM 2978 N N . ASP B 1 156 ? -52.596 4.599 16.372 1.00 58.65 156 ASP B N 1
ATOM 2979 C CA . ASP B 1 156 ? -53.041 3.192 16.469 1.00 57.91 156 ASP B CA 1
ATOM 2980 C C . ASP B 1 156 ? -53.313 2.671 15.066 1.00 52.68 156 ASP B C 1
ATOM 2981 O O . ASP B 1 156 ? -53.906 3.388 14.303 1.00 56.30 156 ASP B O 1
ATOM 2986 N N . VAL B 1 157 ? -52.812 1.490 14.746 1.00 48.71 157 VAL B N 1
ATOM 2987 C CA . VAL B 1 157 ? -53.129 0.837 13.452 1.00 49.25 157 VAL B CA 1
ATOM 2988 C C . VAL B 1 157 ? -53.964 -0.379 13.830 1.00 51.43 157 VAL B C 1
ATOM 2989 O O . VAL B 1 157 ? -53.457 -1.218 14.549 1.00 48.57 157 VAL B O 1
ATOM 2993 N N . ILE B 1 158 ? -55.209 -0.421 13.372 1.00 48.68 158 ILE B N 1
ATOM 2994 C CA . ILE B 1 158 ? -56.151 -1.502 13.754 1.00 43.40 158 ILE B CA 1
ATOM 2995 C C . ILE B 1 158 ? -56.673 -2.233 12.526 1.00 49.70 158 ILE B C 1
ATOM 2996 O O . ILE B 1 158 ? -56.494 -1.759 11.423 1.00 48.39 158 ILE B O 1
ATOM 3001 N N . ILE B 1 159 ? -57.327 -3.355 12.781 1.00 46.54 159 ILE B N 1
ATOM 3002 C CA . ILE B 1 159 ? -57.924 -4.233 11.747 1.00 48.28 159 ILE B CA 1
ATOM 3003 C C . ILE B 1 159 ? -59.438 -4.178 11.921 1.00 51.49 159 ILE B C 1
ATOM 3004 O O . ILE B 1 159 ? -59.889 -4.174 13.047 1.00 47.29 159 ILE B O 1
ATOM 3009 N N . ASN B 1 160 ? -60.183 -4.173 10.826 1.00 48.11 160 ASN B N 1
ATOM 3010 C CA . ASN B 1 160 ? -61.659 -4.138 10.933 1.00 50.63 160 ASN B CA 1
ATOM 3011 C C . ASN B 1 160 ? -62.161 -5.558 11.180 1.00 45.83 160 ASN B C 1
ATOM 3012 O O . ASN B 1 160 ? -62.534 -6.221 10.235 1.00 43.26 160 ASN B O 1
ATOM 3017 N N . ASN B 1 161 ? -62.141 -5.966 12.437 1.00 44.40 161 ASN B N 1
ATOM 3018 C CA . ASN B 1 161 ? -62.575 -7.321 12.831 1.00 47.40 161 ASN B CA 1
ATOM 3019 C C . ASN B 1 161 ? -64.060 -7.506 12.524 1.00 44.36 161 ASN B C 1
ATOM 3020 O O . ASN B 1 161 ? -64.416 -8.565 12.059 1.00 45.36 161 ASN B O 1
ATOM 3025 N N . PHE B 1 162 ? -64.877 -6.489 12.773 1.00 42.77 162 PHE B N 1
ATOM 3026 C CA . PHE B 1 162 ? -66.338 -6.569 12.533 1.00 42.22 162 PHE B CA 1
ATOM 3027 C C . PHE B 1 162 ? -66.613 -6.918 11.074 1.00 41.71 162 PHE B C 1
ATOM 3028 O O . PHE B 1 162 ? -67.261 -7.891 10.825 1.00 41.68 162 PHE B O 1
ATOM 3036 N N . SER B 1 163 ? -66.088 -6.133 10.148 1.00 46.06 163 SER B N 1
ATOM 3037 C CA . SER B 1 163 ? -66.366 -6.385 8.718 1.00 45.35 163 SER B CA 1
ATOM 3038 C C . SER B 1 163 ? -65.729 -7.699 8.274 1.00 46.98 163 SER B C 1
ATOM 3039 O O . SER B 1 163 ? -66.257 -8.310 7.377 1.00 43.87 163 SER B O 1
ATOM 3042 N N . GLY B 1 164 ? -64.644 -8.116 8.911 1.00 44.13 164 GLY B N 1
ATOM 3043 C CA . GLY B 1 164 ? -64.051 -9.412 8.554 1.00 41.88 164 GLY B CA 1
ATOM 3044 C C . GLY B 1 164 ? -65.032 -10.535 8.830 1.00 43.70 164 GLY B C 1
ATOM 3045 O O . GLY B 1 164 ? -65.178 -11.406 7.993 1.00 38.20 164 GLY B O 1
ATOM 3046 N N . ALA B 1 165 ? -65.682 -10.494 9.984 1.00 36.70 165 ALA B N 1
ATOM 3047 C CA . ALA B 1 165 ? -66.676 -11.532 10.317 1.00 41.34 165 ALA B CA 1
ATOM 3048 C C . ALA B 1 165 ? -67.872 -11.421 9.372 1.00 43.54 165 ALA B C 1
ATOM 3049 O O . ALA B 1 165 ? -68.389 -12.439 8.982 1.00 40.67 165 ALA B O 1
ATOM 3051 N N . VAL B 1 166 ? -68.274 -10.208 9.025 1.00 37.74 166 VAL B N 1
ATOM 3052 C CA . VAL B 1 166 ? -69.421 -10.013 8.099 1.00 43.22 166 VAL B CA 1
ATOM 3053 C C . VAL B 1 166 ? -69.100 -10.684 6.766 1.00 42.45 166 VAL B C 1
ATOM 3054 O O . VAL B 1 166 ? -69.911 -11.442 6.300 1.00 42.79 166 VAL B O 1
ATOM 3058 N N . ASN B 1 167 ? -67.929 -10.401 6.215 1.00 39.78 167 ASN B N 1
ATOM 3059 C CA . ASN B 1 167 ? -67.521 -10.968 4.910 1.00 41.08 167 ASN B CA 1
ATOM 3060 C C . ASN B 1 167 ? -67.435 -12.489 4.998 1.00 41.89 167 ASN B C 1
ATOM 3061 O O . ASN B 1 167 ? -67.798 -13.121 4.048 1.00 43.93 167 ASN B O 1
ATOM 3066 N N . ALA B 1 168 ? -66.990 -13.042 6.119 1.00 42.12 168 ALA B N 1
ATOM 3067 C CA . ALA B 1 168 ? -66.898 -14.511 6.246 1.00 43.22 168 ALA B CA 1
ATOM 3068 C C . ALA B 1 168 ? -68.293 -15.129 6.176 1.00 48.82 168 ALA B C 1
ATOM 3069 O O . ALA B 1 168 ? -68.458 -16.113 5.481 1.00 44.51 168 ALA B O 1
ATOM 3071 N N . VAL B 1 169 ? -69.245 -14.562 6.902 1.00 40.15 169 VAL B N 1
ATOM 3072 C CA . VAL B 1 169 ? -70.627 -15.105 6.902 1.00 45.31 169 VAL B CA 1
ATOM 3073 C C . VAL B 1 169 ? -71.262 -14.872 5.530 1.00 49.81 169 VAL B C 1
ATOM 3074 O O . VAL B 1 169 ? -71.919 -15.770 5.046 1.00 43.79 169 VAL B O 1
ATOM 3078 N N . ASN B 1 170 ? -71.033 -13.710 4.927 1.00 41.94 170 ASN B N 1
ATOM 3079 C CA . ASN B 1 170 ? -71.598 -13.422 3.588 1.00 41.23 170 ASN B CA 1
ATOM 3080 C C . ASN B 1 170 ? -71.099 -14.493 2.626 1.00 47.37 170 ASN B C 1
ATOM 3081 O O . ASN B 1 170 ? -71.878 -14.989 1.836 1.00 45.43 170 ASN B O 1
ATOM 3086 N N . TYR B 1 171 ? -69.819 -14.821 2.731 1.00 41.01 171 TYR B N 1
ATOM 3087 C CA . TYR B 1 171 ? -69.212 -15.845 1.860 1.00 36.88 171 TYR B CA 1
ATOM 3088 C C . TYR B 1 171 ? -69.934 -17.168 2.066 1.00 38.50 171 TYR B C 1
ATOM 3089 O O . TYR B 1 171 ? -70.288 -17.772 1.101 1.00 46.64 171 TYR B O 1
ATOM 3098 N N . LEU B 1 172 ? -70.153 -17.580 3.307 1.00 42.78 172 LEU B N 1
ATOM 3099 C CA . LEU B 1 172 ? -70.828 -18.871 3.544 1.00 41.41 172 LEU B CA 1
ATOM 3100 C C . LEU B 1 172 ? -72.271 -18.814 3.035 1.00 47.71 172 LEU B C 1
ATOM 3101 O O . LEU B 1 172 ? -72.725 -19.798 2.504 1.00 48.05 172 LEU B O 1
ATOM 3106 N N . VAL B 1 173 ? -72.949 -17.684 3.191 1.00 41.33 173 VAL B N 1
ATOM 3107 C CA . VAL B 1 173 ? -74.355 -17.554 2.721 1.00 39.39 173 VAL B CA 1
ATOM 3108 C C . VAL B 1 173 ? -74.358 -17.694 1.200 1.00 49.32 173 VAL B C 1
ATOM 3109 O O . VAL B 1 173 ? -75.223 -18.365 0.666 1.00 46.14 173 VAL B O 1
ATOM 3113 N N . GLY B 1 174 ? -73.362 -17.107 0.551 1.00 45.29 174 GLY B N 1
ATOM 3114 C CA . GLY B 1 174 ? -73.223 -17.186 -0.908 1.00 46.61 174 GLY B CA 1
ATOM 3115 C C . GLY B 1 174 ? -73.038 -18.614 -1.372 1.00 52.05 174 GLY B C 1
ATOM 3116 O O . GLY B 1 174 ? -73.369 -18.890 -2.501 1.00 51.88 174 GLY B O 1
ATOM 3117 N N . LEU B 1 175 ? -72.555 -19.497 -0.501 1.00 48.80 175 LEU B N 1
ATOM 3118 C CA . LEU B 1 175 ? -72.361 -20.918 -0.873 1.00 48.87 175 LEU B CA 1
ATOM 3119 C C . LEU B 1 175 ? -73.625 -21.713 -0.550 1.00 50.31 175 LEU B C 1
ATOM 3120 O O . LEU B 1 175 ? -73.603 -22.909 -0.720 1.00 52.55 175 LEU B O 1
ATOM 3125 N N . GLY B 1 176 ? -74.668 -21.058 -0.057 1.00 47.48 176 GLY B N 1
ATOM 3126 C CA . GLY B 1 176 ? -75.933 -21.761 0.211 1.00 47.53 176 GLY B CA 1
ATOM 3127 C C . GLY B 1 176 ? -76.123 -22.206 1.647 1.00 49.79 176 GLY B C 1
ATOM 3128 O O . GLY B 1 176 ? -77.075 -22.907 1.902 1.00 48.30 176 GLY B O 1
ATOM 3129 N N . HIS B 1 177 ? -75.269 -21.789 2.567 1.00 47.05 177 HIS B N 1
ATOM 3130 C CA . HIS B 1 177 ? -75.439 -22.224 3.975 1.00 46.29 177 HIS B CA 1
ATOM 3131 C C . HIS B 1 177 ? -76.452 -21.333 4.691 1.00 48.37 177 HIS B C 1
ATOM 3132 O O . HIS B 1 177 ? -76.369 -20.144 4.531 1.00 46.99 177 HIS B O 1
ATOM 3139 N N . ARG B 1 178 ? -77.379 -21.930 5.426 1.00 47.96 178 ARG B N 1
ATOM 3140 C CA . ARG B 1 178 ? -78.401 -21.161 6.167 1.00 46.63 178 ARG B CA 1
ATOM 3141 C C . ARG B 1 178 ? -78.238 -21.434 7.659 1.00 43.60 178 ARG B C 1
ATOM 3142 O O . ARG B 1 178 ? -78.728 -20.664 8.433 1.00 46.77 178 ARG B O 1
ATOM 3150 N N . LYS B 1 179 ? -77.593 -22.529 8.021 1.00 44.83 179 LYS B N 1
ATOM 3151 C CA . LYS B 1 179 ? -77.383 -22.861 9.446 1.00 45.95 179 LYS B CA 1
ATOM 3152 C C . LYS B 1 179 ? -75.905 -22.639 9.734 1.00 45.30 179 LYS B C 1
ATOM 3153 O O . LYS B 1 179 ? -75.142 -23.561 9.570 1.00 40.11 179 LYS B O 1
ATOM 3159 N N . ILE B 1 180 ? -75.555 -21.424 10.134 1.00 41.96 180 ILE B N 1
ATOM 3160 C CA . ILE B 1 180 ? -74.141 -21.028 10.348 1.00 41.35 180 ILE B CA 1
ATOM 3161 C C . ILE B 1 180 ? -73.899 -20.740 11.824 1.00 40.28 180 ILE B C 1
ATOM 3162 O O . ILE B 1 180 ? -74.557 -19.885 12.369 1.00 41.61 180 ILE B O 1
ATOM 3167 N N . ALA B 1 181 ? -72.929 -21.431 12.401 1.00 37.11 181 ALA B N 1
ATOM 3168 C CA . ALA B 1 181 ? -72.586 -21.282 13.823 1.00 42.20 181 ALA B CA 1
ATOM 3169 C C . ALA B 1 181 ? -71.337 -20.424 13.986 1.00 41.21 181 ALA B C 1
ATOM 3170 O O . ALA B 1 181 ? -70.623 -20.229 13.037 1.00 39.08 181 ALA B O 1
ATOM 3172 N N . HIS B 1 182 ? -71.135 -19.929 15.189 1.00 39.98 182 HIS B N 1
ATOM 3173 C CA . HIS B 1 182 ? -69.915 -19.166 15.499 1.00 40.24 182 HIS B CA 1
ATOM 3174 C C . HIS B 1 182 ? -69.328 -19.664 16.815 1.00 42.77 182 HIS B C 1
ATOM 3175 O O . HIS B 1 182 ? -70.072 -19.853 17.767 1.00 40.71 182 HIS B O 1
ATOM 3182 N N . ILE B 1 183 ? -68.029 -19.912 16.805 1.00 38.47 183 ILE B N 1
ATOM 3183 C CA . ILE B 1 183 ? -67.290 -20.271 18.037 1.00 35.44 183 ILE B CA 1
ATOM 3184 C C . ILE B 1 183 ? -66.492 -19.018 18.361 1.00 40.65 183 ILE B C 1
ATOM 3185 O O . ILE B 1 183 ? -65.626 -18.654 17.595 1.00 40.42 183 ILE B O 1
ATOM 3190 N N . THR B 1 184 ? -66.831 -18.378 19.468 1.00 38.54 184 THR B N 1
ATOM 3191 C CA . THR B 1 184 ? -66.257 -17.069 19.840 1.00 36.88 184 THR B CA 1
ATOM 3192 C C . THR B 1 184 ? -64.901 -17.156 20.532 1.00 44.81 184 THR B C 1
ATOM 3193 O O . THR B 1 184 ? -64.526 -18.213 20.968 1.00 43.86 184 THR B O 1
ATOM 3197 N N . GLY B 1 185 ? -64.234 -16.008 20.602 1.00 43.78 185 GLY B N 1
ATOM 3198 C CA . GLY B 1 185 ? -63.021 -15.787 21.401 1.00 42.86 185 GLY B CA 1
ATOM 3199 C C . GLY B 1 185 ? -63.420 -15.216 22.754 1.00 49.43 185 GLY B C 1
ATOM 3200 O O . GLY B 1 185 ? -64.595 -15.248 23.084 1.00 52.55 185 GLY B O 1
ATOM 3201 N N . ASN B 1 186 ? -62.473 -14.732 23.539 1.00 48.32 186 ASN B N 1
ATOM 3202 C CA . ASN B 1 186 ? -62.871 -14.149 24.839 1.00 48.19 186 ASN B CA 1
ATOM 3203 C C . ASN B 1 186 ? -63.569 -12.826 24.541 1.00 50.79 186 ASN B C 1
ATOM 3204 O O . ASN B 1 186 ? -62.882 -11.893 24.192 1.00 49.29 186 ASN B O 1
ATOM 3209 N N . VAL B 1 187 ? -64.895 -12.776 24.718 1.00 46.72 187 VAL B N 1
ATOM 3210 C CA . VAL B 1 187 ? -65.716 -11.573 24.391 1.00 52.62 187 VAL B CA 1
ATOM 3211 C C . VAL B 1 187 ? -65.363 -10.383 25.280 1.00 56.92 187 VAL B C 1
ATOM 3212 O O . VAL B 1 187 ? -65.804 -9.294 24.979 1.00 53.75 187 VAL B O 1
ATOM 3216 N N . ASN B 1 188 ? -64.571 -10.591 26.324 1.00 59.13 188 ASN B N 1
ATOM 3217 C CA . ASN B 1 188 ? -64.132 -9.447 27.159 1.00 64.78 188 ASN B CA 1
ATOM 3218 C C . ASN B 1 188 ? -63.062 -8.674 26.392 1.00 67.41 188 ASN B C 1
ATOM 3219 O O . ASN B 1 188 ? -62.758 -7.572 26.806 1.00 69.34 188 ASN B O 1
ATOM 3224 N N . HIS B 1 189 ? -62.518 -9.266 25.331 1.00 64.87 189 HIS B N 1
ATOM 3225 C CA . HIS B 1 189 ? -61.518 -8.595 24.464 1.00 58.18 189 HIS B CA 1
ATOM 3226 C C . HIS B 1 189 ? -62.249 -8.023 23.253 1.00 56.59 189 HIS B C 1
ATOM 3227 O O . HIS B 1 189 ? -63.033 -8.749 22.671 1.00 52.51 189 HIS B O 1
ATOM 3234 N N . ARG B 1 190 ? -61.947 -6.782 22.881 1.00 58.26 190 ARG B N 1
ATOM 3235 C CA . ARG B 1 190 ? -62.640 -6.073 21.775 1.00 55.75 190 ARG B CA 1
ATOM 3236 C C . ARG B 1 190 ? -62.614 -6.861 20.464 1.00 52.68 190 ARG B C 1
ATOM 3237 O O . ARG B 1 190 ? -63.612 -6.872 19.783 1.00 52.96 190 ARG B O 1
ATOM 3245 N N . ALA B 1 191 ? -61.491 -7.464 20.115 1.00 53.36 191 ALA B N 1
ATOM 3246 C CA . ALA B 1 191 ? -61.429 -8.167 18.824 1.00 51.46 191 ALA B CA 1
ATOM 3247 C C . ALA B 1 191 ? -62.470 -9.280 18.784 1.00 50.17 191 ALA B C 1
ATOM 3248 O O . ALA B 1 191 ? -63.172 -9.355 17.801 1.00 51.87 191 ALA B O 1
ATOM 3250 N N . ALA B 1 192 ? -62.550 -10.093 19.830 1.00 46.43 192 ALA B N 1
ATOM 3251 C CA . ALA B 1 192 ? -63.502 -11.221 19.864 1.00 42.97 192 ALA B CA 1
ATOM 3252 C C . ALA B 1 192 ? -64.935 -10.703 19.843 1.00 41.32 192 ALA B C 1
ATOM 3253 O O . ALA B 1 192 ? -65.743 -11.262 19.145 1.00 44.85 192 ALA B O 1
ATOM 3255 N N . LEU B 1 193 ? -65.210 -9.648 20.593 1.00 41.62 193 LEU B N 1
ATOM 3256 C CA . LEU B 1 193 ? -66.576 -9.090 20.625 1.00 47.53 193 LEU B CA 1
ATOM 3257 C C . LEU B 1 193 ? -66.948 -8.607 19.224 1.00 47.52 193 LEU B C 1
ATOM 3258 O O . LEU B 1 193 ? -68.064 -8.845 18.809 1.00 49.09 193 LEU B O 1
ATOM 3263 N N . GLU B 1 194 ? -66.014 -7.964 18.538 1.00 44.20 194 GLU B N 1
ATOM 3264 C CA . GLU B 1 194 ? -66.264 -7.437 17.179 1.00 46.10 194 GLU B CA 1
ATOM 3265 C C . GLU B 1 194 ? -66.549 -8.590 16.214 1.00 44.35 194 GLU B C 1
ATOM 3266 O O . GLU B 1 194 ? -67.395 -8.427 15.368 1.00 41.30 194 GLU B O 1
ATOM 3272 N N . ARG B 1 195 ? -65.845 -9.705 16.349 1.00 39.96 195 ARG B N 1
ATOM 3273 C CA . ARG B 1 195 ? -66.069 -10.840 15.428 1.00 37.62 195 ARG B CA 1
ATOM 3274 C C . ARG B 1 195 ? -67.438 -11.460 15.700 1.00 40.79 195 ARG B C 1
ATOM 3275 O O . ARG B 1 195 ? -68.080 -11.888 14.761 1.00 41.06 195 ARG B O 1
ATOM 3283 N N . LEU B 1 196 ? -67.838 -11.529 16.958 1.00 36.41 196 LEU B N 1
ATOM 3284 C CA . LEU B 1 196 ? -69.170 -12.089 17.252 1.00 40.61 196 LEU B CA 1
ATOM 3285 C C . LEU B 1 196 ? -70.228 -11.117 16.732 1.00 42.70 196 LEU B C 1
ATOM 3286 O O . LEU B 1 196 ? -71.153 -11.561 16.098 1.00 40.99 196 LEU B O 1
ATOM 3291 N N . ASN B 1 197 ? -70.035 -9.828 16.970 1.00 37.68 197 ASN B N 1
ATOM 3292 C CA . ASN B 1 197 ? -71.034 -8.819 16.551 1.00 41.28 197 ASN B CA 1
ATOM 3293 C C . ASN B 1 197 ? -71.145 -8.831 15.033 1.00 43.47 197 ASN B C 1
ATOM 3294 O O . ASN B 1 197 ? -72.244 -8.747 14.540 1.00 43.16 197 ASN B O 1
ATOM 3299 N N . GLY B 1 198 ? -70.023 -8.976 14.348 1.00 40.40 198 GLY B N 1
ATOM 3300 C CA . GLY B 1 198 ? -70.056 -9.053 12.885 1.00 43.51 198 GLY B CA 1
ATOM 3301 C C . GLY B 1 198 ? -70.863 -10.248 12.433 1.00 45.86 198 GLY B C 1
ATOM 3302 O O . GLY B 1 198 ? -71.654 -10.090 11.533 1.00 44.08 198 GLY B O 1
ATOM 3303 N N . TYR B 1 199 ? -70.677 -11.391 13.082 1.00 39.27 199 TYR B N 1
ATOM 3304 C CA . TYR B 1 199 ? -71.416 -12.619 12.724 1.00 37.90 199 TYR B CA 1
ATOM 3305 C C . TYR B 1 199 ? -72.917 -12.373 12.890 1.00 36.26 199 TYR B C 1
ATOM 3306 O O . TYR B 1 199 ? -73.674 -12.702 12.014 1.00 37.91 199 TYR B O 1
ATOM 3315 N N . ILE B 1 200 ? -73.301 -11.779 14.008 1.00 40.08 200 ILE B N 1
ATOM 3316 C CA . ILE B 1 200 ? -74.733 -11.506 14.290 1.00 39.07 200 ILE B CA 1
ATOM 3317 C C . ILE B 1 200 ? -75.289 -10.560 13.227 1.00 46.16 200 ILE B C 1
ATOM 3318 O O . ILE B 1 200 ? -76.312 -10.884 12.656 1.00 44.04 200 ILE B O 1
ATOM 3323 N N . ARG B 1 201 ? -74.594 -9.465 12.950 1.00 44.57 201 ARG B N 1
ATOM 3324 C CA . ARG B 1 201 ? -75.062 -8.503 11.930 1.00 45.12 201 ARG B CA 1
ATOM 3325 C C . ARG B 1 201 ? -75.219 -9.208 10.584 1.00 47.49 201 ARG B C 1
ATOM 3326 O O . ARG B 1 201 ? -76.220 -8.997 9.950 1.00 53.67 201 ARG B O 1
ATOM 3334 N N . ALA B 1 202 ? -74.273 -10.055 10.207 1.00 45.59 202 ALA B N 1
ATOM 3335 C CA . ALA B 1 202 ? -74.347 -10.754 8.912 1.00 42.51 202 ALA B CA 1
ATOM 3336 C C . ALA B 1 202 ? -75.521 -11.727 8.882 1.00 45.26 202 ALA B C 1
ATOM 3337 O O . ALA B 1 202 ? -76.060 -11.907 7.828 1.00 40.07 202 ALA B O 1
ATOM 3339 N N . LEU B 1 203 ? -75.852 -12.365 9.993 1.00 37.35 203 LEU B N 1
ATOM 3340 C CA . LEU B 1 203 ? -77.009 -13.285 9.985 1.00 42.62 203 LEU B CA 1
ATOM 3341 C C . LEU B 1 203 ? -78.250 -12.480 9.584 1.00 44.46 203 LEU B C 1
ATOM 3342 O O . LEU B 1 203 ? -78.938 -12.887 8.669 1.00 44.95 203 LEU B O 1
ATOM 3347 N N . ASN B 1 204 ? -78.481 -11.366 10.271 1.00 39.60 204 ASN B N 1
ATOM 3348 C CA . ASN B 1 204 ? -79.652 -10.472 10.087 1.00 42.35 204 ASN B CA 1
ATOM 3349 C C . ASN B 1 204 ? -79.702 -9.881 8.681 1.00 43.00 204 ASN B C 1
ATOM 3350 O O . ASN B 1 204 ? -80.744 -9.929 8.082 1.00 42.46 204 ASN B O 1
ATOM 3355 N N . GLU B 1 205 ? -78.580 -9.370 8.184 1.00 48.72 205 GLU B N 1
ATOM 3356 C CA . GLU B 1 205 ? -78.514 -8.732 6.846 1.00 49.88 205 GLU B CA 1
ATOM 3357 C C . GLU B 1 205 ? -78.804 -9.762 5.758 1.00 52.55 205 GLU B C 1
ATOM 3358 O O . GLU B 1 205 ? -79.261 -9.373 4.707 1.00 49.09 205 GLU B O 1
ATOM 3364 N N . ASN B 1 206 ? -78.576 -11.034 6.037 1.00 41.84 206 ASN B N 1
ATOM 3365 C CA . ASN B 1 206 ? -78.811 -12.080 5.020 1.00 46.63 206 ASN B CA 1
ATOM 3366 C C . ASN B 1 206 ? -80.157 -12.760 5.262 1.00 52.79 206 ASN B C 1
ATOM 3367 O O . ASN B 1 206 ? -80.387 -13.783 4.665 1.00 53.32 206 ASN B O 1
ATOM 3372 N N . GLY B 1 207 ? -81.006 -12.199 6.112 1.00 49.50 207 GLY B N 1
ATOM 3373 C CA . GLY B 1 207 ? -82.326 -12.797 6.373 1.00 51.16 207 GLY B CA 1
ATOM 3374 C C . GLY B 1 207 ? -82.248 -14.129 7.086 1.00 52.88 207 GLY B C 1
ATOM 3375 O O . GLY B 1 207 ? -83.145 -14.934 6.914 1.00 46.17 207 GLY B O 1
ATOM 3376 N N . LEU B 1 208 ? -81.210 -14.345 7.882 1.00 44.29 208 LEU B N 1
ATOM 3377 C CA . LEU B 1 208 ? -81.090 -15.619 8.623 1.00 45.30 208 LEU B CA 1
ATOM 3378 C C . LEU B 1 208 ? -81.501 -15.394 10.072 1.00 43.97 208 LEU B C 1
ATOM 3379 O O . LEU B 1 208 ? -81.328 -14.305 10.567 1.00 43.89 208 LEU B O 1
ATOM 3384 N N . ALA B 1 209 ? -81.990 -16.436 10.717 1.00 40.92 209 ALA B N 1
ATOM 3385 C CA . ALA B 1 209 ? -82.368 -16.351 12.135 1.00 47.34 209 ALA B CA 1
ATOM 3386 C C . ALA B 1 209 ? -81.130 -16.524 13.015 1.00 49.24 209 ALA B C 1
ATOM 3387 O O . ALA B 1 209 ? -80.229 -17.246 12.627 1.00 48.69 209 ALA B O 1
ATOM 3389 N N . TYR B 1 210 ? -81.096 -15.818 14.134 1.00 43.23 210 TYR B N 1
ATOM 3390 C CA . TYR B 1 210 ? -80.022 -15.970 15.136 1.00 42.47 210 TYR B CA 1
ATOM 3391 C C . TYR B 1 210 ? -80.474 -17.055 16.102 1.00 51.57 210 TYR B C 1
ATOM 3392 O O . TYR B 1 210 ? -81.645 -17.084 16.416 1.00 51.68 210 TYR B O 1
ATOM 3401 N N . SER B 1 211 ? -79.575 -17.948 16.479 1.00 45.14 211 SER B N 1
ATOM 3402 C CA . SER B 1 211 ? -79.909 -19.009 17.450 1.00 46.07 211 SER B CA 1
ATOM 3403 C C . SER B 1 211 ? -78.796 -19.105 18.484 1.00 48.52 211 SER B C 1
ATOM 3404 O O . SER B 1 211 ? -77.651 -19.207 18.092 1.00 51.81 211 SER B O 1
ATOM 3407 N N . LYS B 1 212 ? -79.167 -19.064 19.760 1.00 46.99 212 LYS B N 1
ATOM 3408 C CA . LYS B 1 212 ? -78.249 -19.122 20.923 1.00 50.08 212 LYS B CA 1
ATOM 3409 C C . LYS B 1 212 ? -77.446 -20.411 20.884 1.00 47.94 212 LYS B C 1
ATOM 3410 O O . LYS B 1 212 ? -76.307 -20.393 21.274 1.00 50.28 212 LYS B O 1
ATOM 3416 N N . GLU B 1 213 ? -78.063 -21.484 20.412 1.00 44.81 213 GLU B N 1
ATOM 3417 C CA . GLU B 1 213 ? -77.405 -22.806 20.371 1.00 50.52 213 GLU B CA 1
ATOM 3418 C C . GLU B 1 213 ? -76.312 -22.829 19.314 1.00 51.35 213 GLU B C 1
ATOM 3419 O O . GLU B 1 213 ? -75.526 -23.741 19.353 1.00 43.03 213 GLU B O 1
ATOM 3425 N N . TYR B 1 214 ? -76.322 -21.881 18.389 1.00 43.36 214 TYR B N 1
ATOM 3426 C CA . TYR B 1 214 ? -75.301 -21.885 17.320 1.00 45.37 214 TYR B CA 1
ATOM 3427 C C . TYR B 1 214 ? -74.126 -20.998 17.721 1.00 49.38 214 TYR B C 1
ATOM 3428 O O . TYR B 1 214 ? -73.220 -20.857 16.930 1.00 51.73 214 TYR B O 1
ATOM 3437 N N . VAL B 1 215 ? -74.156 -20.428 18.919 1.00 45.65 215 VAL B N 1
ATOM 3438 C CA . VAL B 1 215 ? -73.020 -19.585 19.377 1.00 45.91 215 VAL B CA 1
ATOM 3439 C C . VAL B 1 215 ? -72.376 -20.233 20.602 1.00 49.22 215 VAL B C 1
ATOM 3440 O O . VAL B 1 215 ? -73.020 -20.298 21.627 1.00 48.62 215 VAL B O 1
ATOM 3444 N N . ILE B 1 216 ? -71.142 -20.700 20.479 1.00 47.54 216 ILE B N 1
ATOM 3445 C CA . ILE B 1 216 ? -70.435 -21.307 21.637 1.00 44.10 216 ILE B CA 1
ATOM 3446 C C . ILE B 1 216 ? -69.443 -20.281 22.172 1.00 47.37 216 ILE B C 1
ATOM 3447 O O . ILE B 1 216 ? -68.492 -19.981 21.483 1.00 50.93 216 ILE B O 1
ATOM 3452 N N . ASN B 1 217 ? -69.692 -19.755 23.360 1.00 44.87 217 ASN B N 1
ATOM 3453 C CA . ASN B 1 217 ? -68.764 -18.773 23.957 1.00 57.82 217 ASN B CA 1
ATOM 3454 C C . ASN B 1 217 ? -67.566 -19.522 24.527 1.00 61.41 217 ASN B C 1
ATOM 3455 O O . ASN B 1 217 ? -67.773 -20.481 25.248 1.00 63.52 217 ASN B O 1
ATOM 3460 N N . THR B 1 218 ? -66.363 -19.123 24.136 1.00 58.59 218 THR B N 1
ATOM 3461 C CA . THR B 1 218 ? -65.144 -19.739 24.703 1.00 68.37 218 THR B CA 1
ATOM 3462 C C . THR B 1 218 ? -64.197 -18.632 25.163 1.00 73.32 218 THR B C 1
ATOM 3463 O O . THR B 1 218 ? -64.445 -17.473 24.867 1.00 69.54 218 THR B O 1
ATOM 3467 N N . ASP B 1 219 ? -63.148 -19.018 25.879 1.00 85.18 219 ASP B N 1
ATOM 3468 C CA . ASP B 1 219 ? -62.093 -18.080 26.330 1.00 87.14 219 ASP B CA 1
ATOM 3469 C C . ASP B 1 219 ? -60.966 -18.094 25.303 1.00 82.36 219 ASP B C 1
ATOM 3470 O O . ASP B 1 219 ? -59.909 -17.579 25.636 1.00 83.99 219 ASP B O 1
ATOM 3475 N N . SER B 1 220 ? -61.187 -18.778 24.178 1.00 74.59 220 SER B N 1
ATOM 3476 C CA . SER B 1 220 ? -60.257 -18.899 23.023 1.00 76.31 220 SER B CA 1
ATOM 3477 C C . SER B 1 220 ? -59.015 -19.732 23.351 1.00 88.05 220 SER B C 1
ATOM 3478 O O . SER B 1 220 ? -58.063 -19.671 22.581 1.00 92.65 220 SER B O 1
ATOM 3481 N N . GLY B 1 221 ? -59.032 -20.512 24.425 1.00 88.77 221 GLY B N 1
ATOM 3482 C CA . GLY B 1 221 ? -57.823 -21.277 24.767 1.00 92.96 221 GLY B CA 1
ATOM 3483 C C . GLY B 1 221 ? -57.646 -22.537 23.943 1.00 97.80 221 GLY B C 1
ATOM 3484 O O . GLY B 1 221 ? -58.510 -22.878 23.148 1.00 96.15 221 GLY B O 1
ATOM 3485 N N . GLU B 1 222 ? -56.563 -23.278 24.188 1.00 103.60 222 GLU B N 1
ATOM 3486 C CA . GLU B 1 222 ? -56.325 -24.565 23.479 1.00 97.59 222 GLU B CA 1
ATOM 3487 C C . GLU B 1 222 ? -57.450 -25.539 23.845 1.00 88.51 222 GLU B C 1
ATOM 3488 O O . GLU B 1 222 ? -57.869 -25.527 25.028 1.00 85.21 222 GLU B O 1
ATOM 3494 N N . GLN B 1 223 ? -57.881 -26.323 22.847 1.00 87.11 223 GLN B N 1
ATOM 3495 C CA . GLN B 1 223 ? -58.981 -27.330 22.848 1.00 88.23 223 GLN B CA 1
ATOM 3496 C C . GLN B 1 223 ? -60.348 -26.639 22.823 1.00 76.29 223 GLN B C 1
ATOM 3497 O O . GLN B 1 223 ? -61.346 -27.350 22.806 1.00 71.77 223 GLN B O 1
ATOM 3503 N N . SER B 1 224 ? -60.404 -25.308 22.783 1.00 71.41 224 SER B N 1
ATOM 3504 C CA . SER B 1 224 ? -61.734 -24.648 22.766 1.00 63.59 224 SER B CA 1
ATOM 3505 C C . SER B 1 224 ? -62.534 -25.093 21.539 1.00 60.58 224 SER B C 1
ATOM 3506 O O . SER B 1 224 ? -63.733 -25.263 21.660 1.00 68.45 224 SER B O 1
ATOM 3509 N N . GLY B 1 225 ? -61.864 -25.340 20.424 1.00 50.92 225 GLY B N 1
ATOM 3510 C CA . GLY B 1 225 ? -62.566 -25.759 19.205 1.00 49.45 225 GLY B CA 1
ATOM 3511 C C . GLY B 1 225 ? -63.158 -27.144 19.320 1.00 57.47 225 GLY B C 1
ATOM 3512 O O . GLY B 1 225 ? -64.252 -27.327 18.831 1.00 49.23 225 GLY B O 1
ATOM 3513 N N . CYS B 1 226 ? -62.443 -28.068 19.952 1.00 49.16 226 CYS B N 1
ATOM 3514 C CA . CYS B 1 226 ? -62.892 -29.474 20.098 1.00 49.80 226 CYS B CA 1
ATOM 3515 C C . CYS B 1 226 ? -64.210 -29.551 20.859 1.00 50.92 226 CYS B C 1
ATOM 3516 O O . CYS B 1 226 ? -65.124 -30.154 20.355 1.00 51.28 226 CYS B O 1
ATOM 3519 N N . LYS B 1 227 ? -64.265 -28.965 22.043 1.00 54.55 227 LYS B N 1
ATOM 3520 C CA . LYS B 1 227 ? -65.499 -29.023 22.854 1.00 59.36 227 LYS B CA 1
ATOM 3521 C C . LYS B 1 227 ? -66.587 -28.211 22.163 1.00 57.76 227 LYS B C 1
ATOM 3522 O O . LYS B 1 227 ? -67.720 -28.632 22.207 1.00 56.95 227 LYS B O 1
ATOM 3528 N N . ALA B 1 228 ? -66.230 -27.091 21.547 1.00 51.85 228 ALA B N 1
ATOM 3529 C CA . ALA B 1 228 ? -67.249 -26.263 20.877 1.00 54.56 228 ALA B CA 1
ATOM 3530 C C . ALA B 1 228 ? -67.879 -27.069 19.747 1.00 52.57 228 ALA B C 1
ATOM 3531 O O . ALA B 1 228 ? -69.088 -27.080 19.653 1.00 50.19 228 ALA B O 1
ATOM 3533 N N . ALA B 1 229 ? -67.063 -27.741 18.948 1.00 45.96 229 ALA B N 1
ATOM 3534 C CA . ALA B 1 229 ? -67.602 -28.532 17.826 1.00 48.46 229 ALA B CA 1
ATOM 3535 C C . ALA B 1 229 ? -68.440 -29.693 18.351 1.00 51.94 229 ALA B C 1
ATOM 3536 O O . ALA B 1 229 ? -69.370 -30.084 17.674 1.00 51.83 229 ALA B O 1
ATOM 3538 N N . ASP B 1 230 ? -68.089 -30.206 19.521 1.00 48.60 230 ASP B N 1
ATOM 3539 C CA . ASP B 1 230 ? -68.838 -31.333 20.114 1.00 48.64 230 ASP B CA 1
ATOM 3540 C C . ASP B 1 230 ? -70.253 -30.870 20.461 1.00 49.57 230 ASP B C 1
ATOM 3541 O O . ASP B 1 230 ? -71.179 -31.595 20.160 1.00 53.12 230 ASP B O 1
ATOM 3546 N N . GLN B 1 231 ? -70.393 -29.710 21.084 1.00 43.72 231 GLN B N 1
ATOM 3547 C CA . GLN B 1 231 ? -71.740 -29.217 21.433 1.00 49.27 231 GLN B CA 1
ATOM 3548 C C . GLN B 1 231 ? -72.533 -28.999 20.150 1.00 52.55 231 GLN B C 1
ATOM 3549 O O . GLN B 1 231 ? -73.627 -29.508 20.058 1.00 54.26 231 GLN B O 1
ATOM 3555 N N . LEU B 1 232 ? -71.953 -28.299 19.182 1.00 53.48 232 LEU B N 1
ATOM 3556 C CA . LEU B 1 232 ? -72.645 -27.977 17.909 1.00 48.14 232 LEU B CA 1
ATOM 3557 C C . LEU B 1 232 ? -73.069 -29.230 17.148 1.00 50.94 232 LEU B C 1
ATOM 3558 O O . LEU B 1 232 ? -74.208 -29.304 16.743 1.00 50.27 232 LEU B O 1
ATOM 3563 N N . LEU B 1 233 ? -72.174 -30.189 17.005 1.00 47.10 233 LEU B N 1
ATOM 3564 C CA . LEU B 1 233 ? -72.529 -31.392 16.228 1.00 54.22 233 LEU B CA 1
ATOM 3565 C C . LEU B 1 233 ? -73.459 -32.301 17.033 1.00 54.92 233 LEU B C 1
ATOM 3566 O O . LEU B 1 233 ? -74.100 -33.101 16.462 1.00 54.26 233 LEU B O 1
ATOM 3571 N N . LYS B 1 234 ? -73.625 -32.101 18.327 1.00 51.98 234 LYS B N 1
ATOM 3572 C CA . LYS B 1 234 ? -74.552 -33.011 19.045 1.00 56.37 234 LYS B CA 1
ATOM 3573 C C . LYS B 1 234 ? -75.968 -32.424 19.066 1.00 57.15 234 LYS B C 1
ATOM 3574 O O . LYS B 1 234 ? -76.841 -33.046 19.639 1.00 56.70 234 LYS B O 1
ATOM 3580 N N . LEU B 1 235 ? -76.183 -31.292 18.401 1.00 55.00 235 LEU B N 1
ATOM 3581 C CA . LEU B 1 235 ? -77.522 -30.653 18.387 1.00 58.29 235 LEU B CA 1
ATOM 3582 C C . LEU B 1 235 ? -78.510 -31.478 17.559 1.00 59.99 235 LEU B C 1
ATOM 3583 O O . LEU B 1 235 ? -78.089 -32.204 16.667 1.00 57.77 235 LEU B O 1
ATOM 3588 N N . LYS B 1 236 ? -79.797 -31.305 17.841 1.00 59.48 236 LYS B N 1
ATOM 3589 C CA . LYS B 1 236 ? -80.863 -31.989 17.075 1.00 62.71 236 LYS B CA 1
ATOM 3590 C C . LYS B 1 236 ? -80.702 -31.555 15.627 1.00 62.67 236 LYS B C 1
ATOM 3591 O O . LYS B 1 236 ? -80.802 -32.379 14.734 1.00 64.15 236 LYS B O 1
ATOM 3597 N N . GLU B 1 237 ? -80.446 -30.269 15.428 1.00 55.49 237 GLU B N 1
ATOM 3598 C CA . GLU B 1 237 ? -80.255 -29.709 14.074 1.00 56.59 237 GLU B CA 1
ATOM 3599 C C . GLU B 1 237 ? -78.897 -29.022 14.035 1.00 54.68 237 GLU B C 1
ATOM 3600 O O . GLU B 1 237 ? -78.834 -27.838 14.290 1.00 54.01 237 GLU B O 1
ATOM 3606 N N . PRO B 1 238 ? -77.678 -29.717 13.721 1.00 55.27 238 PRO B N 1
ATOM 3607 C CA . PRO B 1 238 ? -76.047 -29.340 13.608 1.00 50.36 238 PRO B CA 1
ATOM 3608 C C . PRO B 1 238 ? -76.075 -28.219 12.571 1.00 53.45 238 PRO B C 1
ATOM 3609 O O . PRO B 1 238 ? -76.860 -28.233 11.690 1.00 52.82 238 PRO B O 1
ATOM 3613 N N . PRO B 1 239 ? -75.185 -27.094 12.607 1.00 49.34 239 PRO B N 1
ATOM 3614 C CA . PRO B 1 239 ? -74.806 -25.824 11.583 1.00 46.69 239 PRO B CA 1
ATOM 3615 C C . PRO B 1 239 ? -74.288 -26.630 10.385 1.00 44.59 239 PRO B C 1
ATOM 3616 O O . PRO B 1 239 ? -73.721 -27.668 10.520 1.00 41.89 239 PRO B O 1
ATOM 3620 N N . THR B 1 240 ? -74.555 -26.160 9.186 1.00 40.42 240 THR B N 1
ATOM 3621 C CA . THR B 1 240 ? -73.892 -26.808 8.035 1.00 43.33 240 THR B CA 1
ATOM 3622 C C . THR B 1 240 ? -72.528 -26.136 7.857 1.00 47.28 240 THR B C 1
ATOM 3623 O O . THR B 1 240 ? -71.735 -26.627 7.100 1.00 51.69 240 THR B O 1
ATOM 3627 N N . ALA B 1 241 ? -72.302 -25.047 8.573 1.00 45.44 241 ALA B N 1
ATOM 3628 C CA . ALA B 1 241 ? -71.035 -24.311 8.457 1.00 46.58 241 ALA B CA 1
ATOM 3629 C C . ALA B 1 241 ? -70.733 -23.616 9.780 1.00 45.80 241 ALA B C 1
ATOM 3630 O O . ALA B 1 241 ? -71.669 -23.313 10.504 1.00 47.65 241 ALA B O 1
ATOM 3632 N N . VAL B 1 242 ? -69.453 -23.415 10.063 1.00 39.34 242 VAL B N 1
ATOM 3633 C CA . VAL B 1 242 ? -69.007 -22.744 11.308 1.00 40.50 242 VAL B CA 1
ATOM 3634 C C . VAL B 1 242 ? -67.993 -21.669 10.955 1.00 42.39 242 VAL B C 1
ATOM 3635 O O . VAL B 1 242 ? -67.117 -21.938 10.160 1.00 42.96 242 VAL B O 1
ATOM 3639 N N . PHE B 1 243 ? -68.153 -20.501 11.549 1.00 33.76 243 PHE B N 1
ATOM 3640 C CA . PHE B 1 243 ? -67.163 -19.418 11.450 1.00 39.54 243 PHE B CA 1
ATOM 3641 C C . PHE B 1 243 ? -66.500 -19.370 12.822 1.00 44.64 243 PHE B C 1
ATOM 3642 O O . PHE B 1 243 ? -67.198 -19.148 13.793 1.00 40.50 243 PHE B O 1
ATOM 3650 N N . THR B 1 244 ? -65.207 -19.649 12.868 1.00 37.49 244 THR B N 1
ATOM 3651 C CA . THR B 1 244 ? -64.461 -19.664 14.141 1.00 33.09 244 THR B CA 1
ATOM 3652 C C . THR B 1 244 ? -63.744 -18.334 14.316 1.00 37.31 244 THR B C 1
ATOM 3653 O O . THR B 1 244 ? -63.339 -17.769 13.321 1.00 38.31 244 THR B O 1
ATOM 3657 N N . PHE B 1 245 ? -63.564 -17.925 15.564 1.00 35.79 245 PHE B N 1
ATOM 3658 C CA . PHE B 1 245 ? -62.871 -16.678 15.954 1.00 39.66 245 PHE B CA 1
ATOM 3659 C C . PHE B 1 245 ? -61.437 -16.696 15.428 1.00 40.53 245 PHE B C 1
ATOM 3660 O O . PHE B 1 245 ? -60.943 -15.661 15.071 1.00 40.53 245 PHE B O 1
ATOM 3668 N N . ASN B 1 246 ? -60.822 -17.869 15.364 1.00 37.77 246 ASN B N 1
ATOM 3669 C CA . ASN B 1 246 ? -59.462 -17.983 14.793 1.00 39.48 246 ASN B CA 1
ATOM 3670 C C . ASN B 1 246 ? -59.275 -19.352 14.153 1.00 43.36 246 ASN B C 1
ATOM 3671 O O . ASN B 1 246 ? -60.099 -20.217 14.359 1.00 39.40 246 ASN B O 1
ATOM 3676 N N . ASP B 1 247 ? -58.182 -19.481 13.415 1.00 41.15 247 ASP B N 1
ATOM 3677 C CA . ASP B 1 247 ? -57.809 -20.705 12.673 1.00 44.42 247 ASP B CA 1
ATOM 3678 C C . ASP B 1 247 ? -57.512 -21.848 13.639 1.00 41.68 247 ASP B C 1
ATOM 3679 O O . ASP B 1 247 ? -57.738 -22.962 13.266 1.00 45.84 247 ASP B O 1
ATOM 3684 N N . MET B 1 248 ? -57.020 -21.558 14.834 1.00 44.05 248 MET B N 1
ATOM 3685 C CA . MET B 1 248 ? -56.700 -22.638 15.797 1.00 60.59 248 MET B CA 1
ATOM 3686 C C . MET B 1 248 ? -57.992 -23.386 16.109 1.00 52.29 248 MET B C 1
ATOM 3687 O O . MET B 1 248 ? -57.974 -24.595 16.108 1.00 49.85 248 MET B O 1
ATOM 3692 N N . GLN B 1 249 ? -59.060 -22.648 16.362 1.00 42.86 249 GLN B N 1
ATOM 3693 C CA . GLN B 1 249 ? -60.365 -23.263 16.658 1.00 42.91 249 GLN B CA 1
ATOM 3694 C C . GLN B 1 249 ? -60.858 -23.985 15.415 1.00 40.61 249 GLN B C 1
ATOM 3695 O O . GLN B 1 249 ? -61.362 -25.061 15.559 1.00 49.31 249 GLN B O 1
ATOM 3701 N N . GLY B 1 250 ? -60.677 -23.401 14.242 1.00 42.18 250 GLY B N 1
ATOM 3702 C CA . GLY B 1 250 ? -61.136 -24.035 13.000 1.00 34.72 250 GLY B CA 1
ATOM 3703 C C . GLY B 1 250 ? -60.547 -25.415 12.816 1.00 45.28 250 GLY B C 1
ATOM 3704 O O . GLY B 1 250 ? -61.290 -26.330 12.545 1.00 40.56 250 GLY B O 1
ATOM 3705 N N . TYR B 1 251 ? -59.234 -25.538 12.963 1.00 37.80 251 TYR B N 1
ATOM 3706 C CA . TYR B 1 251 ? -58.545 -26.839 12.797 1.00 45.83 251 TYR B CA 1
ATOM 3707 C C . TYR B 1 251 ? -59.061 -27.834 13.842 1.00 49.58 251 TYR B C 1
ATOM 3708 O O . TYR B 1 251 ? -59.331 -28.961 13.500 1.00 46.47 251 TYR B O 1
ATOM 3717 N N . GLU B 1 252 ? -59.251 -27.371 15.068 1.00 40.49 252 GLU B N 1
ATOM 3718 C CA . GLU B 1 252 ? -59.771 -28.214 16.164 1.00 46.09 252 GLU B CA 1
ATOM 3719 C C . GLU B 1 252 ? -61.186 -28.665 15.813 1.00 49.69 252 GLU B C 1
ATOM 3720 O O . GLU B 1 252 ? -61.529 -29.773 16.164 1.00 49.60 252 GLU B O 1
ATOM 3726 N N . VAL B 1 253 ? -61.960 -27.810 15.148 1.00 46.37 253 VAL B N 1
ATOM 3727 C CA . VAL B 1 253 ? -63.343 -28.178 14.742 1.00 45.18 253 VAL B CA 1
ATOM 3728 C C . VAL B 1 253 ? -63.258 -29.310 13.727 1.00 49.38 253 VAL B C 1
ATOM 3729 O O . VAL B 1 253 ? -64.005 -30.254 13.848 1.00 48.01 253 VAL B O 1
ATOM 3733 N N . ILE B 1 254 ? -62.359 -29.185 12.764 1.00 48.72 254 ILE B N 1
ATOM 3734 C CA . ILE B 1 254 ? -62.206 -30.228 11.718 1.00 52.69 254 ILE B CA 1
ATOM 3735 C C . ILE B 1 254 ? -61.799 -31.547 12.383 1.00 55.74 254 ILE B C 1
ATOM 3736 O O . ILE B 1 254 ? -62.321 -32.577 11.994 1.00 52.06 254 ILE B O 1
ATOM 3741 N N . GLN B 1 255 ? -60.917 -31.484 13.371 1.00 47.48 255 GLN B N 1
ATOM 3742 C CA . GLN B 1 255 ? -60.429 -32.691 14.073 1.00 50.95 255 GLN B CA 1
ATOM 3743 C C . GLN B 1 255 ? -61.587 -33.374 14.800 1.00 56.98 255 GLN B C 1
ATOM 3744 O O . GLN B 1 255 ? -61.776 -34.546 14.575 1.00 53.59 255 GLN B O 1
ATOM 3750 N N . ARG B 1 256 ? -62.335 -32.641 15.615 1.00 47.47 256 ARG B N 1
ATOM 3751 C CA . ARG B 1 256 ? -63.450 -33.252 16.377 1.00 52.89 256 ARG B CA 1
ATOM 3752 C C . ARG B 1 256 ? -64.517 -33.802 15.433 1.00 56.34 256 ARG B C 1
ATOM 3753 O O . ARG B 1 256 ? -65.095 -34.828 15.751 1.00 48.12 256 ARG B O 1
ATOM 3761 N N . ALA B 1 257 ? -64.768 -33.114 14.326 1.00 50.63 257 ALA B N 1
ATOM 3762 C CA . ALA B 1 257 ? -65.786 -33.553 13.355 1.00 52.94 257 ALA B CA 1
ATOM 3763 C C . ALA B 1 257 ? -65.386 -34.910 12.787 1.00 58.49 257 ALA B C 1
ATOM 3764 O O . ALA B 1 257 ? -66.217 -35.789 12.737 1.00 59.17 257 ALA B O 1
ATOM 3766 N N . SER B 1 258 ? -64.135 -35.043 12.369 1.00 59.04 258 SER B N 1
ATOM 3767 C CA . SER B 1 258 ? -63.658 -36.307 11.767 1.00 59.84 258 SER B CA 1
ATOM 3768 C C . SER B 1 258 ? -63.728 -37.417 12.809 1.00 60.50 258 SER B C 1
ATOM 3769 O O . SER B 1 258 ? -64.044 -38.526 12.449 1.00 59.04 258 SER B O 1
ATOM 3772 N N . GLU B 1 259 ? -63.499 -37.083 14.072 1.00 56.39 259 GLU B N 1
ATOM 3773 C CA . GLU B 1 259 ? -63.609 -38.065 15.172 1.00 52.49 259 GLU B CA 1
ATOM 3774 C C . GLU B 1 259 ? -65.066 -38.523 15.264 1.00 63.32 259 GLU B C 1
ATOM 3775 O O . GLU B 1 259 ? -65.307 -39.662 15.639 1.00 62.73 259 GLU B O 1
ATOM 3781 N N . LEU B 1 260 ? -66.003 -37.658 14.890 1.00 59.70 260 LEU B N 1
ATOM 3782 C CA . LEU B 1 260 ? -67.437 -38.015 14.946 1.00 63.80 260 LEU B CA 1
ATOM 3783 C C . LEU B 1 260 ? -67.874 -38.582 13.600 1.00 61.30 260 LEU B C 1
ATOM 3784 O O . LEU B 1 260 ? -69.051 -38.771 13.418 1.00 65.01 260 LEU B O 1
ATOM 3789 N N . GLY B 1 261 ? -66.940 -38.836 12.699 1.00 61.19 261 GLY B N 1
ATOM 3790 C CA . GLY B 1 261 ? -67.313 -39.446 11.416 1.00 66.50 261 GLY B CA 1
ATOM 3791 C C . GLY B 1 261 ? -67.769 -38.450 10.379 1.00 68.95 261 GLY B C 1
ATOM 3792 O O . GLY B 1 261 ? -68.213 -38.896 9.334 1.00 70.87 261 GLY B O 1
ATOM 3793 N N . LEU B 1 262 ? -67.674 -37.154 10.666 1.00 67.68 262 LEU B N 1
ATOM 3794 C CA . LEU B 1 262 ? -68.067 -36.138 9.661 1.00 66.43 262 LEU B CA 1
ATOM 3795 C C . LEU B 1 262 ? -66.856 -35.822 8.786 1.00 65.88 262 LEU B C 1
ATOM 3796 O O . LEU B 1 262 ? -65.759 -35.754 9.312 1.00 61.95 262 LEU B O 1
ATOM 3801 N N . SER B 1 263 ? -67.081 -35.566 7.503 1.00 62.74 263 SER B N 1
ATOM 3802 C CA . SER B 1 263 ? -65.976 -35.217 6.581 1.00 67.32 263 SER B CA 1
ATOM 3803 C C . SER B 1 263 ? -66.025 -33.728 6.224 1.00 62.99 263 SER B C 1
ATOM 3804 O O . SER B 1 263 ? -67.095 -33.241 5.912 1.00 61.72 263 SER B O 1
ATOM 3807 N N . VAL B 1 264 ? -64.891 -33.037 6.260 1.00 53.13 264 VAL B N 1
ATOM 3808 C CA . VAL B 1 264 ? -64.879 -31.594 5.895 1.00 54.69 264 VAL B CA 1
ATOM 3809 C C . VAL B 1 264 ? -64.224 -31.446 4.526 1.00 57.17 264 VAL B C 1
ATOM 3810 O O . VAL B 1 264 ? -63.165 -31.997 4.340 1.00 61.02 264 VAL B O 1
ATOM 3814 N N . PRO B 1 265 ? -64.852 -30.549 3.594 1.00 57.47 265 PRO B N 1
ATOM 3815 C CA . PRO B 1 265 ? -66.201 -29.530 3.546 1.00 58.46 265 PRO B CA 1
ATOM 3816 C C . PRO B 1 265 ? -67.524 -30.260 3.318 1.00 55.63 265 PRO B C 1
ATOM 3817 O O . PRO B 1 265 ? -68.521 -29.682 3.584 1.00 55.42 265 PRO B O 1
ATOM 3821 N N . ARG B 1 266 ? -67.484 -31.533 2.939 1.00 56.68 266 ARG B N 1
ATOM 3822 C CA . ARG B 1 266 ? -68.725 -32.274 2.587 1.00 62.21 266 ARG B CA 1
ATOM 3823 C C . ARG B 1 266 ? -69.784 -32.198 3.681 1.00 62.23 266 ARG B C 1
ATOM 3824 O O . ARG B 1 266 ? -70.843 -31.683 3.410 1.00 65.63 266 ARG B O 1
ATOM 3832 N N . ASP B 1 267 ? -69.471 -32.651 4.880 1.00 57.39 267 ASP B N 1
ATOM 3833 C CA . ASP B 1 267 ? -70.493 -32.635 5.949 1.00 59.00 267 ASP B CA 1
ATOM 3834 C C . ASP B 1 267 ? -70.498 -31.301 6.697 1.00 53.33 267 ASP B C 1
ATOM 3835 O O . ASP B 1 267 ? -71.444 -31.093 7.428 1.00 58.63 267 ASP B O 1
ATOM 3840 N N . LEU B 1 268 ? -69.486 -30.452 6.528 1.00 48.02 268 LEU B N 1
ATOM 3841 C CA . LEU B 1 268 ? -69.412 -29.190 7.306 1.00 50.59 268 LEU B CA 1
ATOM 3842 C C . LEU B 1 268 ? -68.408 -28.230 6.673 1.00 49.58 268 LEU B C 1
ATOM 3843 O O . LEU B 1 268 ? -67.298 -28.643 6.435 1.00 44.53 268 LEU B O 1
ATOM 3848 N N . SER B 1 269 ? -68.806 -26.985 6.452 1.00 40.64 269 SER B N 1
ATOM 3849 C CA . SER B 1 269 ? -67.890 -25.966 5.894 1.00 42.66 269 SER B CA 1
ATOM 3850 C C . SER B 1 269 ? -67.322 -25.152 7.053 1.00 42.68 269 SER B C 1
ATOM 3851 O O . SER B 1 269 ? -68.046 -24.891 7.977 1.00 43.48 269 SER B O 1
ATOM 3854 N N . VAL B 1 270 ? -66.043 -24.808 7.003 1.00 41.48 270 VAL B N 1
ATOM 3855 C CA . VAL B 1 270 ? -65.434 -24.049 8.127 1.00 40.29 270 VAL B CA 1
ATOM 3856 C C . VAL B 1 270 ? -64.667 -22.844 7.596 1.00 41.25 270 VAL B C 1
ATOM 3857 O O . VAL B 1 270 ? -63.948 -22.992 6.639 1.00 44.81 270 VAL B O 1
ATOM 3861 N N . VAL B 1 271 ? -64.894 -21.693 8.203 1.00 40.43 271 VAL B N 1
ATOM 3862 C CA . VAL B 1 271 ? -64.153 -20.465 7.836 1.00 34.70 271 VAL B CA 1
ATOM 3863 C C . VAL B 1 271 ? -63.522 -19.940 9.115 1.00 42.96 271 VAL B C 1
ATOM 3864 O O . VAL B 1 271 ? -64.215 -19.810 10.114 1.00 37.78 271 VAL B O 1
ATOM 3868 N N . GLY B 1 272 ? -62.224 -19.682 9.079 1.00 36.54 272 GLY B N 1
ATOM 3869 C CA . GLY B 1 272 ? -61.540 -19.204 10.281 1.00 33.86 272 GLY B CA 1
ATOM 3870 C C . GLY B 1 272 ? -61.041 -17.791 10.137 1.00 40.90 272 GLY B C 1
ATOM 3871 O O . GLY B 1 272 ? -61.536 -17.080 9.303 1.00 42.02 272 GLY B O 1
ATOM 3872 N N . PHE B 1 273 ? -60.093 -17.426 10.981 1.00 39.24 273 PHE B N 1
ATOM 3873 C CA . PHE B 1 273 ? -59.479 -16.081 10.998 1.00 44.42 273 PHE B CA 1
ATOM 3874 C C . PHE B 1 273 ? -58.003 -16.257 11.337 1.00 41.81 273 PHE B C 1
ATOM 3875 O O . PHE B 1 273 ? -57.763 -17.113 12.168 1.00 44.49 273 PHE B O 1
ATOM 3883 N N . ASP B 1 274 ? -57.142 -15.471 10.677 1.00 45.80 274 ASP B N 1
ATOM 3884 C CA . ASP B 1 274 ? -55.659 -15.299 10.747 1.00 44.02 274 ASP B CA 1
ATOM 3885 C C . ASP B 1 274 ? -54.902 -15.921 9.577 1.00 45.44 274 ASP B C 1
ATOM 3886 O O . ASP B 1 274 ? -53.772 -15.531 9.418 1.00 46.03 274 ASP B O 1
ATOM 3891 N N . ASN B 1 275 ? -55.458 -16.885 8.847 1.00 39.69 275 ASN B N 1
ATOM 3892 C CA . ASN B 1 275 ? -54.739 -17.539 7.717 1.00 46.02 275 ASN B CA 1
ATOM 3893 C C . ASN B 1 275 ? -53.406 -18.067 8.257 1.00 46.64 275 ASN B C 1
ATOM 3894 O O . ASN B 1 275 ? -52.370 -17.782 7.687 1.00 45.21 275 ASN B O 1
ATOM 3899 N N . ILE B 1 276 ? -53.496 -18.771 9.379 1.00 45.31 276 ILE B N 1
ATOM 3900 C CA . ILE B 1 276 ? -52.376 -19.308 10.195 1.00 45.67 276 ILE B CA 1
ATOM 3901 C C . ILE B 1 276 ? -51.457 -20.235 9.401 1.00 55.99 276 ILE B C 1
ATOM 3902 O O . ILE B 1 276 ? -50.289 -20.309 9.733 1.00 51.16 276 ILE B O 1
ATOM 3907 N N . TYR B 1 277 ? -51.947 -20.842 8.325 1.00 47.01 277 TYR B N 1
ATOM 3908 C CA . TYR B 1 277 ? -51.130 -21.740 7.480 1.00 47.58 277 TYR B CA 1
ATOM 3909 C C . TYR B 1 277 ? -49.964 -20.950 6.886 1.00 54.68 277 TYR B C 1
ATOM 3910 O O . TYR B 1 277 ? -48.896 -21.501 6.686 1.00 49.96 277 TYR B O 1
ATOM 3919 N N . ASP B 1 278 ? -50.185 -19.665 6.646 1.00 47.26 278 ASP B N 1
ATOM 3920 C CA . ASP B 1 278 ? -49.154 -18.784 6.055 1.00 47.64 278 ASP B CA 1
ATOM 3921 C C . ASP B 1 278 ? -47.977 -18.636 7.021 1.00 56.47 278 ASP B C 1
ATOM 3922 O O . ASP B 1 278 ? -46.879 -18.464 6.554 1.00 56.81 278 ASP B O 1
ATOM 3927 N N . ILE B 1 279 ? -48.216 -18.709 8.320 1.00 55.77 279 ILE B N 1
ATOM 3928 C CA . ILE B 1 279 ? -47.115 -18.559 9.307 1.00 58.88 279 ILE B CA 1
ATOM 3929 C C . ILE B 1 279 ? -46.266 -19.829 9.330 1.00 56.72 279 ILE B C 1
ATOM 3930 O O . ILE B 1 279 ? -45.061 -19.722 9.278 1.00 51.28 279 ILE B O 1
ATOM 3935 N N . PHE B 1 280 ? -46.909 -20.978 9.451 1.00 54.94 280 PHE B N 1
ATOM 3936 C CA . PHE B 1 280 ? -46.197 -22.264 9.610 1.00 66.91 280 PHE B CA 1
ATOM 3937 C C . PHE B 1 280 ? -45.700 -22.801 8.276 1.00 62.37 280 PHE B C 1
ATOM 3938 O O . PHE B 1 280 ? -44.680 -23.471 8.285 1.00 68.20 280 PHE B O 1
ATOM 3946 N N . ARG B 1 281 ? -46.417 -22.476 7.204 1.00 63.83 281 ARG B N 1
ATOM 3947 C CA . ARG B 1 281 ? -46.196 -22.911 5.796 1.00 67.14 281 ARG B CA 1
ATOM 3948 C C . ARG B 1 281 ? -46.737 -24.328 5.605 1.00 67.04 281 ARG B C 1
ATOM 3949 O O . ARG B 1 281 ? -46.560 -24.892 4.537 1.00 74.71 281 ARG B O 1
ATOM 3957 N N . PHE B 1 282 ? -47.432 -24.838 6.622 1.00 58.65 282 PHE B N 1
ATOM 3958 C CA . PHE B 1 282 ? -48.105 -26.161 6.574 1.00 57.60 282 PHE B CA 1
ATOM 3959 C C . PHE B 1 282 ? -49.003 -26.300 7.799 1.00 58.76 282 PHE B C 1
ATOM 3960 O O . PHE B 1 282 ? -48.757 -25.630 8.779 1.00 61.30 282 PHE B O 1
ATOM 3968 N N . ILE B 1 283 ? -50.035 -27.124 7.712 1.00 62.05 283 ILE B N 1
ATOM 3969 C CA . ILE B 1 283 ? -50.899 -27.392 8.895 1.00 68.26 283 ILE B CA 1
ATOM 3970 C C . ILE B 1 283 ? -51.094 -28.902 8.889 1.00 64.58 283 ILE B C 1
ATOM 3971 O O . ILE B 1 283 ? -51.181 -29.456 7.818 1.00 71.90 283 ILE B O 1
ATOM 3976 N N . PRO B 1 284 ? -51.204 -29.570 10.046 1.00 63.30 284 PRO B N 1
ATOM 3977 C CA . PRO B 1 284 ? -51.396 -31.005 10.070 1.00 65.56 284 PRO B CA 1
ATOM 3978 C C . PRO B 1 284 ? -52.915 -31.172 10.107 1.00 63.25 284 PRO B C 1
ATOM 3979 O O . PRO B 1 284 ? -53.485 -31.224 11.136 1.00 60.07 284 PRO B O 1
ATOM 3983 N N . SER B 1 285 ? -53.497 -31.234 8.921 1.00 65.53 285 SER B N 1
ATOM 3984 C CA . SER B 1 285 ? -54.953 -31.370 8.717 1.00 62.96 285 SER B CA 1
ATOM 3985 C C . SER B 1 285 ? -55.184 -31.740 7.259 1.00 63.46 285 SER B C 1
ATOM 3986 O O . SER B 1 285 ? -54.346 -31.428 6.429 1.00 62.33 285 SER B O 1
ATOM 3989 N N . ASN B 1 286 ? -56.321 -32.353 6.979 1.00 64.31 286 ASN B N 1
ATOM 3990 C CA . ASN B 1 286 ? -56.663 -32.791 5.604 1.00 68.49 286 ASN B CA 1
ATOM 3991 C C . ASN B 1 286 ? -57.056 -31.600 4.732 1.00 64.65 286 ASN B C 1
ATOM 3992 O O . ASN B 1 286 ? -57.072 -31.754 3.527 1.00 72.01 286 ASN B O 1
ATOM 3997 N N . VAL B 1 287 ? -57.399 -30.464 5.323 1.00 56.90 287 VAL B N 1
ATOM 3998 C CA . VAL B 1 287 ? -57.762 -29.317 4.452 1.00 51.95 287 VAL B CA 1
ATOM 3999 C C . VAL B 1 287 ? -57.004 -28.084 4.914 1.00 53.21 287 VAL B C 1
ATOM 4000 O O . VAL B 1 287 ? -56.492 -28.085 6.017 1.00 52.54 287 VAL B O 1
ATOM 4004 N N . ARG B 1 288 ? -56.927 -27.089 4.047 1.00 50.10 288 ARG B N 1
ATOM 4005 C CA . ARG B 1 288 ? -56.363 -25.788 4.443 1.00 51.16 288 ARG B CA 1
ATOM 4006 C C . ARG B 1 288 ? -57.579 -24.893 4.654 1.00 50.75 288 ARG B C 1
ATOM 4007 O O . ARG B 1 288 ? -58.452 -24.887 3.809 1.00 53.01 288 ARG B O 1
ATOM 4015 N N . LEU B 1 289 ? -57.609 -24.184 5.765 1.00 41.83 289 LEU B N 1
ATOM 4016 C CA . LEU B 1 289 ? -58.795 -23.387 6.114 1.00 41.32 289 LEU B CA 1
ATOM 4017 C C . LEU B 1 289 ? -59.031 -22.205 5.188 1.00 45.79 289 LEU B C 1
ATOM 4018 O O . LEU B 1 289 ? -58.107 -21.486 4.879 1.00 41.55 289 LEU B O 1
ATOM 4023 N N . THR B 1 290 ? -60.285 -22.023 4.804 1.00 49.29 290 THR B N 1
ATOM 4024 C CA . THR B 1 290 ? -60.672 -20.747 4.179 1.00 39.52 290 THR B CA 1
ATOM 4025 C C . THR B 1 290 ? -60.617 -19.779 5.362 1.00 41.70 290 THR B C 1
ATOM 4026 O O . THR B 1 290 ? -61.151 -20.120 6.404 1.00 41.68 290 THR B O 1
ATOM 4030 N N . SER B 1 291 ? -59.967 -18.634 5.234 1.00 42.13 291 SER B N 1
ATOM 4031 C CA . SER B 1 291 ? -59.793 -17.805 6.446 1.00 41.16 291 SER B CA 1
ATOM 4032 C C . SER B 1 291 ? -59.608 -16.330 6.106 1.00 46.63 291 SER B C 1
ATOM 4033 O O . SER B 1 291 ? -59.170 -16.041 5.031 1.00 47.21 291 SER B O 1
ATOM 4036 N N . MET B 1 292 ? -59.937 -15.446 7.035 1.00 40.15 292 MET B N 1
ATOM 4037 C CA . MET B 1 292 ? -59.733 -14.004 6.784 1.00 47.23 292 MET B CA 1
ATOM 4038 C C . MET B 1 292 ? -58.256 -13.686 6.994 1.00 44.20 292 MET B C 1
ATOM 4039 O O . MET B 1 292 ? -57.723 -14.071 8.008 1.00 44.01 292 MET B O 1
ATOM 4044 N N . LYS B 1 293 ? -57.635 -13.012 6.037 1.00 47.01 293 LYS B N 1
ATOM 4045 C CA . LYS B 1 293 ? -56.199 -12.676 6.122 1.00 47.15 293 LYS B CA 1
ATOM 4046 C C . LYS B 1 293 ? -56.027 -11.296 6.733 1.00 44.03 293 LYS B C 1
ATOM 4047 O O . LYS B 1 293 ? -56.604 -10.376 6.218 1.00 48.72 293 LYS B O 1
ATOM 4053 N N . GLN B 1 294 ? -55.252 -11.188 7.799 1.00 51.27 294 GLN B N 1
ATOM 4054 C CA . GLN B 1 294 ? -54.954 -9.856 8.358 1.00 57.29 294 GLN B CA 1
ATOM 4055 C C . GLN B 1 294 ? -53.993 -9.197 7.380 1.00 55.77 294 GLN B C 1
ATOM 4056 O O . GLN B 1 294 ? -53.089 -9.868 6.935 1.00 53.85 294 GLN B O 1
ATOM 4062 N N . PRO B 1 295 ? -54.159 -7.834 6.951 1.00 56.24 295 PRO B N 1
ATOM 4063 C CA . PRO B 1 295 ? -53.377 -6.729 5.946 1.00 53.75 295 PRO B CA 1
ATOM 4064 C C . PRO B 1 295 ? -52.106 -6.385 6.728 1.00 52.95 295 PRO B C 1
ATOM 4065 O O . PRO B 1 295 ? -51.821 -5.257 6.924 1.00 56.50 295 PRO B O 1
ATOM 4069 N N . MET B 1 296 ? -51.381 -7.412 7.153 1.00 53.32 296 MET B N 1
ATOM 4070 C CA . MET B 1 296 ? -50.150 -7.221 7.955 1.00 54.08 296 MET B CA 1
ATOM 4071 C C . MET B 1 296 ? -49.129 -6.388 7.177 1.00 53.18 296 MET B C 1
ATOM 4072 O O . MET B 1 296 ? -48.424 -5.611 7.786 1.00 51.20 296 MET B O 1
ATOM 4077 N N . GLU B 1 297 ? -49.021 -6.586 5.874 1.00 50.19 297 GLU B N 1
ATOM 4078 C CA . GLU B 1 297 ? -48.040 -5.771 5.127 1.00 56.58 297 GLU B CA 1
ATOM 4079 C C . GLU B 1 297 ? -48.483 -4.313 5.185 1.00 56.54 297 GLU B C 1
ATOM 4080 O O . GLU B 1 297 ? -47.664 -3.481 5.503 1.00 56.14 297 GLU B O 1
ATOM 4086 N N . LYS B 1 298 ? -49.756 -4.049 4.920 1.00 50.48 298 LYS B N 1
ATOM 4087 C CA . LYS B 1 298 ? -50.274 -2.666 4.950 1.00 51.72 298 LYS B CA 1
ATOM 4088 C C . LYS B 1 298 ? -50.215 -2.145 6.380 1.00 58.10 298 LYS B C 1
ATOM 4089 O O . LYS B 1 298 ? -49.967 -0.964 6.556 1.00 61.87 298 LYS B O 1
ATOM 4095 N N . VAL B 1 299 ? -50.428 -3.011 7.357 1.00 52.47 299 VAL B N 1
ATOM 4096 C CA . VAL B 1 299 ? -50.366 -2.541 8.763 1.00 54.70 299 VAL B CA 1
ATOM 4097 C C . VAL B 1 299 ? -48.940 -2.078 9.053 1.00 52.03 299 VAL B C 1
ATOM 4098 O O . VAL B 1 299 ? -48.784 -1.030 9.629 1.00 53.20 299 VAL B O 1
ATOM 4102 N N . ALA B 1 300 ? -47.951 -2.848 8.632 1.00 53.53 300 ALA B N 1
ATOM 4103 C CA . ALA B 1 300 ? -46.538 -2.500 8.887 1.00 57.84 300 ALA B CA 1
ATOM 4104 C C . ALA B 1 300 ? -46.180 -1.176 8.218 1.00 59.55 300 ALA B C 1
ATOM 4105 O O . ALA B 1 300 ? -45.598 -0.338 8.874 1.00 63.46 300 ALA B O 1
ATOM 4107 N N . GLU B 1 301 ? -46.509 -1.030 6.947 1.00 53.03 301 GLU B N 1
ATOM 4108 C CA . GLU B 1 301 ? -46.199 0.216 6.216 1.00 63.12 301 GLU B CA 1
ATOM 4109 C C . GLU B 1 301 ? -46.816 1.408 6.952 1.00 64.14 301 GLU B C 1
ATOM 4110 O O . GLU B 1 301 ? -46.104 2.363 7.222 1.00 62.67 301 GLU B O 1
ATOM 4116 N N . ALA B 1 302 ? -48.091 1.314 7.296 1.00 53.91 302 ALA B N 1
ATOM 4117 C CA . ALA B 1 302 ? -48.776 2.416 7.988 1.00 57.03 302 ALA B CA 1
ATOM 4118 C C . ALA B 1 302 ? -48.090 2.728 9.316 1.00 57.86 302 ALA B C 1
ATOM 4119 O O . ALA B 1 302 ? -47.922 3.893 9.611 1.00 55.50 302 ALA B O 1
ATOM 4121 N N . ALA B 1 303 ? -47.724 1.710 10.084 1.00 52.30 303 ALA B N 1
ATOM 4122 C CA . ALA B 1 303 ? -47.082 1.954 11.390 1.00 53.84 303 ALA B CA 1
ATOM 4123 C C . ALA B 1 303 ? -45.743 2.668 11.204 1.00 56.44 303 ALA B C 1
ATOM 4124 O O . ALA B 1 303 ? -45.478 3.585 11.954 1.00 56.46 303 ALA B O 1
ATOM 4126 N N . ILE B 1 304 ? -44.933 2.237 10.251 1.00 50.54 304 ILE B N 1
ATOM 4127 C CA . ILE B 1 304 ? -43.620 2.902 10.042 1.00 60.15 304 ILE B CA 1
ATOM 4128 C C . ILE B 1 304 ? -43.869 4.360 9.647 1.00 63.67 304 ILE B C 1
ATOM 4129 O O . ILE B 1 304 ? -43.257 5.240 10.235 1.00 66.24 304 ILE B O 1
ATOM 4134 N N . GLN B 1 305 ? -44.775 4.580 8.700 1.00 63.96 305 GLN B N 1
ATOM 4135 C CA . GLN B 1 305 ? -45.132 5.939 8.236 1.00 64.58 305 GLN B CA 1
ATOM 4136 C C . GLN B 1 305 ? -45.608 6.769 9.426 1.00 68.78 305 GLN B C 1
ATOM 4137 O O . GLN B 1 305 ? -45.128 7.868 9.584 1.00 74.05 305 GLN B O 1
ATOM 4143 N N . LEU B 1 306 ? -46.477 6.242 10.272 1.00 63.04 306 LEU B N 1
ATOM 4144 C CA . LEU B 1 306 ? -46.917 7.066 11.418 1.00 62.58 306 LEU B CA 1
ATOM 4145 C C . LEU B 1 306 ? -45.722 7.395 12.311 1.00 73.06 306 LEU B C 1
ATOM 4146 O O . LEU B 1 306 ? -45.652 8.520 12.784 1.00 73.84 306 LEU B O 1
ATOM 4151 N N . MET B 1 307 ? -44.821 6.437 12.512 1.00 69.13 307 MET B N 1
ATOM 4152 C CA . MET B 1 307 ? -43.660 6.641 13.411 1.00 64.38 307 MET B CA 1
ATOM 4153 C C . MET B 1 307 ? -42.687 7.638 12.791 1.00 66.13 307 MET B C 1
ATOM 4154 O O . MET B 1 307 ? -42.255 8.516 13.488 1.00 71.77 307 MET B O 1
ATOM 4159 N N . VAL B 1 308 ? -42.338 7.458 11.529 1.00 66.59 308 VAL B N 1
ATOM 4160 C CA . VAL B 1 308 ? -41.372 8.389 10.894 1.00 70.94 308 VAL B CA 1
ATOM 4161 C C . VAL B 1 308 ? -41.915 9.815 10.991 1.00 73.93 308 VAL B C 1
ATOM 4162 O O . VAL B 1 308 ? -41.169 10.702 11.382 1.00 73.86 308 VAL B O 1
ATOM 4166 N N . ALA B 1 309 ? -43.160 10.019 10.575 1.00 69.17 309 ALA B N 1
ATOM 4167 C CA . ALA B 1 309 ? -43.787 11.353 10.624 1.00 69.52 309 ALA B CA 1
ATOM 4168 C C . ALA B 1 309 ? -43.736 11.871 12.054 1.00 76.06 309 ALA B C 1
ATOM 4169 O O . ALA B 1 309 ? -43.475 13.041 12.240 1.00 83.60 309 ALA B O 1
ATOM 4171 N N . ASN B 1 310 ? -44.045 11.014 13.013 1.00 73.08 310 ASN B N 1
ATOM 4172 C CA . ASN B 1 310 ? -44.095 11.422 14.435 1.00 75.70 310 ASN B CA 1
ATOM 4173 C C . ASN B 1 310 ? -42.705 11.796 14.933 1.00 85.00 310 ASN B C 1
ATOM 4174 O O . ASN B 1 310 ? -42.615 12.625 15.821 1.00 85.80 310 ASN B O 1
ATOM 4179 N N . ILE B 1 311 ? -41.709 11.172 14.309 1.00 80.78 311 ILE B N 1
ATOM 4180 C CA . ILE B 1 311 ? -40.287 11.417 14.647 1.00 79.79 311 ILE B CA 1
ATOM 4181 C C . ILE B 1 311 ? -39.858 12.721 13.980 1.00 84.15 311 ILE B C 1
ATOM 4182 O O . ILE B 1 311 ? -39.166 13.482 14.621 1.00 91.30 311 ILE B O 1
ATOM 4187 N N . ASP B 1 312 ? -40.236 12.951 12.737 1.00 83.14 312 ASP B N 1
ATOM 4188 C CA . ASP B 1 312 ? -39.769 14.191 12.083 1.00 86.44 312 ASP B CA 1
ATOM 4189 C C . ASP B 1 312 ? -40.419 15.407 12.741 1.00 90.42 312 ASP B C 1
ATOM 4190 O O . ASP B 1 312 ? -39.806 16.476 12.702 1.00 96.95 312 ASP B O 1
ATOM 4195 N N . ASN B 1 313 ? -41.574 15.245 13.388 1.00 90.00 313 ASN B N 1
ATOM 4196 C CA . ASN B 1 313 ? -42.258 16.401 14.028 1.00 91.78 313 ASN B CA 1
ATOM 4197 C C . ASN B 1 313 ? -43.046 15.955 15.256 1.00 95.07 313 ASN B C 1
ATOM 4198 O O . ASN B 1 313 ? -43.940 15.150 15.097 1.00 98.88 313 ASN B O 1
ATOM 4203 N N . ALA B 1 314 ? -42.803 16.556 16.417 1.00 97.01 314 ALA B N 1
ATOM 4204 C CA . ALA B 1 314 ? -43.478 16.127 17.665 1.00 97.81 314 ALA B CA 1
ATOM 4205 C C . ALA B 1 314 ? -44.833 16.805 17.839 1.00 103.97 314 ALA B C 1
ATOM 4206 O O . ALA B 1 314 ? -45.489 16.541 18.854 1.00 106.57 314 ALA B O 1
ATOM 4208 N N . ASP B 1 315 ? -45.150 17.682 16.889 1.00 103.32 315 ASP B N 1
ATOM 4209 C CA . ASP B 1 315 ? -46.402 18.471 16.916 1.00 108.07 315 ASP B CA 1
ATOM 4210 C C . ASP B 1 315 ? -47.475 17.745 16.115 1.00 106.93 315 ASP B C 1
ATOM 4211 O O . ASP B 1 315 ? -48.560 18.306 15.948 1.00 108.85 315 ASP B O 1
ATOM 4216 N N . GLU B 1 316 ? -47.192 16.521 15.682 1.00 101.51 316 GLU B N 1
ATOM 4217 C CA . GLU B 1 316 ? -48.170 15.740 14.882 1.00 96.67 316 GLU B CA 1
ATOM 4218 C C . GLU B 1 316 ? -49.254 15.180 15.800 1.00 89.45 316 GLU B C 1
ATOM 4219 O O . GLU B 1 316 ? -48.922 14.714 16.882 1.00 89.25 316 GLU B O 1
ATOM 4225 N N . GLN B 1 317 ? -50.514 15.283 15.400 1.00 84.72 317 GLN B N 1
ATOM 4226 C CA . GLN B 1 317 ? -51.567 14.719 16.269 1.00 87.83 317 GLN B CA 1
ATOM 4227 C C . GLN B 1 317 ? -51.670 13.231 15.951 1.00 77.23 317 GLN B C 1
ATOM 4228 O O . GLN B 1 317 ? -51.445 12.862 14.805 1.00 76.47 317 GLN B O 1
ATOM 4234 N N . PRO B 1 318 ? -51.990 12.263 16.969 1.00 74.03 318 PRO B N 1
ATOM 4235 C CA . PRO B 1 318 ? -52.294 10.614 17.089 1.00 79.65 318 PRO B CA 1
ATOM 4236 C C . PRO B 1 318 ? -53.267 10.393 15.926 1.00 79.60 318 PRO B C 1
ATOM 4237 O O . PRO B 1 318 ? -54.209 11.118 15.830 1.00 77.30 318 PRO B O 1
ATOM 4241 N N . LYS B 1 319 ? -52.934 9.496 15.006 1.00 71.05 319 LYS B N 1
ATOM 4242 C CA . LYS B 1 319 ? -53.850 9.178 13.890 1.00 71.06 319 LYS B CA 1
ATOM 4243 C C . LYS B 1 319 ? -54.258 7.718 14.048 1.00 66.30 319 LYS B C 1
ATOM 4244 O O . LYS B 1 319 ? -53.411 6.922 14.426 1.00 61.92 319 LYS B O 1
ATOM 4250 N N . VAL B 1 320 ? -55.523 7.401 13.820 1.00 61.86 320 VAL B N 1
ATOM 4251 C CA . VAL B 1 320 ? -55.959 5.985 13.895 1.00 59.44 320 VAL B CA 1
ATOM 4252 C C . VAL B 1 320 ? -56.227 5.538 12.470 1.00 62.20 320 VAL B C 1
ATOM 4253 O O . VAL B 1 320 ? -57.072 6.141 11.837 1.00 58.90 320 VAL B O 1
ATOM 4257 N N . ILE B 1 321 ? -55.478 4.554 11.996 1.00 56.65 321 ILE B N 1
ATOM 4258 C CA . ILE B 1 321 ? -55.666 4.009 10.627 1.00 57.16 321 ILE B CA 1
ATOM 4259 C C . ILE B 1 321 ? -56.212 2.590 10.754 1.00 56.29 321 ILE B C 1
ATOM 4260 O O . ILE B 1 321 ? -55.676 1.836 11.533 1.00 50.92 321 ILE B O 1
ATOM 4265 N N . SER B 1 322 ? -57.255 2.277 9.999 1.00 54.96 322 SER B N 1
ATOM 4266 C CA . SER B 1 322 ? -57.888 0.943 10.033 1.00 53.34 322 SER B CA 1
ATOM 4267 C C . SER B 1 322 ? -57.723 0.288 8.672 1.00 50.96 322 SER B C 1
ATOM 4268 O O . SER B 1 322 ? -57.735 0.999 7.693 1.00 56.20 322 SER B O 1
ATOM 4271 N N . PHE B 1 323 ? -57.565 -1.027 8.647 1.00 49.41 323 PHE B N 1
ATOM 4272 C CA . PHE B 1 323 ? -57.389 -1.769 7.381 1.00 50.26 323 PHE B CA 1
ATOM 4273 C C . PHE B 1 323 ? -58.365 -2.939 7.342 1.00 51.51 323 PHE B C 1
ATOM 4274 O O . PHE B 1 323 ? -58.637 -3.527 8.372 1.00 46.41 323 PHE B O 1
ATOM 4282 N N . GLU B 1 324 ? -58.859 -3.258 6.157 1.00 45.27 324 GLU B N 1
ATOM 4283 C CA . GLU B 1 324 ? -59.834 -4.359 6.034 1.00 45.20 324 GLU B CA 1
ATOM 4284 C C . GLU B 1 324 ? -59.099 -5.682 5.854 1.00 47.89 324 GLU B C 1
ATOM 4285 O O . GLU B 1 324 ? -58.027 -5.675 5.296 1.00 47.84 324 GLU B O 1
ATOM 4291 N N . THR B 1 325 ? -59.694 -6.766 6.333 1.00 44.10 325 THR B N 1
ATOM 4292 C CA . THR B 1 325 ? -59.119 -8.110 6.120 1.00 44.97 325 THR B CA 1
ATOM 4293 C C . THR B 1 325 ? -59.553 -8.610 4.747 1.00 45.49 325 THR B C 1
ATOM 4294 O O . THR B 1 325 ? -60.468 -8.062 4.182 1.00 43.11 325 THR B O 1
ATOM 4298 N N . GLU B 1 326 ? -58.912 -9.655 4.259 1.00 49.47 326 GLU B N 1
ATOM 4299 C CA . GLU B 1 326 ? -59.250 -10.208 2.932 1.00 49.36 326 GLU B CA 1
ATOM 4300 C C . GLU B 1 326 ? -59.457 -11.712 3.072 1.00 47.86 326 GLU B C 1
ATOM 4301 O O . GLU B 1 326 ? -58.758 -12.325 3.838 1.00 47.18 326 GLU B O 1
ATOM 4307 N N . LEU B 1 327 ? -60.384 -12.275 2.321 1.00 43.06 327 LEU B N 1
ATOM 4308 C CA . LEU B 1 327 ? -60.682 -13.712 2.460 1.00 44.77 327 LEU B CA 1
ATOM 4309 C C . LEU B 1 327 ? -59.697 -14.558 1.663 1.00 50.92 327 LEU B C 1
ATOM 4310 O O . LEU B 1 327 ? -59.531 -14.293 0.489 1.00 52.37 327 LEU B O 1
ATOM 4315 N N . PHE B 1 328 ? -59.064 -15.529 2.315 1.00 47.17 328 PHE B N 1
ATOM 4316 C CA . PHE B 1 328 ? -58.183 -16.487 1.607 1.00 49.40 328 PHE B CA 1
ATOM 4317 C C . PHE B 1 328 ? -59.028 -17.717 1.307 1.00 43.92 328 PHE B C 1
ATOM 4318 O O . PHE B 1 328 ? -59.625 -18.244 2.221 1.00 43.07 328 PHE B O 1
ATOM 4326 N N . HIS B 1 329 ? -59.055 -18.157 0.059 1.00 46.15 329 HIS B N 1
ATOM 4327 C CA . HIS B 1 329 ? -59.880 -19.331 -0.305 1.00 50.66 329 HIS B CA 1
ATOM 4328 C C . HIS B 1 329 ? -59.072 -20.609 -0.134 1.00 55.37 329 HIS B C 1
ATOM 4329 O O . HIS B 1 329 ? -58.152 -20.822 -0.901 1.00 55.26 329 HIS B O 1
ATOM 4336 N N . GLY B 1 330 ? -59.437 -21.407 0.861 1.00 54.09 330 GLY B N 1
ATOM 4337 C CA . GLY B 1 330 ? -58.766 -22.681 1.139 1.00 46.43 330 GLY B CA 1
ATOM 4338 C C . GLY B 1 330 ? -59.588 -23.835 0.632 1.00 46.05 330 GLY B C 1
ATOM 4339 O O . GLY B 1 330 ? -60.255 -23.667 -0.354 1.00 44.31 330 GLY B O 1
ATOM 4340 N N . THR B 1 331 ? -59.552 -24.961 1.328 1.00 44.92 331 THR B N 1
ATOM 4341 C CA . THR B 1 331 ? -60.304 -26.153 0.887 1.00 42.78 331 THR B CA 1
ATOM 4342 C C . THR B 1 331 ? -61.296 -26.598 1.960 1.00 40.35 331 THR B C 1
ATOM 4343 O O . THR B 1 331 ? -61.777 -27.693 1.846 1.00 49.63 331 THR B O 1
ATOM 4347 N N . SER B 1 332 ? -61.605 -25.751 2.932 1.00 41.78 332 SER B N 1
ATOM 4348 C CA . SER B 1 332 ? -62.495 -26.164 4.042 1.00 48.39 332 SER B CA 1
ATOM 4349 C C . SER B 1 332 ? -63.948 -25.755 3.800 1.00 50.84 332 SER B C 1
ATOM 4350 O O . SER B 1 332 ? -64.730 -25.867 4.724 1.00 48.17 332 SER B O 1
ATOM 4353 N N . CYS B 1 333 ? -64.288 -25.351 2.587 1.00 44.63 333 CYS B N 1
ATOM 4354 C CA . CYS B 1 333 ? -65.677 -24.922 2.307 1.00 49.55 333 CYS B CA 1
ATOM 4355 C C . CYS B 1 333 ? -66.223 -25.623 1.066 1.00 56.25 333 CYS B C 1
ATOM 4356 O O . CYS B 1 333 ? -65.454 -25.967 0.184 1.00 55.54 333 CYS B O 1
ATOM 4359 N N . CYS B 1 334 ? -67.534 -25.779 1.032 1.00 56.25 334 CYS B N 1
ATOM 4360 C CA . CYS B 1 334 ? -68.203 -26.470 -0.077 1.00 57.64 334 CYS B CA 1
ATOM 4361 C C . CYS B 1 334 ? -69.580 -25.848 -0.282 1.00 59.58 334 CYS B C 1
ATOM 4362 O O . CYS B 1 334 ? -70.218 -25.477 0.685 1.00 51.41 334 CYS B O 1
ATOM 4365 N N . GLU B 1 335 ? -70.042 -25.804 -1.523 1.00 60.53 335 GLU B N 1
ATOM 4366 C CA . GLU B 1 335 ? -71.383 -25.271 -1.847 1.00 61.12 335 GLU B CA 1
ATOM 4367 C C . GLU B 1 335 ? -72.434 -26.223 -1.290 1.00 60.34 335 GLU B C 1
ATOM 4368 O O . GLU B 1 335 ? -72.195 -27.422 -1.266 1.00 62.29 335 GLU B O 1
ATOM 4374 N N . ARG B 1 336 ? -73.569 -25.690 -0.869 1.00 53.14 336 ARG B N 1
ATOM 4375 C CA . ARG B 1 336 ? -74.662 -26.551 -0.363 1.00 59.57 336 ARG B CA 1
ATOM 4376 C C . ARG B 1 336 ? -75.848 -26.411 -1.318 1.00 66.95 336 ARG B C 1
ATOM 4377 O O . ARG B 1 336 ? -75.981 -25.338 -1.877 1.00 64.98 336 ARG B O 1
ATOM 4385 N N . LYS B 1 337 ? -76.623 -27.480 -1.523 1.00 73.92 337 LYS B N 1
ATOM 4386 C CA . LYS B 1 337 ? -77.832 -27.459 -2.388 1.00 81.03 337 LYS B CA 1
ATOM 4387 C C . LYS B 1 337 ? -78.662 -26.211 -2.102 1.00 81.40 337 LYS B C 1
ATOM 4388 O O . LYS B 1 337 ? -79.488 -25.898 -2.957 1.00 87.46 337 LYS B O 1
ATOM 4394 N N . SER C 1 59 ? -32.272 -86.556 27.553 1.00 102.95 59 SER C N 1
ATOM 4395 C CA . SER C 1 59 ? -33.100 -85.325 27.597 1.00 102.95 59 SER C CA 1
ATOM 4396 C C . SER C 1 59 ? -33.259 -84.839 29.044 1.00 100.95 59 SER C C 1
ATOM 4397 O O . SER C 1 59 ? -32.292 -84.261 29.579 1.00 99.91 59 SER C O 1
ATOM 4400 N N . GLY C 1 60 ? -34.433 -85.093 29.632 1.00 87.72 60 GLY C N 1
ATOM 4401 C CA . GLY C 1 60 ? -34.818 -84.664 30.988 1.00 67.26 60 GLY C CA 1
ATOM 4402 C C . GLY C 1 60 ? -36.156 -83.957 30.928 1.00 59.73 60 GLY C C 1
ATOM 4403 O O . GLY C 1 60 ? -36.480 -83.451 29.874 1.00 60.45 60 GLY C O 1
ATOM 4404 N N . VAL C 1 61 ? -36.899 -83.910 32.026 1.00 55.78 61 VAL C N 1
ATOM 4405 C CA . VAL C 1 61 ? -38.245 -83.282 31.982 1.00 53.02 61 VAL C CA 1
ATOM 4406 C C . VAL C 1 61 ? -38.391 -82.236 33.077 1.00 47.83 61 VAL C C 1
ATOM 4407 O O . VAL C 1 61 ? -38.073 -82.538 34.208 1.00 48.00 61 VAL C O 1
ATOM 4411 N N . ILE C 1 62 ? -38.901 -81.067 32.713 1.00 41.90 62 ILE C N 1
ATOM 4412 C CA . ILE C 1 62 ? -39.226 -80.005 33.695 1.00 41.97 62 ILE C CA 1
ATOM 4413 C C . ILE C 1 62 ? -40.747 -79.891 33.741 1.00 46.27 62 ILE C C 1
ATOM 4414 O O . ILE C 1 62 ? -41.332 -79.625 32.723 1.00 51.34 62 ILE C O 1
ATOM 4419 N N . GLY C 1 63 ? -41.342 -80.063 34.906 1.00 46.01 63 GLY C N 1
ATOM 4420 C CA . GLY C 1 63 ? -42.799 -79.961 35.027 1.00 47.84 63 GLY C CA 1
ATOM 4421 C C . GLY C 1 63 ? -43.231 -78.570 35.430 1.00 50.67 63 GLY C C 1
ATOM 4422 O O . GLY C 1 63 ? -42.577 -77.989 36.259 1.00 46.07 63 GLY C O 1
ATOM 4423 N N . VAL C 1 64 ? -44.310 -78.072 34.839 1.00 45.72 64 VAL C N 1
ATOM 4424 C CA . VAL C 1 64 ? -44.853 -76.731 35.170 1.00 42.02 64 VAL C CA 1
ATOM 4425 C C . VAL C 1 64 ? -46.303 -76.917 35.594 1.00 52.13 64 VAL C C 1
ATOM 4426 O O . VAL C 1 64 ? -47.059 -77.489 34.836 1.00 50.60 64 VAL C O 1
ATOM 4430 N N . VAL C 1 65 ? -46.685 -76.408 36.752 1.00 44.34 65 VAL C N 1
ATOM 4431 C CA . VAL C 1 65 ? -48.104 -76.501 37.176 1.00 44.96 65 VAL C CA 1
ATOM 4432 C C . VAL C 1 65 ? -48.711 -75.099 37.140 1.00 53.91 65 VAL C C 1
ATOM 4433 O O . VAL C 1 65 ? -48.294 -74.278 37.931 1.00 51.50 65 VAL C O 1
ATOM 4437 N N . LEU C 1 66 ? -49.659 -74.863 36.240 1.00 59.07 66 LEU C N 1
ATOM 4438 C CA . LEU C 1 66 ? -50.330 -73.549 36.117 1.00 55.54 66 LEU C CA 1
ATOM 4439 C C . LEU C 1 66 ? -51.619 -73.583 36.921 1.00 55.02 66 LEU C C 1
ATOM 4440 O O . LEU C 1 66 ? -52.133 -74.662 37.137 1.00 60.72 66 LEU C O 1
ATOM 4445 N N . ASN C 1 67 ? -52.105 -72.432 37.359 1.00 53.33 67 ASN C N 1
ATOM 4446 C CA . ASN C 1 67 ? -53.381 -72.440 38.111 1.00 64.53 67 ASN C CA 1
ATOM 4447 C C . ASN C 1 67 ? -54.484 -72.772 37.110 1.00 61.94 67 ASN C C 1
ATOM 4448 O O . ASN C 1 67 ? -55.423 -73.462 37.474 1.00 69.81 67 ASN C O 1
ATOM 4453 N N . GLU C 1 68 ? -54.340 -72.275 35.885 1.00 57.22 68 GLU C N 1
ATOM 4454 C CA . GLU C 1 68 ? -55.303 -72.521 34.787 1.00 60.64 68 GLU C CA 1
ATOM 4455 C C . GLU C 1 68 ? -54.721 -71.975 33.493 1.00 57.96 68 GLU C C 1
ATOM 4456 O O . GLU C 1 68 ? -53.783 -71.201 33.544 1.00 47.53 68 GLU C O 1
ATOM 4462 N N . PHE C 1 69 ? -55.291 -72.378 32.370 1.00 50.95 69 PHE C N 1
ATOM 4463 C CA . PHE C 1 69 ? -54.859 -71.820 31.074 1.00 58.67 69 PHE C CA 1
ATOM 4464 C C . PHE C 1 69 ? -55.660 -70.537 30.869 1.00 58.38 69 PHE C C 1
ATOM 4465 O O . PHE C 1 69 ? -56.853 -70.563 31.054 1.00 55.64 69 PHE C O 1
ATOM 4473 N N . ASN C 1 70 ? -54.994 -69.435 30.562 1.00 61.51 70 ASN C N 1
ATOM 4474 C CA . ASN C 1 70 ? -55.724 -68.165 30.340 1.00 56.13 70 ASN C CA 1
ATOM 4475 C C . ASN C 1 70 ? -54.918 -67.266 29.415 1.00 53.11 70 ASN C C 1
ATOM 4476 O O . ASN C 1 70 ? -53.790 -67.603 29.112 1.00 52.36 70 ASN C O 1
ATOM 4481 N N . ALA C 1 71 ? -55.506 -66.149 29.008 1.00 47.04 71 ALA C N 1
ATOM 4482 C CA . ALA C 1 71 ? -54.836 -65.230 28.070 1.00 53.93 71 ALA C CA 1
ATOM 4483 C C . ALA C 1 71 ? -54.155 -64.099 28.835 1.00 53.82 71 ALA C C 1
ATOM 4484 O O . ALA C 1 71 ? -54.353 -62.954 28.491 1.00 63.32 71 ALA C O 1
ATOM 4486 N N . SER C 1 72 ? -53.383 -64.441 29.845 1.00 58.28 72 SER C N 1
ATOM 4487 C CA . SER C 1 72 ? -52.658 -63.406 30.608 1.00 58.22 72 SER C CA 1
ATOM 4488 C C . SER C 1 72 ? -51.261 -63.249 30.017 1.00 58.24 72 SER C C 1
ATOM 4489 O O . SER C 1 72 ? -50.961 -63.856 28.998 1.00 56.81 72 SER C O 1
ATOM 4492 N N . VAL C 1 73 ? -50.426 -62.444 30.674 1.00 60.10 73 VAL C N 1
ATOM 4493 C CA . VAL C 1 73 ? -49.023 -62.230 30.221 1.00 58.41 73 VAL C CA 1
ATOM 4494 C C . VAL C 1 73 ? -48.268 -63.547 30.339 1.00 52.67 73 VAL C C 1
ATOM 4495 O O . VAL C 1 73 ? -47.364 -63.757 29.565 1.00 65.93 73 VAL C O 1
ATOM 4499 N N . TYR C 1 74 ? -48.693 -64.412 31.257 1.00 57.21 74 TYR C N 1
ATOM 4500 C CA . TYR C 1 74 ? -48.015 -65.707 31.510 1.00 55.28 74 TYR C CA 1
ATOM 4501 C C . TYR C 1 74 ? -48.097 -66.628 30.302 1.00 56.04 74 TYR C C 1
ATOM 4502 O O . TYR C 1 74 ? -47.401 -67.618 30.263 1.00 58.36 74 TYR C O 1
ATOM 4511 N N . LEU C 1 75 ? -48.943 -66.301 29.343 1.00 57.12 75 LEU C N 1
ATOM 4512 C CA . LEU C 1 75 ? -49.067 -67.136 28.134 1.00 58.49 75 LEU C CA 1
ATOM 4513 C C . LEU C 1 75 ? -47.763 -67.050 27.353 1.00 51.31 75 LEU C C 1
ATOM 4514 O O . LEU C 1 75 ? -47.304 -68.057 26.858 1.00 53.60 75 LEU C O 1
ATOM 4519 N N . LYS C 1 76 ? -47.194 -65.858 27.259 1.00 47.98 76 LYS C N 1
ATOM 4520 C CA . LYS C 1 76 ? -45.927 -65.685 26.513 1.00 58.75 76 LYS C CA 1
ATOM 4521 C C . LYS C 1 76 ? -44.807 -66.407 27.257 1.00 45.82 76 LYS C C 1
ATOM 4522 O O . LYS C 1 76 ? -43.917 -66.900 26.614 1.00 49.91 76 LYS C O 1
ATOM 4528 N N . LEU C 1 77 ? -44.907 -66.468 28.576 1.00 46.57 77 LEU C N 1
ATOM 4529 C CA . LEU C 1 77 ? -43.902 -67.151 29.416 1.00 47.82 77 LEU C CA 1
ATOM 4530 C C . LEU C 1 77 ? -43.881 -68.639 29.070 1.00 48.40 77 LEU C C 1
ATOM 4531 O O . LEU C 1 77 ? -42.808 -69.184 28.921 1.00 44.27 77 LEU C O 1
ATOM 4536 N N . ALA C 1 78 ? -45.051 -69.243 28.893 1.00 47.06 78 ALA C N 1
ATOM 4537 C CA . ALA C 1 78 ? -45.124 -70.681 28.564 1.00 45.76 78 ALA C CA 1
ATOM 4538 C C . ALA C 1 78 ? -44.377 -70.983 27.267 1.00 48.48 78 ALA C C 1
ATOM 4539 O O . ALA C 1 78 ? -43.622 -71.918 27.263 1.00 52.11 78 ALA C O 1
ATOM 4541 N N . ASN C 1 79 ? -44.577 -70.213 26.205 1.00 49.13 79 ASN C N 1
ATOM 4542 C CA . ASN C 1 79 ? -43.845 -70.535 24.953 1.00 48.90 79 ASN C CA 1
ATOM 4543 C C . ASN C 1 79 ? -42.347 -70.332 25.146 1.00 48.77 79 ASN C C 1
ATOM 4544 O O . ASN C 1 79 ? -41.593 -71.076 24.563 1.00 54.28 79 ASN C O 1
ATOM 4549 N N . TYR C 1 80 ? -41.960 -69.317 25.905 1.00 49.21 80 TYR C N 1
ATOM 4550 C CA . TYR C 1 80 ? -40.522 -69.031 26.128 1.00 51.90 80 TYR C CA 1
ATOM 4551 C C . TYR C 1 80 ? -39.890 -70.135 26.974 1.00 51.10 80 TYR C C 1
ATOM 4552 O O . TYR C 1 80 ? -38.758 -70.477 26.708 1.00 48.28 80 TYR C O 1
ATOM 4561 N N . LEU C 1 81 ? -40.631 -70.678 27.935 1.00 45.36 81 LEU C N 1
ATOM 4562 C CA . LEU C 1 81 ? -40.110 -71.789 28.763 1.00 46.05 81 LEU C CA 1
ATOM 4563 C C . LEU C 1 81 ? -39.727 -72.935 27.833 1.00 46.07 81 LEU C C 1
ATOM 4564 O O . LEU C 1 81 ? -38.638 -73.444 27.962 1.00 50.16 81 LEU C O 1
ATOM 4569 N N . GLU C 1 82 ? -40.599 -73.275 26.895 1.00 50.71 82 GLU C N 1
ATOM 4570 C CA . GLU C 1 82 ? -40.313 -74.385 25.963 1.00 48.43 82 GLU C CA 1
ATOM 4571 C C . GLU C 1 82 ? -39.102 -74.032 25.107 1.00 52.79 82 GLU C C 1
ATOM 4572 O O . GLU C 1 82 ? -38.263 -74.888 24.918 1.00 51.47 82 GLU C O 1
ATOM 4578 N N . LYS C 1 83 ? -39.022 -72.795 24.641 1.00 48.09 83 LYS C N 1
ATOM 4579 C CA . LYS C 1 83 ? -37.890 -72.377 23.788 1.00 50.34 83 LYS C CA 1
ATOM 4580 C C . LYS C 1 83 ? -36.565 -72.553 24.526 1.00 57.06 83 LYS C C 1
ATOM 4581 O O . LYS C 1 83 ? -35.665 -73.154 23.969 1.00 62.08 83 LYS C O 1
ATOM 4587 N N . PHE C 1 84 ? -36.466 -72.036 25.741 1.00 55.65 84 PHE C N 1
ATOM 4588 C CA . PHE C 1 84 ? -35.179 -72.095 26.471 1.00 54.51 84 PHE C CA 1
ATOM 4589 C C . PHE C 1 84 ? -34.902 -73.510 26.960 1.00 56.94 84 PHE C C 1
ATOM 4590 O O . PHE C 1 84 ? -33.759 -73.909 26.950 1.00 57.32 84 PHE C O 1
ATOM 4598 N N . ALA C 1 85 ? -35.942 -74.239 27.342 1.00 55.97 85 ALA C N 1
ATOM 4599 C CA . ALA C 1 85 ? -35.747 -75.630 27.787 1.00 56.11 85 ALA C CA 1
ATOM 4600 C C . ALA C 1 85 ? -35.106 -76.417 26.647 1.00 56.65 85 ALA C C 1
ATOM 4601 O O . ALA C 1 85 ? -34.186 -77.173 26.902 1.00 56.71 85 ALA C O 1
ATOM 4603 N N . TYR C 1 86 ? -35.584 -76.192 25.428 1.00 50.98 86 TYR C N 1
ATOM 4604 C CA . TYR C 1 86 ? -35.075 -76.858 24.207 1.00 60.36 86 TYR C CA 1
ATOM 4605 C C . TYR C 1 86 ? -33.584 -76.586 24.054 1.00 65.88 86 TYR C C 1
ATOM 4606 O O . TYR C 1 86 ? -32.838 -77.509 23.759 1.00 68.38 86 TYR C O 1
ATOM 4615 N N . ASN C 1 87 ? -33.170 -75.342 24.271 1.00 57.45 87 ASN C N 1
ATOM 4616 C CA . ASN C 1 87 ? -31.742 -74.974 24.145 1.00 59.26 87 ASN C CA 1
ATOM 4617 C C . ASN C 1 87 ? -30.923 -75.726 25.189 1.00 65.61 87 ASN C C 1
ATOM 4618 O O . ASN C 1 87 ? -29.772 -76.012 24.926 1.00 67.67 87 ASN C O 1
ATOM 4623 N N . TYR C 1 88 ? -31.517 -76.038 26.332 1.00 64.94 88 TYR C N 1
ATOM 4624 C CA . TYR C 1 88 ? -30.758 -76.757 27.381 1.00 66.69 88 TYR C CA 1
ATOM 4625 C C . TYR C 1 88 ? -31.071 -78.249 27.295 1.00 64.92 88 TYR C C 1
ATOM 4626 O O . TYR C 1 88 ? -30.821 -78.961 28.245 1.00 66.79 88 TYR C O 1
ATOM 4635 N N . ASN C 1 89 ? -31.614 -78.665 26.159 1.00 69.29 89 ASN C N 1
ATOM 4636 C CA . ASN C 1 89 ? -31.941 -80.081 25.869 1.00 77.21 89 ASN C CA 1
ATOM 4637 C C . ASN C 1 89 ? -32.878 -80.678 26.917 1.00 71.75 89 ASN C C 1
ATOM 4638 O O . ASN C 1 89 ? -32.621 -81.788 27.340 1.00 71.78 89 ASN C O 1
ATOM 4643 N N . TYR C 1 90 ? -33.948 -79.977 27.278 1.00 70.37 90 TYR C N 1
ATOM 4644 C CA . TYR C 1 90 ? -34.921 -80.501 28.266 1.00 61.73 90 TYR C CA 1
ATOM 4645 C C . TYR C 1 90 ? -36.320 -80.442 27.670 1.00 60.32 90 TYR C C 1
ATOM 4646 O O . TYR C 1 90 ? -36.560 -79.602 26.830 1.00 56.53 90 TYR C O 1
ATOM 4655 N N . ASN C 1 91 ? -37.193 -81.332 28.127 1.00 54.43 91 ASN C N 1
ATOM 4656 C CA . ASN C 1 91 ? -38.609 -81.333 27.702 1.00 57.73 91 ASN C CA 1
ATOM 4657 C C . ASN C 1 91 ? -39.378 -80.553 28.758 1.00 54.39 91 ASN C C 1
ATOM 4658 O O . ASN C 1 91 ? -39.001 -80.634 29.910 1.00 51.97 91 ASN C O 1
ATOM 4663 N N . VAL C 1 92 ? -40.403 -79.812 28.363 1.00 45.80 92 VAL C N 1
ATOM 4664 C CA . VAL C 1 92 ? -41.223 -79.087 29.367 1.00 46.28 92 VAL C CA 1
ATOM 4665 C C . VAL C 1 92 ? -42.645 -79.607 29.256 1.00 49.41 92 VAL C C 1
ATOM 4666 O O . VAL C 1 92 ? -43.163 -79.644 28.166 1.00 54.73 92 VAL C O 1
ATOM 4670 N N . VAL C 1 93 ? -43.243 -79.938 30.381 1.00 47.97 93 VAL C N 1
ATOM 4671 C CA . VAL C 1 93 ? -44.614 -80.497 30.400 1.00 51.64 93 VAL C CA 1
ATOM 4672 C C . VAL C 1 93 ? -45.455 -79.618 31.310 1.00 45.22 93 VAL C C 1
ATOM 4673 O O . VAL C 1 93 ? -45.038 -79.389 32.407 1.00 53.72 93 VAL C O 1
ATOM 4677 N N . PHE C 1 94 ? -46.604 -79.166 30.836 1.00 45.15 94 PHE C N 1
ATOM 4678 C CA . PHE C 1 94 ? -47.467 -78.269 31.630 1.00 43.61 94 PHE C CA 1
ATOM 4679 C C . PHE C 1 94 ? -48.701 -79.013 32.110 1.00 49.11 94 PHE C C 1
ATOM 4680 O O . PHE C 1 94 ? -49.141 -79.930 31.459 1.00 56.34 94 PHE C O 1
ATOM 4688 N N . CYS C 1 95 ? -49.252 -78.553 33.220 1.00 53.80 95 CYS C N 1
ATOM 4689 C CA A CYS C 1 95 ? -50.461 -79.134 33.832 0.60 57.63 95 CYS C CA 1
ATOM 4690 C CA B CYS C 1 95 ? -50.361 -79.134 33.832 0.40 57.63 95 CYS C CA 1
ATOM 4691 C C . CYS C 1 95 ? -51.337 -77.987 34.296 1.00 50.36 95 CYS C C 1
ATOM 4692 O O . CYS C 1 95 ? -50.795 -76.993 34.714 1.00 53.11 95 CYS C O 1
ATOM 4697 N N . SER C 1 96 ? -52.644 -78.148 34.231 1.00 48.29 96 SER C N 1
ATOM 4698 C CA . SER C 1 96 ? -53.537 -77.081 34.721 1.00 55.53 96 SER C CA 1
ATOM 4699 C C . SER C 1 96 ? -54.286 -77.589 35.946 1.00 55.62 96 SER C C 1
ATOM 4700 O O . SER C 1 96 ? -54.867 -78.643 35.882 1.00 56.73 96 SER C O 1
ATOM 4703 N N . SER C 1 97 ? -54.224 -76.856 37.040 1.00 61.72 97 SER C N 1
ATOM 4704 C CA . SER C 1 97 ? -54.892 -77.330 38.266 1.00 69.88 97 SER C CA 1
ATOM 4705 C C . SER C 1 97 ? -56.338 -76.864 38.269 1.00 66.92 97 SER C C 1
ATOM 4706 O O . SER C 1 97 ? -57.019 -77.170 39.225 1.00 59.53 97 SER C O 1
ATOM 4709 N N . ASN C 1 98 ? -56.702 -76.096 37.240 1.00 70.33 98 ASN C N 1
ATOM 4710 C CA . ASN C 1 98 ? -58.067 -75.560 37.029 1.00 75.15 98 ASN C CA 1
ATOM 4711 C C . ASN C 1 98 ? -58.505 -74.778 38.259 1.00 78.35 98 ASN C C 1
ATOM 4712 O O . ASN C 1 98 ? -59.666 -74.873 38.621 1.00 75.57 98 ASN C O 1
ATOM 4717 N N . ASP C 1 99 ? -57.552 -74.121 38.921 1.00 84.64 99 ASP C N 1
ATOM 4718 C CA . ASP C 1 99 ? -57.774 -73.314 40.151 1.00 90.54 99 ASP C CA 1
ATOM 4719 C C . ASP C 1 99 ? -58.279 -74.191 41.302 1.00 91.80 99 ASP C C 1
ATOM 4720 O O . ASP C 1 99 ? -58.979 -73.664 42.161 1.00 92.24 99 ASP C O 1
ATOM 4725 N N . ASN C 1 100 ? -57.903 -75.468 41.319 1.00 92.54 100 ASN C N 1
ATOM 4726 C CA . ASN C 1 100 ? -58.317 -76.424 42.380 1.00 84.03 100 ASN C CA 1
ATOM 4727 C C . ASN C 1 100 ? -57.081 -76.844 43.171 1.00 79.07 100 ASN C C 1
ATOM 4728 O O . ASN C 1 100 ? -56.210 -77.476 42.593 1.00 79.74 100 ASN C O 1
ATOM 4733 N N . TYR C 1 101 ? -57.033 -76.516 44.458 1.00 76.26 101 TYR C N 1
ATOM 4734 C CA . TYR C 1 101 ? -55.823 -76.825 45.255 1.00 77.28 101 TYR C CA 1
ATOM 4735 C C . TYR C 1 101 ? -55.543 -78.323 45.281 1.00 74.07 101 TYR C C 1
ATOM 4736 O O . TYR C 1 101 ? -54.392 -78.715 45.214 1.00 73.80 101 TYR C O 1
ATOM 4745 N N . GLU C 1 102 ? -56.578 -79.138 45.382 1.00 75.35 102 GLU C N 1
ATOM 4746 C CA . GLU C 1 102 ? -56.345 -80.598 45.430 1.00 75.39 102 GLU C CA 1
ATOM 4747 C C . GLU C 1 102 ? -55.638 -81.029 44.149 1.00 69.50 102 GLU C C 1
ATOM 4748 O O . GLU C 1 102 ? -54.754 -81.863 44.223 1.00 69.60 102 GLU C O 1
ATOM 4754 N N . SER C 1 103 ? -56.030 -80.461 43.016 1.00 66.20 103 SER C N 1
ATOM 4755 C CA . SER C 1 103 ? -55.413 -80.843 41.722 1.00 69.76 103 SER C CA 1
ATOM 4756 C C . SER C 1 103 ? -53.974 -80.344 41.647 1.00 67.98 103 SER C C 1
ATOM 4757 O O . SER C 1 103 ? -53.148 -81.062 41.111 1.00 69.89 103 SER C O 1
ATOM 4760 N N . LYS C 1 104 ? -53.701 -79.155 42.175 1.00 60.87 104 LYS C N 1
ATOM 4761 C CA . LYS C 1 104 ? -52.311 -78.648 42.163 1.00 59.83 104 LYS C CA 1
ATOM 4762 C C . LYS C 1 104 ? -51.448 -79.601 42.983 1.00 57.78 104 LYS C C 1
ATOM 4763 O O . LYS C 1 104 ? -50.374 -79.941 42.528 1.00 50.92 104 LYS C O 1
ATOM 4769 N N . SER C 1 105 ? -51.963 -80.040 44.128 1.00 69.93 105 SER C N 1
ATOM 4770 C CA . SER C 1 105 ? -51.261 -81.002 45.014 1.00 69.93 105 SER C CA 1
ATOM 4771 C C . SER C 1 105 ? -50.971 -82.275 44.229 1.00 63.35 105 SER C C 1
ATOM 4772 O O . SER C 1 105 ? -49.858 -82.756 44.288 1.00 65.12 105 SER C O 1
ATOM 4775 N N . ARG C 1 106 ? -51.978 -82.769 43.518 1.00 60.15 106 ARG C N 1
ATOM 4776 C CA . ARG C 1 106 ? -51.890 -84.015 42.724 1.00 57.52 106 ARG C CA 1
ATOM 4777 C C . ARG C 1 106 ? -50.811 -83.871 41.659 1.00 60.16 106 ARG C C 1
ATOM 4778 O O . ARG C 1 106 ? -49.985 -84.756 41.560 1.00 62.18 106 ARG C O 1
ATOM 4786 N N . TYR C 1 107 ? -50.846 -82.787 40.891 1.00 53.76 107 TYR C N 1
ATOM 4787 C CA . TYR C 1 107 ? -49.853 -82.616 39.808 1.00 49.63 107 TYR C CA 1
ATOM 4788 C C . TYR C 1 107 ? -48.461 -82.456 40.406 1.00 48.39 107 TYR C C 1
ATOM 4789 O O . TYR C 1 107 ? -47.516 -82.897 39.793 1.00 50.86 107 TYR C O 1
ATOM 4798 N N . VAL C 1 108 ? -48.357 -81.824 41.567 1.00 50.95 108 VAL C N 1
ATOM 4799 C CA . VAL C 1 108 ? -47.023 -81.665 42.211 1.00 55.85 108 VAL C CA 1
ATOM 4800 C C . VAL C 1 108 ? -46.488 -83.054 42.552 1.00 60.40 108 VAL C C 1
ATOM 4801 O O . VAL C 1 108 ? -45.339 -83.324 42.246 1.00 66.73 108 VAL C O 1
ATOM 4805 N N . GLN C 1 109 ? -47.324 -83.902 43.140 1.00 59.02 109 GLN C N 1
ATOM 4806 C CA . GLN C 1 109 ? -46.885 -85.269 43.506 1.00 62.28 109 GLN C CA 1
ATOM 4807 C C . GLN C 1 109 ? -46.570 -86.053 42.240 1.00 60.04 109 GLN C C 1
ATOM 4808 O O . GLN C 1 109 ? -45.661 -86.854 42.259 1.00 64.00 109 GLN C O 1
ATOM 4814 N N . TYR C 1 110 ? -47.310 -85.813 41.172 1.00 51.29 110 TYR C N 1
ATOM 4815 C CA . TYR C 1 110 ? -47.019 -86.551 39.927 1.00 55.51 110 TYR C CA 1
ATOM 4816 C C . TYR C 1 110 ? -45.587 -86.241 39.495 1.00 61.87 110 TYR C C 1
ATOM 4817 O O . TYR C 1 110 ? -44.837 -87.151 39.179 1.00 58.57 110 TYR C O 1
ATOM 4826 N N . PHE C 1 111 ? -45.234 -84.962 39.487 1.00 54.89 111 PHE C N 1
ATOM 4827 C CA . PHE C 1 111 ? -43.900 -84.525 39.015 1.00 50.86 111 PHE C CA 1
ATOM 4828 C C . PHE C 1 111 ? -42.796 -84.926 39.994 1.00 53.18 111 PHE C C 1
ATOM 4829 O O . PHE C 1 111 ? -41.792 -85.413 39.534 1.00 53.29 111 PHE C O 1
ATOM 4837 N N . THR C 1 112 ? -42.977 -84.678 41.289 1.00 57.05 112 THR C N 1
ATOM 4838 C CA . THR C 1 112 ? -41.927 -85.002 42.290 1.00 65.63 112 THR C CA 1
ATOM 4839 C C . THR C 1 112 ? -41.847 -86.513 42.472 1.00 68.42 112 THR C C 1
ATOM 4840 O O . THR C 1 112 ? -40.826 -86.984 42.943 1.00 74.69 112 THR C O 1
ATOM 4844 N N . GLY C 1 113 ? -42.900 -87.221 42.085 1.00 70.23 113 GLY C N 1
ATOM 4845 C CA . GLY C 1 113 ? -42.965 -88.684 42.203 1.00 65.63 113 GLY C CA 1
ATOM 4846 C C . GLY C 1 113 ? -42.151 -89.368 41.130 1.00 70.38 113 GLY C C 1
ATOM 4847 O O . GLY C 1 113 ? -42.114 -90.583 41.128 1.00 69.56 113 GLY C O 1
ATOM 4848 N N . GLY C 1 114 ? -41.553 -88.630 40.205 1.00 69.95 114 GLY C N 1
ATOM 4849 C CA . GLY C 1 114 ? -40.744 -89.330 39.195 1.00 66.63 114 GLY C CA 1
ATOM 4850 C C . GLY C 1 114 ? -41.024 -88.884 37.781 1.00 64.61 114 GLY C C 1
ATOM 4851 O O . GLY C 1 114 ? -40.218 -89.191 36.915 1.00 66.47 114 GLY C O 1
ATOM 4852 N N . ALA C 1 115 ? -42.129 -88.192 37.544 1.00 55.35 115 ALA C N 1
ATOM 4853 C CA . ALA C 1 115 ? -42.415 -87.787 36.153 1.00 59.46 115 ALA C CA 1
ATOM 4854 C C . ALA C 1 115 ? -41.496 -86.647 35.710 1.00 56.15 115 ALA C C 1
ATOM 4855 O O . ALA C 1 115 ? -41.238 -86.558 34.530 1.00 58.00 115 ALA C O 1
ATOM 4857 N N . ALA C 1 116 ? -41.006 -85.826 36.633 1.00 50.43 116 ALA C N 1
ATOM 4858 C CA . ALA C 1 116 ? -40.132 -84.704 36.228 1.00 49.21 116 ALA C CA 1
ATOM 4859 C C . ALA C 1 116 ? -38.865 -84.646 37.075 1.00 51.59 116 ALA C C 1
ATOM 4860 O O . ALA C 1 116 ? -38.858 -85.203 38.151 1.00 60.24 116 ALA C O 1
ATOM 4862 N N . ASP C 1 117 ? -37.850 -83.959 36.569 1.00 57.61 117 ASP C N 1
ATOM 4863 C CA . ASP C 1 117 ? -36.574 -83.758 37.294 1.00 59.72 117 ASP C CA 1
ATOM 4864 C C . ASP C 1 117 ? -36.612 -82.418 38.025 1.00 56.25 117 ASP C C 1
ATOM 4865 O O . ASP C 1 117 ? -35.851 -82.264 38.959 1.00 61.75 117 ASP C O 1
ATOM 4870 N N . GLY C 1 118 ? -37.508 -81.517 37.626 1.00 57.18 118 GLY C N 1
ATOM 4871 C CA . GLY C 1 118 ? -37.643 -80.186 38.246 1.00 52.52 118 GLY C CA 1
ATOM 4872 C C . GLY C 1 118 ? -39.061 -79.669 38.148 1.00 51.67 118 GLY C C 1
ATOM 4873 O O . GLY C 1 118 ? -39.767 -80.119 37.273 1.00 51.90 118 GLY C O 1
ATOM 4874 N N . LEU C 1 119 ? -39.429 -78.711 38.989 1.00 50.52 119 LEU C N 1
ATOM 4875 C CA . LEU C 1 119 ? -40.811 -78.179 39.035 1.00 51.94 119 LEU C CA 1
ATOM 4876 C C . LEU C 1 119 ? -40.819 -76.648 39.017 1.00 49.96 119 LEU C C 1
ATOM 4877 O O . LEU C 1 119 ? -40.040 -76.051 39.733 1.00 51.16 119 LEU C O 1
ATOM 4882 N N . ILE C 1 120 ? -41.694 -76.060 38.213 1.00 46.06 120 ILE C N 1
ATOM 4883 C CA . ILE C 1 120 ? -41.883 -74.588 38.177 1.00 51.35 120 ILE C CA 1
ATOM 4884 C C . ILE C 1 120 ? -43.319 -74.293 38.604 1.00 50.56 120 ILE C C 1
ATOM 4885 O O . ILE C 1 120 ? -44.203 -74.982 38.155 1.00 51.13 120 ILE C O 1
ATOM 4890 N N . LEU C 1 121 ? -43.509 -73.312 39.476 1.00 52.93 121 LEU C N 1
ATOM 4891 C CA . LEU C 1 121 ? -44.853 -72.904 39.940 1.00 51.15 121 LEU C CA 1
ATOM 4892 C C . LEU C 1 121 ? -44.999 -71.409 39.682 1.00 53.42 121 LEU C C 1
ATOM 4893 O O . LEU C 1 121 ? -43.991 -70.729 39.690 1.00 51.17 121 LEU C O 1
ATOM 4898 N N . PHE C 1 122 ? -46.222 -70.926 39.488 1.00 54.01 122 PHE C N 1
ATOM 4899 C CA . PHE C 1 122 ? -46.439 -69.482 39.225 1.00 59.13 122 PHE C CA 1
ATOM 4900 C C . PHE C 1 122 ? -47.285 -68.856 40.330 1.00 57.97 122 PHE C C 1
ATOM 4901 O O . PHE C 1 122 ? -48.102 -69.538 40.925 1.00 52.33 122 PHE C O 1
ATOM 4909 N N . GLY C 1 123 ? -47.055 -67.571 40.572 1.00 54.20 123 GLY C N 1
ATOM 4910 C CA . GLY C 1 123 ? -47.870 -66.782 41.505 1.00 52.93 123 GLY C CA 1
ATOM 4911 C C . GLY C 1 123 ? -47.477 -66.861 42.962 1.00 57.22 123 GLY C C 1
ATOM 4912 O O . GLY C 1 123 ? -46.546 -67.575 43.311 1.00 65.17 123 GLY C O 1
ATOM 4913 N N . SER C 1 124 ? -48.242 -66.145 43.773 1.00 52.21 124 SER C N 1
ATOM 4914 C CA . SER C 1 124 ? -48.039 -66.017 45.231 1.00 59.51 124 SER C CA 1
ATOM 4915 C C . SER C 1 124 ? -49.388 -66.228 45.908 1.00 63.23 124 SER C C 1
ATOM 4916 O O . SER C 1 124 ? -49.884 -65.302 46.514 1.00 59.86 124 SER C O 1
ATOM 4919 N N . ASP C 1 125 ? -49.968 -67.400 45.726 1.00 68.10 125 ASP C N 1
ATOM 4920 C CA . ASP C 1 125 ? -51.264 -67.683 46.372 1.00 67.93 125 ASP C CA 1
ATOM 4921 C C . ASP C 1 125 ? -50.957 -68.242 47.754 1.00 71.35 125 ASP C C 1
ATOM 4922 O O . ASP C 1 125 ? -50.238 -69.214 47.833 1.00 72.80 125 ASP C O 1
ATOM 4927 N N . THR C 1 126 ? -51.560 -67.670 48.790 1.00 75.50 126 THR C N 1
ATOM 4928 C CA . THR C 1 126 ? -51.301 -68.068 50.197 1.00 79.17 126 THR C CA 1
ATOM 4929 C C . THR C 1 126 ? -51.778 -69.492 50.477 1.00 77.88 126 THR C C 1
ATOM 4930 O O . THR C 1 126 ? -51.374 -70.045 51.474 1.00 75.56 126 THR C O 1
ATOM 4934 N N . ARG C 1 127 ? -52.699 -69.978 49.663 1.00 79.71 127 ARG C N 1
ATOM 4935 C CA . ARG C 1 127 ? -53.210 -71.340 49.877 1.00 84.86 127 ARG C CA 1
ATOM 4936 C C . ARG C 1 127 ? -52.087 -72.321 49.577 1.00 84.31 127 ARG C C 1
ATOM 4937 O O . ARG C 1 127 ? -52.247 -73.450 49.956 1.00 92.61 127 ARG C O 1
ATOM 4945 N N . ASP C 1 128 ? -51.010 -71.882 48.926 1.00 82.28 128 ASP C N 1
ATOM 4946 C CA . ASP C 1 128 ? -49.934 -72.822 48.524 1.00 74.30 128 ASP C CA 1
ATOM 4947 C C . ASP C 1 128 ? -48.687 -72.696 49.397 1.00 69.67 128 ASP C C 1
ATOM 4948 O O . ASP C 1 128 ? -47.721 -73.386 49.098 1.00 68.09 128 ASP C O 1
ATOM 4953 N N . LYS C 1 129 ? -48.708 -71.874 50.441 1.00 68.19 129 LYS C N 1
ATOM 4954 C CA . LYS C 1 129 ? -47.476 -71.692 51.253 1.00 72.98 129 LYS C CA 1
ATOM 4955 C C . LYS C 1 129 ? -46.973 -73.026 51.805 1.00 67.16 129 LYS C C 1
ATOM 4956 O O . LYS C 1 129 ? -45.815 -73.348 51.573 1.00 64.64 129 LYS C O 1
ATOM 4962 N N . GLU C 1 130 ? -47.836 -73.787 52.466 1.00 70.78 130 GLU C N 1
ATOM 4963 C CA . GLU C 1 130 ? -47.392 -75.066 53.064 1.00 72.76 130 GLU C CA 1
ATOM 4964 C C . GLU C 1 130 ? -46.947 -76.044 51.979 1.00 70.94 130 GLU C C 1
ATOM 4965 O O . GLU C 1 130 ? -46.017 -76.796 52.214 1.00 68.14 130 GLU C O 1
ATOM 4971 N N . LEU C 1 131 ? -47.580 -76.010 50.818 1.00 70.35 131 LEU C N 1
ATOM 4972 C CA . LEU C 1 131 ? -47.187 -76.951 49.746 1.00 68.97 131 LEU C CA 1
ATOM 4973 C C . LEU C 1 131 ? -45.753 -76.644 49.325 1.00 62.99 131 LEU C C 1
ATOM 4974 O O . LEU C 1 131 ? -44.970 -77.566 49.192 1.00 60.44 131 LEU C O 1
ATOM 4979 N N . VAL C 1 132 ? -45.442 -75.368 49.151 1.00 59.73 132 VAL C N 1
ATOM 4980 C CA . VAL C 1 132 ? -44.084 -74.940 48.726 1.00 55.87 132 VAL C CA 1
ATOM 4981 C C . VAL C 1 132 ? -43.060 -75.369 49.779 1.00 62.25 132 VAL C C 1
ATOM 4982 O O . VAL C 1 132 ? -42.018 -75.881 49.404 1.00 69.32 132 VAL C O 1
ATOM 4986 N N . LYS C 1 133 ? -43.366 -75.163 51.054 1.00 62.98 133 LYS C N 1
ATOM 4987 C CA . LYS C 1 133 ? -42.423 -75.546 52.132 1.00 64.32 133 LYS C CA 1
ATOM 4988 C C . LYS C 1 133 ? -42.182 -77.053 52.093 1.00 65.36 133 LYS C C 1
ATOM 4989 O O . LYS C 1 133 ? -41.029 -77.452 52.218 1.00 69.28 133 LYS C O 1
ATOM 4995 N N . ARG C 1 134 ? -43.232 -77.844 51.889 1.00 64.68 134 ARG C N 1
ATOM 4996 C CA . ARG C 1 134 ? -43.064 -79.315 51.820 1.00 67.36 134 ARG C CA 1
ATOM 4997 C C . ARG C 1 134 ? -42.112 -79.657 50.678 1.00 64.40 134 ARG C C 1
ATOM 4998 O O . ARG C 1 134 ? -41.235 -80.490 50.877 1.00 58.55 134 ARG C O 1
ATOM 5006 N N . ILE C 1 135 ? -42.316 -79.020 49.528 1.00 58.14 135 ILE C N 1
ATOM 5007 C CA . ILE C 1 135 ? -41.442 -79.303 48.364 1.00 60.05 135 I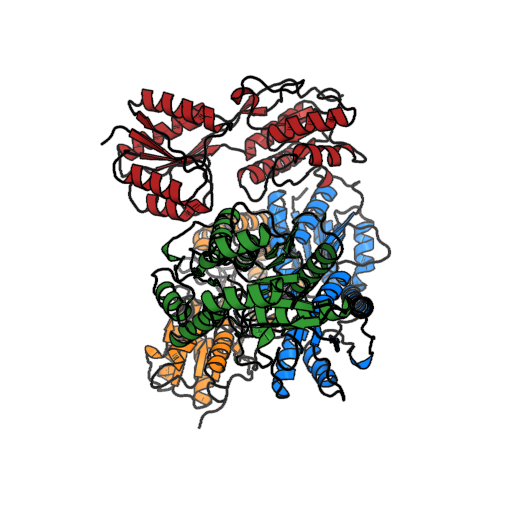LE C CA 1
ATOM 5008 C C . ILE C 1 135 ? -40.027 -78.904 48.744 1.00 63.29 135 ILE C C 1
ATOM 5009 O O . ILE C 1 135 ? -39.131 -79.534 48.264 1.00 62.85 135 ILE C O 1
ATOM 5014 N N . LEU C 1 136 ? -39.884 -77.814 49.489 1.00 63.07 136 LEU C N 1
ATOM 5015 C CA . LEU C 1 136 ? -38.561 -77.279 49.890 1.00 62.14 136 LEU C CA 1
ATOM 5016 C C . LEU C 1 136 ? -37.923 -78.169 50.951 1.00 67.95 136 LEU C C 1
ATOM 5017 O O . LEU C 1 136 ? -36.711 -78.139 51.035 1.00 69.93 136 LEU C O 1
ATOM 5022 N N . LYS C 1 137 ? -38.706 -78.899 51.746 1.00 73.21 137 LYS C N 1
ATOM 5023 C CA . LYS C 1 137 ? -38.087 -79.813 52.743 1.00 78.25 137 LYS C CA 1
ATOM 5024 C C . LYS C 1 137 ? -37.384 -80.906 51.947 1.00 78.15 137 LYS C C 1
ATOM 5025 O O . LYS C 1 137 ? -36.251 -81.220 52.240 1.00 76.63 137 LYS C O 1
ATOM 5031 N N . THR C 1 138 ? -38.028 -81.382 50.891 1.00 80.03 138 THR C N 1
ATOM 5032 C CA . THR C 1 138 ? -37.366 -82.369 50.016 1.00 75.98 138 THR C CA 1
ATOM 5033 C C . THR C 1 138 ? -36.359 -81.603 49.165 1.00 79.66 138 THR C C 1
ATOM 5034 O O . THR C 1 138 ? -36.544 -80.415 48.937 1.00 81.36 138 THR C O 1
ATOM 5038 N N . GLY C 1 139 ? -35.355 -82.247 48.597 1.00 76.80 139 GLY C N 1
ATOM 5039 C CA . GLY C 1 139 ? -34.407 -81.420 47.822 1.00 69.92 139 GLY C CA 1
ATOM 5040 C C . GLY C 1 139 ? -34.803 -81.229 46.372 1.00 61.19 139 GLY C C 1
ATOM 5041 O O . GLY C 1 139 ? -33.928 -80.878 45.599 1.00 65.82 139 GLY C O 1
ATOM 5042 N N . PHE C 1 140 ? -36.073 -81.439 46.035 1.00 48.85 140 PHE C N 1
ATOM 5043 C CA . PHE C 1 140 ? -36.527 -81.399 44.620 1.00 52.84 140 PHE C CA 1
ATOM 5044 C C . PHE C 1 140 ? -36.240 -80.049 43.977 1.00 57.23 140 PHE C C 1
ATOM 5045 O O . PHE C 1 140 ? -36.614 -79.048 44.562 1.00 58.32 140 PHE C O 1
ATOM 5053 N N . PRO C 1 141 ? -35.551 -79.887 42.724 1.00 56.64 141 PRO C N 1
ATOM 5054 C CA . PRO C 1 141 ? -35.143 -78.605 41.711 1.00 51.88 141 PRO C CA 1
ATOM 5055 C C . PRO C 1 141 ? -36.518 -77.925 41.720 1.00 55.61 141 PRO C C 1
ATOM 5056 O O . PRO C 1 141 ? -37.460 -78.544 41.339 1.00 56.58 141 PRO C O 1
ATOM 5060 N N . LEU C 1 142 ? -36.604 -76.727 42.297 1.00 53.03 142 LEU C N 1
ATOM 5061 C CA . LEU C 1 142 ? -37.868 -75.959 42.373 1.00 45.54 142 LEU C CA 1
ATOM 5062 C C . LEU C 1 142 ? -37.597 -74.500 42.017 1.00 50.10 142 LEU C C 1
ATOM 5063 O O . LEU C 1 142 ? -36.700 -73.915 42.593 1.00 47.64 142 LEU C O 1
ATOM 5068 N N . VAL C 1 143 ? -38.371 -73.954 41.090 1.00 48.41 143 VAL C N 1
ATOM 5069 C CA . VAL C 1 143 ? -38.228 -72.526 40.713 1.00 49.03 143 VAL C CA 1
ATOM 5070 C C . VAL C 1 143 ? -39.612 -71.888 40.713 1.00 52.28 143 VAL C C 1
ATOM 5071 O O . VAL C 1 143 ? -40.499 -72.426 40.082 1.00 53.79 143 VAL C O 1
ATOM 5075 N N . LEU C 1 144 ? -39.769 -70.785 41.429 1.00 49.46 144 LEU C N 1
ATOM 5076 C CA . LEU C 1 144 ? -41.054 -70.060 41.492 1.00 46.61 144 LEU C CA 1
ATOM 5077 C C . LEU C 1 144 ? -40.967 -68.838 40.587 1.00 46.95 144 LEU C C 1
ATOM 5078 O O . LEU C 1 144 ? -39.866 -68.417 40.279 1.00 47.66 144 LEU C O 1
ATOM 5083 N N . ILE C 1 145 ? -42.112 -68.344 40.140 1.00 42.94 145 ILE C N 1
ATOM 5084 C CA . ILE C 1 145 ? -42.161 -67.146 39.267 1.00 45.48 145 ILE C CA 1
ATOM 5085 C C . ILE C 1 145 ? -43.143 -66.182 39.894 1.00 47.52 145 ILE C C 1
ATOM 5086 O O . ILE C 1 145 ? -44.235 -66.601 40.166 1.00 51.11 145 ILE C O 1
ATOM 5091 N N . GLU C 1 146 ? -42.715 -64.954 40.139 1.00 47.31 146 GLU C N 1
ATOM 5092 C CA . GLU C 1 146 ? -43.575 -63.915 40.750 1.00 55.28 146 GLU C CA 1
ATOM 5093 C C . GLU C 1 146 ? -44.137 -64.408 42.085 1.00 55.08 146 GLU C C 1
ATOM 5094 O O . GLU C 1 146 ? -45.296 -64.167 42.337 1.00 51.77 146 GLU C O 1
ATOM 5100 N N . ASN C 1 147 ? -43.312 -65.059 42.899 1.00 43.27 147 ASN C N 1
ATOM 5101 C CA . ASN C 1 147 ? -43.736 -65.508 44.248 1.00 47.71 147 ASN C CA 1
ATOM 5102 C C . ASN C 1 147 ? -43.206 -64.509 45.278 1.00 56.03 147 ASN C C 1
ATOM 5103 O O . ASN C 1 147 ? -42.065 -64.099 45.149 1.00 52.51 147 ASN C O 1
ATOM 5108 N N . TYR C 1 148 ? -44.031 -64.128 46.244 1.00 53.42 148 TYR C N 1
ATOM 5109 C CA . TYR C 1 148 ? -43.602 -63.150 47.265 1.00 55.59 148 TYR C CA 1
ATOM 5110 C C . TYR C 1 148 ? -43.799 -63.719 48.671 1.00 62.22 148 TYR C C 1
ATOM 5111 O O . TYR C 1 148 ? -43.997 -62.950 49.595 1.00 59.52 148 TYR C O 1
ATOM 5120 N N . PHE C 1 149 ? -43.719 -65.039 48.803 1.00 59.07 149 PHE C N 1
ATOM 5121 C CA . PHE C 1 149 ? -43.903 -65.694 50.118 1.00 57.96 149 PHE C CA 1
ATOM 5122 C C . PHE C 1 149 ? -42.803 -65.237 51.076 1.00 61.91 149 PHE C C 1
ATOM 5123 O O . PHE C 1 149 ? -41.649 -65.132 50.695 1.00 54.09 149 PHE C O 1
ATOM 5131 N N . ASN C 1 150 ? -43.185 -64.986 52.317 1.00 70.12 150 ASN C N 1
ATOM 5132 C CA . ASN C 1 150 ? -42.221 -64.536 53.345 1.00 74.10 150 ASN C CA 1
ATOM 5133 C C . ASN C 1 150 ? -41.487 -65.712 53.975 1.00 78.42 150 ASN C C 1
ATOM 5134 O O . ASN C 1 150 ? -42.058 -66.789 54.108 1.00 80.40 150 ASN C O 1
ATOM 5139 N N . ASP C 1 151 ? -40.243 -65.457 54.338 1.00 81.43 151 ASP C N 1
ATOM 5140 C CA . ASP C 1 151 ? -39.389 -66.399 55.095 1.00 90.75 151 ASP C CA 1
ATOM 5141 C C . ASP C 1 151 ? -39.263 -67.784 54.465 1.00 78.30 151 ASP C C 1
ATOM 5142 O O . ASP C 1 151 ? -39.528 -68.760 55.147 1.00 78.73 151 ASP C O 1
ATOM 5147 N N . ILE C 1 152 ? -38.858 -67.830 53.209 1.00 69.12 152 ILE C N 1
ATOM 5148 C CA . ILE C 1 152 ? -38.488 -69.106 52.543 1.00 69.27 152 ILE C CA 1
ATOM 5149 C C . ILE C 1 152 ? -37.277 -68.791 51.671 1.00 64.70 152 ILE C C 1
ATOM 5150 O O . ILE C 1 152 ? -37.145 -67.660 51.236 1.00 64.51 152 ILE C O 1
ATOM 5155 N N . ASN C 1 153 ? -36.403 -69.756 51.467 1.00 55.38 153 ASN C N 1
ATOM 5156 C CA . ASN C 1 153 ? -35.245 -69.513 50.585 1.00 59.33 153 ASN C CA 1
ATOM 5157 C C . ASN C 1 153 ? -35.477 -70.346 49.327 1.00 58.09 153 ASN C C 1
ATOM 5158 O O . ASN C 1 153 ? -35.274 -71.544 49.402 1.00 59.51 153 ASN C O 1
ATOM 5163 N N . VAL C 1 154 ? -35.912 -69.717 48.235 1.00 58.77 154 VAL C N 1
ATOM 5164 C CA . VAL C 1 154 ? -36.256 -70.463 46.989 1.00 56.05 154 VAL C CA 1
ATOM 5165 C C . VAL C 1 154 ? -35.727 -69.754 45.760 1.00 52.22 154 VAL C C 1
ATOM 5166 O O . VAL C 1 154 ? -35.529 -68.556 45.806 1.00 52.98 154 VAL C O 1
ATOM 5170 N N . ASN C 1 155 ? -35.582 -70.501 44.679 1.00 48.26 155 ASN C N 1
ATOM 5171 C CA . ASN C 1 155 ? -35.271 -69.858 43.391 1.00 43.62 155 ASN C CA 1
ATOM 5172 C C . ASN C 1 155 ? -36.562 -69.144 43.008 1.00 53.86 155 ASN C C 1
ATOM 5173 O O . ASN C 1 155 ? -37.598 -69.770 43.074 1.00 45.58 155 ASN C O 1
ATOM 5178 N N . ASP C 1 156 ? -36.486 -67.860 42.697 1.00 50.81 156 ASP C N 1
ATOM 5179 C CA . ASP C 1 156 ? -37.701 -67.074 42.403 1.00 46.82 156 ASP C CA 1
ATOM 5180 C C . ASP C 1 156 ? -37.338 -66.061 41.331 1.00 51.73 156 ASP C C 1
ATOM 5181 O O . ASP C 1 156 ? -36.347 -65.382 41.501 1.00 50.95 156 ASP C O 1
ATOM 5186 N N . VAL C 1 157 ? -38.084 -66.035 40.238 1.00 42.11 157 VAL C N 1
ATOM 5187 C CA . VAL C 1 157 ? -37.845 -65.029 39.177 1.00 38.89 157 VAL C CA 1
ATOM 5188 C C . VAL C 1 157 ? -38.986 -64.036 39.314 1.00 47.91 157 VAL C C 1
ATOM 5189 O O . VAL C 1 157 ? -40.122 -64.450 39.231 1.00 43.34 157 VAL C O 1
ATOM 5193 N N . ILE C 1 158 ? -38.659 -62.775 39.556 1.00 44.12 158 ILE C N 1
ATOM 5194 C CA . ILE C 1 158 ? -39.702 -61.756 39.823 1.00 41.25 158 ILE C CA 1
ATOM 5195 C C . ILE C 1 158 ? -39.546 -60.541 38.924 1.00 48.83 158 ILE C C 1
ATOM 5196 O O . ILE C 1 158 ? -38.517 -60.369 38.309 1.00 44.92 158 ILE C O 1
ATOM 5201 N N . ILE C 1 159 ? -40.585 -59.721 38.924 1.00 46.37 159 ILE C N 1
ATOM 5202 C CA . ILE C 1 159 ? -40.664 -58.466 38.142 1.00 50.30 159 ILE C CA 1
ATOM 5203 C C . ILE C 1 159 ? -40.667 -57.323 39.150 1.00 48.02 159 ILE C C 1
ATOM 5204 O O . ILE C 1 159 ? -41.328 -57.454 40.155 1.00 43.12 159 ILE C O 1
ATOM 5209 N N . ASN C 1 160 ? -39.970 -56.242 38.845 1.00 47.17 160 ASN C N 1
ATOM 5210 C CA . ASN C 1 160 ? -39.957 -55.071 39.749 1.00 47.82 160 ASN C CA 1
ATOM 5211 C C . ASN C 1 160 ? -41.253 -54.288 39.532 1.00 47.01 160 ASN C C 1
ATOM 5212 O O . ASN C 1 160 ? -41.245 -53.353 38.773 1.00 42.88 160 ASN C O 1
ATOM 5217 N N . ASN C 1 161 ? -42.319 -54.709 40.192 1.00 42.15 161 ASN C N 1
ATOM 5218 C CA . ASN C 1 161 ? -43.646 -54.073 40.056 1.00 43.75 161 ASN C CA 1
ATOM 5219 C C . ASN C 1 161 ? -43.603 -52.654 40.608 1.00 45.53 161 ASN C C 1
ATOM 5220 O O . ASN C 1 161 ? -44.197 -51.793 40.002 1.00 43.52 161 ASN C O 1
ATOM 5225 N N . PHE C 1 162 ? -42.915 -52.451 41.725 1.00 45.47 162 PHE C N 1
ATOM 5226 C CA . PHE C 1 162 ? -42.834 -51.117 42.365 1.00 51.48 162 PHE C CA 1
ATOM 5227 C C . PHE C 1 162 ? -42.251 -50.091 41.393 1.00 46.79 162 PHE C C 1
ATOM 5228 O O . PHE C 1 162 ? -42.875 -49.094 41.164 1.00 40.83 162 PHE C O 1
ATOM 5236 N N . SER C 1 163 ? -41.078 -50.374 40.849 1.00 46.21 163 SER C N 1
ATOM 5237 C CA . SER C 1 163 ? -40.393 -49.418 39.956 1.00 47.41 163 SER C CA 1
ATOM 5238 C C . SER C 1 163 ? -41.153 -49.268 38.636 1.00 46.39 163 SER C C 1
ATOM 5239 O O . SER C 1 163 ? -41.080 -48.214 38.054 1.00 42.17 163 SER C O 1
ATOM 5242 N N . GLY C 1 164 ? -41.884 -50.293 38.216 1.00 43.66 164 GLY C N 1
ATOM 5243 C CA . GLY C 1 164 ? -42.692 -50.176 36.997 1.00 34.31 164 GLY C CA 1
ATOM 5244 C C . GLY C 1 164 ? -43.754 -49.113 37.186 1.00 43.84 164 GLY C C 1
ATOM 5245 O O . GLY C 1 164 ? -43.989 -48.355 36.281 1.00 39.31 164 GLY C O 1
ATOM 5246 N N . ALA C 1 165 ? -44.376 -49.098 38.354 1.00 37.12 165 ALA C N 1
ATOM 5247 C CA . ALA C 1 165 ? -45.421 -48.113 38.664 1.00 42.05 165 ALA C CA 1
ATOM 5248 C C . ALA C 1 165 ? -44.781 -46.729 38.765 1.00 48.45 165 ALA C C 1
ATOM 5249 O O . ALA C 1 165 ? -45.376 -45.786 38.301 1.00 40.21 165 ALA C O 1
ATOM 5251 N N . VAL C 1 166 ? -43.593 -46.646 39.352 1.00 45.10 166 VAL C N 1
ATOM 5252 C CA . VAL C 1 166 ? -42.882 -45.350 39.500 1.00 40.72 166 VAL C CA 1
ATOM 5253 C C . VAL C 1 166 ? -42.604 -44.797 38.106 1.00 44.68 166 VAL C C 1
ATOM 5254 O O . VAL C 1 166 ? -42.877 -43.637 37.871 1.00 42.28 166 VAL C O 1
ATOM 5258 N N . ASN C 1 167 ? -42.105 -45.639 37.216 1.00 42.09 167 ASN C N 1
ATOM 5259 C CA . ASN C 1 167 ? -41.768 -45.176 35.852 1.00 44.66 167 ASN C CA 1
ATOM 5260 C C . ASN C 1 167 ? -43.039 -44.768 35.106 1.00 43.47 167 ASN C C 1
ATOM 5261 O O . ASN C 1 167 ? -42.984 -43.800 34.389 1.00 41.25 167 ASN C O 1
ATOM 5266 N N . ALA C 1 168 ? -44.142 -45.471 35.311 1.00 37.54 168 ALA C N 1
ATOM 5267 C CA . ALA C 1 168 ? -45.392 -45.109 34.616 1.00 40.57 168 ALA C CA 1
ATOM 5268 C C . ALA C 1 168 ? -45.826 -43.705 35.030 1.00 36.13 168 ALA C C 1
ATOM 5269 O O . ALA C 1 168 ? -46.116 -42.919 34.164 1.00 37.97 168 ALA C O 1
ATOM 5271 N N . VAL C 1 169 ? -45.856 -43.438 36.326 1.00 38.47 169 VAL C N 1
ATOM 5272 C CA . VAL C 1 169 ? -46.292 -42.119 36.853 1.00 42.67 169 VAL C CA 1
ATOM 5273 C C . VAL C 1 169 ? -45.287 -41.045 36.445 1.00 45.13 169 VAL C C 1
ATOM 5274 O O . VAL C 1 169 ? -45.723 -39.998 36.029 1.00 45.04 169 VAL C O 1
ATOM 5278 N N . ASN C 1 170 ? -43.996 -41.351 36.494 1.00 40.45 170 ASN C N 1
ATOM 5279 C CA . ASN C 1 170 ? -42.963 -40.374 36.082 1.00 41.52 170 ASN C CA 1
ATOM 5280 C C . ASN C 1 170 ? -43.211 -39.991 34.628 1.00 44.58 170 ASN C C 1
ATOM 5281 O O . ASN C 1 170 ? -43.046 -38.835 34.300 1.00 40.00 170 ASN C O 1
ATOM 5286 N N . TYR C 1 171 ? -43.583 -40.954 33.793 1.00 38.53 171 TYR C N 1
ATOM 5287 C CA . TYR C 1 171 ? -43.839 -40.644 32.370 1.00 37.64 171 TYR C CA 1
ATOM 5288 C C . TYR C 1 171 ? -45.005 -39.663 32.261 1.00 42.03 171 TYR C C 1
ATOM 5289 O O . TYR C 1 171 ? -44.912 -38.729 31.501 1.00 44.31 171 TYR C O 1
ATOM 5298 N N . LEU C 1 172 ? -46.074 -39.900 33.006 1.00 38.63 172 LEU C N 1
ATOM 5299 C CA . LEU C 1 172 ? -47.244 -38.996 32.946 1.00 45.47 172 LEU C CA 1
ATOM 5300 C C . LEU C 1 172 ? -46.872 -37.618 33.499 1.00 42.28 172 LEU C C 1
ATOM 5301 O O . LEU C 1 172 ? -47.318 -36.646 32.942 1.00 40.79 172 LEU C O 1
ATOM 5306 N N . VAL C 1 173 ? -46.089 -37.567 34.572 1.00 39.49 173 VAL C N 1
ATOM 5307 C CA . VAL C 1 173 ? -45.666 -36.270 35.163 1.00 44.93 173 VAL C CA 1
ATOM 5308 C C . VAL C 1 173 ? -44.854 -35.520 34.112 1.00 45.09 173 VAL C C 1
ATOM 5309 O O . VAL C 1 173 ? -45.064 -34.342 33.933 1.00 42.65 173 VAL C O 1
ATOM 5313 N N . GLY C 1 174 ? -43.972 -36.233 33.425 1.00 40.91 174 GLY C N 1
ATOM 5314 C CA . GLY C 1 174 ? -43.122 -35.659 32.373 1.00 40.05 174 GLY C CA 1
ATOM 5315 C C . GLY C 1 174 ? -43.948 -35.135 31.227 1.00 44.73 174 GLY C C 1
ATOM 5316 O O . GLY C 1 174 ? -43.493 -34.246 30.553 1.00 43.70 174 GLY C O 1
ATOM 5317 N N . LEU C 1 175 ? -45.162 -35.649 31.067 1.00 41.40 175 LEU C N 1
ATOM 5318 C CA . LEU C 1 175 ? -46.063 -35.184 29.990 1.00 39.89 175 LEU C CA 1
ATOM 5319 C C . LEU C 1 175 ? -46.827 -33.950 30.479 1.00 48.11 175 LEU C C 1
ATOM 5320 O O . LEU C 1 175 ? -47.571 -33.397 29.706 1.00 46.59 175 LEU C O 1
ATOM 5325 N N . GLY C 1 176 ? -46.641 -33.555 31.733 1.00 45.62 176 GLY C N 1
ATOM 5326 C CA . GLY C 1 176 ? -47.309 -32.354 32.266 1.00 43.28 176 GLY C CA 1
ATOM 5327 C C . GLY C 1 176 ? -48.512 -32.642 33.143 1.00 46.37 176 GLY C C 1
ATOM 5328 O O . GLY C 1 176 ? -49.163 -31.701 33.559 1.00 41.41 176 GLY C O 1
ATOM 5329 N N . HIS C 1 177 ? -48.785 -33.903 33.436 1.00 41.24 177 HIS C N 1
ATOM 5330 C CA . HIS C 1 177 ? -49.955 -34.257 34.271 1.00 41.61 177 HIS C CA 1
ATOM 5331 C C . HIS C 1 177 ? -49.653 -34.034 35.753 1.00 46.30 177 HIS C C 1
ATOM 5332 O O . HIS C 1 177 ? -48.564 -34.357 36.170 1.00 40.55 177 HIS C O 1
ATOM 5339 N N . ARG C 1 178 ? -50.608 -33.470 36.481 1.00 47.85 178 ARG C N 1
ATOM 5340 C CA . ARG C 1 178 ? -50.459 -33.190 37.927 1.00 47.85 178 ARG C CA 1
ATOM 5341 C C . ARG C 1 178 ? -51.584 -33.892 38.677 1.00 46.43 178 ARG C C 1
ATOM 5342 O O . ARG C 1 178 ? -51.430 -34.141 39.848 1.00 46.02 178 ARG C O 1
ATOM 5350 N N . LYS C 1 179 ? -52.676 -34.183 37.988 1.00 46.31 179 LYS C N 1
ATOM 5351 C CA . LYS C 1 179 ? -53.827 -34.876 38.603 1.00 47.68 179 LYS C CA 1
ATOM 5352 C C . LYS C 1 179 ? -53.867 -36.295 38.046 1.00 45.10 179 LYS C C 1
ATOM 5353 O O . LYS C 1 179 ? -54.570 -36.533 37.088 1.00 40.04 179 LYS C O 1
ATOM 5359 N N . ILE C 1 180 ? -53.089 -37.169 38.666 1.00 42.16 180 ILE C N 1
ATOM 5360 C CA . ILE C 1 180 ? -52.937 -38.578 38.234 1.00 38.75 180 ILE C CA 1
ATOM 5361 C C . ILE C 1 180 ? -53.641 -39.508 39.218 1.00 41.51 180 ILE C C 1
ATOM 5362 O O . ILE C 1 180 ? -53.327 -39.488 40.380 1.00 46.19 180 ILE C O 1
ATOM 5367 N N . ALA C 1 181 ? -54.559 -40.314 38.718 1.00 38.80 181 ALA C N 1
ATOM 5368 C CA . ALA C 1 181 ? -55.297 -41.267 39.561 1.00 41.12 181 ALA C CA 1
ATOM 5369 C C . ALA C 1 181 ? -54.717 -42.666 39.391 1.00 39.64 181 ALA C C 1
ATOM 5370 O O . ALA C 1 181 ? -53.911 -42.859 38.511 1.00 43.68 181 ALA C O 1
ATOM 5372 N N . HIS C 1 182 ? -55.137 -43.585 40.247 1.00 45.92 182 HIS C N 1
ATOM 5373 C CA . HIS C 1 182 ? -54.713 -44.999 40.170 1.00 47.48 182 HIS C CA 1
ATOM 5374 C C . HIS C 1 182 ? -55.890 -45.932 40.456 1.00 50.08 182 HIS C C 1
ATOM 5375 O O . HIS C 1 182 ? -56.592 -45.721 41.428 1.00 51.36 182 HIS C O 1
ATOM 5382 N N . ILE C 1 183 ? -56.088 -46.914 39.589 1.00 50.39 183 ILE C N 1
ATOM 5383 C CA . ILE C 1 183 ? -57.099 -47.978 39.804 1.00 50.31 183 ILE C CA 1
ATOM 5384 C C . ILE C 1 183 ? -56.286 -49.206 40.217 1.00 51.18 183 ILE C C 1
ATOM 5385 O O . ILE C 1 183 ? -55.594 -49.763 39.394 1.00 47.13 183 ILE C O 1
ATOM 5390 N N . THR C 1 184 ? -56.373 -49.593 41.484 1.00 54.02 184 THR C N 1
ATOM 5391 C CA . THR C 1 184 ? -55.547 -50.690 42.048 1.00 50.11 184 THR C CA 1
ATOM 5392 C C . THR C 1 184 ? -56.028 -52.090 41.686 1.00 48.26 184 THR C C 1
ATOM 5393 O O . THR C 1 184 ? -57.107 -52.250 41.175 1.00 50.09 184 THR C O 1
ATOM 5397 N N . GLY C 1 185 ? -55.186 -53.057 42.005 1.00 52.35 185 GLY C N 1
ATOM 5398 C CA . GLY C 1 185 ? -55.563 -54.475 41.961 1.00 58.23 185 GLY C CA 1
ATOM 5399 C C . GLY C 1 185 ? -55.952 -54.904 43.369 1.00 60.68 185 GLY C C 1
ATOM 5400 O O . GLY C 1 185 ? -56.145 -54.039 44.226 1.00 56.80 185 GLY C O 1
ATOM 5401 N N . ASN C 1 186 ? -56.141 -56.198 43.586 1.00 62.27 186 ASN C N 1
ATOM 5402 C CA . ASN C 1 186 ? -56.476 -56.620 44.961 1.00 62.14 186 ASN C CA 1
ATOM 5403 C C . ASN C 1 186 ? -55.239 -56.355 45.795 1.00 62.20 186 ASN C C 1
ATOM 5404 O O . ASN C 1 186 ? -54.271 -57.062 45.616 1.00 59.25 186 ASN C O 1
ATOM 5409 N N . VAL C 1 187 ? -55.317 -55.403 46.720 1.00 58.67 187 VAL C N 1
ATOM 5410 C CA . VAL C 1 187 ? -54.121 -55.040 47.525 1.00 66.04 187 VAL C CA 1
ATOM 5411 C C . VAL C 1 187 ? -53.738 -56.167 48.477 1.00 70.40 187 VAL C C 1
ATOM 5412 O O . VAL C 1 187 ? -52.733 -56.019 49.139 1.00 77.68 187 VAL C O 1
ATOM 5416 N N . ASN C 1 188 ? -54.519 -57.236 48.537 1.00 65.21 188 ASN C N 1
ATOM 5417 C CA . ASN C 1 188 ? -54.094 -58.360 49.404 1.00 73.17 188 ASN C CA 1
ATOM 5418 C C . ASN C 1 188 ? -52.962 -59.107 48.697 1.00 71.75 188 ASN C C 1
ATOM 5419 O O . ASN C 1 188 ? -52.252 -59.844 49.363 1.00 68.71 188 ASN C O 1
ATOM 5424 N N . HIS C 1 189 ? -52.800 -58.861 47.398 1.00 64.04 189 HIS C N 1
ATOM 5425 C CA . HIS C 1 189 ? -51.721 -59.495 46.603 1.00 61.11 189 HIS C CA 1
ATOM 5426 C C . HIS C 1 189 ? -50.520 -58.553 46.555 1.00 67.81 189 HIS C C 1
ATOM 5427 O O . HIS C 1 189 ? -50.725 -57.370 46.365 1.00 68.77 189 HIS C O 1
ATOM 5434 N N . ARG C 1 190 ? -49.312 -59.084 46.671 1.00 63.87 190 ARG C N 1
ATOM 5435 C CA . ARG C 1 190 ? -48.105 -58.229 46.710 1.00 62.20 190 ARG C CA 1
ATOM 5436 C C . ARG C 1 190 ? -47.950 -57.394 45.437 1.00 54.46 190 ARG C C 1
ATOM 5437 O O . ARG C 1 190 ? -47.574 -56.242 45.558 1.00 52.39 190 ARG C O 1
ATOM 5445 N N . ALA C 1 191 ? -48.202 -57.972 44.269 1.00 51.63 191 ALA C N 1
ATOM 5446 C CA . ALA C 1 191 ? -48.004 -57.227 43.009 1.00 53.69 191 ALA C CA 1
ATOM 5447 C C . ALA C 1 191 ? -48.859 -55.964 42.993 1.00 51.31 191 ALA C C 1
ATOM 5448 O O . ALA C 1 191 ? -48.324 -54.920 42.686 1.00 49.75 191 ALA C O 1
ATOM 5450 N N . ALA C 1 192 ? -50.142 -56.089 43.299 1.00 46.84 192 ALA C N 1
ATOM 5451 C CA . ALA C 1 192 ? -51.033 -54.915 43.318 1.00 44.77 192 ALA C CA 1
ATOM 5452 C C . ALA C 1 192 ? -50.557 -53.922 44.376 1.00 46.60 192 ALA C C 1
ATOM 5453 O O . ALA C 1 192 ? -50.593 -52.747 44.114 1.00 50.39 192 ALA C O 1
ATOM 5455 N N . LEU C 1 193 ? -50.122 -54.405 45.531 1.00 49.80 193 LEU C N 1
ATOM 5456 C CA . LEU C 1 193 ? -49.660 -53.473 46.580 1.00 53.04 193 LEU C CA 1
ATOM 5457 C C . LEU C 1 193 ? -48.383 -52.776 46.122 1.00 51.38 193 LEU C C 1
ATOM 5458 O O . LEU C 1 193 ? -48.261 -51.600 46.365 1.00 52.75 193 LEU C O 1
ATOM 5463 N N . GLU C 1 194 ? -47.486 -53.492 45.460 1.00 48.01 194 GLU C N 1
ATOM 5464 C CA . GLU C 1 194 ? -46.239 -52.856 44.978 1.00 48.99 194 GLU C CA 1
ATOM 5465 C C . GLU C 1 194 ? -46.590 -51.768 43.957 1.00 52.40 194 GLU C C 1
ATOM 5466 O O . GLU C 1 194 ? -45.980 -50.720 43.997 1.00 46.93 194 GLU C O 1
ATOM 5472 N N . ARG C 1 195 ? -47.561 -52.031 43.093 1.00 47.14 195 ARG C N 1
ATOM 5473 C CA . ARG C 1 195 ? -47.960 -51.052 42.056 1.00 48.32 195 ARG C CA 1
ATOM 5474 C C . ARG C 1 195 ? -48.619 -49.854 42.729 1.00 44.25 195 ARG C C 1
ATOM 5475 O O . ARG C 1 195 ? -48.329 -48.757 42.336 1.00 45.41 195 ARG C O 1
ATOM 5483 N N . LEU C 1 196 ? -49.455 -50.078 43.730 1.00 43.87 196 LEU C N 1
ATOM 5484 C CA . LEU C 1 196 ? -50.063 -48.933 44.437 1.00 50.39 196 LEU C CA 1
ATOM 5485 C C . LEU C 1 196 ? -48.948 -48.142 45.120 1.00 50.23 196 LEU C C 1
ATOM 5486 O O . LEU C 1 196 ? -48.951 -46.935 45.005 1.00 49.93 196 LEU C O 1
ATOM 5491 N N . ASN C 1 197 ? -48.003 -48.827 45.753 1.00 50.88 197 ASN C N 1
ATOM 5492 C CA . ASN C 1 197 ? -46.921 -48.133 46.495 1.00 54.46 197 ASN C CA 1
ATOM 5493 C C . ASN C 1 197 ? -46.015 -47.368 45.533 1.00 49.91 197 ASN C C 1
ATOM 5494 O O . ASN C 1 197 ? -45.587 -46.287 45.888 1.00 49.81 197 ASN C O 1
ATOM 5499 N N . GLY C 1 198 ? -45.732 -47.940 44.370 1.00 44.70 198 GLY C N 1
ATOM 5500 C CA . GLY C 1 198 ? -44.898 -47.249 43.378 1.00 42.24 198 GLY C CA 1
ATOM 5501 C C . GLY C 1 198 ? -45.563 -45.961 42.957 1.00 46.15 198 GLY C C 1
ATOM 5502 O O . GLY C 1 198 ? -44.880 -44.976 42.836 1.00 43.95 198 GLY C O 1
ATOM 5503 N N . TYR C 1 199 ? -46.873 -46.005 42.761 1.00 45.44 199 TYR C N 1
ATOM 5504 C CA . TYR C 1 199 ? -47.657 -44.819 42.368 1.00 43.37 199 TYR C CA 1
ATOM 5505 C C . TYR C 1 199 ? -47.545 -43.758 43.463 1.00 45.50 199 TYR C C 1
ATOM 5506 O O . TYR C 1 199 ? -47.306 -42.615 43.147 1.00 43.53 199 TYR C O 1
ATOM 5515 N N . ILE C 1 200 ? -47.725 -44.162 44.717 1.00 51.41 200 ILE C N 1
ATOM 5516 C CA . ILE C 1 200 ? -47.668 -43.211 45.860 1.00 51.53 200 ILE C CA 1
ATOM 5517 C C . ILE C 1 200 ? -46.267 -42.616 45.930 1.00 54.32 200 ILE C C 1
ATOM 5518 O O . ILE C 1 200 ? -46.157 -41.431 46.120 1.00 54.45 200 ILE C O 1
ATOM 5523 N N . ARG C 1 201 ? -45.247 -43.441 45.747 1.00 53.91 201 ARG C N 1
ATOM 5524 C CA . ARG C 1 201 ? -43.851 -42.959 45.806 1.00 52.75 201 ARG C CA 1
ATOM 5525 C C . ARG C 1 201 ? -43.600 -41.970 44.676 1.00 55.62 201 ARG C C 1
ATOM 5526 O O . ARG C 1 201 ? -42.932 -40.994 44.912 1.00 54.10 201 ARG C O 1
ATOM 5534 N N . ALA C 1 202 ? -44.112 -42.247 43.487 1.00 52.71 202 ALA C N 1
ATOM 5535 C CA . ALA C 1 202 ? -43.869 -41.338 42.353 1.00 50.57 202 ALA C CA 1
ATOM 5536 C C . ALA C 1 202 ? -44.584 -40.014 42.602 1.00 49.42 202 ALA C C 1
ATOM 5537 O O . ALA C 1 202 ? -44.055 -39.007 42.218 1.00 43.59 202 ALA C O 1
ATOM 5539 N N . LEU C 1 203 ? -45.745 -40.036 43.238 1.00 48.21 203 LEU C N 1
ATOM 5540 C CA . LEU C 1 203 ? -46.427 -38.755 43.518 1.00 51.58 203 LEU C CA 1
ATOM 5541 C C . LEU C 1 203 ? -45.501 -37.912 44.391 1.00 57.18 203 LEU C C 1
ATOM 5542 O O . LEU C 1 203 ? -45.257 -36.778 44.036 1.00 55.76 203 LEU C O 1
ATOM 5547 N N . ASN C 1 204 ? -44.989 -38.493 45.475 1.00 55.68 204 ASN C N 1
ATOM 5548 C CA . ASN C 1 204 ? -44.117 -37.776 46.439 1.00 57.94 204 ASN C CA 1
ATOM 5549 C C . ASN C 1 204 ? -42.829 -37.289 45.782 1.00 56.82 204 ASN C C 1
ATOM 5550 O O . ASN C 1 204 ? -42.461 -36.164 46.019 1.00 56.82 204 ASN C O 1
ATOM 5555 N N . GLU C 1 205 ? -42.197 -38.092 44.942 1.00 54.03 205 GLU C N 1
ATOM 5556 C CA . GLU C 1 205 ? -40.916 -37.654 44.347 1.00 56.59 205 GLU C CA 1
ATOM 5557 C C . GLU C 1 205 ? -41.136 -36.576 43.287 1.00 59.80 205 GLU C C 1
ATOM 5558 O O . GLU C 1 205 ? -40.172 -35.925 42.939 1.00 59.54 205 GLU C O 1
ATOM 5564 N N . ASN C 1 206 ? -42.356 -36.404 42.796 1.00 57.29 206 ASN C N 1
ATOM 5565 C CA . ASN C 1 206 ? -42.602 -35.386 41.747 1.00 55.04 206 ASN C CA 1
ATOM 5566 C C . ASN C 1 206 ? -43.318 -34.188 42.362 1.00 56.15 206 ASN C C 1
ATOM 5567 O O . ASN C 1 206 ? -43.807 -33.355 41.618 1.00 55.75 206 ASN C O 1
ATOM 5572 N N . GLY C 1 207 ? -43.378 -34.151 43.687 1.00 57.98 207 GLY C N 1
ATOM 5573 C CA . GLY C 1 207 ? -43.981 -33.036 44.430 1.00 55.49 207 GLY C CA 1
ATOM 5574 C C . GLY C 1 207 ? -45.474 -32.936 44.258 1.00 58.22 207 GLY C C 1
ATOM 5575 O O . GLY C 1 207 ? -45.975 -31.832 44.293 1.00 59.44 207 GLY C O 1
ATOM 5576 N N . LEU C 1 208 ? -46.165 -34.058 44.117 1.00 48.29 208 LEU C N 1
ATOM 5577 C CA . LEU C 1 208 ? -47.634 -33.997 43.958 1.00 53.85 208 LEU C CA 1
ATOM 5578 C C . LEU C 1 208 ? -48.280 -34.469 45.257 1.00 54.58 208 LEU C C 1
ATOM 5579 O O . LEU C 1 208 ? -47.764 -35.382 45.855 1.00 64.40 208 LEU C O 1
ATOM 5584 N N . ALA C 1 209 ? -49.394 -33.877 45.648 1.00 50.55 209 ALA C N 1
ATOM 5585 C CA . ALA C 1 209 ? -50.043 -34.282 46.908 1.00 53.50 209 ALA C CA 1
ATOM 5586 C C . ALA C 1 209 ? -50.909 -35.520 46.696 1.00 57.04 209 ALA C C 1
ATOM 5587 O O . ALA C 1 209 ? -51.621 -35.564 45.722 1.00 57.20 209 ALA C O 1
ATOM 5589 N N . TYR C 1 210 ? -50.839 -36.462 47.625 1.00 61.79 210 TYR C N 1
ATOM 5590 C CA . TYR C 1 210 ? -51.632 -37.707 47.551 1.00 57.50 210 TYR C CA 1
ATOM 5591 C C . TYR C 1 210 ? -53.090 -37.385 47.840 1.00 63.43 210 TYR C C 1
ATOM 5592 O O . TYR C 1 210 ? -53.339 -36.558 48.685 1.00 71.02 210 TYR C O 1
ATOM 5601 N N . SER C 1 211 ? -54.007 -37.990 47.106 1.00 60.08 211 SER C N 1
ATOM 5602 C CA . SER C 1 211 ? -55.444 -37.778 47.365 1.00 62.00 211 SER C CA 1
ATOM 5603 C C . SER C 1 211 ? -56.148 -39.124 47.274 1.00 62.44 211 SER C C 1
ATOM 5604 O O . SER C 1 211 ? -56.028 -39.767 46.248 1.00 59.34 211 SER C O 1
ATOM 5607 N N . LYS C 1 212 ? -56.843 -39.515 48.339 1.00 69.73 212 LYS C N 1
ATOM 5608 C CA . LYS C 1 212 ? -57.518 -40.832 48.404 1.00 67.90 212 LYS C CA 1
ATOM 5609 C C . LYS C 1 212 ? -58.612 -40.919 47.346 1.00 62.66 212 LYS C C 1
ATOM 5610 O O . LYS C 1 212 ? -58.915 -42.011 46.901 1.00 61.66 212 LYS C O 1
ATOM 5616 N N . GLU C 1 213 ? -59.142 -39.787 46.917 1.00 60.19 213 GLU C N 1
ATOM 5617 C CA . GLU C 1 213 ? -60.235 -39.813 45.921 1.00 64.94 213 GLU C CA 1
ATOM 5618 C C . GLU C 1 213 ? -59.705 -40.190 44.538 1.00 59.52 213 GLU C C 1
ATOM 5619 O O . GLU C 1 213 ? -60.511 -40.558 43.699 1.00 57.51 213 GLU C O 1
ATOM 5625 N N . TYR C 1 214 ? -58.399 -40.069 44.327 1.00 54.49 214 TYR C N 1
ATOM 5626 C CA . TYR C 1 214 ? -57.797 -40.435 43.024 1.00 52.54 214 TYR C CA 1
ATOM 5627 C C . TYR C 1 214 ? -57.340 -41.892 43.068 1.00 52.94 214 TYR C C 1
ATOM 5628 O O . TYR C 1 214 ? -56.808 -42.363 42.080 1.00 53.16 214 TYR C O 1
ATOM 5637 N N . VAL C 1 215 ? -57.521 -42.562 44.200 1.00 49.84 215 VAL C N 1
ATOM 5638 C CA . VAL C 1 215 ? -57.119 -43.987 44.291 1.00 48.41 215 VAL C CA 1
ATOM 5639 C C . VAL C 1 215 ? -58.380 -44.827 44.424 1.00 54.43 215 VAL C C 1
ATOM 5640 O O . VAL C 1 215 ? -58.995 -44.758 45.468 1.00 60.52 215 VAL C O 1
ATOM 5644 N N . ILE C 1 216 ? -58.754 -45.563 43.387 1.00 50.57 216 ILE C N 1
ATOM 5645 C CA . ILE C 1 216 ? -59.959 -46.423 43.485 1.00 53.20 216 ILE C CA 1
ATOM 5646 C C . ILE C 1 216 ? -59.498 -47.844 43.785 1.00 52.65 216 ILE C C 1
ATOM 5647 O O . ILE C 1 216 ? -58.884 -48.437 42.929 1.00 54.16 216 ILE C O 1
ATOM 5652 N N . ASN C 1 217 ? -59.793 -48.354 44.973 1.00 55.81 217 ASN C N 1
ATOM 5653 C CA . ASN C 1 217 ? -59.409 -49.739 45.333 1.00 59.03 217 ASN C CA 1
ATOM 5654 C C . ASN C 1 217 ? -60.355 -50.702 44.621 1.00 61.83 217 ASN C C 1
ATOM 5655 O O . ASN C 1 217 ? -61.549 -50.492 44.696 1.00 64.56 217 ASN C O 1
ATOM 5660 N N . THR C 1 218 ? -59.818 -51.663 43.884 1.00 58.22 218 THR C N 1
ATOM 5661 C CA . THR C 1 218 ? -60.678 -52.683 43.247 1.00 62.18 218 THR C CA 1
ATOM 5662 C C . THR C 1 218 ? -60.064 -54.057 43.476 1.00 70.34 218 THR C C 1
ATOM 5663 O O . THR C 1 218 ? -58.923 -54.133 43.925 1.00 64.58 218 THR C O 1
ATOM 5667 N N . ASP C 1 219 ? -60.819 -55.103 43.161 1.00 82.77 219 ASP C N 1
ATOM 5668 C CA . ASP C 1 219 ? -60.311 -56.488 43.305 1.00 82.98 219 ASP C CA 1
ATOM 5669 C C . ASP C 1 219 ? -59.719 -56.933 41.976 1.00 81.21 219 ASP C C 1
ATOM 5670 O O . ASP C 1 219 ? -59.488 -58.130 41.829 1.00 83.82 219 ASP C O 1
ATOM 5675 N N . SER C 1 220 ? -59.620 -55.998 41.027 1.00 72.35 220 SER C N 1
ATOM 5676 C CA . SER C 1 220 ? -59.076 -56.200 39.659 1.00 75.29 220 SER C CA 1
ATOM 5677 C C . SER C 1 220 ? -59.975 -57.117 38.828 1.00 78.40 220 SER C C 1
ATOM 5678 O O . SER C 1 220 ? -59.519 -57.614 37.808 1.00 77.63 220 SER C O 1
ATOM 5681 N N . GLY C 1 221 ? -61.244 -57.253 39.202 1.00 77.67 221 GLY C N 1
ATOM 5682 C CA . GLY C 1 221 ? -62.161 -58.147 38.472 1.00 75.58 221 GLY C CA 1
ATOM 5683 C C . GLY C 1 221 ? -62.728 -57.554 37.194 1.00 76.83 221 GLY C C 1
ATOM 5684 O O . GLY C 1 221 ? -62.428 -56.428 36.869 1.00 78.23 221 GLY C O 1
ATOM 5685 N N . GLU C 1 222 ? -63.538 -58.329 36.482 1.00 83.30 222 GLU C N 1
ATOM 5686 C CA . GLU C 1 222 ? -64.144 -57.875 35.210 1.00 82.88 222 GLU C CA 1
ATOM 5687 C C . GLU C 1 222 ? -65.033 -56.668 35.485 1.00 85.31 222 GLU C C 1
ATOM 5688 O O . GLU C 1 222 ? -65.740 -56.682 36.499 1.00 79.03 222 GLU C O 1
ATOM 5694 N N . GLN C 1 223 ? -64.934 -55.657 34.617 1.00 81.12 223 GLN C N 1
ATOM 5695 C CA . GLN C 1 223 ? -65.682 -54.370 34.655 1.00 73.86 223 GLN C CA 1
ATOM 5696 C C . GLN C 1 223 ? -65.201 -53.480 35.802 1.00 63.09 223 GLN C C 1
ATOM 5697 O O . GLN C 1 223 ? -65.773 -52.421 35.970 1.00 63.55 223 GLN C O 1
ATOM 5703 N N . SER C 1 224 ? -64.152 -53.868 36.522 1.00 58.73 224 SER C N 1
ATOM 5704 C CA . SER C 1 224 ? -63.660 -53.009 37.631 1.00 55.30 224 SER C CA 1
ATOM 5705 C C . SER C 1 224 ? -63.174 -51.670 37.075 1.00 58.78 224 SER C C 1
ATOM 5706 O O . SER C 1 224 ? -63.325 -50.664 37.750 1.00 56.57 224 SER C O 1
ATOM 5709 N N . GLY C 1 225 ? -62.632 -51.679 35.865 1.00 54.54 225 GLY C N 1
ATOM 5710 C CA . GLY C 1 225 ? -62.132 -50.449 35.242 1.00 51.25 225 GLY C CA 1
ATOM 5711 C C . GLY C 1 225 ? -63.259 -49.534 34.834 1.00 59.16 225 GLY C C 1
ATOM 5712 O O . GLY C 1 225 ? -63.106 -48.335 35.001 1.00 58.24 22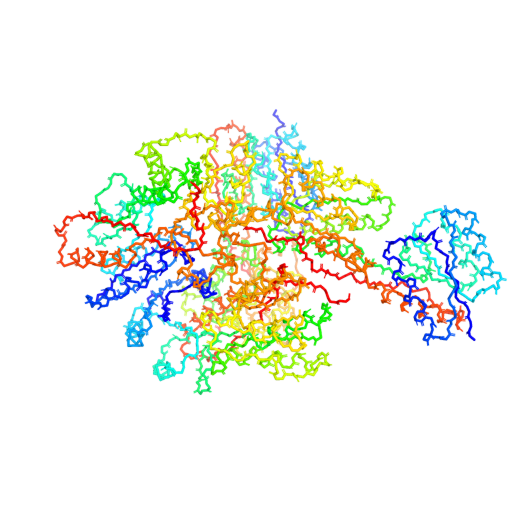5 GLY C O 1
ATOM 5713 N N . CYS C 1 226 ? -64.336 -50.093 34.295 1.00 60.44 226 CYS C N 1
ATOM 5714 C CA . CYS C 1 226 ? -65.501 -49.274 33.892 1.00 65.75 226 CYS C CA 1
ATOM 5715 C C . CYS C 1 226 ? -66.052 -48.563 35.124 1.00 63.28 226 CYS C C 1
ATOM 5716 O O . CYS C 1 226 ? -66.281 -47.363 35.052 1.00 58.07 226 CYS C O 1
ATOM 5719 N N . LYS C 1 227 ? -66.214 -49.293 36.219 1.00 63.16 227 LYS C N 1
ATOM 5720 C CA . LYS C 1 227 ? -66.797 -48.699 37.441 1.00 70.33 227 LYS C CA 1
ATOM 5721 C C . LYS C 1 227 ? -65.851 -47.642 38.000 1.00 67.03 227 LYS C C 1
ATOM 5722 O O . LYS C 1 227 ? -66.324 -46.581 38.364 1.00 62.79 227 LYS C O 1
ATOM 5728 N N . ALA C 1 228 ? -64.558 -47.944 38.053 1.00 63.93 228 ALA C N 1
ATOM 5729 C CA . ALA C 1 228 ? -63.589 -46.984 38.614 1.00 59.73 228 ALA C CA 1
ATOM 5730 C C . ALA C 1 228 ? -63.573 -45.718 37.766 1.00 60.57 228 ALA C C 1
ATOM 5731 O O . ALA C 1 228 ? -63.540 -44.646 38.323 1.00 59.27 228 ALA C O 1
ATOM 5733 N N . ALA C 1 229 ? -63.621 -45.859 36.454 1.00 58.10 229 ALA C N 1
ATOM 5734 C CA . ALA C 1 229 ? -63.577 -44.670 35.587 1.00 58.91 229 ALA C CA 1
ATOM 5735 C C . ALA C 1 229 ? -64.801 -43.807 35.856 1.00 58.62 229 ALA C C 1
ATOM 5736 O O . ALA C 1 229 ? -64.673 -42.597 35.848 1.00 58.00 229 ALA C O 1
ATOM 5738 N N . ASP C 1 230 ? -65.938 -44.444 36.089 1.00 59.69 230 ASP C N 1
ATOM 5739 C CA . ASP C 1 230 ? -67.197 -43.710 36.352 1.00 65.82 230 ASP C CA 1
ATOM 5740 C C . ASP C 1 230 ? -67.018 -42.815 37.572 1.00 63.96 230 ASP C C 1
ATOM 5741 O O . ASP C 1 230 ? -67.319 -41.634 37.464 1.00 60.67 230 ASP C O 1
ATOM 5746 N N . GLN C 1 231 ? -66.493 -43.369 38.658 1.00 61.60 231 GLN C N 1
ATOM 5747 C CA . GLN C 1 231 ? -66.274 -42.599 39.900 1.00 62.07 231 GLN C CA 1
ATOM 5748 C C . GLN C 1 231 ? -65.328 -41.428 39.641 1.00 58.98 231 GLN C C 1
ATOM 5749 O O . GLN C 1 231 ? -65.633 -40.333 40.081 1.00 58.36 231 GLN C O 1
ATOM 5755 N N . LEU C 1 232 ? -64.181 -41.697 39.022 1.00 54.55 232 LEU C N 1
ATOM 5756 C CA . LEU C 1 232 ? -63.127 -40.674 38.812 1.00 49.71 232 LEU C CA 1
ATOM 5757 C C . LEU C 1 232 ? -63.635 -39.538 37.936 1.00 52.08 232 LEU C C 1
ATOM 5758 O O . LEU C 1 232 ? -63.434 -38.408 38.301 1.00 49.50 232 LEU C O 1
ATOM 5763 N N . LEU C 1 233 ? -64.301 -39.860 36.837 1.00 52.05 233 LEU C N 1
ATOM 5764 C CA . LEU C 1 233 ? -64.745 -38.822 35.882 1.00 53.97 233 LEU C CA 1
ATOM 5765 C C . LEU C 1 233 ? -65.945 -38.039 36.413 1.00 60.44 233 LEU C C 1
ATOM 5766 O O . LEU C 1 233 ? -66.260 -37.017 35.834 1.00 63.97 233 LEU C O 1
ATOM 5771 N N . LYS C 1 234 ? -66.501 -38.448 37.550 1.00 62.78 234 LYS C N 1
ATOM 5772 C CA . LYS C 1 234 ? -67.660 -37.727 38.135 1.00 68.35 234 LYS C CA 1
ATOM 5773 C C . LYS C 1 234 ? -67.225 -36.891 39.339 1.00 72.69 234 LYS C C 1
ATOM 5774 O O . LYS C 1 234 ? -68.078 -36.341 39.998 1.00 78.56 234 LYS C O 1
ATOM 5780 N N . LEU C 1 235 ? -65.930 -36.753 39.579 1.00 71.46 235 LEU C N 1
ATOM 5781 C CA . LEU C 1 235 ? -65.485 -35.907 40.711 1.00 69.59 235 LEU C CA 1
ATOM 5782 C C . LEU C 1 235 ? -65.572 -34.442 40.285 1.00 68.06 235 LEU C C 1
ATOM 5783 O O . LEU C 1 235 ? -65.527 -34.182 39.092 1.00 62.40 235 LEU C O 1
ATOM 5788 N N . LYS C 1 236 ? -65.612 -33.523 41.247 1.00 72.59 236 LYS C N 1
ATOM 5789 C CA . LYS C 1 236 ? -65.644 -32.079 40.907 1.00 78.45 236 LYS C CA 1
ATOM 5790 C C . LYS C 1 236 ? -64.375 -31.776 40.124 1.00 77.01 236 LYS C C 1
ATOM 5791 O O . LYS C 1 236 ? -64.440 -31.029 39.155 1.00 66.33 236 LYS C O 1
ATOM 5797 N N . GLU C 1 237 ? -63.256 -32.345 40.567 1.00 67.98 237 GLU C N 1
ATOM 5798 C CA . GLU C 1 237 ? -61.958 -32.163 39.878 1.00 63.07 237 GLU C CA 1
ATOM 5799 C C . GLU C 1 237 ? -61.490 -33.529 39.383 1.00 57.34 237 GLU C C 1
ATOM 5800 O O . GLU C 1 237 ? -60.705 -34.162 40.065 1.00 53.99 237 GLU C O 1
ATOM 5806 N N . PRO C 1 238 ? -61.935 -34.099 38.139 1.00 57.36 238 PRO C N 1
ATOM 5807 C CA . PRO C 1 238 ? -61.650 -35.497 37.251 1.00 57.57 238 PRO C CA 1
ATOM 5808 C C . PRO C 1 238 ? -60.134 -35.395 37.099 1.00 56.89 238 PRO C C 1
ATOM 5809 O O . PRO C 1 238 ? -59.620 -34.339 36.905 1.00 55.63 238 PRO C O 1
ATOM 5813 N N . PRO C 1 239 ? -59.262 -36.521 37.258 1.00 54.11 239 PRO C N 1
ATOM 5814 C CA . PRO C 1 239 ? -57.625 -36.836 37.043 1.00 52.16 239 PRO C CA 1
ATOM 5815 C C . PRO C 1 239 ? -57.507 -36.523 35.545 1.00 48.05 239 PRO C C 1
ATOM 5816 O O . PRO C 1 239 ? -58.404 -36.776 34.797 1.00 40.75 239 PRO C O 1
ATOM 5820 N N . THR C 1 240 ? -56.409 -35.916 35.136 1.00 44.50 240 THR C N 1
ATOM 5821 C CA . THR C 1 240 ? -56.217 -35.739 33.683 1.00 44.24 240 THR C CA 1
ATOM 5822 C C . THR C 1 240 ? -55.568 -37.009 33.137 1.00 48.07 240 THR C C 1
ATOM 5823 O O . THR C 1 240 ? -55.570 -37.192 31.945 1.00 46.62 240 THR C O 1
ATOM 5827 N N . ALA C 1 241 ? -55.065 -37.847 34.029 1.00 44.77 241 ALA C N 1
ATOM 5828 C CA . ALA C 1 241 ? -54.397 -39.096 33.628 1.00 46.30 241 ALA C CA 1
ATOM 5829 C C . ALA C 1 241 ? -54.662 -40.178 34.672 1.00 44.60 241 ALA C C 1
ATOM 5830 O O . ALA C 1 241 ? -54.912 -39.844 35.816 1.00 46.79 241 ALA C O 1
ATOM 5832 N N . VAL C 1 242 ? -54.617 -41.433 34.259 1.00 40.43 242 VAL C N 1
ATOM 5833 C CA . VAL C 1 242 ? -54.816 -42.541 35.222 1.00 43.15 242 VAL C CA 1
ATOM 5834 C C . VAL C 1 242 ? -53.848 -43.672 34.902 1.00 45.24 242 VAL C C 1
ATOM 5835 O O . VAL C 1 242 ? -53.661 -43.985 33.737 1.00 42.64 242 VAL C O 1
ATOM 5839 N N . PHE C 1 243 ? -53.255 -44.230 35.945 1.00 42.82 243 PHE C N 1
ATOM 5840 C CA . PHE C 1 243 ? -52.387 -45.418 35.837 1.00 37.82 243 PHE C CA 1
ATOM 5841 C C . PHE C 1 243 ? -53.203 -46.589 36.381 1.00 44.60 243 PHE C C 1
ATOM 5842 O O . PHE C 1 243 ? -53.618 -46.533 37.522 1.00 40.62 243 PHE C O 1
ATOM 5850 N N . THR C 1 244 ? -53.467 -47.576 35.539 1.00 42.89 244 THR C N 1
ATOM 5851 C CA . THR C 1 244 ? -54.268 -48.747 35.949 1.00 40.17 244 THR C CA 1
ATOM 5852 C C . THR C 1 244 ? -53.336 -49.895 36.316 1.00 45.00 244 THR C C 1
ATOM 5853 O O . THR C 1 244 ? -52.281 -50.007 35.726 1.00 41.83 244 THR C O 1
ATOM 5857 N N . PHE C 1 245 ? -53.776 -50.731 37.243 1.00 47.35 245 PHE C N 1
ATOM 5858 C CA . PHE C 1 245 ? -53.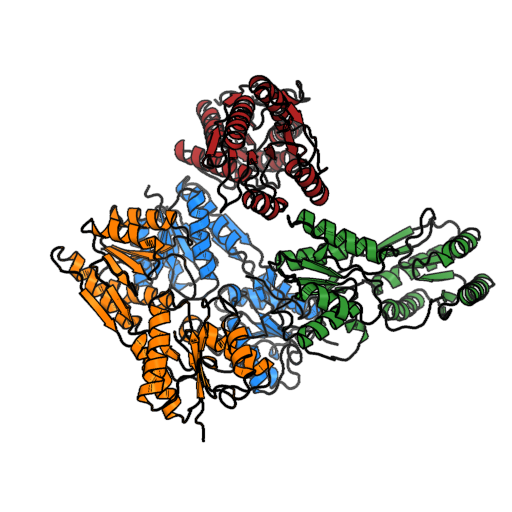018 -51.907 37.722 1.00 42.35 245 PHE C CA 1
ATOM 5859 C C . PHE C 1 245 ? -52.737 -52.858 36.553 1.00 43.52 245 PHE C C 1
ATOM 5860 O O . PHE C 1 245 ? -51.693 -53.478 36.544 1.00 44.03 245 PHE C O 1
ATOM 5868 N N . ASN C 1 246 ? -53.647 -52.946 35.591 1.00 39.37 246 ASN C N 1
ATOM 5869 C CA . ASN C 1 246 ? -53.397 -53.805 34.408 1.00 41.26 246 ASN C CA 1
ATOM 5870 C C . ASN C 1 246 ? -54.086 -53.242 33.167 1.00 45.25 246 ASN C C 1
ATOM 5871 O O . ASN C 1 246 ? -54.871 -52.334 33.295 1.00 44.12 246 ASN C O 1
ATOM 5876 N N . ASP C 1 247 ? -53.754 -53.797 32.011 1.00 44.64 247 ASP C N 1
ATOM 5877 C CA . ASP C 1 247 ? -54.297 -53.346 30.708 1.00 42.86 247 ASP C CA 1
ATOM 5878 C C . ASP C 1 247 ? -55.794 -53.622 30.606 1.00 42.41 247 ASP C C 1
ATOM 5879 O O . ASP C 1 247 ? -56.468 -52.857 29.957 1.00 41.72 247 ASP C O 1
ATOM 5884 N N . MET C 1 248 ? -56.289 -54.681 31.235 1.00 40.19 248 MET C N 1
ATOM 5885 C CA . MET C 1 248 ? -57.739 -54.963 31.155 1.00 44.93 248 MET C CA 1
ATOM 5886 C C . MET C 1 248 ? -58.484 -53.760 31.725 1.00 43.70 248 MET C C 1
ATOM 5887 O O . MET C 1 248 ? -59.385 -53.292 31.081 1.00 50.58 248 MET C O 1
ATOM 5892 N N . GLN C 1 249 ? -58.067 -53.260 32.874 1.00 41.88 249 GLN C N 1
ATOM 5893 C CA . GLN C 1 249 ? -58.747 -52.081 33.446 1.00 43.75 249 GLN C CA 1
ATOM 5894 C C . GLN C 1 249 ? -58.545 -50.876 32.526 1.00 46.18 249 GLN C C 1
ATOM 5895 O O . GLN C 1 249 ? -59.463 -50.111 32.371 1.00 43.85 249 GLN C O 1
ATOM 5901 N N . GLY C 1 250 ? -57.354 -50.730 31.956 1.00 47.59 250 GLY C N 1
ATOM 5902 C CA . GLY C 1 250 ? -57.047 -49.591 31.078 1.00 46.83 250 GLY C CA 1
ATOM 5903 C C . GLY C 1 250 ? -57.980 -49.534 29.891 1.00 47.97 250 GLY C C 1
ATOM 5904 O O . GLY C 1 250 ? -58.473 -48.470 29.588 1.00 48.04 250 GLY C O 1
ATOM 5905 N N . TYR C 1 251 ? -58.200 -50.672 29.250 1.00 47.25 251 TYR C N 1
ATOM 5906 C CA . TYR C 1 251 ? -59.101 -50.737 28.077 1.00 51.08 251 TYR C CA 1
ATOM 5907 C C . TYR C 1 251 ? -60.534 -50.461 28.522 1.00 49.89 251 TYR C C 1
ATOM 5908 O O . TYR C 1 251 ? -61.262 -49.824 27.789 1.00 48.53 251 TYR C O 1
ATOM 5917 N N . GLU C 1 252 ? -60.889 -50.916 29.714 1.00 48.28 252 GLU C N 1
ATOM 5918 C CA . GLU C 1 252 ? -62.233 -50.648 30.265 1.00 50.78 252 GLU C CA 1
ATOM 5919 C C . GLU C 1 252 ? -62.356 -49.149 30.522 1.00 50.15 252 GLU C C 1
ATOM 5920 O O . GLU C 1 252 ? -63.414 -48.619 30.284 1.00 55.78 252 GLU C O 1
ATOM 5926 N N . VAL C 1 253 ? -61.301 -48.518 31.024 1.00 45.26 253 VAL C N 1
ATOM 5927 C CA . VAL C 1 253 ? -61.335 -47.056 31.284 1.00 44.53 253 VAL C CA 1
ATOM 5928 C C . VAL C 1 253 ? -61.555 -46.337 29.958 1.00 46.14 253 VAL C C 1
ATOM 5929 O O . VAL C 1 253 ? -62.354 -45.430 29.913 1.00 44.27 253 VAL C O 1
ATOM 5933 N N . ILE C 1 254 ? -60.880 -46.775 28.910 1.00 44.97 254 ILE C N 1
ATOM 5934 C CA . ILE C 1 254 ? -61.044 -46.087 27.605 1.00 49.60 254 ILE C CA 1
ATOM 5935 C C . ILE C 1 254 ? -62.495 -46.219 27.145 1.00 53.00 254 ILE C C 1
ATOM 5936 O O . ILE C 1 254 ? -63.039 -45.222 26.723 1.00 51.33 254 ILE C O 1
ATOM 5941 N N . GLN C 1 255 ? -63.079 -47.404 27.283 1.00 54.15 255 GLN C N 1
ATOM 5942 C CA . GLN C 1 255 ? -64.471 -47.638 26.831 1.00 58.70 255 GLN C CA 1
ATOM 5943 C C . GLN C 1 255 ? -65.440 -46.744 27.595 1.00 54.35 255 GLN C C 1
ATOM 5944 O O . GLN C 1 255 ? -66.214 -46.077 26.955 1.00 51.35 255 GLN C O 1
ATOM 5950 N N . ARG C 1 256 ? -65.399 -46.775 28.920 1.00 57.14 256 ARG C N 1
ATOM 5951 C CA . ARG C 1 256 ? -66.341 -45.965 29.722 1.00 57.25 256 ARG C CA 1
ATOM 5952 C C . ARG C 1 256 ? -66.167 -44.478 29.416 1.00 60.33 256 ARG C C 1
ATOM 5953 O O . ARG C 1 256 ? -67.169 -43.799 29.293 1.00 55.40 256 ARG C O 1
ATOM 5961 N N . ALA C 1 257 ? -64.934 -43.997 29.290 1.00 53.86 257 ALA C N 1
ATOM 5962 C CA . ALA C 1 257 ? -64.734 -42.563 29.007 1.00 57.60 257 ALA C CA 1
ATOM 5963 C C . ALA C 1 257 ? -65.424 -42.211 27.694 1.00 62.99 257 ALA C C 1
ATOM 5964 O O . ALA C 1 257 ? -66.030 -41.156 27.615 1.00 58.68 257 ALA C O 1
ATOM 5966 N N . SER C 1 258 ? -65.263 -43.070 26.694 1.00 59.69 258 SER C N 1
ATOM 5967 C CA . SER C 1 258 ? -65.864 -42.846 25.360 1.00 62.52 258 SER C CA 1
ATOM 5968 C C . SER C 1 258 ? -67.386 -42.808 25.490 1.00 66.58 258 SER C C 1
ATOM 5969 O O . SER C 1 258 ? -68.005 -42.010 24.808 1.00 67.84 258 SER C O 1
ATOM 5972 N N . GLU C 1 259 ? -67.937 -43.666 26.346 1.00 62.46 259 GLU C N 1
ATOM 5973 C CA . GLU C 1 259 ? -69.397 -43.728 26.578 1.00 66.09 259 GLU C CA 1
ATOM 5974 C C . GLU C 1 259 ? -69.829 -42.439 27.261 1.00 61.52 259 GLU C C 1
ATOM 5975 O O . GLU C 1 259 ? -70.936 -41.999 27.022 1.00 66.56 259 GLU C O 1
ATOM 5981 N N . LEU C 1 260 ? -68.948 -41.849 28.057 1.00 60.60 260 LEU C N 1
ATOM 5982 C CA . LEU C 1 260 ? -69.291 -40.605 28.775 1.00 62.97 260 LEU C CA 1
ATOM 5983 C C . LEU C 1 260 ? -69.025 -39.404 27.877 1.00 64.06 260 LEU C C 1
ATOM 5984 O O . LEU C 1 260 ? -69.118 -38.298 28.365 1.00 69.18 260 LEU C O 1
ATOM 5989 N N . GLY C 1 261 ? -68.673 -39.632 26.621 1.00 62.52 261 GLY C N 1
ATOM 5990 C CA . GLY C 1 261 ? -68.480 -38.515 25.682 1.00 63.40 261 GLY C CA 1
ATOM 5991 C C . GLY C 1 261 ? -67.068 -37.974 25.624 1.00 61.03 261 GLY C C 1
ATOM 5992 O O . GLY C 1 261 ? -66.854 -37.032 24.875 1.00 62.83 261 GLY C O 1
ATOM 5993 N N . LEU C 1 262 ? -66.154 -38.512 26.421 1.00 56.72 262 LEU C N 1
ATOM 5994 C CA . LEU C 1 262 ? -64.768 -37.997 26.391 1.00 56.18 262 LEU C CA 1
ATOM 5995 C C . LEU C 1 262 ? -64.011 -38.699 25.274 1.00 62.84 262 LEU C C 1
ATOM 5996 O O . LEU C 1 262 ? -64.413 -39.777 24.864 1.00 65.98 262 LEU C O 1
ATOM 6001 N N . SER C 1 263 ? -62.911 -38.103 24.850 1.00 59.58 263 SER C N 1
ATOM 6002 C CA . SER C 1 263 ? -62.062 -38.740 23.826 1.00 62.14 263 SER C CA 1
ATOM 6003 C C . SER C 1 263 ? -60.694 -39.012 24.445 1.00 61.52 263 SER C C 1
ATOM 6004 O O . SER C 1 263 ? -60.128 -38.101 25.021 1.00 58.59 263 SER C O 1
ATOM 6007 N N . VAL C 1 264 ? -60.246 -40.260 24.392 1.00 53.87 264 VAL C N 1
ATOM 6008 C CA . VAL C 1 264 ? -58.909 -40.634 24.922 1.00 50.69 264 VAL C CA 1
ATOM 6009 C C . VAL C 1 264 ? -57.950 -40.573 23.740 1.00 54.07 264 VAL C C 1
ATOM 6010 O O . VAL C 1 264 ? -58.316 -41.082 22.699 1.00 52.57 264 VAL C O 1
ATOM 6014 N N . PRO C 1 265 ? -56.652 -39.996 23.960 1.00 47.58 265 PRO C N 1
ATOM 6015 C CA . PRO C 1 265 ? -55.789 -39.302 25.231 1.00 49.00 265 PRO C CA 1
ATOM 6016 C C . PRO C 1 265 ? -56.140 -37.843 25.512 1.00 42.86 265 PRO C C 1
ATOM 6017 O O . PRO C 1 265 ? -55.870 -37.415 26.567 1.00 44.85 265 PRO C O 1
ATOM 6021 N N . ARG C 1 266 ? -56.811 -37.169 24.586 1.00 47.09 266 ARG C N 1
ATOM 6022 C CA . ARG C 1 266 ? -57.089 -35.714 24.721 1.00 50.66 266 ARG C CA 1
ATOM 6023 C C . ARG C 1 266 ? -57.749 -35.368 26.055 1.00 49.80 266 ARG C C 1
ATOM 6024 O O . ARG C 1 266 ? -57.268 -34.478 26.706 1.00 50.87 266 ARG C O 1
ATOM 6032 N N . ASP C 1 267 ? -58.802 -36.072 26.431 1.00 46.02 267 ASP C N 1
ATOM 6033 C CA . ASP C 1 267 ? -59.508 -35.762 27.691 1.00 44.51 267 ASP C CA 1
ATOM 6034 C C . ASP C 1 267 ? -58.940 -36.584 28.843 1.00 44.93 267 ASP C C 1
ATOM 6035 O O . ASP C 1 267 ? -59.204 -36.235 29.967 1.00 49.72 267 ASP C O 1
ATOM 6040 N N . LEU C 1 268 ? -58.216 -37.655 28.556 1.00 45.28 268 LEU C N 1
ATOM 6041 C CA . LEU C 1 268 ? -57.696 -38.522 29.640 1.00 44.35 268 LEU C CA 1
ATOM 6042 C C . LEU C 1 268 ? -56.546 -39.380 29.129 1.00 42.22 268 LEU C C 1
ATOM 6043 O O . LEU C 1 268 ? -56.750 -40.120 28.198 1.00 38.10 268 LEU C O 1
ATOM 6048 N N . SER C 1 269 ? -55.382 -39.249 29.744 1.00 38.67 269 SER C N 1
ATOM 6049 C CA . SER C 1 269 ? -54.234 -40.090 29.355 1.00 39.67 269 SER C CA 1
ATOM 6050 C C . SER C 1 269 ? -54.295 -41.371 30.175 1.00 42.05 269 SER C C 1
ATOM 6051 O O . SER C 1 269 ? -54.674 -41.311 31.323 1.00 42.70 269 SER C O 1
ATOM 6054 N N . VAL C 1 270 ? -54.005 -42.503 29.559 1.00 37.85 270 VAL C N 1
ATOM 6055 C CA . VAL C 1 270 ? -54.095 -43.782 30.302 1.00 34.25 270 VAL C CA 1
ATOM 6056 C C . VAL C 1 270 ? -52.808 -44.580 30.142 1.00 40.83 270 VAL C C 1
ATOM 6057 O O . VAL C 1 270 ? -52.318 -44.679 29.045 1.00 42.88 270 VAL C O 1
ATOM 6061 N N . VAL C 1 271 ? -52.296 -45.085 31.249 1.00 35.62 271 VAL C N 1
ATOM 6062 C CA . VAL C 1 271 ? -51.099 -45.952 31.235 1.00 34.82 271 VAL C CA 1
ATOM 6063 C C . VAL C 1 271 ? -51.463 -47.213 31.992 1.00 38.85 271 VAL C C 1
ATOM 6064 O O . VAL C 1 271 ? -52.003 -47.130 33.067 1.00 38.21 271 VAL C O 1
ATOM 6068 N N . GLY C 1 272 ? -51.198 -48.361 31.400 1.00 37.97 272 GLY C N 1
ATOM 6069 C CA . GLY C 1 272 ? -51.545 -49.613 32.070 1.00 37.99 272 GLY C CA 1
ATOM 6070 C C . GLY C 1 272 ? -50.336 -50.442 32.405 1.00 38.07 272 GLY C C 1
ATOM 6071 O O . GLY C 1 272 ? -49.267 -49.908 32.506 1.00 37.08 272 GLY C O 1
ATOM 6072 N N . PHE C 1 273 ? -50.563 -51.734 32.562 1.00 40.36 273 PHE C N 1
ATOM 6073 C CA . PHE C 1 273 ? -49.520 -52.716 32.917 1.00 41.53 273 PHE C CA 1
ATOM 6074 C C . PHE C 1 273 ? -49.887 -54.038 32.248 1.00 34.02 273 PHE C C 1
ATOM 6075 O O . PHE C 1 273 ? -51.058 -54.309 32.294 1.00 42.82 273 PHE C O 1
ATOM 6083 N N . ASP C 1 274 ? -48.894 -54.749 31.698 1.00 37.41 274 ASP C N 1
ATOM 6084 C CA . ASP C 1 274 ? -48.823 -56.061 30.977 1.00 40.97 274 ASP C CA 1
ATOM 6085 C C . ASP C 1 274 ? -48.607 -55.971 29.463 1.00 47.01 274 ASP C C 1
ATOM 6086 O O . ASP C 1 274 ? -48.130 -56.968 28.947 1.00 41.15 274 ASP C O 1
ATOM 6091 N N . ASN C 1 275 ? -48.848 -54.834 28.806 1.00 40.84 275 ASN C N 1
ATOM 6092 C CA . ASN C 1 275 ? -48.683 -54.725 27.326 1.00 42.15 275 ASN C CA 1
ATOM 6093 C C . ASN C 1 275 ? -49.413 -55.903 26.676 1.00 39.70 275 ASN C C 1
ATOM 6094 O O . ASN C 1 275 ? -48.840 -56.588 25.864 1.00 38.51 275 ASN C O 1
ATOM 6099 N N . ILE C 1 276 ? -50.645 -56.102 27.107 1.00 43.86 276 ILE C N 1
ATOM 6100 C CA . ILE C 1 276 ? -51.515 -57.257 26.753 1.00 44.34 276 ILE C CA 1
ATOM 6101 C C . ILE C 1 276 ? -51.730 -57.373 25.245 1.00 49.05 276 ILE C C 1
ATOM 6102 O O . ILE C 1 276 ? -51.942 -58.464 24.775 1.00 45.75 276 ILE C O 1
ATOM 6107 N N . TYR C 1 277 ? -51.581 -56.276 24.515 1.00 50.31 277 TYR C N 1
ATOM 6108 C CA . TYR C 1 277 ? -51.778 -56.257 23.052 1.00 49.03 277 TYR C CA 1
ATOM 6109 C C . TYR C 1 277 ? -50.780 -57.189 22.392 1.00 49.91 277 TYR C C 1
ATOM 6110 O O . TYR C 1 277 ? -51.047 -57.709 21.338 1.00 50.40 277 TYR C O 1
ATOM 6119 N N . ASP C 1 278 ? -49.658 -57.400 23.056 1.00 48.58 278 ASP C N 1
ATOM 6120 C CA . ASP C 1 278 ? -48.570 -58.257 22.537 1.00 56.69 278 ASP C CA 1
ATOM 6121 C C . ASP C 1 278 ? -49.069 -59.679 22.273 1.00 62.64 278 ASP C C 1
ATOM 6122 O O . ASP C 1 278 ? -48.504 -60.339 21.433 1.00 70.83 278 ASP C O 1
ATOM 6127 N N . ILE C 1 279 ? -50.100 -60.128 22.964 1.00 57.80 279 ILE C N 1
ATOM 6128 C CA . ILE C 1 279 ? -50.568 -61.511 22.713 1.00 63.05 279 ILE C CA 1
ATOM 6129 C C . ILE C 1 279 ? -51.819 -61.476 21.840 1.00 77.12 279 ILE C C 1
ATOM 6130 O O . ILE C 1 279 ? -52.335 -62.543 21.554 1.00 76.94 279 ILE C O 1
ATOM 6135 N N . PHE C 1 280 ? -52.315 -60.295 21.482 1.00 80.36 280 PHE C N 1
ATOM 6136 C CA . PHE C 1 280 ? -53.576 -60.247 20.703 1.00 83.73 280 PHE C CA 1
ATOM 6137 C C . PHE C 1 280 ? -53.450 -60.808 19.294 1.00 91.62 280 PHE C C 1
ATOM 6138 O O . PHE C 1 280 ? -54.353 -61.569 18.924 1.00 96.95 280 PHE C O 1
ATOM 6146 N N . ARG C 1 281 ? -52.402 -60.429 18.558 1.00 89.58 281 ARG C N 1
ATOM 6147 C CA . ARG C 1 281 ? -52.175 -60.852 17.142 1.00 101.84 281 ARG C CA 1
ATOM 6148 C C . ARG C 1 281 ? -53.256 -60.301 16.191 1.00 101.07 281 ARG C C 1
ATOM 6149 O O . ARG C 1 281 ? -53.514 -60.931 15.158 1.00 95.66 281 ARG C O 1
ATOM 6157 N N . PHE C 1 282 ? -53.867 -59.173 16.550 1.00 102.47 282 PHE C N 1
ATOM 6158 C CA . PHE C 1 282 ? -54.874 -58.448 15.735 1.00 106.71 282 PHE C CA 1
ATOM 6159 C C . PHE C 1 282 ? -55.007 -57.039 16.314 1.00 106.44 282 PHE C C 1
ATOM 6160 O O . PHE C 1 282 ? -54.585 -56.812 17.448 1.00 112.94 282 PHE C O 1
ATOM 6168 N N . ILE C 1 283 ? -55.558 -56.106 15.551 1.00 98.55 283 ILE C N 1
ATOM 6169 C CA . ILE C 1 283 ? -55.697 -54.741 16.123 1.00 101.02 283 ILE C CA 1
ATOM 6170 C C . ILE C 1 283 ? -57.185 -54.455 16.285 1.00 92.15 283 ILE C C 1
ATOM 6171 O O . ILE C 1 283 ? -57.821 -54.145 15.292 1.00 81.49 283 ILE C O 1
ATOM 6176 N N . PRO C 1 284 ? -57.726 -54.486 17.514 1.00 90.55 284 PRO C N 1
ATOM 6177 C CA . PRO C 1 284 ? -59.149 -54.256 17.742 1.00 91.84 284 PRO C CA 1
ATOM 6178 C C . PRO C 1 284 ? -59.570 -52.784 17.665 1.00 95.65 284 PRO C C 1
ATOM 6179 O O . PRO C 1 284 ? -60.679 -52.525 17.297 1.00 94.43 284 PRO C O 1
ATOM 6183 N N . SER C 1 285 ? -58.692 -51.871 18.067 1.00 93.59 285 SER C N 1
ATOM 6184 C CA . SER C 1 285 ? -59.022 -50.426 17.991 1.00 87.08 285 SER C CA 1
ATOM 6185 C C . SER C 1 285 ? -57.820 -49.553 17.639 1.00 91.19 285 SER C C 1
ATOM 6186 O O . SER C 1 285 ? -56.722 -50.062 17.496 1.00 94.23 285 SER C O 1
ATOM 6189 N N . ASN C 1 286 ? -58.096 -48.262 17.523 1.00 95.61 286 ASN C N 1
ATOM 6190 C CA . ASN C 1 286 ? -57.139 -47.188 17.170 1.00 94.54 286 ASN C CA 1
ATOM 6191 C C . ASN C 1 286 ? -56.326 -46.807 18.404 1.00 81.93 286 ASN C C 1
ATOM 6192 O O . ASN C 1 286 ? -55.242 -46.256 18.228 1.00 76.84 286 ASN C O 1
ATOM 6197 N N . VAL C 1 287 ? -56.842 -47.076 19.599 1.00 66.02 287 VAL C N 1
ATOM 6198 C CA . VAL C 1 287 ? -56.070 -46.660 20.800 1.00 59.04 287 VAL C CA 1
ATOM 6199 C C . VAL C 1 287 ? -55.384 -47.850 21.462 1.00 52.59 287 VAL C C 1
ATOM 6200 O O . VAL C 1 287 ? -56.062 -48.644 22.073 1.00 49.79 287 VAL C O 1
ATOM 6204 N N . ARG C 1 288 ? -54.065 -47.920 21.352 1.00 44.18 288 ARG C N 1
ATOM 6205 C CA . ARG C 1 288 ? -53.289 -48.966 22.046 1.00 41.04 288 ARG C CA 1
ATOM 6206 C C . ARG C 1 288 ? -52.725 -48.337 23.318 1.00 42.12 288 ARG C C 1
ATOM 6207 O O . ARG C 1 288 ? -52.220 -47.236 23.254 1.00 41.01 288 ARG C O 1
ATOM 6215 N N . LEU C 1 289 ? -52.826 -49.046 24.427 1.00 37.81 289 LEU C N 1
ATOM 6216 C CA . LEU C 1 289 ? -52.391 -48.521 25.735 1.00 40.81 289 LEU C CA 1
ATOM 6217 C C . LEU C 1 289 ? -50.879 -48.360 25.832 1.00 47.81 289 LEU C C 1
ATOM 6218 O O . LEU C 1 289 ? -50.153 -49.242 25.423 1.00 42.78 289 LEU C O 1
ATOM 6223 N N . THR C 1 290 ? -50.458 -47.226 26.370 1.00 42.78 290 THR C N 1
ATOM 6224 C CA . THR C 1 290 ? -49.060 -47.082 26.808 1.00 39.31 290 THR C CA 1
ATOM 6225 C C . THR C 1 290 ? -49.035 -47.988 28.040 1.00 37.17 290 THR C C 1
ATOM 6226 O O . THR C 1 290 ? -49.926 -47.860 28.860 1.00 36.86 290 THR C O 1
ATOM 6230 N N . SER C 1 291 ? -48.080 -48.896 28.145 1.00 34.10 291 SER C N 1
ATOM 6231 C CA . SER C 1 291 ? -48.176 -49.877 29.247 1.00 40.08 291 SER C CA 1
ATOM 6232 C C . SER C 1 291 ? -46.806 -50.407 29.656 1.00 42.11 291 SER C C 1
ATOM 6233 O O . SER C 1 291 ? -45.915 -50.406 28.840 1.00 42.35 291 SER C O 1
ATOM 6236 N N . MET C 1 292 ? -46.681 -50.865 30.892 1.00 36.15 292 MET C N 1
ATOM 6237 C CA . MET C 1 292 ? -45.399 -51.448 31.338 1.00 38.48 292 MET C CA 1
ATOM 6238 C C . MET C 1 292 ? -45.313 -52.862 30.777 1.00 41.80 292 MET C C 1
ATOM 6239 O O . MET C 1 292 ? -46.236 -53.606 30.953 1.00 42.09 292 MET C O 1
ATOM 6244 N N . LYS C 1 293 ? -44.217 -53.175 30.112 1.00 36.79 293 LYS C N 1
ATOM 6245 C CA . LYS C 1 293 ? -44.023 -54.489 29.476 1.00 42.37 293 LYS C CA 1
ATOM 6246 C C . LYS C 1 293 ? -43.212 -55.407 30.388 1.00 46.72 293 LYS C C 1
ATOM 6247 O O . LYS C 1 293 ? -42.140 -55.024 30.777 1.00 47.92 293 LYS C O 1
ATOM 6253 N N . GLN C 1 294 ? -43.750 -56.573 30.715 1.00 48.55 294 GLN C N 1
ATOM 6254 C CA . GLN C 1 294 ? -43.000 -57.554 31.529 1.00 57.37 294 GLN C CA 1
ATOM 6255 C C . GLN C 1 294 ? -42.030 -58.254 30.590 1.00 49.61 294 GLN C C 1
ATOM 6256 O O . GLN C 1 294 ? -42.460 -58.654 29.541 1.00 46.10 294 GLN C O 1
ATOM 6262 N N . PRO C 1 295 ? -40.643 -58.471 30.902 1.00 52.32 295 PRO C N 1
ATOM 6263 C CA . PRO C 1 295 ? -39.301 -59.176 30.170 1.00 46.89 295 PRO C CA 1
ATOM 6264 C C . PRO C 1 295 ? -39.606 -60.670 30.341 1.00 49.83 295 PRO C C 1
ATOM 6265 O O . PRO C 1 295 ? -38.836 -61.365 30.900 1.00 48.73 295 PRO C O 1
ATOM 6269 N N . MET C 1 296 ? -40.755 -61.105 29.820 1.00 43.82 296 MET C N 1
ATOM 6270 C CA . MET C 1 296 ? -41.191 -62.518 29.951 1.00 44.44 296 MET C CA 1
ATOM 6271 C C . MET C 1 296 ? -40.171 -63.450 29.303 1.00 49.46 296 MET C C 1
ATOM 6272 O O . MET C 1 296 ? -39.990 -64.532 29.813 1.00 40.35 296 MET C O 1
ATOM 6277 N N . GLU C 1 297 ? -39.541 -63.022 28.217 1.00 41.98 297 GLU C N 1
ATOM 6278 C CA . GLU C 1 297 ? -38.511 -63.862 27.566 1.00 50.11 297 GLU C CA 1
ATOM 6279 C C . GLU C 1 297 ? -37.342 -63.992 28.542 1.00 54.96 297 GLU C C 1
ATOM 6280 O O . GLU C 1 297 ? -36.851 -65.086 28.716 1.00 48.69 297 GLU C O 1
ATOM 6286 N N . LYS C 1 298 ? -36.964 -62.892 29.182 1.00 52.52 298 LYS C N 1
ATOM 6287 C CA . LYS C 1 298 ? -35.843 -62.901 30.148 1.00 52.06 298 LYS C CA 1
ATOM 6288 C C . LYS C 1 298 ? -36.247 -63.719 31.372 1.00 42.67 298 LYS C C 1
ATOM 6289 O O . LYS C 1 298 ? -35.417 -64.425 31.896 1.00 42.03 298 LYS C O 1
ATOM 6295 N N . VAL C 1 299 ? -37.504 -63.629 31.768 1.00 40.62 299 VAL C N 1
ATOM 6296 C CA . VAL C 1 299 ? -37.973 -64.401 32.943 1.00 44.24 299 VAL C CA 1
ATOM 6297 C C . VAL C 1 299 ? -37.864 -65.895 32.628 1.00 46.71 299 VAL C C 1
ATOM 6298 O O . VAL C 1 299 ? -37.347 -66.614 33.453 1.00 43.96 299 VAL C O 1
ATOM 6302 N N . ALA C 1 300 ? -38.311 -66.311 31.449 1.00 42.90 300 ALA C N 1
ATOM 6303 C CA . ALA C 1 300 ? -38.271 -67.735 31.063 1.00 42.94 300 ALA C CA 1
ATOM 6304 C C . ALA C 1 300 ? -36.829 -68.222 31.006 1.00 48.20 300 ALA C C 1
ATOM 6305 O O . ALA C 1 300 ? -36.546 -69.267 31.537 1.00 46.93 300 ALA C O 1
ATOM 6307 N N . GLU C 1 301 ? -35.961 -67.453 30.374 1.00 47.54 301 GLU C N 1
ATOM 6308 C CA . GLU C 1 301 ? -34.543 -67.852 30.255 1.00 54.60 301 GLU C CA 1
ATOM 6309 C C . GLU C 1 301 ? -33.944 -68.048 31.648 1.00 48.96 301 GLU C C 1
ATOM 6310 O O . GLU C 1 301 ? -33.288 -69.041 31.847 1.00 46.58 301 GLU C O 1
ATOM 6316 N N . ALA C 1 302 ? -34.195 -67.126 32.567 1.00 47.68 302 ALA C N 1
ATOM 6317 C CA . ALA C 1 302 ? -33.631 -67.211 33.926 1.00 44.53 302 ALA C CA 1
ATOM 6318 C C . ALA C 1 302 ? -34.185 -68.426 34.659 1.00 49.27 302 ALA C C 1
ATOM 6319 O O . ALA C 1 302 ? -33.425 -69.093 35.326 1.00 44.92 302 ALA C O 1
ATOM 6321 N N . ALA C 1 303 ? -35.483 -68.669 34.541 1.00 46.02 303 ALA C N 1
ATOM 6322 C CA . ALA C 1 303 ? -36.094 -69.822 35.230 1.00 45.52 303 ALA C CA 1
ATOM 6323 C C . ALA C 1 303 ? -35.461 -71.120 34.735 1.00 45.32 303 ALA C C 1
ATOM 6324 O O . ALA C 1 303 ? -35.183 -71.961 35.550 1.00 43.74 303 ALA C O 1
ATOM 6326 N N . ILE C 1 304 ? -35.255 -71.246 33.435 1.00 40.83 304 ILE C N 1
ATOM 6327 C CA . ILE C 1 304 ? -34.685 -72.501 32.886 1.00 41.76 304 ILE C CA 1
ATOM 6328 C C . ILE C 1 304 ? -33.240 -72.622 33.360 1.00 46.47 304 ILE C C 1
ATOM 6329 O O . ILE C 1 304 ? -32.848 -73.705 33.719 1.00 47.09 304 ILE C O 1
ATOM 6334 N N . GLN C 1 305 ? -32.502 -71.519 33.361 1.00 49.69 305 GLN C N 1
ATOM 6335 C CA . GLN C 1 305 ? -31.089 -71.518 33.815 1.00 47.84 305 GLN C CA 1
ATOM 6336 C C . GLN C 1 305 ? -31.033 -71.923 35.287 1.00 49.42 305 GLN C C 1
ATOM 6337 O O . GLN C 1 305 ? -30.224 -72.762 35.614 1.00 56.06 305 GLN C O 1
ATOM 6343 N N . LEU C 1 306 ? -31.900 -71.372 36.121 1.00 47.19 306 LEU C N 1
ATOM 6344 C CA . LEU C 1 306 ? -31.885 -71.766 37.543 1.00 48.57 306 LEU C CA 1
ATOM 6345 C C . LEU C 1 306 ? -32.233 -73.246 37.638 1.00 50.30 306 LEU C C 1
ATOM 6346 O O . LEU C 1 306 ? -31.605 -73.925 38.405 1.00 52.10 306 LEU C O 1
ATOM 6351 N N . MET C 1 307 ? -33.211 -73.698 36.864 1.00 45.88 307 MET C N 1
ATOM 6352 C CA . MET C 1 307 ? -33.680 -75.101 36.945 1.00 50.46 307 MET C CA 1
ATOM 6353 C C . MET C 1 307 ? -32.577 -76.066 36.521 1.00 45.53 307 MET C C 1
ATOM 6354 O O . MET C 1 307 ? -32.340 -77.007 37.227 1.00 48.05 307 MET C O 1
ATOM 6359 N N . VAL C 1 308 ? -31.936 -75.805 35.399 1.00 54.74 308 VAL C N 1
ATOM 6360 C CA . VAL C 1 308 ? -30.877 -76.722 34.914 1.00 59.90 308 VAL C CA 1
ATOM 6361 C C . VAL C 1 308 ? -29.777 -76.834 35.972 1.00 60.42 308 VAL C C 1
ATOM 6362 O O . VAL C 1 308 ? -29.353 -77.951 36.245 1.00 54.70 308 VAL C O 1
ATOM 6366 N N . ALA C 1 309 ? -29.367 -75.711 36.553 1.00 52.05 309 ALA C N 1
ATOM 6367 C CA . ALA C 1 309 ? -28.292 -75.690 37.566 1.00 54.38 309 ALA C CA 1
ATOM 6368 C C . ALA C 1 309 ? -28.719 -76.461 38.812 1.00 58.24 309 ALA C C 1
ATOM 6369 O O . ALA C 1 309 ? -27.909 -77.164 39.358 1.00 64.35 309 ALA C O 1
ATOM 6371 N N . ASN C 1 310 ? -29.959 -76.316 39.239 1.00 52.68 310 ASN C N 1
ATOM 6372 C CA . ASN C 1 310 ? -30.385 -77.027 40.462 1.00 56.61 310 ASN C CA 1
ATOM 6373 C C . ASN C 1 310 ? -30.476 -78.523 40.171 1.00 58.46 310 ASN C C 1
ATOM 6374 O O . ASN C 1 310 ? -30.279 -79.297 41.078 1.00 63.09 310 ASN C O 1
ATOM 6379 N N . ILE C 1 311 ? -30.795 -78.896 38.942 1.00 55.43 311 ILE C N 1
ATOM 6380 C CA . ILE C 1 311 ? -30.940 -80.338 38.615 1.00 57.44 311 ILE C CA 1
ATOM 6381 C C . ILE C 1 311 ? -29.546 -80.958 38.592 1.00 63.93 311 ILE C C 1
ATOM 6382 O O . ILE C 1 311 ? -29.390 -82.061 39.096 1.00 66.44 311 ILE C O 1
ATOM 6387 N N . ASP C 1 312 ? -28.577 -80.217 38.073 1.00 64.72 312 ASP C N 1
ATOM 6388 C CA . ASP C 1 312 ? -27.184 -80.701 37.971 1.00 69.12 312 ASP C CA 1
ATOM 6389 C C . ASP C 1 312 ? -26.485 -80.705 39.333 1.00 74.76 312 ASP C C 1
ATOM 6390 O O . ASP C 1 312 ? -25.688 -81.604 39.550 1.00 79.75 312 ASP C O 1
ATOM 6395 N N . ASN C 1 313 ? -26.791 -79.758 40.207 1.00 74.92 313 ASN C N 1
ATOM 6396 C CA . ASN C 1 313 ? -26.065 -79.728 41.497 1.00 76.74 313 ASN C CA 1
ATOM 6397 C C . ASN C 1 313 ? -27.023 -79.578 42.675 1.00 82.18 313 ASN C C 1
ATOM 6398 O O . ASN C 1 313 ? -27.679 -78.559 42.777 1.00 83.25 313 ASN C O 1
ATOM 6403 N N . ALA C 1 314 ? -27.018 -80.539 43.594 1.00 83.06 314 ALA C N 1
ATOM 6404 C CA . ALA C 1 314 ? -27.927 -80.491 44.760 1.00 79.13 314 ALA C CA 1
ATOM 6405 C C . ALA C 1 314 ? -27.411 -79.505 45.808 1.00 80.28 314 ALA C C 1
ATOM 6406 O O . ALA C 1 314 ? -28.118 -79.261 46.779 1.00 86.91 314 ALA C O 1
ATOM 6408 N N . ASP C 1 315 ? -26.216 -78.969 45.574 1.00 74.23 315 ASP C N 1
ATOM 6409 C CA . ASP C 1 315 ? -25.598 -78.002 46.512 1.00 80.17 315 ASP C CA 1
ATOM 6410 C C . ASP C 1 315 ? -25.794 -76.571 46.012 1.00 74.52 315 ASP C C 1
ATOM 6411 O O . ASP C 1 315 ? -25.226 -75.672 46.618 1.00 74.49 315 ASP C O 1
ATOM 6416 N N . GLU C 1 316 ? -26.571 -76.367 44.950 1.00 65.75 316 GLU C N 1
ATOM 6417 C CA . GLU C 1 316 ? -26.781 -74.991 44.433 1.00 63.59 316 GLU C CA 1
ATOM 6418 C C . GLU C 1 316 ? -27.544 -74.157 45.460 1.00 53.48 316 GLU C C 1
ATOM 6419 O O . GLU C 1 316 ? -28.425 -74.684 46.109 1.00 54.66 316 GLU C O 1
ATOM 6425 N N . GLN C 1 317 ? -27.189 -72.887 45.587 1.00 50.95 317 GLN C N 1
ATOM 6426 C CA . GLN C 1 317 ? -27.860 -72.016 46.577 1.00 53.40 317 GLN C CA 1
ATOM 6427 C C . GLN C 1 317 ? -29.030 -71.301 45.911 1.00 51.34 317 GLN C C 1
ATOM 6428 O O . GLN C 1 317 ? -28.939 -71.008 44.745 1.00 52.66 317 GLN C O 1
ATOM 6434 N N . PRO C 1 318 ? -30.238 -70.971 46.620 1.00 56.83 318 PRO C N 1
ATOM 6435 C CA . PRO C 1 318 ? -31.700 -70.205 46.304 1.00 56.84 318 PRO C CA 1
ATOM 6436 C C . PRO C 1 318 ? -31.255 -68.865 45.710 1.00 54.94 318 PRO C C 1
ATOM 6437 O O . PRO C 1 318 ? -30.392 -68.250 46.249 1.00 49.33 318 PRO C O 1
ATOM 6441 N N . LYS C 1 319 ? -31.786 -68.522 44.546 1.00 48.22 319 LYS C N 1
ATOM 6442 C CA . LYS C 1 319 ? -31.469 -67.218 43.933 1.00 44.56 319 LYS C CA 1
ATOM 6443 C C . LYS C 1 319 ? -32.782 -66.529 43.583 1.00 52.98 319 LYS C C 1
ATOM 6444 O O . LYS C 1 319 ? -33.654 -67.175 43.025 1.00 50.06 319 LYS C O 1
ATOM 6450 N N . VAL C 1 320 ? -32.922 -65.273 43.974 1.00 51.67 320 VAL C N 1
ATOM 6451 C CA . VAL C 1 320 ? -34.088 -64.462 43.553 1.00 46.79 320 VAL C CA 1
ATOM 6452 C C . VAL C 1 320 ? -33.567 -63.622 42.396 1.00 47.28 320 VAL C C 1
ATOM 6453 O O . VAL C 1 320 ? -32.615 -62.912 42.601 1.00 49.96 320 VAL C O 1
ATOM 6457 N N . ILE C 1 321 ? -34.105 -63.806 41.201 1.00 42.22 321 ILE C N 1
ATOM 6458 C CA . ILE C 1 321 ? -33.660 -63.012 40.027 1.00 41.94 321 ILE C CA 1
ATOM 6459 C C . ILE C 1 321 ? -34.767 -62.021 39.698 1.00 49.10 321 ILE C C 1
ATOM 6460 O O . ILE C 1 321 ? -35.893 -62.448 39.556 1.00 45.09 321 ILE C O 1
ATOM 6465 N N . SER C 1 322 ? -34.415 -60.748 39.605 1.00 43.13 322 SER C N 1
ATOM 6466 C CA . SER C 1 322 ? -35.406 -59.675 39.386 1.00 49.39 322 SER C CA 1
ATOM 6467 C C . SER C 1 322 ? -35.181 -58.990 38.046 1.00 52.93 322 SER C C 1
ATOM 6468 O O . SER C 1 322 ? -34.044 -58.802 37.668 1.00 50.93 322 SER C O 1
ATOM 6471 N N . PHE C 1 323 ? -36.266 -58.646 37.368 1.00 45.07 323 PHE C N 1
ATOM 6472 C CA . PHE C 1 323 ? -36.155 -57.940 36.075 1.00 47.26 323 PHE C CA 1
ATOM 6473 C C . PHE C 1 323 ? -37.024 -56.689 36.094 1.00 48.88 323 PHE C C 1
ATOM 6474 O O . PHE C 1 323 ? -38.078 -56.684 36.701 1.00 44.75 323 PHE C O 1
ATOM 6482 N N . GLU C 1 324 ? -36.553 -55.650 35.426 1.00 45.12 324 GLU C N 1
ATOM 6483 C CA . GLU C 1 324 ? -37.313 -54.389 35.362 1.00 46.26 324 GLU C CA 1
ATOM 6484 C C . GLU C 1 324 ? -38.295 -54.453 34.196 1.00 49.94 324 GLU C C 1
ATOM 6485 O O . GLU C 1 324 ? -38.014 -55.130 33.222 1.00 47.18 324 GLU C O 1
ATOM 6491 N N . THR C 1 325 ? -39.413 -53.760 34.348 1.00 41.35 325 THR C N 1
ATOM 6492 C CA . THR C 1 325 ? -40.398 -53.632 33.261 1.00 44.93 325 THR C CA 1
ATOM 6493 C C . THR C 1 325 ? -39.921 -52.521 32.329 1.00 42.63 325 THR C C 1
ATOM 6494 O O . THR C 1 325 ? -39.101 -51.720 32.720 1.00 44.78 325 THR C O 1
ATOM 6498 N N . GLU C 1 326 ? -40.445 -52.491 31.122 1.00 47.21 326 GLU C N 1
ATOM 6499 C CA . GLU C 1 326 ? -40.027 -51.467 30.146 1.00 49.59 326 GLU C CA 1
ATOM 6500 C C . GLU C 1 326 ? -41.289 -50.771 29.648 1.00 46.13 326 GLU C C 1
ATOM 6501 O O . GLU C 1 326 ? -42.270 -51.441 29.411 1.00 41.31 326 GLU C O 1
ATOM 6507 N N . LEU C 1 327 ? -41.238 -49.459 29.520 1.00 38.87 327 LEU C N 1
ATOM 6508 C CA . LEU C 1 327 ? -42.426 -48.702 29.091 1.00 42.73 327 LEU C CA 1
ATOM 6509 C C . LEU C 1 327 ? -42.651 -48.894 27.591 1.00 45.31 327 LEU C C 1
ATOM 6510 O O . LEU C 1 327 ? -41.729 -48.685 26.838 1.00 50.17 327 LEU C O 1
ATOM 6515 N N . PHE C 1 328 ? -43.827 -49.365 27.198 1.00 39.29 328 PHE C N 1
ATOM 6516 C CA . PHE C 1 328 ? -44.166 -49.452 25.763 1.00 39.92 328 PHE C CA 1
ATOM 6517 C C . PHE C 1 328 ? -45.022 -48.231 25.453 1.00 41.27 328 PHE C C 1
ATOM 6518 O O . PHE C 1 328 ? -46.060 -48.079 26.053 1.00 40.34 328 PHE C O 1
ATOM 6526 N N . HIS C 1 329 ? -44.569 -47.399 24.530 1.00 40.63 329 HIS C N 1
ATOM 6527 C CA . HIS C 1 329 ? -45.311 -46.174 24.151 1.00 40.05 329 HIS C CA 1
ATOM 6528 C C . HIS C 1 329 ? -46.383 -46.502 23.115 1.00 46.07 329 HIS C C 1
ATOM 6529 O O . HIS C 1 329 ? -46.040 -46.878 22.015 1.00 43.83 329 HIS C O 1
ATOM 6536 N N . GLY C 1 330 ? -47.637 -46.338 23.510 1.00 46.34 330 GLY C N 1
ATOM 6537 C CA . GLY C 1 330 ? -48.795 -46.593 22.651 1.00 32.20 330 GLY C CA 1
ATOM 6538 C C . GLY C 1 330 ? -49.405 -45.297 22.176 1.00 46.00 330 GLY C C 1
ATOM 6539 O O . GLY C 1 330 ? -48.665 -44.389 21.904 1.00 43.78 330 GLY C O 1
ATOM 6540 N N . THR C 1 331 ? -50.725 -45.231 22.107 1.00 38.98 331 THR C N 1
ATOM 6541 C CA . THR C 1 331 ? -51.420 -44.034 21.597 1.00 40.50 331 THR C CA 1
ATOM 6542 C C . THR C 1 331 ? -52.489 -43.595 22.597 1.00 42.19 331 THR C C 1
ATOM 6543 O O . THR C 1 331 ? -53.415 -42.937 22.183 1.00 43.35 331 THR C O 1
ATOM 6547 N N . SER C 1 332 ? -52.322 -43.930 23.871 1.00 36.56 332 SER C N 1
ATOM 6548 C CA . SER C 1 332 ? -53.333 -43.611 24.909 1.00 40.58 332 SER C CA 1
ATOM 6549 C C . SER C 1 332 ? -52.891 -42.438 25.779 1.00 46.36 332 SER C C 1
ATOM 6550 O O . SER C 1 332 ? -53.513 -42.204 26.787 1.00 43.70 332 SER C O 1
ATOM 6553 N N . CYS C 1 333 ? -51.852 -41.721 25.386 1.00 41.73 333 CYS C N 1
ATOM 6554 C CA . CYS C 1 333 ? -51.409 -40.580 26.215 1.00 43.63 333 CYS C CA 1
ATOM 6555 C C . CYS C 1 333 ? -51.127 -39.365 25.340 1.00 47.97 333 CYS C C 1
ATOM 6556 O O . CYS C 1 333 ? -50.781 -39.534 24.177 1.00 51.33 333 CYS C O 1
ATOM 6559 N N . CYS C 1 334 ? -51.274 -38.178 25.907 1.00 42.60 334 CYS C N 1
ATOM 6560 C CA . CYS C 1 334 ? -50.905 -36.955 25.167 1.00 46.78 334 CYS C CA 1
ATOM 6561 C C . CYS C 1 334 ? -50.451 -35.897 26.164 1.00 48.48 334 CYS C C 1
ATOM 6562 O O . CYS C 1 334 ? -50.752 -36.019 27.329 1.00 48.34 334 CYS C O 1
ATOM 6565 N N . GLU C 1 335 ? -49.721 -34.910 25.682 1.00 39.94 335 GLU C N 1
ATOM 6566 C CA . GLU C 1 335 ? -49.164 -33.843 26.528 1.00 45.73 335 GLU C CA 1
ATOM 6567 C C . GLU C 1 335 ? -50.258 -32.969 27.141 1.00 46.49 335 GLU C C 1
ATOM 6568 O O . GLU C 1 335 ? -51.303 -32.809 26.548 1.00 43.76 335 GLU C O 1
ATOM 6574 N N . ARG C 1 336 ? -49.989 -32.443 28.323 1.00 44.53 336 ARG C N 1
ATOM 6575 C CA . ARG C 1 336 ? -50.911 -31.491 28.972 1.00 56.24 336 ARG C CA 1
ATOM 6576 C C . ARG C 1 336 ? -50.201 -30.140 29.063 1.00 54.90 336 ARG C C 1
ATOM 6577 O O . ARG C 1 336 ? -49.123 -30.088 29.629 1.00 58.70 336 ARG C O 1
ATOM 6585 N N . LYS C 1 337 ? -50.792 -29.113 28.464 1.00 68.76 337 LYS C N 1
ATOM 6586 C CA . LYS C 1 337 ? -50.291 -27.716 28.477 1.00 79.16 337 LYS C CA 1
ATOM 6587 C C . LYS C 1 337 ? -49.956 -27.308 29.913 1.00 81.03 337 LYS C C 1
ATOM 6588 O O . LYS C 1 337 ? -49.011 -26.529 30.075 1.00 85.84 337 LYS C O 1
ATOM 6594 N N . LYS D 1 58 ? -60.806 -20.306 72.441 1.00 81.66 58 LYS D N 1
ATOM 6595 C CA . LYS D 1 58 ? -59.449 -19.711 72.306 1.00 87.48 58 LYS D CA 1
ATOM 6596 C C . LYS D 1 58 ? -58.446 -20.513 73.142 1.00 93.55 58 LYS D C 1
ATOM 6597 O O . LYS D 1 58 ? -58.339 -20.261 74.348 1.00 93.81 58 LYS D O 1
ATOM 6599 N N . SER D 1 59 ? -57.704 -21.430 72.527 1.00 95.37 59 SER D N 1
ATOM 6600 C CA . SER D 1 59 ? -56.777 -22.359 73.232 1.00 92.20 59 SER D CA 1
ATOM 6601 C C . SER D 1 59 ? -55.584 -21.699 73.946 1.00 85.94 59 SER D C 1
ATOM 6602 O O . SER D 1 59 ? -55.151 -22.220 74.973 1.00 75.57 59 SER D O 1
ATOM 6605 N N . GLY D 1 60 ? -55.074 -20.617 73.355 1.00 80.06 60 GLY D N 1
ATOM 6606 C CA . GLY D 1 60 ? -53.824 -19.982 73.807 1.00 70.72 60 GLY D CA 1
ATOM 6607 C C . GLY D 1 60 ? -52.669 -20.788 73.238 1.00 64.01 60 GLY D C 1
ATOM 6608 O O . GLY D 1 60 ? -51.591 -20.758 73.791 1.00 58.18 60 GLY D O 1
ATOM 6609 N N . VAL D 1 61 ? -52.935 -21.483 72.142 1.00 56.57 61 VAL D N 1
ATOM 6610 C CA . VAL D 1 61 ? -51.929 -22.399 71.551 1.00 53.00 61 VAL D CA 1
ATOM 6611 C C . VAL D 1 61 ? -51.653 -22.053 70.091 1.00 52.51 61 VAL D C 1
ATOM 6612 O O . VAL D 1 61 ? -52.587 -21.811 69.358 1.00 55.25 61 VAL D O 1
ATOM 6616 N N . ILE D 1 62 ? -50.383 -22.058 69.723 1.00 44.36 62 ILE D N 1
ATOM 6617 C CA . ILE D 1 62 ? -49.977 -21.910 68.306 1.00 45.93 62 ILE D CA 1
ATOM 6618 C C . ILE D 1 62 ? -49.465 -23.288 67.888 1.00 48.01 62 ILE D C 1
ATOM 6619 O O . ILE D 1 62 ? -48.649 -23.830 68.589 1.00 46.17 62 ILE D O 1
ATOM 6624 N N . GLY D 1 63 ? -49.989 -23.838 66.809 1.00 51.57 63 GLY D N 1
ATOM 6625 C CA . GLY D 1 63 ? -49.563 -25.160 66.337 1.00 46.20 63 GLY D CA 1
ATOM 6626 C C . GLY D 1 63 ? -48.521 -25.036 65.253 1.00 53.92 63 GLY D C 1
ATOM 6627 O O . GLY D 1 63 ? -48.659 -24.161 64.424 1.00 52.71 63 GLY D O 1
ATOM 6628 N N . VAL D 1 64 ? -47.500 -25.883 65.289 1.00 52.01 64 VAL D N 1
ATOM 6629 C CA . VAL D 1 64 ? -46.428 -25.867 64.261 1.00 47.77 64 VAL D CA 1
ATOM 6630 C C . VAL D 1 64 ? -46.331 -27.256 63.648 1.00 50.94 64 VAL D C 1
ATOM 6631 O O . VAL D 1 64 ? -46.179 -28.203 64.382 1.00 47.58 64 VAL D O 1
ATOM 6635 N N . VAL D 1 65 ? -46.411 -27.358 62.336 1.00 49.42 65 VAL D N 1
ATOM 6636 C CA . VAL D 1 65 ? -46.266 -28.688 61.702 1.00 52.81 65 VAL D CA 1
ATOM 6637 C C . VAL D 1 65 ? -44.927 -28.688 60.975 1.00 62.95 65 VAL D C 1
ATOM 6638 O O . VAL D 1 65 ? -44.655 -27.718 60.292 1.00 65.69 65 VAL D O 1
ATOM 6642 N N . LEU D 1 66 ? -44.139 -29.754 61.129 1.00 66.13 66 LEU D N 1
ATOM 6643 C CA . LEU D 1 66 ? -42.822 -29.895 60.460 1.00 61.30 66 LEU D CA 1
ATOM 6644 C C . LEU D 1 66 ? -42.861 -31.112 59.554 1.00 63.59 66 LEU D C 1
ATOM 6645 O O . LEU D 1 66 ? -43.653 -31.999 59.829 1.00 64.83 66 LEU D O 1
ATOM 6650 N N . ASN D 1 67 ? -42.033 -31.147 58.512 1.00 67.90 67 ASN D N 1
ATOM 6651 C CA . ASN D 1 67 ? -42.016 -32.365 57.665 1.00 70.94 67 ASN D CA 1
ATOM 6652 C C . ASN D 1 67 ? -41.313 -33.456 58.468 1.00 54.48 67 ASN D C 1
ATOM 6653 O O . ASN D 1 67 ? -41.756 -34.594 58.404 1.00 59.95 67 ASN D O 1
ATOM 6658 N N . GLU D 1 68 ? -40.271 -33.084 59.206 1.00 53.04 68 GLU D N 1
ATOM 6659 C CA . GLU D 1 68 ? -39.544 -34.061 60.047 1.00 61.50 68 GLU D CA 1
ATOM 6660 C C . GLU D 1 68 ? -38.645 -33.342 61.041 1.00 54.33 68 GLU D C 1
ATOM 6661 O O . GLU D 1 68 ? -38.435 -32.164 60.896 1.00 50.38 68 GLU D O 1
ATOM 6667 N N . PHE D 1 69 ? -38.174 -34.068 62.040 1.00 50.28 69 PHE D N 1
ATOM 6668 C CA . PHE D 1 69 ? -37.198 -33.507 62.988 1.00 51.29 69 PHE D CA 1
ATOM 6669 C C . PHE D 1 69 ? -35.836 -33.834 62.397 1.00 54.50 69 PHE D C 1
ATOM 6670 O O . PHE D 1 69 ? -35.601 -34.973 62.078 1.00 61.85 69 PHE D O 1
ATOM 6678 N N . ASN D 1 70 ? -35.017 -32.838 62.159 1.00 54.95 70 ASN D N 1
ATOM 6679 C CA . ASN D 1 70 ? -33.677 -33.143 61.617 1.00 49.94 70 ASN D CA 1
ATOM 6680 C C . ASN D 1 70 ? -32.684 -32.157 62.210 1.00 46.79 70 ASN D C 1
ATOM 6681 O O . ASN D 1 70 ? -33.094 -31.230 62.887 1.00 49.76 70 ASN D O 1
ATOM 6686 N N . ALA D 1 71 ? -31.410 -32.302 61.890 1.00 44.02 71 ALA D N 1
ATOM 6687 C CA . ALA D 1 71 ? -30.416 -31.388 62.481 1.00 46.01 71 ALA D CA 1
ATOM 6688 C C . ALA D 1 71 ? -30.228 -30.134 61.625 1.00 50.96 71 ALA D C 1
ATOM 6689 O O . ALA D 1 71 ? -29.102 -29.764 61.396 1.00 61.43 71 ALA D O 1
ATOM 6691 N N . SER D 1 72 ? -31.300 -29.491 61.201 1.00 53.43 72 SER D N 1
ATOM 6692 C CA . SER D 1 72 ? -31.136 -28.278 60.370 1.00 52.77 72 SER D CA 1
ATOM 6693 C C . SER D 1 72 ? -31.185 -27.032 61.246 1.00 56.10 72 SER D C 1
ATOM 6694 O O . SER D 1 72 ? -31.273 -27.156 62.448 1.00 53.33 72 SER D O 1
ATOM 6697 N N . VAL D 1 73 ? -31.105 -25.862 60.610 1.00 57.79 73 VAL D N 1
ATOM 6698 C CA . VAL D 1 73 ? -31.127 -24.544 61.307 1.00 54.04 73 VAL D CA 1
ATOM 6699 C C . VAL D 1 73 ? -32.499 -24.356 61.938 1.00 51.81 73 VAL D C 1
ATOM 6700 O O . VAL D 1 73 ? -32.604 -23.616 62.890 1.00 62.13 73 VAL D O 1
ATOM 6704 N N . TYR D 1 74 ? -33.494 -25.069 61.433 1.00 49.79 74 TYR D N 1
ATOM 6705 C CA . TYR D 1 74 ? -34.880 -24.964 61.942 1.00 50.13 74 TYR D CA 1
ATOM 6706 C C . TYR D 1 74 ? -34.957 -25.438 63.387 1.00 53.60 74 TYR D C 1
ATOM 6707 O O . TYR D 1 74 ? -35.927 -25.139 64.056 1.00 48.53 74 TYR D O 1
ATOM 6716 N N . LEU D 1 75 ? -33.949 -26.176 63.830 1.00 56.82 75 LEU D N 1
ATOM 6717 C CA . LEU D 1 75 ? -33.914 -26.656 65.227 1.00 57.75 75 LEU D CA 1
ATOM 6718 C C . LEU D 1 75 ? -33.889 -25.435 66.138 1.00 51.07 75 LEU D C 1
ATOM 6719 O O . LEU D 1 75 ? -34.682 -25.379 67.045 1.00 63.03 75 LEU D O 1
ATOM 6724 N N . LYS D 1 76 ? -32.983 -24.495 65.897 1.00 53.07 76 LYS D N 1
ATOM 6725 C CA . LYS D 1 76 ? -32.924 -23.318 66.798 1.00 62.68 76 LYS D CA 1
ATOM 6726 C C . LYS D 1 76 ? -34.097 -22.377 66.520 1.00 49.78 76 LYS D C 1
ATOM 6727 O O . LYS D 1 76 ? -34.452 -21.637 67.409 1.00 52.53 76 LYS D O 1
ATOM 6733 N N . LEU D 1 77 ? -34.690 -22.449 65.337 1.00 43.88 77 LEU D N 1
ATOM 6734 C CA . LEU D 1 77 ? -35.880 -21.615 65.084 1.00 48.21 77 LEU D CA 1
ATOM 6735 C C . LEU D 1 77 ? -36.982 -22.100 66.018 1.00 47.45 77 LEU D C 1
ATOM 6736 O O . LEU D 1 77 ? -37.646 -21.277 66.608 1.00 50.24 77 LEU D O 1
ATOM 6741 N N . ALA D 1 78 ? -37.123 -23.414 66.154 1.00 49.08 78 ALA D N 1
ATOM 6742 C CA . ALA D 1 78 ? -38.160 -23.993 67.031 1.00 46.15 78 ALA D CA 1
ATOM 6743 C C . ALA D 1 78 ? -37.963 -23.493 68.456 1.00 49.43 78 ALA D C 1
ATOM 6744 O O . ALA D 1 78 ? -38.926 -23.081 69.055 1.00 48.01 78 ALA D O 1
ATOM 6746 N N . ASN D 1 79 ? -36.733 -23.497 68.950 1.00 47.38 79 ASN D N 1
ATOM 6747 C CA . ASN D 1 79 ? -36.501 -23.022 70.333 1.00 50.49 79 ASN D CA 1
ATOM 6748 C C . ASN D 1 79 ? -36.893 -21.552 70.441 1.00 49.86 79 ASN D C 1
ATOM 6749 O O . ASN D 1 79 ? -37.468 -21.190 71.443 1.00 53.45 79 ASN D O 1
ATOM 6754 N N . TYR D 1 80 ? -36.570 -20.760 69.426 1.00 43.28 80 TYR D N 1
ATOM 6755 C CA . TYR D 1 80 ? -36.852 -19.306 69.448 1.00 45.17 80 TYR D CA 1
ATOM 6756 C C . TYR D 1 80 ? -38.350 -19.068 69.368 1.00 51.91 80 TYR D C 1
ATOM 6757 O O . TYR D 1 80 ? -38.821 -18.137 69.978 1.00 51.95 80 TYR D O 1
ATOM 6766 N N . LEU D 1 81 ? -39.062 -19.928 68.656 1.00 53.51 81 LEU D N 1
ATOM 6767 C CA . LEU D 1 81 ? -40.530 -19.785 68.583 1.00 53.70 81 LEU D CA 1
ATOM 6768 C C . LEU D 1 81 ? -41.083 -19.937 69.996 1.00 49.36 81 LEU D C 1
ATOM 6769 O O . LEU D 1 81 ? -41.960 -19.184 70.347 1.00 51.87 81 LEU D O 1
ATOM 6774 N N . GLU D 1 82 ? -40.537 -20.868 70.767 1.00 51.44 82 GLU D N 1
ATOM 6775 C CA . GLU D 1 82 ? -41.005 -21.098 72.154 1.00 56.33 82 GLU D CA 1
ATOM 6776 C C . GLU D 1 82 ? -40.682 -19.883 73.020 1.00 58.06 82 GLU D C 1
ATOM 6777 O O . GLU D 1 82 ? -41.535 -19.486 73.778 1.00 55.55 82 GLU D O 1
ATOM 6783 N N . LYS D 1 83 ? -39.488 -19.324 72.880 1.00 55.78 83 LYS D N 1
ATOM 6784 C CA . LYS D 1 83 ? -39.084 -18.141 73.670 1.00 53.19 83 LYS D CA 1
ATOM 6785 C C . LYS D 1 83 ? -40.056 -16.993 73.411 1.00 55.74 83 LYS D C 1
ATOM 6786 O O . LYS D 1 83 ? -40.539 -16.420 74.365 1.00 57.79 83 LYS D O 1
ATOM 6792 N N . PHE D 1 84 ? -40.322 -16.693 72.146 1.00 55.03 84 PHE D N 1
ATOM 6793 C CA . PHE D 1 84 ? -41.177 -15.534 71.790 1.00 59.47 84 PHE D CA 1
ATOM 6794 C C . PHE D 1 84 ? -42.638 -15.799 72.141 1.00 60.27 84 PHE D C 1
ATOM 6795 O O . PHE D 1 84 ? -43.296 -14.889 72.603 1.00 58.62 84 PHE D O 1
ATOM 6803 N N . ALA D 1 85 ? -43.106 -17.021 71.937 1.00 51.29 85 ALA D N 1
ATOM 6804 C CA . ALA D 1 85 ? -44.505 -17.350 72.275 1.00 59.53 85 ALA D CA 1
ATOM 6805 C C . ALA D 1 85 ? -44.693 -17.143 73.773 1.00 62.61 85 ALA D C 1
ATOM 6806 O O . ALA D 1 85 ? -45.718 -16.623 74.190 1.00 59.43 85 ALA D O 1
ATOM 6808 N N . TYR D 1 86 ? -43.704 -17.560 74.549 1.00 62.47 86 TYR D N 1
ATOM 6809 C CA . TYR D 1 86 ? -43.789 -17.415 76.017 1.00 70.97 86 TYR D CA 1
ATOM 6810 C C . TYR D 1 86 ? -43.913 -15.937 76.365 1.00 67.85 86 TYR D C 1
ATOM 6811 O O . TYR D 1 86 ? -44.701 -15.594 77.228 1.00 69.39 86 TYR D O 1
ATOM 6820 N N . ASN D 1 87 ? -43.159 -15.084 75.680 1.00 67.25 87 ASN D N 1
ATOM 6821 C CA . ASN D 1 87 ? -43.234 -13.630 75.962 1.00 72.00 87 ASN D CA 1
ATOM 6822 C C . ASN D 1 87 ? -44.618 -13.104 75.594 1.00 72.84 87 ASN D C 1
ATOM 6823 O O . ASN D 1 87 ? -45.050 -12.155 76.222 1.00 79.70 87 ASN D O 1
ATOM 6828 N N . TYR D 1 88 ? -45.272 -13.719 74.614 1.00 66.83 88 TYR D N 1
ATOM 6829 C CA . TYR D 1 88 ? -46.617 -13.268 74.190 1.00 63.88 88 TYR D CA 1
ATOM 6830 C C . TYR D 1 88 ? -47.680 -14.098 74.896 1.00 67.16 88 TYR D C 1
ATOM 6831 O O . TYR D 1 88 ? -48.820 -14.079 74.464 1.00 70.60 88 TYR D O 1
ATOM 6840 N N . ASN D 1 89 ? -47.281 -14.788 75.960 1.00 74.58 89 ASN D N 1
ATOM 6841 C CA . ASN D 1 89 ? -48.204 -15.616 76.777 1.00 77.75 89 ASN D CA 1
ATOM 6842 C C . ASN D 1 89 ? -48.943 -16.629 75.911 1.00 68.70 89 ASN D C 1
ATOM 6843 O O . ASN D 1 89 ? -50.131 -16.809 76.125 1.00 65.26 89 ASN D O 1
ATOM 6848 N N . TYR D 1 90 ? -48.230 -17.270 74.991 1.00 57.07 90 TYR D N 1
ATOM 6849 C CA . TYR D 1 90 ? -48.844 -18.296 74.121 1.00 55.63 90 TYR D CA 1
ATOM 6850 C C . TYR D 1 90 ? -48.067 -19.605 74.258 1.00 59.99 90 TYR D C 1
ATOM 6851 O O . TYR D 1 90 ? -46.865 -19.569 74.466 1.00 57.23 90 TYR D O 1
ATOM 6860 N N . ASN D 1 91 ? -48.771 -20.726 74.183 1.00 56.62 91 ASN D N 1
ATOM 6861 C CA . ASN D 1 91 ? -48.094 -22.041 74.201 1.00 58.39 91 ASN D CA 1
ATOM 6862 C C . ASN D 1 91 ? -47.801 -22.403 72.745 1.00 58.26 91 ASN D C 1
ATOM 6863 O O . ASN D 1 91 ? -48.568 -21.997 71.887 1.00 54.11 91 ASN D O 1
ATOM 6868 N N . VAL D 1 92 ? -46.705 -23.111 72.499 1.00 54.44 92 VAL D N 1
ATOM 6869 C CA . VAL D 1 92 ? -46.359 -23.553 71.122 1.00 55.24 92 VAL D CA 1
ATOM 6870 C C . VAL D 1 92 ? -46.216 -25.065 71.131 1.00 48.94 92 VAL D C 1
ATOM 6871 O O . VAL D 1 92 ? -45.487 -25.547 71.960 1.00 50.21 92 VAL D O 1
ATOM 6875 N N . VAL D 1 93 ? -46.884 -25.758 70.220 1.00 47.58 93 VAL D N 1
ATOM 6876 C CA . VAL D 1 93 ? -46.758 -27.236 70.161 1.00 50.60 93 VAL D CA 1
ATOM 6877 C C . VAL D 1 93 ? -46.352 -27.608 68.745 1.00 50.88 93 VAL D C 1
ATOM 6878 O O . VAL D 1 93 ? -46.877 -27.012 67.824 1.00 50.12 93 VAL D O 1
ATOM 6882 N N . PHE D 1 94 ? -45.439 -28.562 68.614 1.00 43.40 94 PHE D N 1
ATOM 6883 C CA . PHE D 1 94 ? -44.956 -28.986 67.284 1.00 46.18 94 PHE D CA 1
ATOM 6884 C C . PHE D 1 94 ? -45.394 -30.409 66.981 1.00 51.18 94 PHE D C 1
ATOM 6885 O O . PHE D 1 94 ? -45.573 -31.192 67.877 1.00 51.70 94 PHE D O 1
ATOM 6893 N N . CYS D 1 95 ? -45.523 -30.695 65.698 1.00 54.43 95 CYS D N 1
ATOM 6894 C CA A CYS D 1 95 ? -45.925 -32.019 65.191 0.60 59.46 95 CYS D CA 1
ATOM 6895 C CA B CYS D 1 95 ? -45.825 -32.019 65.191 0.40 59.46 95 CYS D CA 1
ATOM 6896 C C . CYS D 1 95 ? -45.014 -32.360 64.021 1.00 66.12 95 CYS D C 1
ATOM 6897 O O . CYS D 1 95 ? -44.611 -31.441 63.337 1.00 65.35 95 CYS D O 1
ATOM 6902 N N . SER D 1 96 ? -44.702 -33.634 63.825 1.00 58.25 96 SER D N 1
ATOM 6903 C CA . SER D 1 96 ? -43.851 -34.032 62.685 1.00 56.04 96 SER D CA 1
ATOM 6904 C C . SER D 1 96 ? -44.666 -34.926 61.765 1.00 54.05 96 SER D C 1
ATOM 6905 O O . SER D 1 96 ? -45.236 -35.886 62.246 1.00 57.10 96 SER D O 1
ATOM 6908 N N . SER D 1 97 ? -44.737 -34.574 60.489 1.00 59.14 97 SER D N 1
ATOM 6909 C CA . SER D 1 97 ? -45.544 -35.358 59.529 1.00 69.08 97 SER D CA 1
ATOM 6910 C C . SER D 1 97 ? -44.733 -36.532 59.006 1.00 66.82 97 SER D C 1
ATOM 6911 O O . SER D 1 97 ? -45.297 -37.348 58.298 1.00 70.13 97 SER D O 1
ATOM 6914 N N . ASN D 1 98 ? -43.457 -36.557 59.375 1.00 71.51 98 ASN D N 1
ATOM 6915 C CA . ASN D 1 98 ? -42.484 -37.603 58.974 1.00 74.01 98 ASN D CA 1
ATOM 6916 C C . ASN D 1 98 ? -42.355 -37.615 57.454 1.00 74.32 98 ASN D C 1
ATOM 6917 O O . ASN D 1 98 ? -42.188 -38.682 56.890 1.00 70.76 98 ASN D O 1
ATOM 6922 N N . ASP D 1 99 ? -42.503 -36.440 56.846 1.00 78.33 99 ASP D N 1
ATOM 6923 C CA . ASP D 1 99 ? -42.403 -36.211 55.382 1.00 81.67 99 ASP D CA 1
ATOM 6924 C C . ASP D 1 99 ? -43.507 -36.948 54.622 1.00 75.14 99 ASP D C 1
ATOM 6925 O O . ASP D 1 99 ? -43.314 -37.205 53.443 1.00 75.01 99 ASP D O 1
ATOM 6930 N N . ASN D 1 100 ? -44.617 -37.253 55.288 1.00 71.79 100 ASN D N 1
ATOM 6931 C CA . ASN D 1 100 ? -45.780 -37.933 54.662 1.00 67.67 100 ASN D CA 1
ATOM 6932 C C . ASN D 1 100 ? -46.888 -36.889 54.521 1.00 74.57 100 ASN D C 1
ATOM 6933 O O . ASN D 1 100 ? -47.331 -36.378 55.538 1.00 77.96 100 ASN D O 1
ATOM 6938 N N . TYR D 1 101 ? -47.300 -36.573 53.295 1.00 74.34 101 TYR D N 1
ATOM 6939 C CA . TYR D 1 101 ? -48.304 -35.500 53.080 1.00 68.92 101 TYR D CA 1
ATOM 6940 C C . TYR D 1 101 ? -49.580 -35.777 53.866 1.00 61.95 101 TYR D C 1
ATOM 6941 O O . TYR D 1 101 ? -50.115 -34.853 54.439 1.00 63.30 101 TYR D O 1
ATOM 6950 N N . GLU D 1 102 ? -50.032 -37.024 53.889 1.00 64.17 102 GLU D N 1
ATOM 6951 C CA . GLU D 1 102 ? -51.283 -37.366 54.607 1.00 65.94 102 GLU D CA 1
ATOM 6952 C C . GLU D 1 102 ? -51.148 -37.002 56.087 1.00 62.48 102 GLU D C 1
ATOM 6953 O O . GLU D 1 102 ? -52.105 -36.512 56.658 1.00 57.45 102 GLU D O 1
ATOM 6959 N N . SER D 1 103 ? -49.983 -37.234 56.674 1.00 57.69 103 SER D N 1
ATOM 6960 C CA . SER D 1 103 ? -49.799 -36.914 58.107 1.00 56.13 103 SER D CA 1
ATOM 6961 C C . SER D 1 103 ? -49.799 -35.402 58.290 1.00 56.10 103 SER D C 1
ATOM 6962 O O . SER D 1 103 ? -50.314 -34.936 59.294 1.00 59.78 103 SER D O 1
ATOM 6965 N N . LYS D 1 104 ? -49.217 -34.675 57.346 1.00 54.61 104 LYS D N 1
ATOM 6966 C CA . LYS D 1 104 ? -49.195 -33.200 57.468 1.00 56.44 104 LYS D CA 1
ATOM 6967 C C . LYS D 1 104 ? -50.634 -32.700 57.442 1.00 54.39 104 LYS D C 1
ATOM 6968 O O . LYS D 1 104 ? -50.979 -31.878 58.264 1.00 58.10 104 LYS D O 1
ATOM 6974 N N . SER D 1 105 ? -51.429 -33.230 56.522 1.00 63.63 105 SER D N 1
ATOM 6975 C CA . SER D 1 105 ? -52.853 -32.847 56.385 1.00 65.56 105 SER D CA 1
ATOM 6976 C C . SER D 1 105 ? -53.583 -33.159 57.688 1.00 61.20 105 SER D C 1
ATOM 6977 O O . SER D 1 105 ? -54.347 -32.319 58.150 1.00 55.52 105 SER D O 1
ATOM 6980 N N . ARG D 1 106 ? -53.310 -34.326 58.262 1.00 54.17 106 ARG D N 1
ATOM 6981 C CA . ARG D 1 106 ? -53.958 -34.761 59.517 1.00 57.89 106 ARG D CA 1
ATOM 6982 C C . ARG D 1 106 ? -53.608 -33.791 60.641 1.00 52.92 106 ARG D C 1
ATOM 6983 O O . ARG D 1 106 ? -54.501 -33.390 61.360 1.00 52.62 106 ARG D O 1
ATOM 6991 N N . TYR D 1 107 ? -52.341 -33.420 60.755 1.00 50.88 107 TYR D N 1
ATOM 6992 C CA . TYR D 1 107 ? -51.924 -32.515 61.849 1.00 48.96 107 TYR D CA 1
ATOM 6993 C C . TYR D 1 107 ? -52.516 -31.124 61.623 1.00 46.51 107 TYR D C 1
ATOM 6994 O O . TYR D 1 107 ? -52.817 -30.452 62.585 1.00 50.92 107 TYR D O 1
ATOM 7003 N N . VAL D 1 108 ? -52.639 -30.709 60.369 1.00 55.11 108 VAL D N 1
ATOM 7004 C CA . VAL D 1 108 ? -53.220 -29.374 60.055 1.00 54.98 108 VAL D CA 1
ATOM 7005 C C . VAL D 1 108 ? -54.676 -29.387 60.506 1.00 55.06 108 VAL D C 1
ATOM 7006 O O . VAL D 1 108 ? -55.081 -28.463 61.179 1.00 58.90 108 VAL D O 1
ATOM 7010 N N . GLN D 1 109 ? -55.389 -30.465 60.192 1.00 63.03 109 GLN D N 1
ATOM 7011 C CA . GLN D 1 109 ? -56.806 -30.625 60.595 1.00 61.30 109 GLN D CA 1
ATOM 7012 C C . GLN D 1 109 ? -56.901 -30.648 62.117 1.00 58.47 109 GLN D C 1
ATOM 7013 O O . GLN D 1 109 ? -57.840 -30.102 62.647 1.00 58.02 109 GLN D O 1
ATOM 7019 N N . TYR D 1 110 ? -55.940 -31.264 62.785 1.00 54.08 110 TYR D N 1
ATOM 7020 C CA . TYR D 1 110 ? -55.977 -31.299 64.261 1.00 52.87 110 TYR D CA 1
ATOM 7021 C C . TYR D 1 110 ? -55.945 -29.868 64.792 1.00 59.34 110 TYR D C 1
ATOM 7022 O O . TYR D 1 110 ? -56.734 -29.532 65.645 1.00 59.98 110 TYR D O 1
ATOM 7031 N N . PHE D 1 111 ? -55.038 -29.058 64.269 1.00 55.30 111 PHE D N 1
ATOM 7032 C CA . PHE D 1 111 ? -54.847 -27.668 64.755 1.00 55.62 111 PHE D CA 1
ATOM 7033 C C . PHE D 1 111 ? -56.022 -26.760 64.376 1.00 59.82 111 PHE D C 1
ATOM 7034 O O . PHE D 1 111 ? -56.468 -26.013 65.232 1.00 53.77 111 PHE D O 1
ATOM 7042 N N . THR D 1 112 ? -56.478 -26.830 63.127 1.00 55.30 112 THR D N 1
ATOM 7043 C CA . THR D 1 112 ? -57.569 -25.948 62.644 1.00 59.99 112 THR D CA 1
ATOM 7044 C C . THR D 1 112 ? -58.904 -26.368 63.257 1.00 64.71 112 THR D C 1
ATOM 7045 O O . THR D 1 112 ? -59.744 -25.519 63.452 1.00 70.50 112 THR D O 1
ATOM 7049 N N . GLY D 1 113 ? -59.039 -27.633 63.619 1.00 62.30 113 GLY D N 1
ATOM 7050 C CA . GLY D 1 113 ? -60.276 -28.146 64.223 1.00 61.49 113 GLY D CA 1
ATOM 7051 C C . GLY D 1 113 ? -60.435 -27.728 65.666 1.00 71.02 113 GLY D C 1
ATOM 7052 O O . GLY D 1 113 ? -61.408 -28.145 66.271 1.00 74.80 113 GLY D O 1
ATOM 7053 N N . GLY D 1 114 ? -59.495 -26.986 66.240 1.00 69.32 114 GLY D N 1
ATOM 7054 C CA . GLY D 1 114 ? -59.734 -26.536 67.623 1.00 66.48 114 GLY D CA 1
ATOM 7055 C C . GLY D 1 114 ? -58.573 -26.701 68.577 1.00 61.76 114 GLY D C 1
ATOM 7056 O O . GLY D 1 114 ? -58.626 -26.111 69.647 1.00 68.32 114 GLY D O 1
ATOM 7057 N N . ALA D 1 115 ? -57.553 -27.465 68.212 1.00 53.81 115 ALA D N 1
ATOM 7058 C CA . ALA D 1 115 ? -56.434 -27.683 69.150 1.00 55.05 115 ALA D CA 1
ATOM 7059 C C . ALA D 1 115 ? -55.570 -26.430 69.285 1.00 61.60 115 ALA D C 1
ATOM 7060 O O . ALA D 1 115 ? -54.963 -26.259 70.326 1.00 65.16 115 ALA D O 1
ATOM 7062 N N . ALA D 1 116 ? -55.526 -25.582 68.267 1.00 52.11 116 ALA D N 1
ATOM 7063 C CA . ALA D 1 116 ? -54.704 -24.363 68.372 1.00 52.87 116 ALA D CA 1
ATOM 7064 C C . ALA D 1 116 ? -55.451 -23.161 67.800 1.00 54.68 116 ALA D C 1
ATOM 7065 O O . ALA D 1 116 ? -56.395 -23.344 67.061 1.00 57.27 116 ALA D O 1
ATOM 7067 N N . ASP D 1 117 ? -54.999 -21.972 68.155 1.00 55.58 117 ASP D N 1
ATOM 7068 C CA . ASP D 1 117 ? -55.636 -20.726 67.681 1.00 58.38 117 ASP D CA 1
ATOM 7069 C C . ASP D 1 117 ? -54.946 -20.253 66.407 1.00 58.56 117 ASP D C 1
ATOM 7070 O O . ASP D 1 117 ? -55.514 -19.428 65.718 1.00 55.10 117 ASP D O 1
ATOM 7075 N N . GLY D 1 118 ? -53.772 -20.790 66.104 1.00 54.22 118 GLY D N 1
ATOM 7076 C CA . GLY D 1 118 ? -53.052 -20.371 64.895 1.00 53.45 118 GLY D CA 1
ATOM 7077 C C . GLY D 1 118 ? -52.121 -21.456 64.423 1.00 57.94 118 GLY D C 1
ATOM 7078 O O . GLY D 1 118 ? -51.814 -22.330 65.217 1.00 52.96 118 GLY D O 1
ATOM 7079 N N . LEU D 1 119 ? -51.650 -21.354 63.189 1.00 56.89 119 LEU D N 1
ATOM 7080 C CA . LEU D 1 119 ? -50.783 -22.399 62.616 1.00 49.40 119 LEU D CA 1
ATOM 7081 C C . LEU D 1 119 ? -49.571 -21.795 61.911 1.00 54.43 119 LEU D C 1
ATOM 7082 O O . LEU D 1 119 ? -49.719 -20.810 61.213 1.00 55.29 119 LEU D O 1
ATOM 7087 N N . ILE D 1 120 ? -48.420 -22.430 62.087 1.00 52.70 120 ILE D N 1
ATOM 7088 C CA . ILE D 1 120 ? -47.159 -22.039 61.414 1.00 44.30 120 ILE D CA 1
ATOM 7089 C C . ILE D 1 120 ? -46.685 -23.232 60.589 1.00 49.39 120 ILE D C 1
ATOM 7090 O O . ILE D 1 120 ? -46.732 -24.333 61.094 1.00 52.10 120 ILE D O 1
ATOM 7095 N N . LEU D 1 121 ? -46.276 -22.997 59.353 1.00 48.86 121 LEU D N 1
ATOM 7096 C CA . LEU D 1 121 ? -45.725 -24.058 58.485 1.00 47.71 121 LEU D CA 1
ATOM 7097 C C . LEU D 1 121 ? -44.357 -23.594 57.996 1.00 48.36 121 LEU D C 1
ATOM 7098 O O . LEU D 1 121 ? -44.167 -22.400 57.845 1.00 43.47 121 LEU D O 1
ATOM 7103 N N . PHE D 1 122 ? -43.457 -24.528 57.721 1.00 41.23 122 PHE D N 1
ATOM 7104 C CA . PHE D 1 122 ? -42.096 -24.176 57.272 1.00 45.49 122 PHE D CA 1
ATOM 7105 C C . PHE D 1 122 ? -41.868 -24.621 55.833 1.00 49.03 122 PHE D C 1
ATOM 7106 O O . PHE D 1 122 ? -42.468 -25.575 55.416 1.00 55.59 122 PHE D O 1
ATOM 7114 N N . GLY D 1 123 ? -41.020 -23.901 55.109 1.00 51.68 123 GLY D N 1
ATOM 7115 C CA . GLY D 1 123 ? -40.571 -24.287 53.763 1.00 46.10 123 GLY D CA 1
ATOM 7116 C C . GLY D 1 123 ? -41.522 -24.007 52.625 1.00 51.63 123 GLY D C 1
ATOM 7117 O O . GLY D 1 123 ? -42.541 -23.383 52.827 1.00 55.39 123 GLY D O 1
ATOM 7118 N N . SER D 1 124 ? -41.144 -24.478 51.447 1.00 49.81 124 SER D N 1
ATOM 7119 C CA . SER D 1 124 ? -41.920 -24.275 50.207 1.00 57.44 124 SER D CA 1
ATOM 7120 C C . SER D 1 124 ? -42.047 -25.614 49.481 1.00 64.91 124 SER D C 1
ATOM 7121 O O . SER D 1 124 ? -41.448 -25.768 48.436 1.00 68.03 124 SER D O 1
ATOM 7124 N N . ASP D 1 125 ? -42.761 -26.548 50.089 1.00 60.61 125 ASP D N 1
ATOM 7125 C CA . ASP D 1 125 ? -42.993 -27.896 49.525 1.00 63.14 125 ASP D CA 1
ATOM 7126 C C . ASP D 1 125 ? -44.180 -27.778 48.574 1.00 62.11 125 ASP D C 1
ATOM 7127 O O . ASP D 1 125 ? -45.275 -27.544 49.051 1.00 52.69 125 ASP D O 1
ATOM 7132 N N . THR D 1 126 ? -43.945 -27.980 47.277 1.00 62.25 126 THR D N 1
ATOM 7133 C CA . THR D 1 126 ? -44.982 -27.860 46.219 1.00 67.36 126 THR D CA 1
ATOM 7134 C C . THR D 1 126 ? -46.163 -28.780 46.511 1.00 65.95 126 THR D C 1
ATOM 7135 O O . THR D 1 126 ? -47.241 -28.507 46.038 1.00 75.41 126 THR D O 1
ATOM 7139 N N . ARG D 1 127 ? -45.961 -29.806 47.319 1.00 63.27 127 ARG D N 1
ATOM 7140 C CA . ARG D 1 127 ? -47.066 -30.725 47.671 1.00 65.46 127 ARG D CA 1
ATOM 7141 C C . ARG D 1 127 ? -48.100 -29.992 48.522 1.00 70.28 127 ARG D C 1
ATOM 7142 O O . ARG D 1 127 ? -49.258 -30.387 48.514 1.00 63.16 127 ARG D O 1
ATOM 7150 N N . ASP D 1 128 ? -47.684 -28.944 49.222 1.00 70.21 128 ASP D N 1
ATOM 7151 C CA . ASP D 1 128 ? -48.610 -28.280 50.170 1.00 64.81 128 ASP D CA 1
ATOM 7152 C C . ASP D 1 128 ? -49.322 -27.061 49.578 1.00 61.59 128 ASP D C 1
ATOM 7153 O O . ASP D 1 128 ? -50.112 -26.481 50.306 1.00 58.52 128 ASP D O 1
ATOM 7158 N N . LYS D 1 129 ? -49.105 -26.725 48.310 1.00 59.89 129 LYS D N 1
ATOM 7159 C CA . LYS D 1 129 ? -49.730 -25.499 47.741 1.00 61.51 129 LYS D CA 1
ATOM 7160 C C . LYS D 1 129 ? -51.246 -25.501 47.919 1.00 57.90 129 LYS D C 1
ATOM 7161 O O . LYS D 1 129 ? -51.757 -24.553 48.476 1.00 58.44 129 LYS D O 1
ATOM 7167 N N . GLU D 1 130 ? -51.925 -26.569 47.537 1.00 60.69 130 GLU D N 1
ATOM 7168 C CA . GLU D 1 130 ? -53.400 -26.571 47.664 1.00 66.61 130 GLU D CA 1
ATOM 7169 C C . GLU D 1 130 ? -53.810 -26.563 49.134 1.00 61.86 130 GLU D C 1
ATOM 7170 O O . GLU D 1 130 ? -54.809 -25.933 49.461 1.00 63.71 130 GLU D O 1
ATOM 7176 N N . LEU D 1 131 ? -53.054 -27.237 49.986 1.00 59.68 131 LEU D N 1
ATOM 7177 C CA . LEU D 1 131 ? -53.401 -27.260 51.425 1.00 62.07 131 LEU D CA 1
ATOM 7178 C C . LEU D 1 131 ? -53.294 -25.841 51.982 1.00 58.16 131 LEU D C 1
ATOM 7179 O O . LEU D 1 131 ? -54.138 -25.448 52.764 1.00 48.75 131 LEU D O 1
ATOM 7184 N N . VAL D 1 132 ? -52.256 -25.122 51.581 1.00 55.07 132 VAL D N 1
ATOM 7185 C CA . VAL D 1 132 ? -52.070 -23.736 52.082 1.00 55.95 132 VAL D CA 1
ATOM 7186 C C . VAL D 1 132 ? -53.216 -22.884 51.551 1.00 58.73 132 VAL D C 1
ATOM 7187 O O . VAL D 1 132 ? -53.780 -22.131 52.319 1.00 63.75 132 VAL D O 1
ATOM 7191 N N . LYS D 1 133 ? -53.549 -23.042 50.278 1.00 60.84 133 LYS D N 1
ATOM 7192 C CA . LYS D 1 133 ? -54.661 -22.270 49.682 1.00 65.63 133 LYS D CA 1
ATOM 7193 C C . LYS D 1 133 ? -55.945 -22.573 50.447 1.00 66.19 133 LYS D C 1
ATOM 7194 O O . LYS D 1 133 ? -56.681 -21.650 50.740 1.00 69.07 133 LYS D O 1
ATOM 7200 N N . ARG D 1 134 ? -56.161 -23.832 50.802 1.00 68.50 134 ARG D N 1
ATOM 7201 C CA . ARG D 1 134 ? -57.387 -24.202 51.536 1.00 65.19 134 ARG D CA 1
ATOM 7202 C C . ARG D 1 134 ? -57.393 -23.516 52.897 1.00 59.17 134 ARG D C 1
ATOM 7203 O O . ARG D 1 134 ? -58.448 -23.134 53.332 1.00 64.82 134 ARG D O 1
ATOM 7211 N N . ILE D 1 135 ? -56.245 -23.441 53.551 1.00 55.69 135 ILE D N 1
ATOM 7212 C CA . ILE D 1 135 ? -56.236 -22.807 54.894 1.00 57.53 135 ILE D CA 1
ATOM 7213 C C . ILE D 1 135 ? -56.526 -21.324 54.721 1.00 57.78 135 ILE D C 1
ATOM 7214 O O . ILE D 1 135 ? -57.109 -20.773 55.606 1.00 59.94 135 ILE D O 1
ATOM 7219 N N . LEU D 1 136 ? -56.060 -20.731 53.626 1.00 63.76 136 LEU D N 1
ATOM 7220 C CA . LEU D 1 136 ? -56.262 -19.286 53.358 1.00 63.93 136 LEU D CA 1
ATOM 7221 C C . LEU D 1 136 ? -57.723 -19.001 53.026 1.00 62.27 136 LEU D C 1
ATOM 7222 O O . LEU D 1 136 ? -58.109 -17.881 53.228 1.00 71.04 136 LEU D O 1
ATOM 7227 N N . LYS D 1 137 ? -58.460 -19.953 52.456 1.00 71.71 137 LYS D N 1
ATOM 7228 C CA . LYS D 1 137 ? -59.890 -19.710 52.128 1.00 75.55 137 LYS D CA 1
ATOM 7229 C C . LYS D 1 137 ? -60.633 -19.520 53.443 1.00 74.52 137 LYS D C 1
ATOM 7230 O O . LYS D 1 137 ? -61.489 -18.658 53.510 1.00 75.37 137 LYS D O 1
ATOM 7236 N N . THR D 1 138 ? -60.266 -20.283 54.469 1.00 74.76 138 THR D N 1
ATOM 7237 C CA . THR D 1 138 ? -60.871 -20.087 55.806 1.00 67.73 138 THR D CA 1
ATOM 7238 C C . THR D 1 138 ? -60.144 -18.920 56.470 1.00 74.26 138 THR D C 1
ATOM 7239 O O . THR D 1 138 ? -59.043 -18.563 56.042 1.00 81.89 138 THR D O 1
ATOM 7243 N N . GLY D 1 139 ? -60.673 -18.350 57.538 1.00 68.44 139 GLY D N 1
ATOM 7244 C CA . GLY D 1 139 ? -59.926 -17.206 58.095 1.00 63.57 139 GLY D CA 1
ATOM 7245 C C . GLY D 1 139 ? -58.859 -17.620 59.082 1.00 61.07 139 GLY D C 1
ATOM 7246 O O . GLY D 1 139 ? -58.284 -16.727 59.691 1.00 63.43 139 GLY D O 1
ATOM 7247 N N . PHE D 1 140 ? -58.577 -18.916 59.184 1.00 60.85 140 PHE D N 1
ATOM 7248 C CA . PHE D 1 140 ? -57.652 -19.439 60.220 1.00 59.87 140 PHE D CA 1
ATOM 7249 C C . PHE D 1 140 ? -56.289 -18.758 60.183 1.00 57.73 140 PHE D C 1
ATOM 7250 O O . PHE D 1 140 ? -55.651 -18.765 59.160 1.00 56.88 140 PHE D O 1
ATOM 7258 N N . PRO D 1 141 ? -55.808 -18.224 61.313 1.00 54.03 141 PRO D N 1
ATOM 7259 C CA . PRO D 1 141 ? -54.532 -17.549 61.343 1.00 53.14 141 PRO D CA 1
ATOM 7260 C C . PRO D 1 141 ? -53.414 -18.481 60.882 1.00 55.60 141 PRO D C 1
ATOM 7261 O O . PRO D 1 141 ? -53.270 -19.542 61.385 1.00 49.22 141 PRO D O 1
ATOM 7265 N N . LEU D 1 142 ? -52.620 -17.976 59.956 1.00 55.75 142 LEU D N 1
ATOM 7266 C CA . LEU D 1 142 ? -51.556 -18.764 59.323 1.00 50.83 142 LEU D CA 1
ATOM 7267 C C . LEU D 1 142 ? -50.327 -17.896 59.112 1.00 49.00 142 LEU D C 1
ATOM 7268 O O . LEU D 1 142 ? -50.454 -16.792 58.636 1.00 47.19 142 LEU D O 1
ATOM 7273 N N . VAL D 1 143 ? -49.177 -18.429 59.473 1.00 49.83 143 VAL D N 1
ATOM 7274 C CA . VAL D 1 143 ? -47.886 -17.737 59.248 1.00 46.48 143 VAL D CA 1
ATOM 7275 C C . VAL D 1 143 ? -46.926 -18.753 58.636 1.00 48.80 143 VAL D C 1
ATOM 7276 O O . VAL D 1 143 ? -46.744 -19.804 59.217 1.00 45.61 143 VAL D O 1
ATOM 7280 N N . LEU D 1 144 ? -46.380 -18.442 57.471 1.00 42.21 144 LEU D N 1
ATOM 7281 C CA . LEU D 1 144 ? -45.438 -19.342 56.783 1.00 47.55 144 LEU D CA 1
ATOM 7282 C C . LEU D 1 144 ? -44.019 -18.849 57.029 1.00 51.16 144 LEU D C 1
ATOM 7283 O O . LEU D 1 144 ? -43.848 -17.683 57.314 1.00 46.47 144 LEU D O 1
ATOM 7288 N N . ILE D 1 145 ? -43.058 -19.757 56.958 1.00 44.99 145 ILE D N 1
ATOM 7289 C CA . ILE D 1 145 ? -41.624 -19.438 57.162 1.00 44.94 145 ILE D CA 1
ATOM 7290 C C . ILE D 1 145 ? -40.869 -19.961 55.955 1.00 50.24 145 ILE D C 1
ATOM 7291 O O . ILE D 1 145 ? -41.049 -21.109 55.625 1.00 56.18 145 ILE D O 1
ATOM 7296 N N . GLU D 1 146 ? -40.117 -19.097 55.293 1.00 45.36 146 GLU D N 1
ATOM 7297 C CA . GLU D 1 146 ? -39.331 -19.455 54.096 1.00 51.18 146 GLU D CA 1
ATOM 7298 C C . GLU D 1 146 ? -40.232 -20.054 53.013 1.00 53.85 146 GLU D C 1
ATOM 7299 O O . GLU D 1 146 ? -39.801 -20.973 52.358 1.00 49.29 146 GLU D O 1
ATOM 7305 N N . ASN D 1 147 ? -41.427 -19.508 52.823 1.00 51.47 147 ASN D N 1
ATOM 7306 C CA . ASN D 1 147 ? -42.327 -19.992 51.749 1.00 49.36 147 ASN D CA 1
ATOM 7307 C C . ASN D 1 147 ? -42.141 -19.133 50.498 1.00 48.69 147 ASN D C 1
ATOM 7308 O O . ASN D 1 147 ? -42.006 -17.933 50.638 1.00 49.78 147 ASN D O 1
ATOM 7313 N N . TYR D 1 148 ? -42.105 -19.746 49.320 1.00 51.12 148 TYR D N 1
ATOM 7314 C CA . TYR D 1 148 ? -41.937 -18.985 48.064 1.00 54.64 148 TYR D CA 1
ATOM 7315 C C . TYR D 1 148 ? -43.060 -19.305 47.079 1.00 60.39 148 TYR D C 1
ATOM 7316 O O . TYR D 1 148 ? -42.869 -19.191 45.883 1.00 61.02 148 TYR D O 1
ATOM 7325 N N . PHE D 1 149 ? -44.225 -19.682 47.579 1.00 54.11 149 PHE D N 1
ATOM 7326 C CA . PHE D 1 149 ? -45.344 -19.941 46.651 1.00 57.14 149 PHE D CA 1
ATOM 7327 C C . PHE D 1 149 ? -45.756 -18.635 45.970 1.00 61.82 149 PHE D C 1
ATOM 7328 O O . PHE D 1 149 ? -45.735 -17.585 46.596 1.00 53.68 149 PHE D O 1
ATOM 7336 N N . ASN D 1 150 ? -46.119 -18.737 44.697 1.00 69.97 150 ASN D N 1
ATOM 7337 C CA . ASN D 1 150 ? -46.591 -17.569 43.920 1.00 76.14 150 ASN D CA 1
ATOM 7338 C C . ASN D 1 150 ? -48.110 -17.516 43.987 1.00 79.55 150 ASN D C 1
ATOM 7339 O O . ASN D 1 150 ? -48.717 -18.525 44.335 1.00 77.91 150 ASN D O 1
ATOM 7344 N N . ASP D 1 151 ? -48.666 -16.346 43.696 1.00 85.43 151 ASP D N 1
ATOM 7345 C CA . ASP D 1 151 ? -50.129 -16.092 43.625 1.00 90.41 151 ASP D CA 1
ATOM 7346 C C . ASP D 1 151 ? -50.843 -16.261 44.963 1.00 77.66 151 ASP D C 1
ATOM 7347 O O . ASP D 1 151 ? -52.020 -16.576 44.927 1.00 79.67 151 ASP D O 1
ATOM 7352 N N . ILE D 1 152 ? -50.177 -16.085 46.093 1.00 63.94 152 ILE D N 1
ATOM 7353 C CA . ILE D 1 152 ? -50.974 -16.174 47.345 1.00 66.07 152 ILE D CA 1
ATOM 7354 C C . ILE D 1 152 ? -50.668 -14.949 48.191 1.00 60.65 152 ILE D C 1
ATOM 7355 O O . ILE D 1 152 ? -49.593 -14.422 48.060 1.00 62.19 152 ILE D O 1
ATOM 7360 N N . ASN D 1 153 ? -51.620 -14.520 49.000 1.00 59.18 153 ASN D N 1
ATOM 7361 C CA . ASN D 1 153 ? -51.407 -13.383 49.920 1.00 59.44 153 ASN D CA 1
ATOM 7362 C C . ASN D 1 153 ? -51.371 -13.984 51.320 1.00 55.75 153 ASN D C 1
ATOM 7363 O O . ASN D 1 153 ? -52.428 -14.349 51.802 1.00 56.52 153 ASN D O 1
ATOM 7368 N N . VAL D 1 154 ? -50.190 -14.094 51.920 1.00 50.90 154 VAL D N 1
ATOM 7369 C CA . VAL D 1 154 ? -50.106 -14.757 53.248 1.00 55.45 154 VAL D CA 1
ATOM 7370 C C . VAL D 1 154 ? -49.018 -14.122 54.082 1.00 40.07 154 VAL D C 1
ATOM 7371 O O . VAL D 1 154 ? -48.134 -13.519 53.524 1.00 52.54 154 VAL D O 1
ATOM 7375 N N . ASN D 1 155 ? -49.094 -14.348 55.381 1.00 43.83 155 ASN D N 1
ATOM 7376 C CA . ASN D 1 155 ? -48.010 -13.919 56.283 1.00 45.45 155 ASN D CA 1
ATOM 7377 C C . ASN D 1 155 ? -46.857 -14.872 56.006 1.00 56.10 155 ASN D C 1
ATOM 7378 O O . ASN D 1 155 ? -47.089 -16.066 55.978 1.00 47.75 155 ASN D O 1
ATOM 7383 N N . ASP D 1 156 ? -45.679 -14.331 55.754 1.00 48.70 156 ASP D N 1
ATOM 7384 C CA . ASP D 1 156 ? -44.521 -15.164 55.384 1.00 47.59 156 ASP D CA 1
ATOM 7385 C C . ASP D 1 156 ? -43.264 -14.469 55.884 1.00 49.04 156 ASP D C 1
ATOM 7386 O O . ASP D 1 156 ? -43.087 -13.318 55.575 1.00 51.98 156 ASP D O 1
ATOM 7391 N N . VAL D 1 157 ? -42.462 -15.156 56.679 1.00 42.92 157 VAL D N 1
ATOM 7392 C CA . VAL D 1 157 ? -41.184 -14.587 57.170 1.00 46.05 157 VAL D CA 1
ATOM 7393 C C . VAL D 1 157 ? -40.094 -15.275 56.369 1.00 50.50 157 VAL D C 1
ATOM 7394 O O . VAL D 1 157 ? -39.997 -16.478 56.457 1.00 49.71 157 VAL D O 1
ATOM 7398 N N . ILE D 1 158 ? -39.326 -14.506 55.615 1.00 46.95 158 ILE D N 1
ATOM 7399 C CA . ILE D 1 158 ? -38.310 -15.105 54.718 1.00 47.59 158 ILE D CA 1
ATOM 7400 C C . ILE D 1 158 ? -36.925 -14.550 55.018 1.00 51.71 158 ILE D C 1
ATOM 7401 O O . ILE D 1 158 ? -36.803 -13.578 55.742 1.00 41.90 158 ILE D O 1
ATOM 7406 N N . ILE D 1 159 ? -35.930 -15.177 54.408 1.00 48.29 159 ILE D N 1
ATOM 7407 C CA . ILE D 1 159 ? -34.509 -14.792 54.567 1.00 45.70 159 ILE D CA 1
ATOM 7408 C C . ILE D 1 159 ? -33.982 -14.363 53.202 1.00 42.35 159 ILE D C 1
ATOM 7409 O O . ILE D 1 159 ? -34.338 -14.978 52.228 1.00 49.70 159 ILE D O 1
ATOM 7414 N N . ASN D 1 160 ? -33.167 -13.320 53.172 1.00 42.51 160 ASN D N 1
ATOM 7415 C CA . ASN D 1 160 ? -32.602 -12.787 51.914 1.00 47.79 160 ASN D CA 1
ATOM 7416 C C . ASN D 1 160 ? -31.368 -13.601 51.522 1.00 53.40 160 ASN D C 1
ATOM 7417 O O . ASN D 1 160 ? -30.264 -13.171 51.796 1.00 46.03 160 ASN D O 1
ATOM 7422 N N . ASN D 1 161 ? -31.604 -14.727 50.866 1.00 51.03 161 ASN D N 1
ATOM 7423 C CA . ASN D 1 161 ? -30.529 -15.630 50.411 1.00 48.49 161 ASN D CA 1
ATOM 7424 C C . ASN D 1 161 ? -29.689 -14.922 49.356 1.00 46.95 161 ASN D C 1
ATOM 7425 O O . ASN D 1 161 ? -28.491 -15.100 49.368 1.00 44.16 161 ASN D O 1
ATOM 7430 N N . PHE D 1 162 ? -30.322 -14.141 48.489 1.00 48.47 162 PHE D N 1
ATOM 7431 C CA . PHE D 1 162 ? -29.602 -13.409 47.420 1.00 49.19 162 PHE D CA 1
ATOM 7432 C C . PHE D 1 162 ? -28.522 -12.515 48.027 1.00 49.12 162 PHE D C 1
ATOM 7433 O O . PHE D 1 162 ? -27.379 -12.667 47.690 1.00 47.57 162 PHE D O 1
ATOM 7441 N N . SER D 1 163 ? -28.908 -11.638 48.941 1.00 47.62 163 SER D N 1
ATOM 7442 C CA . SER D 1 163 ? -27.955 -10.698 49.576 1.00 51.42 163 SER D CA 1
ATOM 7443 C C . SER D 1 163 ? -26.886 -11.453 50.353 1.00 45.38 163 SER D C 1
ATOM 7444 O O . SER D 1 163 ? -25.775 -10.975 50.410 1.00 46.84 163 SER D O 1
ATOM 7447 N N . GLY D 1 164 ? -27.254 -12.582 50.942 1.00 40.93 164 GLY D N 1
ATOM 7448 C CA . GLY D 1 164 ? -26.298 -13.409 51.688 1.00 44.81 164 GLY D CA 1
ATOM 7449 C C . GLY D 1 164 ? -25.168 -13.845 50.791 1.00 42.66 164 GLY D C 1
ATOM 7450 O O . GLY D 1 164 ? -24.041 -13.679 51.170 1.00 45.28 164 GLY D O 1
ATOM 7451 N N . ALA D 1 165 ? -25.496 -14.349 49.614 1.00 46.11 165 ALA D N 1
ATOM 7452 C CA . ALA D 1 165 ? -24.466 -14.781 48.654 1.00 45.71 165 ALA D CA 1
ATOM 7453 C C . ALA D 1 165 ? -23.643 -13.569 48.223 1.00 47.37 165 ALA D C 1
ATOM 7454 O O . ALA D 1 165 ? -22.449 -13.691 48.124 1.00 47.36 165 ALA D O 1
ATOM 7456 N N . VAL D 1 166 ? -24.294 -12.438 47.990 1.00 43.79 166 VAL D N 1
ATOM 7457 C CA . VAL D 1 166 ? -23.571 -11.206 47.583 1.00 43.48 166 VAL D CA 1
ATOM 7458 C C . VAL D 1 166 ? -22.584 -10.847 48.688 1.00 48.73 166 VAL D C 1
ATOM 7459 O O . VAL D 1 166 ? -21.428 -10.638 48.394 1.00 47.77 166 VAL D O 1
ATOM 7463 N N . ASN D 1 167 ? -23.053 -10.827 49.925 1.00 49.78 167 ASN D N 1
ATOM 7464 C CA . ASN D 1 167 ? -22.175 -10.427 51.044 1.00 52.51 167 ASN D CA 1
ATOM 7465 C C . ASN D 1 167 ? -21.044 -11.436 51.209 1.00 51.78 167 ASN D C 1
ATOM 7466 O O . ASN D 1 167 ? -19.963 -11.018 51.547 1.00 54.37 167 ASN D O 1
ATOM 7471 N N . ALA D 1 168 ? -21.294 -12.710 50.946 1.00 50.39 168 ALA D N 1
ATOM 7472 C CA . ALA D 1 168 ? -20.238 -13.728 51.107 1.00 49.30 168 ALA D CA 1
ATOM 7473 C C . ALA D 1 168 ? -19.133 -13.478 50.089 1.00 52.20 168 ALA D C 1
ATOM 7474 O O . ALA D 1 168 ? -17.978 -13.518 50.446 1.00 47.09 168 ALA D O 1
ATOM 7476 N N . VAL D 1 169 ? -19.520 -13.267 48.845 1.00 47.04 169 VAL D N 1
ATOM 7477 C CA . VAL D 1 169 ? -18.533 -13.035 47.764 1.00 49.38 169 VAL D CA 1
ATOM 7478 C C . VAL D 1 169 ? -17.836 -11.703 48.021 1.00 54.06 169 VAL D C 1
ATOM 7479 O O . VAL D 1 169 ? -16.650 -11.632 47.831 1.00 53.22 169 VAL D O 1
ATOM 7483 N N . ASN D 1 170 ? -18.565 -10.706 48.500 1.00 54.27 170 ASN D N 1
ATOM 7484 C CA . ASN D 1 170 ? -17.952 -9.390 48.787 1.00 57.20 170 ASN D CA 1
ATOM 7485 C C . ASN D 1 170 ? -16.824 -9.595 49.793 1.00 59.80 170 ASN D C 1
ATOM 7486 O O . ASN D 1 170 ? -15.763 -9.028 49.614 1.00 63.88 170 ASN D O 1
ATOM 7491 N N . TYR D 1 171 ? -17.073 -10.401 50.812 1.00 59.18 171 TYR D N 1
ATOM 7492 C CA . TYR D 1 171 ? -16.064 -10.655 51.859 1.00 62.11 171 TYR D CA 1
ATOM 7493 C C . TYR D 1 171 ? -14.837 -11.302 51.229 1.00 64.43 171 TYR D C 1
ATOM 7494 O O . TYR D 1 171 ? -13.735 -10.923 51.560 1.00 66.52 171 TYR D O 1
ATOM 7503 N N . LEU D 1 172 ? -15.044 -12.258 50.335 1.00 58.30 172 LEU D N 1
ATOM 7504 C CA . LEU D 1 172 ? -13.892 -12.935 49.707 1.00 57.37 172 LEU D CA 1
ATOM 7505 C C . LEU D 1 172 ? -13.140 -11.946 48.820 1.00 62.37 172 LEU D C 1
ATOM 7506 O O . LEU D 1 172 ? -11.931 -12.046 48.735 1.00 65.11 172 LEU D O 1
ATOM 7511 N N . VAL D 1 173 ? -13.853 -11.038 48.172 1.00 56.80 173 VAL D N 1
ATOM 7512 C CA . VAL D 1 173 ? -13.199 -10.033 47.294 1.00 61.04 173 VAL D CA 1
ATOM 7513 C C . VAL D 1 173 ? -12.325 -9.151 48.186 1.00 65.68 173 VAL D C 1
ATOM 7514 O O . VAL D 1 173 ? -11.203 -8.856 47.809 1.00 64.73 173 VAL D O 1
ATOM 7518 N N . GLY D 1 174 ? -12.866 -8.763 49.337 1.00 62.75 174 GLY D N 1
ATOM 7519 C CA . GLY D 1 174 ? -12.165 -7.910 50.309 1.00 64.95 174 GLY D CA 1
ATOM 7520 C C . GLY D 1 174 ? -10.904 -8.562 50.827 1.00 69.31 174 GLY D C 1
ATOM 7521 O O . GLY D 1 174 ? -10.084 -7.868 51.379 1.00 73.84 174 GLY D O 1
ATOM 7522 N N . LEU D 1 175 ? -10.759 -9.864 50.646 1.00 70.01 175 LEU D N 1
ATOM 7523 C CA . LEU D 1 175 ? -9.521 -10.542 51.089 1.00 71.99 175 LEU D CA 1
ATOM 7524 C C . LEU D 1 175 ? -8.575 -10.649 49.897 1.00 68.68 175 LEU D C 1
ATOM 7525 O O . LEU D 1 175 ? -7.590 -11.362 50.008 1.00 68.61 175 LEU D O 1
ATOM 7530 N N . GLY D 1 176 ? -8.913 -9.989 48.796 1.00 66.10 176 GLY D N 1
ATOM 7531 C CA . GLY D 1 176 ? -8.050 -9.998 47.604 1.00 64.34 176 GLY D CA 1
ATOM 7532 C C . GLY D 1 176 ? -8.316 -11.168 46.686 1.00 69.56 176 GLY D C 1
ATOM 7533 O O . GLY D 1 176 ? -7.548 -11.358 45.760 1.00 71.62 176 GLY D O 1
ATOM 7534 N N . HIS D 1 177 ? -9.377 -11.928 46.916 1.00 66.83 177 HIS D N 1
ATOM 7535 C CA . HIS D 1 177 ? -9.643 -13.085 46.031 1.00 64.48 177 HIS D CA 1
ATOM 7536 C C . HIS D 1 177 ? -10.270 -12.603 44.733 1.00 60.12 177 HIS D C 1
ATOM 7537 O O . HIS D 1 177 ? -11.080 -11.716 44.800 1.00 59.99 177 HIS D O 1
ATOM 7544 N N . ARG D 1 178 ? -9.850 -13.155 43.605 1.00 60.25 178 ARG D N 1
ATOM 7545 C CA . ARG D 1 178 ? -10.413 -12.723 42.307 1.00 61.33 178 ARG D CA 1
ATOM 7546 C C . ARG D 1 178 ? -10.881 -13.959 41.542 1.00 59.96 178 ARG D C 1
ATOM 7547 O O . ARG D 1 178 ? -11.712 -13.820 40.668 1.00 63.34 178 ARG D O 1
ATOM 7555 N N . LYS D 1 179 ? -10.360 -15.127 41.879 1.00 55.55 179 LYS D N 1
ATOM 7556 C CA . LYS D 1 179 ? -10.809 -16.359 41.195 1.00 62.67 179 LYS D CA 1
ATOM 7557 C C . LYS D 1 179 ? -11.723 -17.101 42.172 1.00 65.75 179 LYS D C 1
ATOM 7558 O O . LYS D 1 179 ? -11.243 -17.997 42.846 1.00 64.62 179 LYS D O 1
ATOM 7564 N N . ILE D 1 180 ? -12.995 -16.710 42.219 1.00 51.93 180 ILE D N 1
ATOM 7565 C CA . ILE D 1 180 ? -13.972 -17.268 43.189 1.00 48.23 180 ILE D CA 1
ATOM 7566 C C . ILE D 1 180 ? -14.949 -18.201 42.484 1.00 53.62 180 ILE D C 1
ATOM 7567 O O . ILE D 1 180 ? -15.542 -17.803 41.510 1.00 52.10 180 ILE D O 1
ATOM 7572 N N . ALA D 1 181 ? -15.120 -19.396 43.031 1.00 48.96 181 ALA D N 1
ATOM 7573 C CA . ALA D 1 181 ? -16.009 -20.405 42.435 1.00 51.73 181 ALA D CA 1
ATOM 7574 C C . ALA D 1 181 ? -17.253 -20.575 43.297 1.00 51.42 181 ALA D C 1
ATOM 7575 O O . ALA D 1 181 ? -17.236 -20.145 44.427 1.00 48.97 181 ALA D O 1
ATOM 7577 N N . HIS D 1 182 ? -18.276 -21.206 42.745 1.00 49.55 182 HIS D N 1
ATOM 7578 C CA . HIS D 1 182 ? -19.516 -21.455 43.508 1.00 50.17 182 HIS D CA 1
ATOM 7579 C C . HIS D 1 182 ? -20.006 -22.883 43.288 1.00 51.41 182 HIS D C 1
ATOM 7580 O O . HIS D 1 182 ? -20.075 -23.324 42.154 1.00 53.26 182 HIS D O 1
ATOM 7587 N N . ILE D 1 183 ? -20.325 -23.567 44.376 1.00 52.16 183 ILE D N 1
ATOM 7588 C CA . ILE D 1 183 ? -20.942 -24.914 44.293 1.00 48.51 183 ILE D CA 1
ATOM 7589 C C . ILE D 1 183 ? -22.409 -24.711 44.651 1.00 49.83 183 ILE D C 1
ATOM 7590 O O . ILE D 1 183 ? -22.695 -24.356 45.768 1.00 49.40 183 ILE D O 1
ATOM 7595 N N . THR D 1 184 ? -23.294 -24.962 43.699 1.00 48.92 184 THR D N 1
ATOM 7596 C CA . THR D 1 184 ? -24.736 -24.690 43.867 1.00 51.25 184 THR D CA 1
ATOM 7597 C C . THR D 1 184 ? -25.494 -25.810 44.569 1.00 54.89 184 THR D C 1
ATOM 7598 O O . THR D 1 184 ? -24.924 -26.837 44.840 1.00 55.53 184 THR D O 1
ATOM 7602 N N . GLY D 1 185 ? -26.750 -25.514 44.870 1.00 54.11 185 GLY D N 1
ATOM 7603 C CA . GLY D 1 185 ? -27.735 -26.471 45.387 1.00 59.54 185 GLY D CA 1
ATOM 7604 C C . GLY D 1 185 ? -28.676 -26.844 44.255 1.00 65.47 185 GLY D C 1
ATOM 7605 O O . GLY D 1 185 ? -28.316 -26.634 43.100 1.00 65.96 185 GLY D O 1
ATOM 7606 N N . ASN D 1 186 ? -29.802 -27.462 44.577 1.00 68.46 186 ASN D N 1
ATOM 7607 C CA . ASN D 1 186 ? -30.751 -27.806 43.499 1.00 65.44 186 ASN D CA 1
ATOM 7608 C C . ASN D 1 186 ? -31.350 -26.487 43.049 1.00 62.28 186 ASN D C 1
ATOM 7609 O O . ASN D 1 186 ? -32.163 -25.948 43.779 1.00 66.65 186 ASN D O 1
ATOM 7614 N N . VAL D 1 187 ? -31.001 -26.040 41.847 1.00 62.88 187 VAL D N 1
ATOM 7615 C CA . VAL D 1 187 ? -31.481 -24.721 41.349 1.00 70.69 187 VAL D CA 1
ATOM 7616 C C . VAL D 1 187 ? -32.981 -24.745 41.067 1.00 82.25 187 VAL D C 1
ATOM 7617 O O . VAL D 1 187 ? -33.513 -23.697 40.700 1.00 78.87 187 VAL D O 1
ATOM 7621 N N . ASN D 1 188 ? -33.618 -25.903 41.216 1.00 82.06 188 ASN D N 1
ATOM 7622 C CA . ASN D 1 188 ? -35.086 -25.938 41.025 1.00 82.23 188 ASN D CA 1
ATOM 7623 C C . ASN D 1 188 ? -35.726 -25.308 42.267 1.00 82.52 188 ASN D C 1
ATOM 7624 O O . ASN D 1 188 ? -36.872 -24.867 42.162 1.00 82.70 188 ASN D O 1
ATOM 7629 N N . HIS D 1 189 ? -34.976 -25.239 43.372 1.00 76.02 189 HIS D N 1
ATOM 7630 C CA . HIS D 1 189 ? -35.443 -24.614 44.637 1.00 75.03 189 HIS D CA 1
ATOM 7631 C C . HIS D 1 189 ? -35.033 -23.136 44.670 1.00 71.78 189 HIS D C 1
ATOM 7632 O O . HIS D 1 189 ? -33.909 -22.838 44.292 1.00 67.34 189 HIS D O 1
ATOM 7639 N N . ARG D 1 190 ? -35.917 -22.264 45.154 1.00 65.12 190 ARG D N 1
ATOM 7640 C CA . ARG D 1 190 ? -35.680 -20.797 45.180 1.00 66.07 190 ARG D CA 1
ATOM 7641 C C . ARG D 1 190 ? -34.427 -20.411 45.974 1.00 65.49 190 ARG D C 1
ATOM 7642 O O . ARG D 1 190 ? -33.712 -19.544 45.514 1.00 67.03 190 ARG D O 1
ATOM 7650 N N . ALA D 1 191 ? -34.186 -21.011 47.132 1.00 65.53 191 ALA D N 1
ATOM 7651 C CA . ALA D 1 191 ? -33.008 -20.609 47.926 1.00 63.42 191 ALA D CA 1
ATOM 7652 C C . ALA D 1 191 ? -31.717 -20.845 47.147 1.00 65.74 191 ALA D C 1
ATOM 7653 O O . ALA D 1 191 ? -30.855 -19.980 47.178 1.00 67.83 191 ALA D O 1
ATOM 7655 N N . ALA D 1 192 ? -31.594 -21.991 46.498 1.00 52.67 192 ALA D N 1
ATOM 7656 C CA . ALA D 1 192 ? -30.345 -22.301 45.778 1.00 54.83 192 ALA D CA 1
ATOM 7657 C C . ALA D 1 192 ? -30.177 -21.348 44.602 1.00 55.07 192 ALA D C 1
ATOM 7658 O O . ALA D 1 192 ? -29.076 -20.896 44.369 1.00 58.27 192 ALA D O 1
ATOM 7660 N N . LEU D 1 193 ? -31.259 -21.075 43.892 1.00 54.14 193 LEU D N 1
ATOM 7661 C CA . LEU D 1 193 ? -31.176 -20.176 42.726 1.00 54.71 193 LEU D CA 1
ATOM 7662 C C . LEU D 1 193 ? -30.782 -18.790 43.214 1.00 52.92 193 LEU D C 1
ATOM 7663 O O . LEU D 1 193 ? -29.968 -18.171 42.570 1.00 57.47 193 LEU D O 1
ATOM 7668 N N . GLU D 1 194 ? -31.346 -18.355 44.330 1.00 47.93 194 GLU D N 1
ATOM 7669 C CA . GLU D 1 194 ? -31.017 -17.020 44.874 1.00 51.03 194 GLU D CA 1
ATOM 7670 C C . GLU D 1 194 ? -29.529 -16.962 45.218 1.00 51.06 194 GLU D C 1
ATOM 7671 O O . GLU D 1 194 ? -28.913 -15.976 44.905 1.00 54.41 194 GLU D O 1
ATOM 7677 N N . ARG D 1 195 ? -28.988 -17.995 45.842 1.00 46.88 195 ARG D N 1
ATOM 7678 C CA . ARG D 1 195 ? -27.565 -17.953 46.219 1.00 42.43 195 ARG D CA 1
ATOM 7679 C C . ARG D 1 195 ? -26.712 -17.960 44.955 1.00 47.70 195 ARG D C 1
ATOM 7680 O O . ARG D 1 195 ? -25.724 -17.260 44.935 1.00 50.52 195 ARG D O 1
ATOM 7688 N N . LEU D 1 196 ? -27.099 -18.720 43.942 1.00 46.99 196 LEU D N 1
ATOM 7689 C CA . LEU D 1 196 ? -26.310 -18.741 42.689 1.00 46.33 196 LEU D CA 1
ATOM 7690 C C . LEU D 1 196 ? -26.364 -17.358 42.041 1.00 49.30 196 LEU D C 1
ATOM 7691 O O . LEU D 1 196 ? -25.323 -16.850 41.672 1.00 49.30 196 LEU D O 1
ATOM 7696 N N . ASN D 1 197 ? -27.556 -16.786 41.936 1.00 47.97 197 ASN D N 1
ATOM 7697 C CA . ASN D 1 197 ? -27.721 -15.449 41.320 1.00 49.04 197 ASN D CA 1
ATOM 7698 C C . ASN D 1 197 ? -27.011 -14.392 42.159 1.00 41.14 197 ASN D C 1
ATOM 7699 O O . ASN D 1 197 ? -26.481 -13.478 41.584 1.00 48.47 197 ASN D O 1
ATOM 7704 N N . GLY D 1 198 ? -27.008 -14.526 43.477 1.00 42.97 198 GLY D N 1
ATOM 7705 C CA . GLY D 1 198 ? -26.296 -13.547 44.306 1.00 42.56 198 GLY D CA 1
ATOM 7706 C C . GLY D 1 198 ? -24.817 -13.603 44.009 1.00 43.21 198 GLY D C 1
ATOM 7707 O O . GLY D 1 198 ? -24.186 -12.565 43.940 1.00 45.23 198 GLY D O 1
ATOM 7708 N N . TYR D 1 199 ? -24.305 -14.807 43.822 1.00 44.49 199 TYR D N 1
ATOM 7709 C CA . TYR D 1 199 ? -22.870 -14.988 43.522 1.00 47.04 199 TYR D CA 1
ATOM 7710 C C . TYR D 1 199 ? -22.563 -14.350 42.170 1.00 45.71 199 TYR D C 1
ATOM 7711 O O . TYR D 1 199 ? -21.573 -13.665 42.049 1.00 47.79 199 TYR D O 1
ATOM 7720 N N . ILE D 1 200 ? -23.432 -14.571 41.197 1.00 45.83 200 ILE D N 1
ATOM 7721 C CA . ILE D 1 200 ? -23.218 -14.005 39.844 1.00 41.64 200 ILE D CA 1
ATOM 7722 C C . ILE D 1 200 ? -23.256 -12.486 39.935 1.00 51.80 200 ILE D C 1
ATOM 7723 O O . ILE D 1 200 ? -22.399 -11.864 39.363 1.00 52.76 200 ILE D O 1
ATOM 7728 N N . ARG D 1 201 ? -24.223 -11.935 40.655 1.00 50.95 201 ARG D N 1
ATOM 7729 C CA . ARG D 1 201 ? -24.341 -10.465 40.782 1.00 51.06 201 ARG D CA 1
ATOM 7730 C C . ARG D 1 201 ? -23.096 -9.900 41.457 1.00 53.76 201 ARG D C 1
ATOM 7731 O O . ARG D 1 201 ? -22.575 -8.900 40.983 1.00 54.34 201 ARG D O 1
ATOM 7739 N N . ALA D 1 202 ? -22.630 -10.554 42.512 1.00 54.79 202 ALA D N 1
ATOM 7740 C CA . ALA D 1 202 ? -21.442 -10.067 43.236 1.00 54.57 202 ALA D CA 1
ATOM 7741 C C . ALA D 1 202 ? -20.209 -10.084 42.330 1.00 54.19 202 ALA D C 1
ATOM 7742 O O . ALA D 1 202 ? -19.357 -9.236 42.515 1.00 51.36 202 ALA D O 1
ATOM 7744 N N . LEU D 1 203 ? -20.114 -11.037 41.412 1.00 48.72 203 LEU D N 1
ATOM 7745 C CA . LEU D 1 203 ? -18.947 -11.068 40.505 1.00 51.63 203 LEU D CA 1
ATOM 7746 C C . LEU D 1 203 ? -18.998 -9.801 39.660 1.00 55.11 203 LEU D C 1
ATOM 7747 O O . LEU D 1 203 ? -18.011 -9.110 39.577 1.00 64.98 203 LEU D O 1
ATOM 7752 N N . ASN D 1 204 ? -20.146 -9.532 39.064 1.00 57.60 204 ASN D N 1
ATOM 7753 C CA . ASN D 1 204 ? -20.316 -8.360 38.176 1.00 67.67 204 ASN D CA 1
ATOM 7754 C C . ASN D 1 204 ? -20.047 -7.067 38.944 1.00 69.70 204 ASN D C 1
ATOM 7755 O O . ASN D 1 204 ? -19.293 -6.253 38.445 1.00 75.06 204 ASN D O 1
ATOM 7760 N N . GLU D 1 205 ? -20.636 -6.916 40.124 1.00 65.55 205 GLU D N 1
ATOM 7761 C CA . GLU D 1 205 ? -20.480 -5.683 40.931 1.00 66.71 205 GLU D CA 1
ATOM 7762 C C . GLU D 1 205 ? -19.033 -5.489 41.379 1.00 68.00 205 GLU D C 1
ATOM 7763 O O . GLU D 1 205 ? -18.670 -4.363 41.633 1.00 71.43 205 GLU D O 1
ATOM 7769 N N . ASN D 1 206 ? -18.235 -6.543 41.461 1.00 55.71 206 ASN D N 1
ATOM 7770 C CA . ASN D 1 206 ? -16.846 -6.375 41.946 1.00 55.55 206 ASN D CA 1
ATOM 7771 C C . ASN D 1 206 ? -15.862 -6.353 40.778 1.00 57.97 206 ASN D C 1
ATOM 7772 O O . ASN D 1 206 ? -14.661 -6.347 41.027 1.00 55.25 206 ASN D O 1
ATOM 7777 N N . GLY D 1 207 ? -16.371 -6.337 39.555 1.00 58.40 207 GLY D N 1
ATOM 7778 C CA . GLY D 1 207 ? -15.491 -6.306 38.378 1.00 66.13 207 GLY D CA 1
ATOM 7779 C C . GLY D 1 207 ? -14.781 -7.620 38.172 1.00 65.78 207 GLY D C 1
ATOM 7780 O O . GLY D 1 207 ? -13.709 -7.615 37.599 1.00 60.53 207 GLY D O 1
ATOM 7781 N N . LEU D 1 208 ? -15.379 -8.717 38.615 1.00 66.13 208 LEU D N 1
ATOM 7782 C CA . LEU D 1 208 ? -14.745 -10.033 38.400 1.00 61.08 208 LEU D CA 1
ATOM 7783 C C . LEU D 1 208 ? -15.373 -10.670 37.166 1.00 58.18 208 LEU D C 1
ATOM 7784 O O . LEU D 1 208 ? -16.533 -10.419 36.909 1.00 58.14 208 LEU D O 1
ATOM 7789 N N . ALA D 1 209 ? -14.603 -11.458 36.437 1.00 51.35 209 ALA D N 1
ATOM 7790 C CA . ALA D 1 209 ? -15.121 -12.109 35.223 1.00 53.34 209 ALA D CA 1
ATOM 7791 C C . ALA D 1 209 ? -15.913 -13.357 35.603 1.00 54.19 209 ALA D C 1
ATOM 7792 O O . ALA D 1 209 ? -15.531 -14.038 36.537 1.00 58.43 209 ALA D O 1
ATOM 7794 N N . TYR D 1 210 ? -16.984 -13.634 34.875 1.00 56.22 210 TYR D N 1
ATOM 7795 C CA . TYR D 1 210 ? -17.793 -14.843 35.139 1.00 55.23 210 TYR D CA 1
ATOM 7796 C C . TYR D 1 210 ? -17.281 -15.998 34.280 1.00 54.05 210 TYR D C 1
ATOM 7797 O O . TYR D 1 210 ? -16.943 -15.750 33.141 1.00 53.93 210 TYR D O 1
ATOM 7806 N N . SER D 1 211 ? -17.140 -17.187 34.854 1.00 54.10 211 SER D N 1
ATOM 7807 C CA . SER D 1 211 ? -16.819 -18.371 34.031 1.00 56.42 211 SER D CA 1
ATOM 7808 C C . SER D 1 211 ? -17.726 -19.522 34.456 1.00 52.74 211 SER D C 1
ATOM 7809 O O . SER D 1 211 ? -17.860 -19.740 35.644 1.00 54.84 211 SER D O 1
ATOM 7812 N N . LYS D 1 212 ? -18.324 -20.228 33.497 1.00 58.51 212 LYS D N 1
ATOM 7813 C CA . LYS D 1 212 ? -19.233 -21.358 33.814 1.00 61.89 212 LYS D CA 1
ATOM 7814 C C . LYS D 1 212 ? -18.415 -22.496 34.419 1.00 63.96 212 LYS D C 1
ATOM 7815 O O . LYS D 1 212 ? -18.982 -23.344 35.084 1.00 62.07 212 LYS D O 1
ATOM 7821 N N . GLU D 1 213 ? -17.107 -22.474 34.199 1.00 59.25 213 GLU D N 1
ATOM 7822 C CA . GLU D 1 213 ? -16.222 -23.548 34.702 1.00 65.63 213 GLU D CA 1
ATOM 7823 C C . GLU D 1 213 ? -16.015 -23.402 36.208 1.00 64.25 213 GLU D C 1
ATOM 7824 O O . GLU D 1 213 ? -15.667 -24.386 36.841 1.00 59.38 213 GLU D O 1
ATOM 7830 N N . TYR D 1 214 ? -16.260 -22.211 36.744 1.00 57.60 214 TYR D N 1
ATOM 7831 C CA . TYR D 1 214 ? -16.099 -21.971 38.197 1.00 53.95 214 TYR D CA 1
ATOM 7832 C C . TYR D 1 214 ? -17.424 -22.214 38.912 1.00 55.87 214 TYR D C 1
ATOM 7833 O O . TYR D 1 214 ? -17.503 -21.945 40.096 1.00 58.94 214 TYR D O 1
ATOM 7842 N N . VAL D 1 215 ? -18.423 -22.717 38.198 1.00 58.61 215 VAL D N 1
ATOM 7843 C CA . VAL D 1 215 ? -19.749 -22.974 38.817 1.00 52.53 215 VAL D CA 1
ATOM 7844 C C . VAL D 1 215 ? -20.103 -24.445 38.648 1.00 56.13 215 VAL D C 1
ATOM 7845 O O . VAL D 1 215 ? -20.294 -24.857 37.525 1.00 56.22 215 VAL D O 1
ATOM 7849 N N . ILE D 1 216 ? -20.207 -25.182 39.748 1.00 55.42 216 ILE D N 1
ATOM 7850 C CA . ILE D 1 216 ? -20.553 -26.626 39.680 1.00 58.40 216 ILE D CA 1
ATOM 7851 C C . ILE D 1 216 ? -22.005 -26.808 40.099 1.00 63.65 216 ILE D C 1
ATOM 7852 O O . ILE D 1 216 ? -22.309 -26.600 41.258 1.00 64.86 216 ILE D O 1
ATOM 7857 N N . ASN D 1 217 ? -22.857 -27.191 39.162 1.00 66.03 217 ASN D N 1
ATOM 7858 C CA . ASN D 1 217 ? -24.288 -27.398 39.467 1.00 73.79 217 ASN D CA 1
ATOM 7859 C C . ASN D 1 217 ? -24.470 -28.766 40.116 1.00 79.12 217 ASN D C 1
ATOM 7860 O O . ASN D 1 217 ? -24.070 -29.746 39.497 1.00 81.07 217 ASN D O 1
ATOM 7865 N N . THR D 1 218 ? -25.041 -28.800 41.317 1.00 80.58 218 THR D N 1
ATOM 7866 C CA . THR D 1 218 ? -25.307 -30.089 41.991 1.00 86.78 218 THR D CA 1
ATOM 7867 C C . THR D 1 218 ? -26.767 -30.135 42.428 1.00 91.83 218 THR D C 1
ATOM 7868 O O . THR D 1 218 ? -27.454 -29.123 42.334 1.00 93.51 218 THR D O 1
ATOM 7872 N N . ASP D 1 219 ? -27.218 -31.318 42.816 1.00 94.71 219 ASP D N 1
ATOM 7873 C CA . ASP D 1 219 ? -28.592 -31.513 43.330 1.00 98.32 219 ASP D CA 1
ATOM 7874 C C . ASP D 1 219 ? -28.602 -31.160 44.815 1.00 97.72 219 ASP D C 1
ATOM 7875 O O . ASP D 1 219 ? -29.639 -31.379 45.436 1.00 98.88 219 ASP D O 1
ATOM 7880 N N . SER D 1 220 ? -27.444 -30.733 45.332 1.00 93.63 220 SER D N 1
ATOM 7881 C CA . SER D 1 220 ? -27.195 -30.312 46.738 1.00 93.81 220 SER D CA 1
ATOM 7882 C C . SER D 1 220 ? -27.228 -31.512 47.674 1.00 104.61 220 SER D C 1
ATOM 7883 O O . SER D 1 220 ? -27.133 -31.306 48.895 1.00 105.06 220 SER D O 1
ATOM 7886 N N . GLY D 1 221 ? -27.228 -32.728 47.121 1.00 109.35 221 GLY D N 1
ATOM 7887 C CA . GLY D 1 221 ? -27.278 -33.958 47.938 1.00 111.31 221 GLY D CA 1
ATOM 7888 C C . GLY D 1 221 ? -25.957 -34.342 48.597 1.00 113.88 221 GLY D C 1
ATOM 7889 O O . GLY D 1 221 ? -24.965 -33.637 48.446 1.00 113.77 221 GLY D O 1
ATOM 7890 N N . GLU D 1 222 ? -25.965 -35.442 49.350 1.00 117.82 222 GLU D N 1
ATOM 7891 C CA . GLU D 1 222 ? -24.744 -35.937 50.037 1.00 116.02 222 GLU D CA 1
ATOM 7892 C C . GLU D 1 222 ? -23.708 -36.348 48.987 1.00 109.72 222 GLU D C 1
ATOM 7893 O O . GLU D 1 222 ? -24.118 -36.899 47.950 1.00 102.93 222 GLU D O 1
ATOM 7899 N N . GLN D 1 223 ? -22.434 -36.066 49.291 1.00 108.36 223 GLN D N 1
ATOM 7900 C CA . GLN D 1 223 ? -21.212 -36.292 48.464 1.00 106.85 223 GLN D CA 1
ATOM 7901 C C . GLN D 1 223 ? -21.120 -35.250 47.344 1.00 98.89 223 GLN D C 1
ATOM 7902 O O . GLN D 1 223 ? -20.098 -35.217 46.670 1.00 93.76 223 GLN D O 1
ATOM 7908 N N . SER D 1 224 ? -22.141 -34.410 47.177 1.00 94.83 224 SER D N 1
ATOM 7909 C CA . SER D 1 224 ? -22.087 -33.381 46.108 1.00 91.23 224 SER D CA 1
ATOM 7910 C C . SER D 1 224 ? -20.883 -32.470 46.329 1.00 83.61 224 SER D C 1
ATOM 7911 O O . SER D 1 224 ? -20.267 -32.080 45.349 1.00 81.48 224 SER D O 1
ATOM 7914 N N . GLY D 1 225 ? -20.548 -32.195 47.583 1.00 77.49 225 GLY D N 1
ATOM 7915 C CA . GLY D 1 225 ? -19.401 -31.327 47.876 1.00 71.09 225 GLY D CA 1
ATOM 7916 C C . GLY D 1 225 ? -18.097 -31.930 47.405 1.00 73.45 225 GLY D C 1
ATOM 7917 O O . GLY D 1 225 ? -17.342 -31.225 46.753 1.00 68.55 225 GLY D O 1
ATOM 7918 N N . CYS D 1 226 ? -17.870 -33.207 47.698 1.00 78.17 226 CYS D N 1
ATOM 7919 C CA . CYS D 1 226 ? -16.601 -33.880 47.321 1.00 83.53 226 CYS D CA 1
ATOM 7920 C C . CYS D 1 226 ? -16.431 -33.902 45.803 1.00 76.61 226 CYS D C 1
ATOM 7921 O O . CYS D 1 226 ? -15.373 -33.499 45.335 1.00 68.84 226 CYS D O 1
ATOM 7924 N N . LYS D 1 227 ? -17.459 -34.340 45.083 1.00 78.49 227 LYS D N 1
ATOM 7925 C CA . LYS D 1 227 ? -17.406 -34.415 43.603 1.00 81.82 227 LYS D CA 1
ATOM 7926 C C . LYS D 1 227 ? -17.100 -33.037 43.020 1.00 80.44 227 LYS D C 1
ATOM 7927 O O . LYS D 1 227 ? -16.215 -32.952 42.189 1.00 73.42 227 LYS D O 1
ATOM 7933 N N . ALA D 1 228 ? -17.829 -32.006 43.447 1.00 79.45 228 ALA D N 1
ATOM 7934 C CA . ALA D 1 228 ? -17.646 -30.641 42.907 1.00 74.75 228 ALA D CA 1
ATOM 7935 C C . ALA D 1 228 ? -16.241 -30.119 43.195 1.00 68.62 228 ALA D C 1
ATOM 7936 O O . ALA D 1 228 ? -15.655 -29.518 42.313 1.00 63.57 228 ALA D O 1
ATOM 7938 N N . ALA D 1 229 ? -15.720 -30.361 44.389 1.00 67.32 229 ALA D N 1
ATOM 7939 C CA . ALA D 1 229 ? -14.373 -29.870 44.734 1.00 71.04 229 ALA D CA 1
ATOM 7940 C C . ALA D 1 229 ? -13.344 -30.557 43.842 1.00 81.57 229 ALA D C 1
ATOM 7941 O O . ALA D 1 229 ? -12.320 -29.953 43.534 1.00 81.59 229 ALA D O 1
ATOM 7943 N N . ASP D 1 230 ? -13.646 -31.780 43.430 1.00 85.04 230 ASP D N 1
ATOM 7944 C CA . ASP D 1 230 ? -12.721 -32.539 42.560 1.00 89.47 230 ASP D CA 1
ATOM 7945 C C . ASP D 1 230 ? -12.591 -31.813 41.222 1.00 86.73 230 ASP D C 1
ATOM 7946 O O . ASP D 1 230 ? -11.473 -31.528 40.828 1.00 88.12 230 ASP D O 1
ATOM 7951 N N . GLN D 1 231 ? -13.712 -31.517 40.572 1.00 79.41 231 GLN D N 1
ATOM 7952 C CA . GLN D 1 231 ? -13.660 -30.832 39.260 1.00 78.88 231 GLN D CA 1
ATOM 7953 C C . GLN D 1 231 ? -12.930 -29.504 39.389 1.00 77.00 231 GLN D C 1
ATOM 7954 O O . GLN D 1 231 ? -12.113 -29.214 38.542 1.00 77.82 231 GLN D O 1
ATOM 7960 N N . LEU D 1 232 ? -13.279 -28.722 40.401 1.00 79.49 232 LEU D N 1
ATOM 7961 C CA . LEU D 1 232 ? -12.712 -27.365 40.573 1.00 74.65 232 LEU D CA 1
ATOM 7962 C C . LEU D 1 232 ? -11.198 -27.413 40.715 1.00 75.32 232 LEU D C 1
ATOM 7963 O O . LEU D 1 232 ? -10.523 -26.580 40.126 1.00 71.73 232 LEU D O 1
ATOM 7968 N N . LEU D 1 233 ? -10.678 -28.382 41.447 1.00 78.02 233 LEU D N 1
ATOM 7969 C CA . LEU D 1 233 ? -9.218 -28.378 41.695 1.00 82.67 233 LEU D CA 1
ATOM 7970 C C . LEU D 1 233 ? -8.447 -29.111 40.598 1.00 88.66 233 LEU D C 1
ATOM 7971 O O . LEU D 1 233 ? -7.238 -28.993 40.581 1.00 91.54 233 LEU D O 1
ATOM 7976 N N . LYS D 1 234 ? -9.144 -29.773 39.682 1.00 93.79 234 LYS D N 1
ATOM 7977 C CA . LYS D 1 234 ? -8.470 -30.469 38.554 1.00 98.25 234 LYS D CA 1
ATOM 7978 C C . LYS D 1 234 ? -8.459 -29.554 37.322 1.00 96.72 234 LYS D C 1
ATOM 7979 O O . LYS D 1 234 ? -8.121 -30.031 36.239 1.00 90.44 234 LYS D O 1
ATOM 7985 N N . LEU D 1 235 ? -8.824 -28.284 37.513 1.00 93.23 235 LEU D N 1
ATOM 7986 C CA . LEU D 1 235 ? -8.871 -27.274 36.429 1.00 85.50 235 LEU D CA 1
ATOM 7987 C C . LEU D 1 235 ? -7.456 -26.789 36.158 1.00 89.34 235 LEU D C 1
ATOM 7988 O O . LEU D 1 235 ? -6.647 -26.845 37.071 1.00 91.18 235 LEU D O 1
ATOM 7993 N N . LYS D 1 236 ? -7.222 -26.323 34.933 1.00 91.91 236 LYS D N 1
ATOM 7994 C CA . LYS D 1 236 ? -5.916 -25.765 34.518 1.00 93.01 236 LYS D CA 1
ATOM 7995 C C . LYS D 1 236 ? -5.640 -24.601 35.451 1.00 86.55 236 LYS D C 1
ATOM 7996 O O . LYS D 1 236 ? -4.530 -24.464 35.943 1.00 80.38 236 LYS D O 1
ATOM 8002 N N . GLU D 1 237 ? -6.653 -23.776 35.684 1.00 84.08 237 GLU D N 1
ATOM 8003 C CA . GLU D 1 237 ? -6.490 -22.614 36.587 1.00 87.02 237 GLU D CA 1
ATOM 8004 C C . GLU D 1 237 ? -7.502 -22.738 37.723 1.00 85.05 237 GLU D C 1
ATOM 8005 O O . GLU D 1 237 ? -8.591 -22.193 37.600 1.00 79.73 237 GLU D O 1
ATOM 8011 N N . PRO D 1 238 ? -7.266 -23.535 38.903 1.00 85.63 238 PRO D N 1
ATOM 8012 C CA . PRO D 1 238 ? -8.089 -23.902 40.330 1.00 81.34 238 PRO D CA 1
ATOM 8013 C C . PRO D 1 238 ? -8.463 -22.523 40.873 1.00 74.64 238 PRO D C 1
ATOM 8014 O O . PRO D 1 238 ? -7.695 -21.622 40.729 1.00 72.75 238 PRO D O 1
ATOM 8018 N N . PRO D 1 239 ? -9.764 -22.239 41.423 1.00 71.98 239 PRO D N 1
ATOM 8019 C CA . PRO D 1 239 ? -10.513 -20.971 42.230 1.00 63.30 239 PRO D CA 1
ATOM 8020 C C . PRO D 1 239 ? -9.575 -20.858 43.433 1.00 67.18 239 PRO D C 1
ATOM 8021 O O . PRO D 1 239 ? -9.143 -21.849 43.936 1.00 66.63 239 PRO D O 1
ATOM 8025 N N . THR D 1 240 ? -9.235 -19.650 43.849 1.00 67.81 240 THR D N 1
ATOM 8026 C CA . THR D 1 240 ? -8.417 -19.523 45.075 1.00 68.90 240 THR D CA 1
ATOM 8027 C C . THR D 1 240 ? -9.349 -19.490 46.290 1.00 72.87 240 THR D C 1
ATOM 8028 O O . THR D 1 240 ? -8.856 -19.534 47.410 1.00 73.23 240 THR D O 1
ATOM 8032 N N . ALA D 1 241 ? -10.653 -19.434 46.037 1.00 73.98 241 ALA D N 1
ATOM 8033 C CA . ALA D 1 241 ? -11.687 -19.390 47.088 1.00 66.54 241 ALA D CA 1
ATOM 8034 C C . ALA D 1 241 ? -12.975 -19.974 46.516 1.00 63.36 241 ALA D C 1
ATOM 8035 O O . ALA D 1 241 ? -13.148 -19.904 45.313 1.00 59.97 241 ALA D O 1
ATOM 8037 N N . VAL D 1 242 ? -13.805 -20.580 47.358 1.00 59.14 242 VAL D N 1
ATOM 8038 C CA . VAL D 1 242 ? -15.090 -21.170 46.900 1.00 55.17 242 VAL D CA 1
ATOM 8039 C C . VAL D 1 242 ? -16.191 -20.719 47.847 1.00 50.23 242 VAL D C 1
ATOM 8040 O O . VAL D 1 242 ? -15.950 -20.689 49.038 1.00 48.13 242 VAL D O 1
ATOM 8044 N N . PHE D 1 243 ? -17.344 -20.378 47.293 1.00 46.12 243 PHE D N 1
ATOM 8045 C CA . PHE D 1 243 ? -18.539 -20.072 48.105 1.00 44.67 243 PHE D CA 1
ATOM 8046 C C . PHE D 1 243 ? -19.472 -21.256 47.896 1.00 41.53 243 PHE D C 1
ATOM 8047 O O . PHE D 1 243 ? -19.809 -21.517 46.769 1.00 44.65 243 PHE D O 1
ATOM 8055 N N . THR D 1 244 ? -19.806 -21.958 48.963 1.00 42.74 244 THR D N 1
ATOM 8056 C CA . THR D 1 244 ? -20.661 -23.154 48.813 1.00 43.04 244 THR D CA 1
ATOM 8057 C C . THR D 1 244 ? -22.096 -22.810 49.175 1.00 44.89 244 THR D C 1
ATOM 8058 O O . THR D 1 244 ? -22.291 -22.001 50.057 1.00 46.53 244 THR D O 1
ATOM 8062 N N . PHE D 1 245 ? -23.037 -23.482 48.528 1.00 47.29 245 PHE D N 1
ATOM 8063 C CA . PHE D 1 245 ? -24.485 -23.322 48.781 1.00 45.38 245 PHE D CA 1
ATOM 8064 C C . PHE D 1 245 ? -24.795 -23.589 50.254 1.00 41.72 245 PHE D C 1
ATOM 8065 O O . PHE D 1 245 ? -25.689 -22.960 50.766 1.00 44.72 245 PHE D O 1
ATOM 8073 N N . ASN D 1 246 ? -24.066 -24.499 50.896 1.00 43.39 246 ASN D N 1
ATOM 8074 C CA . ASN D 1 246 ? -24.288 -24.801 52.333 1.00 48.02 246 ASN D CA 1
ATOM 8075 C C . ASN D 1 246 ? -23.004 -25.278 53.010 1.00 48.97 246 ASN D C 1
ATOM 8076 O O . ASN D 1 246 ? -22.031 -25.509 52.329 1.00 47.76 246 ASN D O 1
ATOM 8081 N N . ASP D 1 247 ? -23.063 -25.451 54.320 1.00 45.63 247 ASP D N 1
ATOM 8082 C CA . ASP D 1 247 ? -21.897 -25.871 55.126 1.00 45.05 247 ASP D CA 1
ATOM 8083 C C . ASP D 1 247 ? -21.540 -27.333 54.852 1.00 54.31 247 ASP D C 1
ATOM 8084 O O . ASP D 1 247 ? -20.371 -27.643 54.909 1.00 50.07 247 ASP D O 1
ATOM 8089 N N . MET D 1 248 ? -22.521 -28.182 54.552 1.00 53.69 248 MET D N 1
ATOM 8090 C CA . MET D 1 248 ? -22.211 -29.606 54.280 1.00 68.78 248 MET D CA 1
ATOM 8091 C C . MET D 1 248 ? -21.238 -29.648 53.112 1.00 65.30 248 MET D C 1
ATOM 8092 O O . MET D 1 248 ? -20.182 -30.238 53.259 1.00 70.66 248 MET D O 1
ATOM 8097 N N . GLN D 1 249 ? -21.587 -28.978 52.024 1.00 58.50 249 GLN D N 1
ATOM 8098 C CA . GLN D 1 249 ? -20.700 -28.937 50.844 1.00 61.23 249 GLN D CA 1
ATOM 8099 C C . GLN D 1 249 ? -19.367 -28.308 51.223 1.00 56.50 249 GLN D C 1
ATOM 8100 O O . GLN D 1 249 ? -18.365 -28.814 50.792 1.00 54.99 249 GLN D O 1
ATOM 8106 N N . GLY D 1 250 ? -19.389 -27.239 52.007 1.00 55.79 250 GLY D N 1
ATOM 8107 C CA . GLY D 1 250 ? -18.147 -26.567 52.406 1.00 52.67 250 GLY D CA 1
ATOM 8108 C C . GLY D 1 250 ? -17.201 -27.529 53.088 1.00 56.68 250 GLY D C 1
ATOM 8109 O O . GLY D 1 250 ? -16.051 -27.578 52.702 1.00 56.81 250 GLY D O 1
ATOM 8110 N N . TYR D 1 251 ? -17.681 -28.245 54.098 1.00 49.86 251 TYR D N 1
ATOM 8111 C CA . TYR D 1 251 ? -16.828 -29.198 54.854 1.00 60.42 251 TYR D CA 1
ATOM 8112 C C . TYR D 1 251 ? -16.404 -30.334 53.925 1.00 60.62 251 TYR D C 1
ATOM 8113 O O . TYR D 1 251 ? -15.248 -30.689 53.914 1.00 61.20 251 TYR D O 1
ATOM 8122 N N . GLU D 1 252 ? -17.346 -30.834 53.130 1.00 67.02 252 GLU D N 1
ATOM 8123 C CA . GLU D 1 252 ? -17.060 -31.892 52.138 1.00 69.49 252 GLU D CA 1
ATOM 8124 C C . GLU D 1 252 ? -15.969 -31.367 51.205 1.00 71.66 252 GLU D C 1
ATOM 8125 O O . GLU D 1 252 ? -15.127 -32.144 50.794 1.00 73.60 252 GLU D O 1
ATOM 8131 N N . VAL D 1 253 ? -15.985 -30.073 50.906 1.00 71.27 253 VAL D N 1
ATOM 8132 C CA . VAL D 1 253 ? -14.949 -29.479 50.014 1.00 68.05 253 VAL D CA 1
ATOM 8133 C C . VAL D 1 253 ? -13.598 -29.578 50.705 1.00 70.79 253 VAL D C 1
ATOM 8134 O O . VAL D 1 253 ? -12.675 -30.060 50.090 1.00 78.19 253 VAL D O 1
ATOM 8138 N N . ILE D 1 254 ? -13.517 -29.151 51.954 1.00 69.38 254 ILE D N 1
ATOM 8139 C CA . ILE D 1 254 ? -12.231 -29.190 52.699 1.00 73.26 254 ILE D CA 1
ATOM 8140 C C . ILE D 1 254 ? -11.716 -30.633 52.773 1.00 74.59 254 ILE D C 1
ATOM 8141 O O . ILE D 1 254 ? -10.520 -30.836 52.630 1.00 72.94 254 ILE D O 1
ATOM 8146 N N . GLN D 1 255 ? -12.608 -31.594 52.977 1.00 83.04 255 GLN D N 1
ATOM 8147 C CA . GLN D 1 255 ? -12.210 -33.019 53.097 1.00 85.05 255 GLN D CA 1
ATOM 8148 C C . GLN D 1 255 ? -11.646 -33.511 51.763 1.00 91.08 255 GLN D C 1
ATOM 8149 O O . GLN D 1 255 ? -10.598 -34.145 51.784 1.00 102.24 255 GLN D O 1
ATOM 8155 N N . ARG D 1 256 ? -12.320 -33.229 50.652 1.00 84.20 256 ARG D N 1
ATOM 8156 C CA . ARG D 1 256 ? -11.811 -33.694 49.340 1.00 83.45 256 ARG D CA 1
ATOM 8157 C C . ARG D 1 256 ? -10.557 -32.903 48.980 1.00 77.02 256 ARG D C 1
ATOM 8158 O O . ARG D 1 256 ? -9.704 -33.451 48.321 1.00 72.26 256 ARG D O 1
ATOM 8166 N N . ALA D 1 257 ? -10.440 -31.679 49.468 1.00 71.91 257 ALA D N 1
ATOM 8167 C CA . ALA D 1 257 ? -9.237 -30.872 49.186 1.00 73.75 257 ALA D CA 1
ATOM 8168 C C . ALA D 1 257 ? -8.021 -31.542 49.818 1.00 81.60 257 ALA D C 1
ATOM 8169 O O . ALA D 1 257 ? -7.028 -31.717 49.126 1.00 82.57 257 ALA D O 1
ATOM 8171 N N . SER D 1 258 ? -8.105 -31.812 51.122 1.00 88.51 258 SER D N 1
ATOM 8172 C CA . SER D 1 258 ? -7.018 -32.464 51.901 1.00 92.83 258 SER D CA 1
ATOM 8173 C C . SER D 1 258 ? -6.624 -33.766 51.210 1.00 88.86 258 SER D C 1
ATOM 8174 O O . SER D 1 258 ? -5.444 -33.985 50.998 1.00 80.41 258 SER D O 1
ATOM 8177 N N . GLU D 1 259 ? -7.627 -34.575 50.862 1.00 95.86 259 GLU D N 1
ATOM 8178 C CA . GLU D 1 259 ? -7.440 -35.849 50.129 1.00 98.08 259 GLU D CA 1
ATOM 8179 C C . GLU D 1 259 ? -6.697 -35.535 48.828 1.00 103.39 259 GLU D C 1
ATOM 8180 O O . GLU D 1 259 ? -6.074 -36.443 48.273 1.00 105.84 259 GLU D O 1
ATOM 8186 N N . LEU D 1 260 ? -6.753 -34.286 48.364 1.00 103.30 260 LEU D N 1
ATOM 8187 C CA . LEU D 1 260 ? -6.060 -33.938 47.098 1.00 103.67 260 LEU D CA 1
ATOM 8188 C C . LEU D 1 260 ? -4.757 -33.209 47.404 1.00 103.92 260 LEU D C 1
ATOM 8189 O O . LEU D 1 260 ? -4.246 -32.528 46.522 1.00 101.34 260 LEU D O 1
ATOM 8194 N N . GLY D 1 261 ? -4.271 -33.386 48.629 1.00 103.63 261 GLY D N 1
ATOM 8195 C CA . GLY D 1 261 ? -3.007 -32.772 49.059 1.00 100.65 261 GLY D CA 1
ATOM 8196 C C . GLY D 1 261 ? -3.166 -31.290 49.258 1.00 95.26 261 GLY D C 1
ATOM 8197 O O . GLY D 1 261 ? -2.173 -30.582 49.169 1.00 91.34 261 GLY D O 1
ATOM 8198 N N . LEU D 1 262 ? -4.374 -30.792 49.478 1.00 97.57 262 LEU D N 1
ATOM 8199 C CA . LEU D 1 262 ? -4.429 -29.329 49.708 1.00 96.11 262 LEU D CA 1
ATOM 8200 C C . LEU D 1 262 ? -5.057 -29.066 51.068 1.00 94.23 262 LEU D C 1
ATOM 8201 O O . LEU D 1 262 ? -6.021 -29.760 51.414 1.00 93.84 262 LEU D O 1
ATOM 8206 N N . SER D 1 263 ? -4.538 -28.063 51.783 1.00 96.34 263 SER D N 1
ATOM 8207 C CA . SER D 1 263 ? -5.068 -27.680 53.114 1.00 104.54 263 SER D CA 1
ATOM 8208 C C . SER D 1 263 ? -5.704 -26.286 53.083 1.00 98.03 263 SER D C 1
ATOM 8209 O O . SER D 1 263 ? -5.123 -25.376 52.507 1.00 94.16 263 SER D O 1
ATOM 8212 N N . VAL D 1 264 ? -6.853 -26.169 53.738 1.00 90.22 264 VAL D N 1
ATOM 8213 C CA . VAL D 1 264 ? -7.625 -24.906 53.848 1.00 80.44 264 VAL D CA 1
ATOM 8214 C C . VAL D 1 264 ? -7.181 -24.226 55.132 1.00 77.06 264 VAL D C 1
ATOM 8215 O O . VAL D 1 264 ? -7.015 -24.940 56.104 1.00 75.12 264 VAL D O 1
ATOM 8219 N N . PRO D 1 265 ? -7.094 -22.785 55.163 1.00 77.98 265 PRO D N 1
ATOM 8220 C CA . PRO D 1 265 ? -7.279 -21.466 54.118 1.00 82.07 265 PRO D CA 1
ATOM 8221 C C . PRO D 1 265 ? -6.004 -21.070 53.379 1.00 86.35 265 PRO D C 1
ATOM 8222 O O . PRO D 1 265 ? -6.043 -20.112 52.662 1.00 80.77 265 PRO D O 1
ATOM 8226 N N . ARG D 1 266 ? -4.911 -21.779 53.647 1.00 92.09 266 ARG D N 1
ATOM 8227 C CA . ARG D 1 266 ? -3.605 -21.421 53.041 1.00 95.56 266 ARG D CA 1
ATOM 8228 C C . ARG D 1 266 ? -3.745 -21.322 51.526 1.00 86.51 266 ARG D C 1
ATOM 8229 O O . ARG D 1 266 ? -3.473 -20.257 50.977 1.00 78.21 266 ARG D O 1
ATOM 8237 N N . ASP D 1 267 ? -4.102 -22.456 50.934 1.00 82.82 267 ASP D N 1
ATOM 8238 C CA . ASP D 1 267 ? -4.270 -22.655 49.479 1.00 86.62 267 ASP D CA 1
ATOM 8239 C C . ASP D 1 267 ? -5.652 -22.184 49.016 1.00 89.06 267 ASP D C 1
ATOM 8240 O O . ASP D 1 267 ? -5.709 -21.387 48.065 1.00 91.51 267 ASP D O 1
ATOM 8245 N N . LEU D 1 268 ? -6.712 -22.638 49.683 1.00 83.95 268 LEU D N 1
ATOM 8246 C CA . LEU D 1 268 ? -8.086 -22.335 49.222 1.00 82.93 268 LEU D CA 1
ATOM 8247 C C . LEU D 1 268 ? -8.970 -21.829 50.362 1.00 76.98 268 LEU D C 1
ATOM 8248 O O . LEU D 1 268 ? -9.101 -22.540 51.352 1.00 74.40 268 LEU D O 1
ATOM 8253 N N . SER D 1 269 ? -9.559 -20.646 50.195 1.00 69.84 269 SER D N 1
ATOM 8254 C CA . SER D 1 269 ? -10.489 -20.081 51.199 1.00 68.54 269 SER D CA 1
ATOM 8255 C C . SER D 1 269 ? -11.887 -20.612 50.906 1.00 62.46 269 SER D C 1
ATOM 8256 O O . SER D 1 269 ? -12.204 -20.750 49.741 1.00 60.48 269 SER D O 1
ATOM 8259 N N . VAL D 1 270 ? -12.669 -20.918 51.936 1.00 55.73 270 VAL D N 1
ATOM 8260 C CA . VAL D 1 270 ? -14.041 -21.453 51.712 1.00 54.59 270 VAL D CA 1
ATOM 8261 C C . VAL D 1 270 ? -15.048 -20.696 52.574 1.00 54.39 270 VAL D C 1
ATOM 8262 O O . VAL D 1 270 ? -14.754 -20.451 53.727 1.00 55.13 270 VAL D O 1
ATOM 8266 N N . VAL D 1 271 ? -16.166 -20.310 51.977 1.00 52.93 271 VAL D N 1
ATOM 8267 C CA . VAL D 1 271 ? -17.269 -19.665 52.732 1.00 53.19 271 VAL D CA 1
ATOM 8268 C C . VAL D 1 271 ? -18.527 -20.460 52.442 1.00 49.53 271 VAL D C 1
ATOM 8269 O O . VAL D 1 271 ? -18.777 -20.781 51.295 1.00 47.41 271 VAL D O 1
ATOM 8273 N N . GLY D 1 272 ? -19.281 -20.782 53.482 1.00 46.17 272 GLY D N 1
ATOM 8274 C CA . GLY D 1 272 ? -20.511 -21.564 53.309 1.00 48.43 272 GLY D CA 1
ATOM 8275 C C . GLY D 1 272 ? -21.748 -20.819 53.760 1.00 47.90 272 GLY D C 1
ATOM 8276 O O . GLY D 1 272 ? -21.721 -19.613 53.816 1.00 49.12 272 GLY D O 1
ATOM 8277 N N . PHE D 1 273 ? -22.797 -21.564 54.066 1.00 46.09 273 PHE D N 1
ATOM 8278 C CA . PHE D 1 273 ? -24.094 -21.011 54.497 1.00 43.90 273 PHE D CA 1
ATOM 8279 C C . PHE D 1 273 ? -24.728 -21.988 55.485 1.00 47.07 273 PHE D C 1
ATOM 8280 O O . PHE D 1 273 ? -24.556 -23.166 55.234 1.00 49.33 273 PHE D O 1
ATOM 8288 N N . ASP D 1 274 ? -25.436 -21.423 56.483 1.00 42.68 274 ASP D N 1
ATOM 8289 C CA . ASP D 1 274 ? -26.215 -22.005 57.621 1.00 46.77 274 ASP D CA 1
ATOM 8290 C C . ASP D 1 274 ? -25.430 -21.960 58.942 1.00 50.11 274 ASP D C 1
ATOM 8291 O O . ASP D 1 274 ? -26.102 -21.952 59.995 1.00 57.49 274 ASP D O 1
ATOM 8296 N N . ASN D 1 275 ? -24.091 -21.890 58.892 1.00 51.57 275 ASN D N 1
ATOM 8297 C CA . ASN D 1 275 ? -23.254 -21.877 60.127 1.00 54.96 275 ASN D CA 1
ATOM 8298 C C . ASN D 1 275 ? -23.699 -23.061 60.992 1.00 53.30 275 ASN D C 1
ATOM 8299 O O . ASN D 1 275 ? -24.020 -22.860 62.180 1.00 53.17 275 ASN D O 1
ATOM 8304 N N . ILE D 1 276 ? -23.708 -24.244 60.376 1.00 48.55 276 ILE D N 1
ATOM 8305 C CA . ILE D 1 276 ? -24.216 -25.520 60.957 1.00 60.49 276 ILE D CA 1
ATOM 8306 C C . ILE D 1 276 ? -23.418 -25.963 62.182 1.00 64.85 276 ILE D C 1
ATOM 8307 O O . ILE D 1 276 ? -23.938 -26.744 62.951 1.00 61.76 276 ILE D O 1
ATOM 8312 N N . TYR D 1 277 ? -22.226 -25.415 62.383 1.00 61.81 277 TYR D N 1
ATOM 8313 C CA . TYR D 1 277 ? -21.422 -25.727 63.584 1.00 65.01 277 TYR D CA 1
ATOM 8314 C C . TYR D 1 277 ? -22.226 -25.339 64.820 1.00 65.29 277 TYR D C 1
ATOM 8315 O O . TYR D 1 277 ? -22.154 -26.011 65.837 1.00 65.64 277 TYR D O 1
ATOM 8324 N N . ASP D 1 278 ? -23.000 -24.273 64.695 1.00 57.61 278 ASP D N 1
ATOM 8325 C CA . ASP D 1 278 ? -23.826 -23.788 65.823 1.00 65.91 278 ASP D CA 1
ATOM 8326 C C . ASP D 1 278 ? -24.894 -24.827 66.154 1.00 64.37 278 ASP D C 1
ATOM 8327 O O . ASP D 1 278 ? -25.340 -24.844 67.273 1.00 60.59 278 ASP D O 1
ATOM 8332 N N . ILE D 1 279 ? -25.320 -25.631 65.191 1.00 68.22 279 ILE D N 1
ATOM 8333 C CA . ILE D 1 279 ? -26.387 -26.618 65.508 1.00 70.70 279 ILE D CA 1
ATOM 8334 C C . ILE D 1 279 ? -25.788 -27.726 66.374 1.00 72.08 279 ILE D C 1
ATOM 8335 O O . ILE D 1 279 ? -26.355 -28.028 67.413 1.00 66.00 279 ILE D O 1
ATOM 8340 N N . PHE D 1 280 ? -24.695 -28.316 65.919 1.00 73.11 280 PHE D N 1
ATOM 8341 C CA . PHE D 1 280 ? -24.107 -29.475 66.624 1.00 80.68 280 PHE D CA 1
ATOM 8342 C C . PHE D 1 280 ? -23.279 -29.046 67.833 1.00 78.65 280 PHE D C 1
ATOM 8343 O O . PHE D 1 280 ? -23.183 -29.834 68.761 1.00 79.19 280 PHE D O 1
ATOM 8351 N N . ARG D 1 281 ? -22.748 -27.826 67.797 1.00 76.79 281 ARG D N 1
ATOM 8352 C CA . ARG D 1 281 ? -21.847 -27.21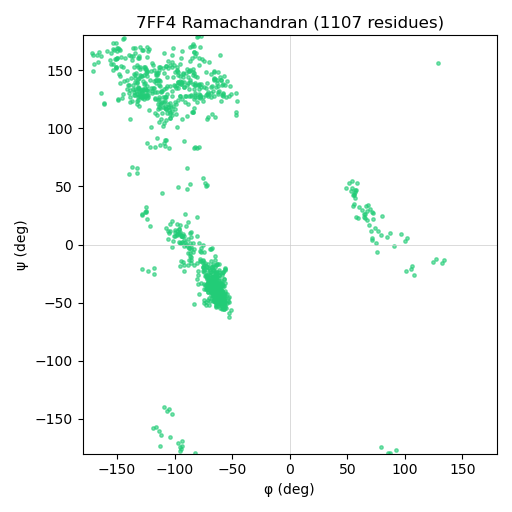3 68.814 1.00 75.59 281 ARG D CA 1
ATOM 8353 C C . ARG D 1 281 ? -20.436 -27.783 68.672 1.00 79.62 281 ARG D C 1
ATOM 8354 O O . ARG D 1 281 ? -19.591 -27.527 69.519 1.00 82.10 281 ARG D O 1
ATOM 8362 N N . PHE D 1 282 ? -20.221 -28.491 67.569 1.00 73.09 282 PHE D N 1
ATOM 8363 C CA . PHE D 1 282 ? -18.908 -29.072 67.205 1.00 79.54 282 PHE D CA 1
ATOM 8364 C C . PHE D 1 282 ? -19.000 -29.609 65.778 1.00 82.64 282 PHE D C 1
ATOM 8365 O O . PHE D 1 282 ? -20.089 -29.980 65.379 1.00 79.37 282 PHE D O 1
ATOM 8373 N N . ILE D 1 283 ? -17.894 -29.600 65.046 1.00 85.29 283 ILE D N 1
ATOM 8374 C CA . ILE D 1 283 ? -17.865 -30.192 63.682 1.00 85.80 283 ILE D CA 1
ATOM 8375 C C . ILE D 1 283 ? -16.566 -30.989 63.576 1.00 86.98 283 ILE D C 1
ATOM 8376 O O . ILE D 1 283 ? -15.531 -30.488 64.002 1.00 89.84 283 ILE D O 1
ATOM 8381 N N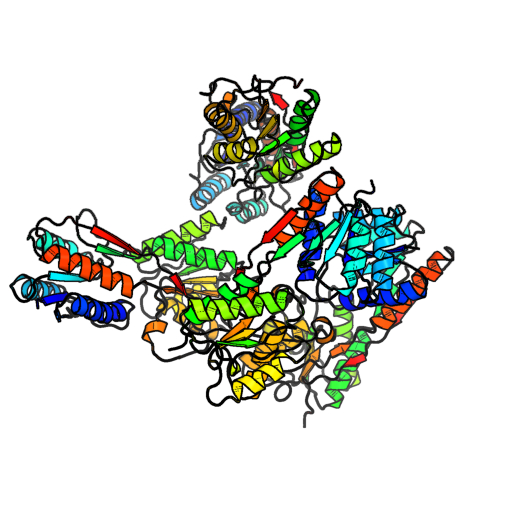 . PRO D 1 284 ? -16.583 -32.198 62.998 1.00 89.99 284 PRO D N 1
ATOM 8382 C CA . PRO D 1 284 ? -15.398 -33.045 62.919 1.00 98.63 284 PRO D CA 1
ATOM 8383 C C . PRO D 1 284 ? -14.173 -32.483 62.188 1.00 98.24 284 PRO D C 1
ATOM 8384 O O . PRO D 1 284 ? -13.110 -32.928 62.488 1.00 100.78 284 PRO D O 1
ATOM 8388 N N . SER D 1 285 ? -14.350 -31.540 61.273 1.00 92.41 285 SER D N 1
ATOM 8389 C CA . SER D 1 285 ? -13.257 -30.922 60.476 1.00 86.87 285 SER D CA 1
ATOM 8390 C C . SER D 1 285 ? -12.174 -30.193 61.294 1.00 84.40 285 SER D C 1
ATOM 8391 O O . SER D 1 285 ? -12.401 -29.829 62.437 1.00 85.76 285 SER D O 1
ATOM 8394 N N . ASN D 1 286 ? -11.031 -29.947 60.654 1.00 89.40 286 ASN D N 1
ATOM 8395 C CA . ASN D 1 286 ? -9.857 -29.220 61.207 1.00 99.47 286 ASN D CA 1
ATOM 8396 C C . ASN D 1 286 ? -10.079 -27.705 61.274 1.00 96.24 286 ASN D C 1
ATOM 8397 O O . ASN D 1 286 ? -9.357 -27.053 62.019 1.00 95.99 286 ASN D O 1
ATOM 8402 N N . VAL D 1 287 ? -11.030 -27.160 60.521 1.00 88.69 287 VAL D N 1
ATOM 8403 C CA . VAL D 1 287 ? -11.252 -25.687 60.592 1.00 83.55 287 VAL D CA 1
ATOM 8404 C C . VAL D 1 287 ? -12.743 -25.422 60.761 1.00 75.19 287 VAL D C 1
ATOM 8405 O O . VAL D 1 287 ? -13.525 -26.304 60.473 1.00 73.94 287 VAL D O 1
ATOM 8409 N N . ARG D 1 288 ? -13.104 -24.235 61.229 1.00 69.12 288 ARG D N 1
ATOM 8410 C CA . ARG D 1 288 ? -14.539 -23.876 61.329 1.00 69.54 288 ARG D CA 1
ATOM 8411 C C . ARG D 1 288 ? -14.860 -22.964 60.150 1.00 65.48 288 ARG D C 1
ATOM 8412 O O . ARG D 1 288 ? -14.167 -21.978 59.970 1.00 68.13 288 ARG D O 1
ATOM 8420 N N . LEU D 1 289 ? -15.898 -23.304 59.408 1.00 57.82 289 LEU D N 1
ATOM 8421 C CA . LEU D 1 289 ? -16.263 -22.564 58.185 1.00 52.14 289 LEU D CA 1
ATOM 8422 C C . LEU D 1 289 ? -16.669 -21.124 58.469 1.00 54.01 289 LEU D C 1
ATOM 8423 O O . LEU D 1 289 ? -17.406 -20.881 59.406 1.00 53.22 289 LEU D O 1
ATOM 8428 N N . THR D 1 290 ? -16.160 -20.207 57.664 1.00 49.92 290 THR D N 1
ATOM 8429 C CA . THR D 1 290 ? -16.718 -18.842 57.669 1.00 51.37 290 THR D CA 1
ATOM 8430 C C . THR D 1 290 ? -18.072 -19.053 56.990 1.00 49.81 290 THR D C 1
ATOM 8431 O O . THR D 1 290 ? -18.083 -19.679 55.946 1.00 50.73 290 THR D O 1
ATOM 8435 N N . SER D 1 291 ? -19.174 -18.590 57.566 1.00 51.29 291 SER D N 1
ATOM 8436 C CA . SER D 1 291 ? -20.478 -18.963 56.969 1.00 47.76 291 SER D CA 1
ATOM 8437 C C . SER D 1 291 ? -21.546 -17.900 57.216 1.00 43.16 291 SER D C 1
ATOM 8438 O O . SER D 1 291 ? -21.462 -17.211 58.202 1.00 53.05 291 SER D O 1
ATOM 8441 N N . MET D 1 292 ? -22.528 -17.818 56.335 1.00 42.59 292 MET D N 1
ATOM 8442 C CA . MET D 1 292 ? -23.629 -16.857 56.540 1.00 47.29 292 MET D CA 1
ATOM 8443 C C . MET D 1 292 ? -24.582 -17.450 57.577 1.00 52.64 292 MET D C 1
ATOM 8444 O O . MET D 1 292 ? -25.009 -18.579 57.399 1.00 51.13 292 MET D O 1
ATOM 8449 N N . LYS D 1 293 ? -24.876 -16.711 58.640 1.00 49.69 293 LYS D N 1
ATOM 8450 C CA . LYS D 1 293 ? -25.781 -17.228 59.691 1.00 50.54 293 LYS D CA 1
ATOM 8451 C C . LYS D 1 293 ? -27.216 -16.824 59.394 1.00 48.69 293 LYS D C 1
ATOM 8452 O O . LYS D 1 293 ? -27.439 -15.686 59.073 1.00 52.50 293 LYS D O 1
ATOM 8458 N N . GLN D 1 294 ? -28.147 -17.749 59.536 1.00 40.62 294 GLN D N 1
ATOM 8459 C CA . GLN D 1 294 ? -29.561 -17.392 59.343 1.00 48.29 294 GLN D CA 1
ATOM 8460 C C . GLN D 1 294 ? -30.033 -16.685 60.607 1.00 53.65 294 GLN D C 1
ATOM 8461 O O . GLN D 1 294 ? -29.691 -17.136 61.673 1.00 51.95 294 GLN D O 1
ATOM 8467 N N . PRO D 1 295 ? -30.854 -15.505 60.568 1.00 55.95 295 PRO D N 1
ATOM 8468 C CA . PRO D 1 295 ? -31.576 -14.446 61.665 1.00 52.12 295 PRO D CA 1
ATOM 8469 C C . PRO D 1 295 ? -32.739 -15.246 62.255 1.00 54.59 295 PRO D C 1
ATOM 8470 O O . PRO D 1 295 ? -33.802 -14.746 62.290 1.00 50.42 295 PRO D O 1
ATOM 8474 N N . MET D 1 296 ? -32.468 -16.469 62.711 1.00 48.20 296 MET D N 1
ATOM 8475 C CA . MET D 1 296 ? -33.535 -17.351 63.240 1.00 43.22 296 MET D CA 1
ATOM 8476 C C . MET D 1 296 ? -34.224 -16.702 64.439 1.00 41.57 296 MET D C 1
ATOM 8477 O O . MET D 1 296 ? -35.423 -16.826 64.546 1.00 40.58 296 MET D O 1
ATOM 8482 N N . GLU D 1 297 ? -33.483 -16.011 65.288 1.00 41.60 297 GLU D N 1
ATOM 8483 C CA . GLU D 1 297 ? -34.132 -15.341 66.436 1.00 50.61 297 GLU D CA 1
ATOM 8484 C C . GLU D 1 297 ? -35.108 -14.283 65.907 1.00 53.65 297 GLU D C 1
ATOM 8485 O O . GLU D 1 297 ? -36.243 -14.264 66.339 1.00 47.09 297 GLU D O 1
ATOM 8491 N N . LYS D 1 298 ? -34.672 -13.467 64.958 1.00 53.07 298 LYS D N 1
ATOM 8492 C CA . LYS D 1 298 ? -35.549 -12.414 64.400 1.00 47.40 298 LYS D CA 1
ATOM 8493 C C . LYS D 1 298 ? -36.701 -13.056 63.636 1.00 43.49 298 LYS D C 1
ATOM 8494 O O . LYS D 1 298 ? -37.799 -12.551 63.706 1.00 41.48 298 LYS D O 1
ATOM 8500 N N . VAL D 1 299 ? -36.425 -14.139 62.932 1.00 43.14 299 VAL D N 1
ATOM 8501 C CA . VAL D 1 299 ? -37.502 -14.811 62.166 1.00 42.51 299 VAL D CA 1
ATOM 8502 C C . VAL D 1 299 ? -38.578 -15.267 63.146 1.00 44.22 299 VAL D C 1
ATOM 8503 O O . VAL D 1 299 ? -39.729 -15.019 62.884 1.00 45.65 299 VAL D O 1
ATOM 8507 N N . ALA D 1 300 ? -38.177 -15.886 64.247 1.00 44.62 300 ALA D N 1
ATOM 8508 C CA . ALA D 1 300 ? -39.135 -16.400 65.244 1.00 47.76 300 ALA D CA 1
ATOM 8509 C C . ALA D 1 300 ? -39.930 -15.254 65.865 1.00 47.05 300 ALA D C 1
ATOM 8510 O O . ALA D 1 300 ? -41.125 -15.393 65.979 1.00 41.63 300 ALA D O 1
ATOM 8512 N N . GLU D 1 301 ? -39.255 -14.177 66.247 1.00 45.76 301 GLU D N 1
ATOM 8513 C CA . GLU D 1 301 ? -39.931 -13.015 66.862 1.00 45.22 301 GLU D CA 1
ATOM 8514 C C . GLU D 1 301 ? -40.995 -12.486 65.901 1.00 46.01 301 GLU D C 1
ATOM 8515 O O . GLU D 1 301 ? -42.127 -12.324 66.310 1.00 48.16 301 GLU D O 1
ATOM 8521 N N . ALA D 1 302 ? -40.620 -12.267 64.651 1.00 43.61 302 ALA D N 1
ATOM 8522 C CA . ALA D 1 302 ? -41.564 -11.744 63.653 1.00 46.41 302 ALA D CA 1
ATOM 8523 C C . ALA D 1 302 ? -42.736 -12.704 63.458 1.00 47.77 302 ALA D C 1
ATOM 8524 O O . ALA D 1 302 ? -43.849 -12.235 63.372 1.00 45.44 302 ALA D O 1
ATOM 8526 N N . ALA D 1 303 ? -42.476 -14.005 63.399 1.00 42.63 303 ALA D N 1
ATOM 8527 C CA . ALA D 1 303 ? -43.563 -14.978 63.169 1.00 42.06 303 ALA D CA 1
ATOM 8528 C C . ALA D 1 303 ? -44.569 -14.946 64.318 1.00 41.59 303 ALA D C 1
ATOM 8529 O O . ALA D 1 303 ? -45.742 -14.994 64.047 1.00 43.07 303 ALA D O 1
ATOM 8531 N N . ILE D 1 304 ? -44.092 -14.886 65.552 1.00 43.18 304 ILE D N 1
ATOM 8532 C CA . ILE D 1 304 ? -44.999 -14.847 66.727 1.00 40.45 304 ILE D CA 1
ATOM 8533 C C . ILE D 1 304 ? -45.758 -13.518 66.708 1.00 48.31 304 ILE D C 1
ATOM 8534 O O . ILE D 1 304 ? -46.950 -13.535 66.956 1.00 50.45 304 ILE D O 1
ATOM 8539 N N . GLN D 1 305 ? -45.077 -12.418 66.397 1.00 41.65 305 GLN D N 1
ATOM 8540 C CA . GLN D 1 305 ? -45.730 -11.087 66.330 1.00 45.90 305 GLN D CA 1
ATOM 8541 C C . GLN D 1 305 ? -46.876 -11.134 65.323 1.00 46.62 305 GLN D C 1
ATOM 8542 O O . GLN D 1 305 ? -47.955 -10.730 65.672 1.00 45.72 305 GLN D O 1
ATOM 8548 N N . LEU D 1 306 ? -46.627 -11.665 64.136 1.00 46.09 306 LEU D N 1
ATOM 8549 C CA . LEU D 1 306 ? -47.677 -11.753 63.102 1.00 47.95 306 LEU D CA 1
ATOM 8550 C C . LEU D 1 306 ? -48.809 -12.647 63.585 1.00 50.32 306 LEU D C 1
ATOM 8551 O O . LEU D 1 306 ? -49.947 -12.288 63.372 1.00 51.49 306 LEU D O 1
ATOM 8556 N N . MET D 1 307 ? -48.477 -13.773 64.208 1.00 48.40 307 MET D N 1
ATOM 8557 C CA . MET D 1 307 ? -49.510 -14.732 64.662 1.00 43.71 307 MET D CA 1
ATOM 8558 C C . MET D 1 307 ? -50.415 -14.083 65.706 1.00 45.48 307 MET D C 1
ATOM 8559 O O . MET D 1 307 ? -51.598 -14.166 65.555 1.00 49.49 307 MET D O 1
ATOM 8564 N N . VAL D 1 308 ? -49.842 -13.439 66.705 1.00 49.04 308 VAL D N 1
ATOM 8565 C CA . VAL D 1 308 ? -50.667 -12.807 67.768 1.00 53.64 308 VAL D CA 1
ATOM 8566 C C . VAL D 1 308 ? -51.622 -11.782 67.151 1.00 59.35 308 VAL D C 1
ATOM 8567 O O . VAL D 1 308 ? -52.782 -11.778 67.524 1.00 52.66 308 VAL D O 1
ATOM 8571 N N . ALA D 1 309 ? -51.131 -10.958 66.232 1.00 54.16 309 ALA D N 1
ATOM 8572 C CA . ALA D 1 309 ? -51.957 -9.919 65.585 1.00 55.20 309 ALA D CA 1
ATOM 8573 C C . ALA D 1 309 ? -53.088 -10.549 64.781 1.00 55.63 309 ALA D C 1
ATOM 8574 O O . ALA D 1 309 ? -54.186 -10.043 64.855 1.00 49.70 309 ALA D O 1
ATOM 8576 N N . ASN D 1 310 ? -52.808 -11.616 64.044 1.00 51.19 310 ASN D N 1
ATOM 8577 C CA . ASN D 1 310 ? -53.855 -12.239 63.197 1.00 55.79 310 ASN D CA 1
ATOM 8578 C C . ASN D 1 310 ? -54.882 -12.977 64.063 1.00 63.50 310 ASN D C 1
ATOM 8579 O O . ASN D 1 310 ? -56.015 -13.107 63.632 1.00 61.84 310 ASN D O 1
ATOM 8584 N N . ILE D 1 311 ? -54.478 -13.484 65.220 1.00 59.35 311 ILE D N 1
ATOM 8585 C CA . ILE D 1 311 ? -55.458 -14.188 66.085 1.00 57.76 311 ILE D CA 1
ATOM 8586 C C . ILE D 1 311 ? -56.333 -13.116 66.726 1.00 61.88 311 ILE D C 1
ATOM 8587 O O . ILE D 1 311 ? -57.524 -13.341 66.851 1.00 61.97 311 ILE D O 1
ATOM 8592 N N . ASP D 1 312 ? -55.718 -11.999 67.098 1.00 61.06 312 ASP D N 1
ATOM 8593 C CA . ASP D 1 312 ? -56.409 -10.874 67.765 1.00 64.31 312 ASP D CA 1
ATOM 8594 C C . ASP D 1 312 ? -57.353 -10.157 66.804 1.00 70.28 312 ASP D C 1
ATOM 8595 O O . ASP D 1 312 ? -58.379 -9.694 67.274 1.00 76.94 312 ASP D O 1
ATOM 8600 N N . ASN D 1 313 ? -57.030 -10.112 65.517 1.00 68.58 313 ASN D N 1
ATOM 8601 C CA . ASN D 1 313 ? -57.870 -9.343 64.568 1.00 72.12 313 ASN D CA 1
ATOM 8602 C C . ASN D 1 313 ? -58.046 -10.121 63.271 1.00 73.24 313 ASN D C 1
ATOM 8603 O O . ASN D 1 313 ? -57.065 -10.408 62.626 1.00 74.86 313 ASN D O 1
ATOM 8608 N N . ALA D 1 314 ? -59.284 -10.393 62.879 1.00 77.05 314 ALA D N 1
ATOM 8609 C CA . ALA D 1 314 ? -59.561 -11.184 61.659 1.00 75.04 314 ALA D CA 1
ATOM 8610 C C . ALA D 1 314 ? -59.392 -10.344 60.393 1.00 74.49 314 ALA D C 1
ATOM 8611 O O . ALA D 1 314 ? -59.479 -10.911 59.309 1.00 79.23 314 ALA D O 1
ATOM 8613 N N . ASP D 1 315 ? -59.152 -9.046 60.572 1.00 67.29 315 ASP D N 1
ATOM 8614 C CA . ASP D 1 315 ? -58.987 -8.116 59.431 1.00 76.18 315 ASP D CA 1
ATOM 8615 C C . ASP D 1 315 ? -57.524 -7.706 59.287 1.00 77.40 315 ASP D C 1
ATOM 8616 O O . ASP D 1 315 ? -57.269 -6.760 58.558 1.00 76.57 315 ASP D O 1
ATOM 8621 N N . GLU D 1 316 ? -56.589 -8.387 59.939 1.00 67.74 316 GLU D N 1
ATOM 8622 C CA . GLU D 1 316 ? -55.177 -7.968 59.784 1.00 59.61 316 GLU D CA 1
ATOM 8623 C C . GLU D 1 316 ? -54.739 -8.198 58.339 1.00 54.54 316 GLU D C 1
ATOM 8624 O O . GLU D 1 316 ? -55.128 -9.189 57.755 1.00 51.65 316 GLU D O 1
ATOM 8630 N N . GLN D 1 317 ? -53.952 -7.278 57.801 1.00 55.12 317 GLN D N 1
ATOM 8631 C CA . GLN D 1 317 ? -53.472 -7.397 56.408 1.00 52.95 317 GLN D CA 1
ATOM 8632 C C . GLN D 1 317 ? -52.247 -8.312 56.370 1.00 53.57 317 GLN D C 1
ATOM 8633 O O . GLN D 1 317 ? -51.452 -8.251 57.277 1.00 46.59 317 GLN D O 1
ATOM 8639 N N . PRO D 1 318 ? -52.036 -9.288 55.332 1.00 51.46 318 PRO D N 1
ATOM 8640 C CA . PRO D 1 318 ? -50.869 -10.416 54.895 1.00 49.75 318 PRO D CA 1
ATOM 8641 C C . PRO D 1 318 ? -49.597 -9.571 54.902 1.00 43.80 318 PRO D C 1
ATOM 8642 O O . PRO D 1 318 ? -49.621 -8.515 54.396 1.00 45.60 318 PRO D O 1
ATOM 8646 N N . LYS D 1 319 ? -48.562 -10.041 55.572 1.00 46.85 319 LYS D N 1
ATOM 8647 C CA . LYS D 1 319 ? -47.279 -9.318 55.564 1.00 42.88 319 LYS D CA 1
ATOM 8648 C C . LYS D 1 319 ? -46.170 -10.309 55.232 1.00 54.30 319 LYS D C 1
ATOM 8649 O O . LYS D 1 319 ? -46.137 -11.376 55.828 1.00 44.74 319 LYS D O 1
ATOM 8655 N N . VAL D 1 320 ? -45.342 -9.964 54.260 1.00 48.91 320 VAL D N 1
ATOM 8656 C CA . VAL D 1 320 ? -44.135 -10.762 53.952 1.00 44.36 320 VAL D CA 1
ATOM 8657 C C . VAL D 1 320 ? -42.993 -9.975 54.585 1.00 52.60 320 VAL D C 1
ATOM 8658 O O . VAL D 1 320 ? -42.828 -8.822 54.236 1.00 49.90 320 VAL D O 1
ATOM 8662 N N . ILE D 1 321 ? -42.288 -10.578 55.531 1.00 44.48 321 ILE D N 1
ATOM 8663 C CA . ILE D 1 321 ? -41.177 -9.897 56.241 1.00 47.78 321 ILE D CA 1
ATOM 8664 C C . ILE D 1 321 ? -39.880 -10.625 55.909 1.00 48.96 321 ILE D C 1
ATOM 8665 O O . ILE D 1 321 ? -39.859 -11.836 56.005 1.00 41.91 321 ILE D O 1
ATOM 8670 N N . SER D 1 322 ? -38.857 -9.868 55.531 1.00 45.72 322 SER D N 1
ATOM 8671 C CA . SER D 1 322 ? -37.552 -10.430 55.114 1.00 48.73 322 SER D CA 1
ATOM 8672 C C . SER D 1 322 ? -36.446 -10.000 56.066 1.00 47.45 322 SER D C 1
ATOM 8673 O O . SER D 1 322 ? -36.428 -8.863 56.474 1.00 43.85 322 SER D O 1
ATOM 8676 N N . PHE D 1 323 ? -35.532 -10.914 56.350 1.00 47.17 323 PHE D N 1
ATOM 8677 C CA . PHE D 1 323 ? -34.394 -10.628 57.246 1.00 47.17 323 PHE D CA 1
ATOM 8678 C C . PHE D 1 323 ? -33.091 -10.977 56.546 1.00 47.23 323 PHE D C 1
ATOM 8679 O O . PHE D 1 323 ? -33.060 -11.907 55.764 1.00 44.15 323 PHE D O 1
ATOM 8687 N N . GLU D 1 324 ? -32.074 -10.190 56.850 1.00 45.91 324 GLU D N 1
ATOM 8688 C CA . GLU D 1 324 ? -30.744 -10.368 56.254 1.00 43.68 324 GLU D CA 1
ATOM 8689 C C . GLU D 1 324 ? -29.960 -11.356 57.094 1.00 47.96 324 GLU D C 1
ATOM 8690 O O . GLU D 1 324 ? -30.143 -11.407 58.286 1.00 48.72 324 GLU D O 1
ATOM 8696 N N . THR D 1 325 ? -29.079 -12.090 56.431 1.00 49.02 325 THR D N 1
ATOM 8697 C CA . THR D 1 325 ? -28.167 -13.036 57.104 1.00 46.37 325 THR D CA 1
ATOM 8698 C C . THR D 1 325 ? -26.922 -12.268 57.533 1.00 48.36 325 THR D C 1
ATOM 8699 O O . THR D 1 325 ? -26.643 -11.245 56.943 1.00 50.19 325 THR D O 1
ATOM 8703 N N . GLU D 1 326 ? -26.194 -12.775 58.517 1.00 49.08 326 GLU D N 1
ATOM 8704 C CA . GLU D 1 326 ? -24.951 -12.112 58.973 1.00 58.63 326 GLU D CA 1
ATOM 8705 C C . GLU D 1 326 ? -23.786 -13.072 58.792 1.00 57.66 326 GLU D C 1
ATOM 8706 O O . GLU D 1 326 ? -23.977 -14.251 58.949 1.00 51.09 326 GLU D O 1
ATOM 8712 N N . LEU D 1 327 ? -22.609 -12.540 58.535 1.00 53.48 327 LEU D N 1
ATOM 8713 C CA . LEU D 1 327 ? -21.439 -13.403 58.308 1.00 56.93 327 LEU D CA 1
ATOM 8714 C C . LEU D 1 327 ? -20.833 -13.834 59.641 1.00 59.86 327 LEU D C 1
ATOM 8715 O O . LEU D 1 327 ? -20.664 -12.990 60.494 1.00 58.12 327 LEU D O 1
ATOM 8720 N N . PHE D 1 328 ? -20.585 -15.128 59.816 1.00 60.69 328 PHE D N 1
ATOM 8721 C CA . PHE D 1 328 ? -19.864 -15.595 61.022 1.00 58.91 328 PHE D CA 1
ATOM 8722 C C . PHE D 1 328 ? -18.420 -15.809 60.589 1.00 51.10 328 PHE D C 1
ATOM 8723 O O . PHE D 1 328 ? -18.203 -16.574 59.670 1.00 51.98 328 PHE D O 1
ATOM 8731 N N . HIS D 1 329 ? -17.471 -15.140 61.229 1.00 55.05 329 HIS D N 1
ATOM 8732 C CA . HIS D 1 329 ? -16.052 -15.293 60.824 1.00 62.50 329 HIS D CA 1
ATOM 8733 C C . HIS D 1 329 ? -15.452 -16.535 61.475 1.00 62.79 329 HIS D C 1
ATOM 8734 O O . HIS D 1 329 ? -15.367 -16.573 62.690 1.00 62.95 329 HIS D O 1
ATOM 8741 N N . GLY D 1 330 ? -15.037 -17.493 60.657 1.00 62.67 330 GLY D N 1
ATOM 8742 C CA . GLY D 1 330 ? -14.435 -18.733 61.165 1.00 60.48 330 GLY D CA 1
ATOM 8743 C C . GLY D 1 330 ? -12.954 -18.790 60.882 1.00 65.30 330 GLY D C 1
ATOM 8744 O O . GLY D 1 330 ? -12.305 -17.766 60.968 1.00 62.50 330 GLY D O 1
ATOM 8745 N N . THR D 1 331 ? -12.459 -19.958 60.507 1.00 70.34 331 THR D N 1
ATOM 8746 C CA . THR D 1 331 ? -11.014 -20.129 60.248 1.00 71.94 331 THR D CA 1
ATOM 8747 C C . THR D 1 331 ? -10.809 -20.766 58.879 1.00 70.95 331 THR D C 1
ATOM 8748 O O . THR D 1 331 ? -9.787 -21.411 58.700 1.00 75.15 331 THR D O 1
ATOM 8752 N N . SER D 1 332 ? -11.761 -20.582 57.972 1.00 66.74 332 SER D N 1
ATOM 8753 C CA . SER D 1 332 ? -11.700 -21.210 56.631 1.00 63.08 332 SER D CA 1
ATOM 8754 C C . SER D 1 332 ? -11.249 -20.197 55.582 1.00 60.73 332 SER D C 1
ATOM 8755 O O . SER D 1 332 ? -11.189 -20.547 54.428 1.00 56.61 332 SER D O 1
ATOM 8758 N N . CYS D 1 333 ? -10.923 -18.977 55.983 1.00 62.25 333 CYS D N 1
ATOM 8759 C CA . CYS D 1 333 ? -10.503 -17.983 54.970 1.00 68.54 333 CYS D CA 1
ATOM 8760 C C . CYS D 1 333 ? -9.253 -17.223 55.406 1.00 79.47 333 CYS D C 1
ATOM 8761 O O . CYS D 1 333 ? -9.180 -16.796 56.556 1.00 83.63 333 CYS D O 1
ATOM 8764 N N . CYS D 1 334 ? -8.380 -16.926 54.462 1.00 81.64 334 CYS D N 1
ATOM 8765 C CA . CYS D 1 334 ? -7.247 -16.031 54.778 1.00 88.53 334 CYS D CA 1
ATOM 8766 C C . CYS D 1 334 ? -6.998 -15.161 53.553 1.00 90.39 334 CYS D C 1
ATOM 8767 O O . CYS D 1 334 ? -7.353 -15.571 52.454 1.00 86.89 334 CYS D O 1
ATOM 8770 N N . GLU D 1 335 ? -6.320 -14.034 53.716 1.00 95.72 335 GLU D N 1
ATOM 8771 C CA . GLU D 1 335 ? -6.059 -13.139 52.563 1.00 96.84 335 GLU D CA 1
ATOM 8772 C C . GLU D 1 335 ? -5.216 -13.822 51.484 1.00 91.47 335 GLU D C 1
ATOM 8773 O O . GLU D 1 335 ? -4.383 -14.673 51.791 1.00 84.19 335 GLU D O 1
ATOM 8779 N N . ARG D 1 336 ? -5.451 -13.434 50.238 1.00 94.59 336 ARG D N 1
ATOM 8780 C CA . ARG D 1 336 ? -4.670 -13.971 49.103 1.00 106.05 336 ARG D CA 1
ATOM 8781 C C . ARG D 1 336 ? -3.501 -13.009 48.882 1.00 116.61 336 ARG D C 1
ATOM 8782 O O . ARG D 1 336 ? -3.684 -11.808 49.154 1.00 117.33 336 ARG D O 1
ATOM 8790 N N . LYS D 1 337 ? -2.347 -13.522 48.445 1.00 120.71 337 LYS D N 1
ATOM 8791 C CA . LYS D 1 337 ? -1.150 -12.671 48.193 1.00 121.15 337 LYS D CA 1
ATOM 8792 C C . LYS D 1 337 ? -1.546 -11.475 47.317 1.00 116.63 337 LYS D C 1
ATOM 8793 O O . LYS D 1 337 ? -1.224 -10.338 47.714 1.00 117.06 337 LYS D O 1
#